Protein 4DPL (pdb70)

Solvent-accessible surface area: 48641 Å² total; per-residue (Å²): 244,74,4,74,0,0,0,0,22,0,46,33,14,34,0,0,0,0,0,43,22,2,33,133,26,94,28,1,114,10,24,16,0,0,13,177,84,21,59,49,95,47,0,29,118,58,12,52,17,1,11,47,37,78,27,21,173,113,1,29,126,48,86,0,77,49,42,42,11,141,102,1,136,101,10,58,0,0,0,0,20,25,98,117,51,54,0,4,82,32,0,55,88,0,0,123,86,37,20,16,0,0,0,14,2,38,44,9,12,74,32,109,8,0,0,0,1,0,3,8,6,3,18,107,20,9,67,52,0,71,92,0,76,150,145,60,152,15,176,0,0,0,0,0,2,1,20,18,0,0,4,0,0,0,3,0,0,0,1,0,3,49,54,38,53,0,40,0,0,7,0,2,0,0,0,0,1,3,34,38,24,96,86,34,18,21,1,3,9,5,13,6,2,0,26,2,39,2,68,54,27,11,56,78,1,38,115,3,0,60,34,0,1,71,44,12,138,53,110,50,116,84,7,128,30,138,94,8,20,10,10,4,0,0,0,16,6,29,1,1,6,0,0,0,0,0,0,1,0,19,3,117,81,115,11,46,12,93,124,0,43,75,26,0,77,108,17,126,13,36,0,8,85,59,160,13,58,9,13,0,68,121,2,2,34,26,33,110,85,57,48,63,0,16,0,38,28,7,23,38,13,30,89,43,64,0,0,5,0,2,0,0,12,33,102,66,28,53,145,125,10,0,5,0,0,0,1,0,2,2,2,0,0,4,6,0,0,3,0,1,0,0,0,1,0,0,21,84,93,62,44,8,154,121,226,94,7,74,0,0,0,0,22,0,46,33,13,31,0,0,0,0,0,43,25,2,27,132,26,92,28,2,104,10,24,17,0,0,14,184,83,28,64,52,110,46,0,27,126,45,10,55,16,1,10,48,37,78,25,23,174,114,1,30,126,50,88,1,73,48,37,40,11,152,97,1,138,106,12,59,0,0,0,0,24,24,100,118,50,57,0,6,78,32,0,54,90,0,0,117,110,34,20,17,0,0,0,16,2,36,43,9,12,76,31,106,10,0,0,0,2,0,2,9,8,2,16,112,20,9,64,53,0,81,82,0,76,147,149,62,151,12,173,0,1,0,0,0,2,1,20,18,0,0,4,0,0,0,3,0,0,0,1,0,5,55,57,39,56,0,37,0,0,6,0,2,0,0,0,0,1,3,35,34,23,95,90,33,21,21,0,3,11,5,13,6,3,0,25,1,38,2,66,55,26,11,60,74,1,36,118,3,0,60,32,0,2,70,36,10,124,57,106,48,120,90,10,126,27,144,91,8,21,11,11,5,0,0,0,18,6,30,2,0,5,0,0,0,0,0,0,1,0,18,4,121,80,116,12,47,10,95,126,0,40,72,26,0,76,110,20,121,15,43,0,5,97,51,148,12,54,8,13,0,69,128,2,1,35,23,33,103,78,56,47,55,0,17,0,36,20,5,21,38,11,26,82,42,63,0,0,5,0,1,0,0,11,30,108,65,26,52,143,121,10,0,6,0,0,0,1,0,2,2,3,0,1,4,7,0,0,2,0,1,0,0,0,0,0,0,16,83,94,54,46,7,157,94,127,3,67,0,0,0,0,21,0,43,32,14,32,0,0,0,0,0,47,27,2,31,132,25,98,46,2,122,10,29,16,0,0,11,187,80,23,58,45,107,55,0,31,136,48,15,54,22,0,10,45,43,87,27,22,184,99,1,27,114,47,87,0,77,55,44,39,10,141,106,3,142,101,14,42,0,0,0,0,23,22,93,123,50,56,0,6,80,33,0,58,88,0,0,119,93,33,19,18,0,0,0,16,2,43,48,9,13,77,33,113,8,0,0,0,2,0,3,7,6,2,17,103,20,7,71,55,0,62,92,0,66,151,134,60,149,8,169,1,0,0,0,0,2,1,20,17,0,0,3,0,0,0,3,0,0,0,1,0,3,48,54,40,52,0,33,0,0,5,0,2,0,0,0,0,1,3,33,36,22,95,87,32,24,19,1,3,10,4,12,6,3,0,24,2,37,2,66,53,28,10,58,78,0,38,110,5,0,60,33,0,2,68,34,10,135,60,108,44,119,81,10,125,30,137,92,9,22,10,11,6,0,0,0,18,7,28,1,1,6,0,0,0,0,0,0,1,0,19,3,116,85,118,11,43,9,97,111,0,36,73,27,0,62,100,14,103,11,32,0,13,107,60,162,14,54,8,12,1,62,105,2,1,34,23,33,109,73,56,49,54,0,16,0,36,19,6,24,38,11,27,81,43,64,0,0,6,0,0,0,0,11,28,101,68,28,52,131,116,10,0,4,0,0,0,1,0,2,3,4,0,2,4,6,0,0,3,0,0,0,0,0,0,0,0,23,82,90,44,38,5,137,157,239,45,4,70,0,0,0,0,21,0,42,34,14,32,0,0,0,0,0,46,26,2,28,136,24,93,35,0,110,14,36,14,0,0,12,185,75,24,57,47,104,48,0,28,128,50,13,52,18,0,11,45,38,78,27,24,178,114,2,28,125,52,92,1,87,54,40,43,20,140,99,0,138,103,13,56,0,0,0,0,23,24,97,124,53,58,0,6,78,38,0,55,98,0,0,119,89,34,20,16,0,0,0,15,2,45,44,7,12,76,31,108,9,0,0,0,2,1,2,8,6,2,19,129,19,9,72,53,0,78,99,0,71,167,140,73,154,16,174,1,0,0,0,0,2,1,22,16,0,0,3,0,0,0,2,0,0,0,2,0,4,50,57,38,54,0,32,0,0,6,0,2,0,0,0,0,1,3,33,35,23,97,90,32,23,20,1,2,10,5,13,7,2,0,24,2,38,2,66,53,26,9,55,79,0,40,117,4,0,61,34,0,2,69,48,12,154,50,106,46,121,88,5,131,26,137,90,8,20,10,11,5,0,0,0,15,7,30,1,1,6,0,0,0,0,0,0,2,0,18,4,107,79,118,12,46,11,99,122,0,39,74,27,0,74,108,19,128,13,33,0,5,90,56,153,13,54,9,14,0,70,123,2,2,32,24,35,107,73,55,48,56,0,17,0,35,18,5,21,36,11,30,79,45,64,1,0,5,0,0,0,0,12,32,100,68,29,52,138,115,10,0,5,0,0,0,2,0,2,2,2,0,2,5,5,0,0,3,0,0,0,0,0,0,0,0,18,84,96,61,41,7,157,128

Nearest PDB structures (foldseek):
  4dpk-assembly1_B  TM=1.001E+00  e=5.044E-76  Sulfurisphaera tokodaii str. 7
  2ep5-assembly1_D  TM=9.099E-01  e=6.743E-41  Sulfurisphaera tokodaii
  4zic-assembly1_D  TM=9.080E-01  e=9.647E-37  Trichophyton rubrum BMU01672
  4zhs-assembly1_D  TM=9.123E-01  e=4.343E-36  Trichophyton rubrum BMU01672
  4zhs-assembly2_E-2  TM=9.039E-01  e=1.120E-34  Trichophyton rubrum BMU01672

Organism: Sulfurisphaera tokodaii (strain DSM 16993 / JCM 10545 / NBRC 100140 / 7) (NCBI:txid273063)

Sequence (1415 aa):
RTLKAAILGATGLVGIEYVRMLSNHPYIKPAYLAGKGSVGKPYGEVVRWQTVGQVPKEIADMEIKPTDPKLMDDVDIIFSPLPQGAAGPVEEQFAKEGFPVISNSPDHRFDPDVPLLVPELNPHTISLIDEQRKRREWKGFIVTTPLCCTAQGAAIPLGAIFKDYKMDGAFITTIQSLSGAGYPGIPSLDVVDNILPLGDGYDAKTIKEIFRILSEVKRNVDEPKLEDVSLAATTHRIATIHGHYEVLYVSFKEETAAEKVKETLENFRGEPQDLKLPTAPSKPIIVMNEDTRPQVYFDRWAGDIPGMSVVVGRLKQVNKRMIRLVSLIHNTVRGAAGGGILAAELLVEKGYIEKRTLKAAILGATGLVGIEYVRMLSSNHPYIKPAYLAGKGSVGKPYGEVVRWQTVGQVPKEIADMEIKPTDPKLMDDVDIIFSPLPQGAAGPVEEQFAKEGFPVISNSPDHRFDPDVPLLVPELNPHTISLIDEQRKRREWKGFIVTTPLCCTAQGAAIPLGAIFKDYKMDGAFITTIQSLSGAGYPGIPSLDVVDNILPLGDGYDAKTIKEIFRILSEVKRNVDEPKLEDVSLAATTHRIATIHGHYEVLYVSFKEETAAEKVKETLENFRGEPQDLKLPTAPSKPIIVMNEDTRPQVYFDRWAGDIPGMSVVVGRLKQVNKRMIRLVSLIHNTVRGAAGGGILAAELLVEKGYIEKTLKAAILGATGLVGIEYVRMLSNHPYIKPAYLAGKGSVGKPYGEVVRWQTVGQQVPKEIADMEIKPTDPKLMDDVDIIFSPLPQGAAGPVEEQFAKEGFPVISNSPDHRFDPDVPLLVPELNPHTISLIDEQRKRREWKGFIVTTPLCTAQGAAIPLGAIFKDYKMDGAFITTIQSLSGAGYPGIPSLDVVDNILPLGDGYDAKTIKEIFRILSEVKRNVDEPKLEDVSLAATTHRIATIHGHYEVLYVSFKEETAAEKVKETLENFRGEPQDLKLPTAPSKPIIVMNEDTRPQVYFDRWAGDIPGMSVVVGRLKQVNKRMIRLVSLIHNTVRGAAGGGILAAELLVEKGYIEKRTLKAAILGATGLVGIEYVRMLSNHPYIKPAYLAGKGSVGKPYGEVVRWQTVGQVPKEIADMEIKPTDPKLMDDVDIIFSPLPQGAAGPVEEQFAKEGFPVISNSPDHRFDPDVPLLVPELNPHTISLIDEQRKRREWKGFIVTTPLCCTAQGAAIPLGAIFKDYKMDGAFITTIQSLSGAGYPGIPSLDVVDNILPLGDGYDAKTIKEIFRILSEVKRNVDEPKLEDVSLAATTHRIATIHGHYEVLYVSFKEETAAEKVKETLENFRGEPQDLKLPTAPSKPIIVMNEDTRPQVYFDRWAGDIPGMSVVVGRLKQVNKRMIRLVSLIHNTVRGAAGGGILAAELLVEKGYIEK

Foldseek 3Di:
DAAEEEEEVLQWLLNLLLQVVQVPDPHYHHHAYEYDPQAFDFSLVPHPNLDPDHRDPVRRRDGHHYLDLVVPPPHFAYEEADEPPVRVVSQVVNQQVQHAYEYAYDHCCPVVLEAQDQCLFFVVSVVSQVVVCVVVVGNYDYHYHDALLLCLPLVLVSLDQQEAQWQEKEKEKEFEQSSQMPVGDDPVDADVHKAWPDDVVFVVSVVSSLVSSVRGNHPDCPDPSVRHYYTYTYIYHHDHWKMKMKMKIFGPFFDDLVVSLVSQQPRGGDLCVVVQVLDFVRQEAEDEDQVDDDGVPQCQDGPNGQNHKYKYPWADPDRGITMMMIMHGCSQNVHNVSSVSSVSSCCVVPNGPD/DAFEEEEEVLQWLLNLLLQVVQVPDPHYHHHAYEYDPFAPAFSLVPHDNLDPDHRDPVRRRDGHHHLDVVVPPRHQAYEAADEDPVGVVSQLVCQQVQHAYEYAYDHCCPVQLEAQDQCFFFVVSVVSQVVQCVVSVGNYGYHYHDALLLCLPLVLVSLQQQEAQWAEKEKEKEFEQSSQMPVGDPPVDADVHKAWPDDVVFVRSVVSSLVRSQRGHHPDCPDPSVRHYYTYTYIYHHDHWKMKMKIKIFGPFFDDLVVSLVSQQPRGGDCCVVVQVLAFVRLEAEDEDCVDDDGVNQCQDGPNGQNHKYKYPWADPDRGITMMMIMHGCSQNVHSVSSVSSVSSCPVVPVRDD/DFEEEEEVLQWLLNLLLQVVQVPDPPYHDDAYEYDVQAQHQSLVPHPNLDPDHRDPVRRRDGHHHLDLVVCVRHQAYEAADEAPVRVVSQLVNQQSQHAYEYAYDNCCPVQLEAQDQCFFFVVSVVSFVVQCVVSVGNYGYHYHDALLLCQPLVLVRLQQQEAQWQEKEKEKAFEQSSQMPPGDDPVDADVHKAWPDDVVFVRSVVSSLVRSQRGNHPDCHDPSVRHYYTYTYIYHHDHWKMKMKMKIFGPFFDDLVVSLVSQQPRGGPLCVVVQVLGFVRLEAEDEDCVDDDRVPPCQDTPNGQRHKYKYDWADPDRGITMIMIMHGCSQNVHSVSSVSSVSSCVVVVVGDD/DAAEEEEEVCQWLLNLQLQVVQVPDPGYHPHAYEYDVQAFDFSLVPHPNLDPDHRPPVRRRDGHHYLDLVVDPRHQAYEAADEPPVRQVSQVVQQQSQHAYEYAYPHCCPVVLEAQDQCLFQVVSVVSQVVVCVVVVGNYGYHYHDALLLCQVLVLVLLDQQEAQWAEKEKEKEFEQSSQMPPGDDPVDADVHKAWPDDVVFVVSVVSSLVRSVNGNHPDCHDPSVRHYYTYTYIYHHDHWKMKMKMKIFGPFFDDLVVSVVSQQPRGGDLCVVVQVLGFVRQEAEDEDCVDDDGVPQCQDGPNGQRHKYKYDWADPDRGITMMMIMHGCSQNVHSSSSVSSVSSCVVVPVRDD

Structure (mmCIF, N/CA/C/O backbone):
data_4DPL
#
_entry.id   4DPL
#
_cell.length_a   94.580
_cell.length_b   128.800
_cell.length_c   140.370
_cell.angle_alpha   90.00
_cell.angle_beta   90.00
_cell.angle_gamma   90.00
#
_symmetry.space_group_name_H-M   'P 21 21 21'
#
loop_
_entity.id
_entity.type
_entity.pdbx_description
1 polymer 'Malonyl-CoA/succinyl-CoA reductase'
2 non-polymer 'NADP NICOTINAMIDE-ADENINE-DINUCLEOTIDE PHOSPHATE'
3 non-polymer 'UNKNOWN LIGAND'
4 water water
#
loop_
_atom_site.group_PDB
_atom_site.id
_atom_site.type_symbol
_atom_site.label_atom_id
_atom_site.label_alt_id
_atom_site.label_comp_id
_atom_site.label_asym_id
_atom_site.label_entity_id
_atom_site.label_seq_id
_atom_site.pdbx_PDB_ins_code
_atom_site.Cartn_x
_atom_site.Cartn_y
_atom_site.Cartn_z
_atom_site.occupancy
_atom_site.B_iso_or_equiv
_atom_site.auth_seq_id
_atom_site.auth_comp_id
_atom_site.auth_asym_id
_atom_site.auth_atom_id
_atom_site.pdbx_PDB_model_num
ATOM 1 N N . ARG A 1 6 ? 54.012 33.971 11.698 1.00 71.04 6 ARG A N 1
ATOM 2 C CA . ARG A 1 6 ? 54.863 33.911 10.486 1.00 69.91 6 ARG A CA 1
ATOM 3 C C . ARG A 1 6 ? 54.975 32.480 9.878 1.00 69.10 6 ARG A C 1
ATOM 4 O O . ARG A 1 6 ? 54.254 32.168 8.920 1.00 63.77 6 ARG A O 1
ATOM 12 N N . THR A 1 7 ? 55.848 31.629 10.436 1.00 63.22 7 THR A N 1
ATOM 13 C CA . THR A 1 7 ? 56.158 30.297 9.856 1.00 61.23 7 THR A CA 1
ATOM 14 C C . THR A 1 7 ? 55.756 29.142 10.790 1.00 54.08 7 THR A C 1
ATOM 15 O O . THR A 1 7 ? 56.005 29.171 12.001 1.00 53.47 7 THR A O 1
ATOM 19 N N . LEU A 1 8 ? 55.127 28.141 10.209 1.00 46.49 8 LEU A N 1
ATOM 20 C CA . LEU A 1 8 ? 54.755 26.935 10.913 1.00 45.99 8 LEU A CA 1
ATOM 21 C C . LEU A 1 8 ? 55.914 25.935 10.774 1.00 47.50 8 LEU A C 1
ATOM 22 O O . LEU A 1 8 ? 56.486 25.772 9.663 1.00 44.44 8 LEU A O 1
ATOM 27 N N . LYS A 1 9 ? 56.208 25.232 11.871 1.00 42.56 9 LYS A N 1
ATOM 28 C CA . LYS A 1 9 ? 57.290 24.248 11.922 1.00 39.54 9 LYS A CA 1
ATOM 29 C C . LYS A 1 9 ? 56.637 22.892 11.747 1.00 38.75 9 LYS A C 1
ATOM 30 O O . LYS A 1 9 ? 55.795 22.494 12.553 1.00 38.87 9 LYS A O 1
ATOM 36 N N . ALA A 1 10 ? 56.983 22.214 10.659 1.00 34.39 10 ALA A N 1
ATOM 37 C CA . ALA A 1 10 ? 56.462 20.889 10.396 1.00 32.63 10 ALA A CA 1
ATOM 38 C C . ALA A 1 10 ? 57.446 19.778 10.745 1.00 33.98 10 ALA A C 1
ATOM 39 O O . ALA A 1 10 ? 58.690 19.904 10.547 1.00 36.96 10 ALA A O 1
ATOM 41 N N . ALA A 1 11 ? 56.904 18.667 11.218 1.00 32.99 11 ALA A N 1
ATOM 42 C CA . ALA A 1 11 ? 57.635 17.393 11.213 1.00 33.33 11 ALA A CA 1
ATOM 43 C C . ALA A 1 11 ? 57.169 16.566 10.038 1.00 32.70 11 ALA A C 1
ATOM 44 O O . ALA A 1 11 ? 55.964 16.477 9.758 1.00 31.41 11 ALA A O 1
ATOM 46 N N . ILE A 1 12 ? 58.137 16.002 9.312 1.00 32.35 12 ILE A N 1
ATOM 47 C CA . ILE A 1 12 ? 57.877 15.004 8.266 1.00 29.35 12 ILE A CA 1
ATOM 48 C C . ILE A 1 12 ? 58.222 13.614 8.847 1.00 31.72 12 ILE A C 1
ATOM 49 O O . ILE A 1 12 ? 59.414 13.298 9.102 1.00 31.14 12 ILE A O 1
ATOM 54 N N . LEU A 1 13 ? 57.191 12.799 9.095 1.00 29.59 13 LEU A N 1
ATOM 55 C CA . LEU A 1 13 ? 57.408 11.388 9.501 1.00 30.71 13 LEU A CA 1
ATOM 56 C C . LEU A 1 13 ? 57.851 10.630 8.266 1.00 30.46 13 LEU A C 1
ATOM 57 O O . LEU A 1 13 ? 57.563 11.054 7.152 1.00 28.62 13 LEU A O 1
ATOM 62 N N . GLY A 1 14 ? 58.569 9.535 8.444 1.00 30.97 14 GLY A N 1
ATOM 63 C CA . GLY A 1 14 ? 59.030 8.768 7.289 1.00 31.14 14 GLY A CA 1
ATOM 64 C C . GLY A 1 14 ? 59.800 9.643 6.306 1.00 29.16 14 GLY A C 1
ATOM 65 O O . GLY A 1 14 ? 59.645 9.466 5.083 1.00 26.97 14 GLY A O 1
ATOM 66 N N . ALA A 1 15 ? 60.616 10.567 6.840 1.00 28.84 15 ALA A N 1
ATOM 67 C CA . ALA A 1 15 ? 61.210 11.659 6.031 1.00 29.20 15 ALA A CA 1
ATOM 68 C C . ALA A 1 15 ? 62.091 11.103 4.870 1.00 28.51 15 ALA A C 1
ATOM 69 O O . ALA A 1 15 ? 62.181 11.703 3.824 1.00 25.26 15 ALA A O 1
ATOM 71 N N . THR A 1 16 ? 62.735 9.967 5.085 1.00 28.82 16 THR A N 1
ATOM 72 C CA . THR A 1 16 ? 63.583 9.396 4.010 1.00 31.12 16 THR A CA 1
ATOM 73 C C . THR A 1 16 ? 62.859 8.576 2.961 1.00 30.09 16 THR A C 1
ATOM 74 O O . THR A 1 16 ? 63.472 8.169 1.966 1.00 29.51 16 THR A O 1
ATOM 78 N N . GLY A 1 17 ? 61.551 8.336 3.133 1.00 28.04 17 GLY A N 1
ATOM 79 C CA . GLY A 1 17 ? 60.803 7.482 2.196 1.00 24.85 17 GLY A CA 1
ATOM 80 C C . GLY A 1 17 ? 60.423 8.215 0.901 1.00 23.26 17 GLY A C 1
ATOM 81 O O . GLY A 1 17 ? 60.656 9.408 0.769 1.00 25.04 17 GLY A O 1
ATOM 82 N N . LEU A 1 18 ? 59.820 7.516 -0.029 1.00 22.27 18 LEU A N 1
ATOM 83 C CA . LEU A 1 18 ? 59.508 8.112 -1.367 1.00 23.15 18 LEU A CA 1
ATOM 84 C C . LEU A 1 18 ? 58.511 9.254 -1.301 1.00 23.65 18 LEU A C 1
ATOM 85 O O . LEU A 1 18 ? 58.479 10.122 -2.187 1.00 22.25 18 LEU A O 1
ATOM 90 N N . VAL A 1 19 ? 57.680 9.236 -0.265 1.00 22.39 19 VAL A N 1
ATOM 91 C CA . VAL A 1 19 ? 56.762 10.364 -0.035 1.00 22.19 19 VAL A CA 1
ATOM 92 C C . VAL A 1 19 ? 57.494 11.453 0.762 1.00 23.84 19 VAL A C 1
ATOM 93 O O . VAL A 1 19 ? 57.368 12.665 0.424 1.00 23.77 19 VAL A O 1
ATOM 97 N N . GLY A 1 20 ? 58.194 11.042 1.817 1.00 21.89 20 GLY A N 1
ATOM 98 C CA . GLY A 1 20 ? 59.012 11.976 2.649 1.00 23.61 20 GLY A CA 1
ATOM 99 C C . GLY A 1 20 ? 59.905 12.908 1.835 1.00 24.68 20 GLY A C 1
ATOM 100 O O . GLY A 1 20 ? 59.949 14.117 2.083 1.00 24.15 20 GLY A O 1
ATOM 101 N N . ILE A 1 21 ? 60.566 12.371 0.806 1.00 23.37 21 ILE A N 1
ATOM 102 C CA . ILE A 1 21 ? 61.514 13.215 0.079 1.00 23.69 21 ILE A CA 1
ATOM 103 C C . ILE A 1 21 ? 60.768 14.329 -0.655 1.00 24.54 21 ILE A C 1
ATOM 104 O O . ILE A 1 21 ? 61.341 15.398 -0.824 1.00 25.17 21 ILE A O 1
ATOM 109 N N . GLU A 1 22 ? 59.494 14.071 -1.061 1.00 22.10 22 GLU A N 1
ATOM 110 C CA . GLU A 1 22 ? 58.702 15.142 -1.679 1.00 22.41 22 GLU A CA 1
ATOM 111 C C . GLU A 1 22 ? 58.286 16.207 -0.658 1.00 22.64 22 GLU A C 1
ATOM 112 O O . GLU A 1 22 ? 58.310 17.411 -0.971 1.00 23.40 22 GLU A O 1
ATOM 118 N N . TYR A 1 23 ? 57.909 15.806 0.557 1.00 22.56 23 TYR A N 1
ATOM 119 C CA . TYR A 1 23 ? 57.711 16.822 1.592 1.00 24.46 23 TYR A CA 1
ATOM 120 C C . TYR A 1 23 ? 58.967 17.656 1.792 1.00 26.49 23 TYR A C 1
ATOM 121 O O . TYR A 1 23 ? 58.910 18.886 1.929 1.00 25.83 23 TYR A O 1
ATOM 130 N N . VAL A 1 24 ? 60.128 16.982 1.816 1.00 25.98 24 VAL A N 1
ATOM 131 C CA . VAL A 1 24 ? 61.349 17.704 2.102 1.00 27.19 24 VAL A CA 1
ATOM 132 C C . VAL A 1 24 ? 61.560 18.681 0.937 1.00 26.21 24 VAL A C 1
ATOM 133 O O . VAL A 1 24 ? 61.828 19.869 1.173 1.00 28.62 24 VAL A O 1
ATOM 137 N N . ARG A 1 25 ? 61.409 18.180 -0.294 1.00 24.80 25 ARG A N 1
ATOM 138 C CA . ARG A 1 25 ? 61.720 18.974 -1.447 1.00 25.74 25 ARG A CA 1
ATOM 139 C C . ARG A 1 25 ? 60.799 20.189 -1.505 1.00 26.10 25 ARG A C 1
ATOM 140 O O . ARG A 1 25 ? 61.231 21.316 -1.691 1.00 27.04 25 ARG A O 1
ATOM 148 N N . MET A 1 26 ? 59.500 19.944 -1.355 1.00 25.32 26 MET A N 1
ATOM 149 C CA . MET A 1 26 ? 58.507 21.018 -1.535 1.00 26.09 26 MET A CA 1
ATOM 150 C C . MET A 1 26 ? 58.490 21.980 -0.385 1.00 26.16 26 MET A C 1
ATOM 151 O O . MET A 1 26 ? 58.354 23.202 -0.594 1.00 26.81 26 MET A O 1
ATOM 156 N N . LEU A 1 27 ? 58.663 21.475 0.840 1.00 27.77 27 LEU A N 1
ATOM 157 C CA . LEU A 1 27 ? 58.617 22.388 1.982 1.00 29.15 27 LEU A CA 1
ATOM 158 C C . LEU A 1 27 ? 59.826 23.281 2.056 1.00 32.84 27 LEU A C 1
ATOM 159 O O . LEU A 1 27 ? 59.751 24.368 2.640 1.00 32.64 27 LEU A O 1
ATOM 164 N N . SER A 1 28 ? 60.952 22.847 1.444 1.00 33.19 28 SER A N 1
ATOM 165 C CA . SER A 1 28 ? 62.163 23.695 1.456 1.00 35.70 28 SER A CA 1
ATOM 166 C C . SER A 1 28 ? 61.931 25.017 0.772 1.00 36.88 28 SER A C 1
ATOM 167 O O . SER A 1 28 ? 62.589 25.967 1.081 1.00 38.67 28 SER A O 1
ATOM 170 N N . ASN A 1 29 ? 61.014 25.029 -0.196 1.00 37.44 29 ASN A N 1
ATOM 171 C CA . ASN A 1 29 ? 60.690 26.213 -0.976 1.00 45.37 29 ASN A CA 1
ATOM 172 C C . ASN A 1 29 ? 59.364 26.845 -0.556 1.00 45.12 29 ASN A C 1
ATOM 173 O O . ASN A 1 29 ? 58.904 27.760 -1.233 1.00 47.69 29 ASN A O 1
ATOM 178 N N . HIS A 1 30 ? 58.752 26.370 0.529 1.00 38.43 30 HIS A N 1
ATOM 179 C CA . HIS A 1 30 ? 57.370 26.798 0.838 1.00 35.85 30 HIS A CA 1
ATOM 180 C C . HIS A 1 30 ? 57.400 28.180 1.516 1.00 35.13 30 HIS A C 1
ATOM 181 O O . HIS A 1 30 ? 58.305 28.439 2.275 1.00 35.10 30 HIS A O 1
ATOM 188 N N . PRO A 1 31 ? 56.422 29.054 1.256 1.00 34.65 31 PRO A N 1
ATOM 189 C CA . PRO A 1 31 ? 56.470 30.409 1.818 1.00 36.77 31 PRO A CA 1
ATOM 190 C C . PRO A 1 31 ? 56.348 30.490 3.343 1.00 37.28 31 PRO A C 1
ATOM 191 O O . PRO A 1 31 ? 56.848 31.440 3.945 1.00 36.30 31 PRO A O 1
ATOM 195 N N . TYR A 1 32 ? 55.717 29.514 3.995 1.00 35.60 32 TYR A N 1
ATOM 196 C CA . TYR A 1 32 ? 55.515 29.652 5.451 1.00 36.89 32 TYR A CA 1
ATOM 197 C C . TYR A 1 32 ? 55.493 28.366 6.284 1.00 38.16 32 TYR A C 1
ATOM 198 O O . TYR A 1 32 ? 55.378 28.432 7.493 1.00 40.07 32 TYR A O 1
ATOM 207 N N . ILE A 1 33 ? 55.556 27.201 5.640 1.00 34.63 33 ILE A N 1
ATOM 208 C CA . ILE A 1 33 ? 55.674 25.951 6.350 1.00 35.82 33 ILE A CA 1
ATOM 209 C C . ILE A 1 33 ? 57.097 25.428 6.155 1.00 38.16 33 ILE A C 1
ATOM 210 O O . ILE A 1 33 ? 57.494 25.067 5.026 1.00 39.18 33 ILE A O 1
ATOM 215 N N . LYS A 1 34 ? 57.788 25.296 7.265 1.00 40.25 34 LYS A N 1
ATOM 216 C CA . LYS A 1 34 ? 59.199 24.886 7.329 1.00 47.02 34 LYS A CA 1
ATOM 217 C C . LYS A 1 34 ? 59.376 23.397 7.637 1.00 43.69 34 LYS A C 1
ATOM 218 O O . LYS A 1 34 ? 58.807 22.907 8.624 1.00 46.32 34 LYS A O 1
ATOM 224 N N . PRO A 1 35 ? 60.228 22.699 6.878 1.00 40.49 35 PRO A N 1
ATOM 225 C CA . PRO A 1 35 ? 60.581 21.326 7.242 1.00 40.89 35 PRO A CA 1
ATOM 226 C C . PRO A 1 35 ? 61.557 21.334 8.439 1.00 43.85 35 PRO A C 1
ATOM 227 O O . PRO A 1 35 ? 62.770 21.271 8.273 1.00 47.33 35 PRO A O 1
ATOM 231 N N . ALA A 1 36 ? 61.010 21.431 9.637 1.00 43.22 36 ALA A N 1
ATOM 232 C CA . ALA A 1 36 ? 61.800 21.660 10.829 1.00 41.38 36 ALA A CA 1
ATOM 233 C C . ALA A 1 36 ? 62.243 20.403 11.557 1.00 42.63 36 ALA A C 1
ATOM 234 O O . ALA A 1 36 ? 63.115 20.476 12.428 1.00 43.46 36 ALA A O 1
ATOM 236 N N . TYR A 1 37 ? 61.655 19.262 11.239 1.00 39.61 37 TYR A N 1
ATOM 237 C CA . TYR A 1 37 ? 61.896 18.073 12.056 1.00 40.54 37 TYR A CA 1
ATOM 238 C C . TYR A 1 37 ? 61.725 16.848 11.195 1.00 39.72 37 TYR A C 1
ATOM 239 O O . TYR A 1 37 ? 60.610 16.537 10.740 1.00 34.79 37 TYR A O 1
ATOM 248 N N . LEU A 1 38 ? 62.848 16.164 10.938 1.00 38.35 38 LEU A N 1
ATOM 249 C CA . LEU A 1 38 ? 62.857 14.996 10.095 1.00 39.21 38 LEU A CA 1
ATOM 250 C C . LEU A 1 38 ? 62.846 13.712 10.920 1.00 40.33 38 LEU A C 1
ATOM 251 O O . LEU A 1 38 ? 63.807 13.398 11.609 1.00 42.04 38 LEU A O 1
ATOM 256 N N . ALA A 1 39 ? 61.740 12.988 10.895 1.00 39.14 39 ALA A N 1
ATOM 257 C CA . ALA A 1 39 ? 61.624 11.815 11.757 1.00 40.10 39 ALA A CA 1
ATOM 258 C C . ALA A 1 39 ? 61.852 10.524 11.014 1.00 38.45 39 ALA A C 1
ATOM 259 O O . ALA A 1 39 ? 61.656 10.450 9.809 1.00 34.91 39 ALA A O 1
ATOM 261 N N . GLY A 1 40 ? 62.324 9.521 11.749 1.00 39.89 40 GLY A N 1
ATOM 262 C CA . GLY A 1 40 ? 62.500 8.184 11.206 1.00 42.53 40 GLY A CA 1
ATOM 263 C C . GLY A 1 40 ? 62.487 7.168 12.310 1.00 47.79 40 GLY A C 1
ATOM 264 O O . GLY A 1 40 ? 62.163 7.483 13.470 1.00 47.32 40 GLY A O 1
ATOM 265 N N . LYS A 1 41 ? 62.866 5.946 11.946 1.00 52.09 41 LYS A N 1
ATOM 266 C CA . LYS A 1 41 ? 62.963 4.825 12.864 1.00 59.79 41 LYS A CA 1
ATOM 267 C C . LYS A 1 41 ? 64.327 4.149 12.699 1.00 61.43 41 LYS A C 1
ATOM 268 O O . LYS A 1 41 ? 65.207 4.324 13.528 1.00 61.35 41 LYS A O 1
ATOM 274 N N . GLY A 1 42 ? 64.495 3.428 11.587 1.00 69.45 42 GLY A N 1
ATOM 275 C CA . GLY A 1 42 ? 65.728 2.684 11.300 1.00 70.86 42 GLY A CA 1
ATOM 276 C C . GLY A 1 42 ? 66.985 3.530 11.212 1.00 73.00 42 GLY A C 1
ATOM 277 O O . GLY A 1 42 ? 68.075 3.026 11.437 1.00 72.41 42 GLY A O 1
ATOM 278 N N . SER A 1 43 ? 66.838 4.820 10.908 1.00 70.39 43 SER A N 1
ATOM 279 C CA . SER A 1 43 ? 67.995 5.682 10.651 1.00 65.44 43 SER A CA 1
ATOM 280 C C . SER A 1 43 ? 68.093 6.893 11.580 1.00 59.58 43 SER A C 1
ATOM 281 O O . SER A 1 43 ? 68.732 7.901 11.244 1.00 57.65 43 SER A O 1
ATOM 284 N N . VAL A 1 44 ? 67.481 6.792 12.758 1.00 56.83 44 VAL A N 1
ATOM 285 C CA . VAL A 1 44 ? 67.537 7.866 13.736 1.00 56.69 44 VAL A CA 1
ATOM 286 C C . VAL A 1 44 ? 68.991 8.155 14.134 1.00 61.26 44 VAL A C 1
ATOM 287 O O . VAL A 1 44 ? 69.742 7.231 14.400 1.00 59.26 44 VAL A O 1
ATOM 291 N N . GLY A 1 45 ? 69.393 9.430 14.141 1.00 59.51 45 GLY A N 1
ATOM 292 C CA . GLY A 1 45 ? 70.755 9.818 14.531 1.00 59.68 45 GLY A CA 1
ATOM 293 C C . GLY A 1 45 ? 71.674 10.216 13.379 1.00 60.57 45 GLY A C 1
ATOM 294 O O . GLY A 1 45 ? 72.656 10.923 13.589 1.00 61.62 45 GLY A O 1
ATOM 295 N N . LYS A 1 46 ? 71.352 9.760 12.168 1.00 54.05 46 LYS A N 1
ATOM 296 C CA . LYS A 1 46 ? 72.155 9.987 10.972 1.00 55.27 46 LYS A CA 1
ATOM 297 C C . LYS A 1 46 ? 71.845 11.305 10.233 1.00 54.35 46 LYS A C 1
ATOM 298 O O . LYS A 1 46 ? 70.724 11.825 10.300 1.00 52.46 46 LYS A O 1
ATOM 304 N N . PRO A 1 47 ? 72.832 11.845 9.513 1.00 54.21 47 PRO A N 1
ATOM 305 C CA . PRO A 1 47 ? 72.559 13.016 8.678 1.00 49.98 47 PRO A CA 1
ATOM 306 C C . PRO A 1 47 ? 71.687 12.590 7.487 1.00 45.54 47 PRO A C 1
ATOM 307 O O . PRO A 1 47 ? 71.944 11.558 6.832 1.00 40.69 47 PRO A O 1
ATOM 311 N N . TYR A 1 48 ? 70.668 13.395 7.211 1.00 44.83 48 TYR A N 1
ATOM 312 C CA . TYR A 1 48 ? 69.629 13.014 6.258 1.00 39.14 48 TYR A CA 1
ATOM 313 C C . TYR A 1 48 ? 70.274 12.809 4.887 1.00 38.83 48 TYR A C 1
ATOM 314 O O . TYR A 1 48 ? 70.027 11.812 4.247 1.00 37.99 48 TYR A O 1
ATOM 323 N N . GLY A 1 49 ? 71.125 13.755 4.470 1.00 41.09 49 GLY A N 1
ATOM 324 C CA . GLY A 1 49 ? 71.805 13.751 3.157 1.00 44.04 49 GLY A CA 1
ATOM 325 C C . GLY A 1 49 ? 72.590 12.489 2.877 1.00 45.81 49 GLY A C 1
ATOM 326 O O . GLY A 1 49 ? 72.690 12.042 1.712 1.00 47.71 49 GLY A O 1
ATOM 327 N N . GLU A 1 50 ? 73.052 11.883 3.957 1.00 48.09 50 GLU A N 1
ATOM 328 C CA . GLU A 1 50 ? 73.899 10.704 3.902 1.00 54.56 50 GLU A CA 1
ATOM 329 C C . GLU A 1 50 ? 73.135 9.439 3.672 1.00 51.78 50 GLU A C 1
ATOM 330 O O . GLU A 1 50 ? 73.620 8.584 2.934 1.00 54.56 50 GLU A O 1
ATOM 336 N N . VAL A 1 51 ? 71.975 9.279 4.317 1.00 44.82 51 VAL A N 1
ATOM 337 C CA . VAL A 1 51 ? 71.238 7.998 4.201 1.00 41.36 51 VAL A CA 1
ATOM 338 C C . VAL A 1 51 ? 70.075 8.002 3.233 1.00 35.10 51 VAL A C 1
ATOM 339 O O . VAL A 1 51 ? 69.617 6.960 2.841 1.00 32.79 51 VAL A O 1
ATOM 343 N N . VAL A 1 52 ? 69.563 9.166 2.868 1.00 33.42 52 VAL A N 1
ATOM 344 C CA . VAL A 1 52 ? 68.381 9.202 1.950 1.00 30.48 52 VAL A CA 1
ATOM 345 C C . VAL A 1 52 ? 68.695 8.691 0.536 1.00 30.81 52 VAL A C 1
ATOM 346 O O . VAL A 1 52 ? 69.797 8.966 0.039 1.00 30.80 52 VAL A O 1
ATOM 350 N N . ARG A 1 53 ? 67.764 7.940 -0.079 1.00 28.12 53 ARG A N 1
ATOM 351 C CA . ARG A 1 53 ? 67.758 7.683 -1.535 1.00 27.58 53 ARG A CA 1
ATOM 352 C C . ARG A 1 53 ? 66.959 8.832 -2.126 1.00 25.92 53 ARG A C 1
ATOM 353 O O . ARG A 1 53 ? 65.695 8.805 -2.106 1.00 23.11 53 ARG A O 1
ATOM 361 N N . TRP A 1 54 ? 67.663 9.836 -2.641 1.00 25.25 54 TRP A N 1
ATOM 362 C CA . TRP A 1 54 ? 66.988 11.019 -3.226 1.00 24.33 54 TRP A CA 1
ATOM 363 C C . TRP A 1 54 ? 66.463 10.649 -4.619 1.00 23.93 54 TRP A C 1
ATOM 364 O O . TRP A 1 54 ? 67.031 11.027 -5.665 1.00 25.28 54 TRP A O 1
ATOM 375 N N . GLN A 1 55 ? 65.379 9.862 -4.651 1.00 22.53 55 GLN A N 1
ATOM 376 C CA . GLN A 1 55 ? 64.825 9.347 -5.916 1.00 24.06 55 GLN A CA 1
ATOM 377 C C . GLN A 1 55 ? 63.789 10.343 -6.417 1.00 23.85 55 GLN A C 1
ATOM 378 O O . GLN A 1 55 ? 62.631 10.007 -6.548 1.00 23.55 55 GLN A O 1
ATOM 384 N N . THR A 1 56 ? 64.206 11.585 -6.636 1.00 25.01 56 THR A N 1
ATOM 385 C CA . THR A 1 56 ? 63.306 12.606 -7.176 1.00 24.58 56 THR A CA 1
ATOM 386 C C . THR A 1 56 ? 64.169 13.683 -7.844 1.00 26.88 56 THR A C 1
ATOM 387 O O . THR A 1 56 ? 65.411 13.518 -7.914 1.00 27.50 56 THR A O 1
ATOM 391 N N . VAL A 1 57 ? 63.555 14.783 -8.306 1.00 25.09 57 VAL A N 1
ATOM 392 C CA . VAL A 1 57 ? 64.282 15.794 -9.083 1.00 27.01 57 VAL A CA 1
ATOM 393 C C . VAL A 1 57 ? 65.329 16.549 -8.233 1.00 27.98 57 VAL A C 1
ATOM 394 O O . VAL A 1 57 ? 65.125 16.772 -6.998 1.00 26.05 57 VAL A O 1
ATOM 398 N N . GLY A 1 58 ? 66.443 16.965 -8.869 1.00 28.73 58 GLY A N 1
ATOM 399 C CA . GLY A 1 58 ? 67.401 17.841 -8.210 1.00 28.16 58 GLY A CA 1
ATOM 400 C C . GLY A 1 58 ? 68.183 17.064 -7.174 1.00 31.10 58 GLY A C 1
ATOM 401 O O . GLY A 1 58 ? 68.507 15.886 -7.373 1.00 29.57 58 GLY A O 1
ATOM 402 N N . GLN A 1 59 ? 68.506 17.742 -6.090 1.00 31.34 59 GLN A N 1
ATOM 403 C CA . GLN A 1 59 ? 69.410 17.197 -5.093 1.00 33.88 59 GLN A CA 1
ATOM 404 C C . GLN A 1 59 ? 68.778 17.541 -3.771 1.00 32.38 59 GLN A C 1
ATOM 405 O O . GLN A 1 59 ? 67.965 18.472 -3.699 1.00 30.27 59 GLN A O 1
ATOM 411 N N . VAL A 1 60 ? 69.076 16.756 -2.738 1.00 31.40 60 VAL A N 1
ATOM 412 C CA . VAL A 1 60 ? 68.696 17.104 -1.346 1.00 33.25 60 VAL A CA 1
ATOM 413 C C . VAL A 1 60 ? 68.960 18.599 -1.050 1.00 37.51 60 VAL A C 1
ATOM 414 O O . VAL A 1 60 ? 70.063 19.058 -1.271 1.00 37.42 60 VAL A O 1
ATOM 418 N N . PRO A 1 61 ? 67.992 19.349 -0.510 1.00 37.71 61 PRO A N 1
ATOM 419 C CA . PRO A 1 61 ? 68.258 20.759 -0.231 1.00 41.61 61 PRO A CA 1
ATOM 420 C C . PRO A 1 61 ? 69.490 20.975 0.655 1.00 45.47 61 PRO A C 1
ATOM 421 O O . PRO A 1 61 ? 69.723 20.229 1.618 1.00 46.14 61 PRO A O 1
ATOM 425 N N . LYS A 1 62 ? 70.284 21.982 0.306 1.00 50.78 62 LYS A N 1
ATOM 426 C CA . LYS A 1 62 ? 71.529 22.282 1.038 1.00 56.10 62 LYS A CA 1
ATOM 427 C C . LYS A 1 62 ? 71.306 22.352 2.552 1.00 54.93 62 LYS A C 1
ATOM 428 O O . LYS A 1 62 ? 72.059 21.750 3.325 1.00 50.93 62 LYS A O 1
ATOM 434 N N . GLU A 1 63 ? 70.250 23.065 2.958 1.00 51.97 63 GLU A N 1
ATOM 435 C CA . GLU A 1 63 ? 69.983 23.336 4.376 1.00 53.09 63 GLU A CA 1
ATOM 436 C C . GLU A 1 63 ? 69.387 22.124 5.101 1.00 48.90 63 GLU A C 1
ATOM 437 O O . GLU A 1 63 ? 69.158 22.176 6.309 1.00 46.36 63 GLU A O 1
ATOM 443 N N . ILE A 1 64 ? 69.143 21.042 4.365 1.00 43.46 64 ILE A N 1
ATOM 444 C CA . ILE A 1 64 ? 68.495 19.856 4.919 1.00 44.59 64 ILE A CA 1
ATOM 445 C C . ILE A 1 64 ? 69.490 18.699 5.015 1.00 43.93 64 ILE A C 1
ATOM 446 O O . ILE A 1 64 ? 69.374 17.860 5.900 1.00 45.67 64 ILE A O 1
ATOM 451 N N . ALA A 1 65 ? 70.466 18.668 4.107 1.00 45.38 65 ALA A N 1
ATOM 452 C CA . ALA A 1 65 ? 71.438 17.562 4.001 1.00 46.23 65 ALA A CA 1
ATOM 453 C C . ALA A 1 65 ? 72.096 17.225 5.318 1.00 48.65 65 ALA A C 1
ATOM 454 O O . ALA A 1 65 ? 72.274 16.047 5.627 1.00 46.51 65 ALA A O 1
ATOM 456 N N . ASP A 1 66 ? 72.481 18.247 6.082 1.00 48.33 66 ASP A N 1
ATOM 457 C CA . ASP A 1 66 ? 73.133 17.986 7.358 1.00 52.15 66 ASP A CA 1
ATOM 458 C C . ASP A 1 66 ? 72.187 17.868 8.527 1.00 51.08 66 ASP A C 1
ATOM 459 O O . ASP A 1 66 ? 72.622 17.758 9.642 1.00 48.19 66 ASP A O 1
ATOM 464 N N . MET A 1 67 ? 70.890 17.951 8.302 1.00 50.02 67 MET A N 1
ATOM 465 C CA . MET A 1 67 ? 69.972 17.882 9.444 1.00 48.17 67 MET A CA 1
ATOM 466 C C . MET A 1 67 ? 69.933 16.438 9.898 1.00 47.11 67 MET A C 1
ATOM 467 O O . MET A 1 67 ? 69.923 15.505 9.090 1.00 45.42 67 MET A O 1
ATOM 472 N N . GLU A 1 68 ? 69.880 16.265 11.198 1.00 46.92 68 GLU A N 1
ATOM 473 C CA . GLU A 1 68 ? 69.855 14.957 11.808 1.00 47.19 68 GLU A CA 1
ATOM 474 C C . GLU A 1 68 ? 68.443 14.348 11.737 1.00 47.60 68 GLU A C 1
ATOM 475 O O . GLU A 1 68 ? 67.453 15.054 11.971 1.00 46.45 68 GLU A O 1
ATOM 481 N N . ILE A 1 69 ? 68.340 13.055 11.425 1.00 46.11 69 ILE A N 1
ATOM 482 C CA . ILE A 1 69 ? 67.080 12.314 11.537 1.00 45.89 69 ILE A CA 1
ATOM 483 C C . ILE A 1 69 ? 66.775 12.053 13.007 1.00 48.75 69 ILE A C 1
ATOM 484 O O . ILE A 1 69 ? 67.571 11.439 13.724 1.00 49.26 69 ILE A O 1
ATOM 489 N N . LYS A 1 70 ? 65.621 12.540 13.461 1.00 44.64 70 LYS A N 1
ATOM 490 C CA . LYS A 1 70 ? 65.222 12.408 14.882 1.00 46.84 70 LYS A CA 1
ATOM 491 C C . LYS A 1 70 ? 64.120 11.345 15.161 1.00 45.32 70 LYS A C 1
ATOM 492 O O . LYS A 1 70 ? 63.508 10.821 14.225 1.00 44.31 70 LYS A O 1
ATOM 498 N N . PRO A 1 71 ? 63.881 11.005 16.431 1.00 47.01 71 PRO A N 1
ATOM 499 C CA . PRO A 1 71 ? 62.955 9.905 16.732 1.00 46.47 71 PRO A CA 1
ATOM 500 C C . PRO A 1 71 ? 61.530 10.306 16.383 1.00 44.59 71 PRO A C 1
ATOM 501 O O . PRO A 1 71 ? 61.217 11.495 16.417 1.00 46.96 71 PRO A O 1
ATOM 505 N N . THR A 1 72 ? 60.690 9.332 16.078 1.00 43.82 72 THR A N 1
ATOM 506 C CA . THR A 1 72 ? 59.263 9.578 15.902 1.00 44.75 72 THR A CA 1
ATOM 507 C C . THR A 1 72 ? 58.585 9.470 17.277 1.00 45.53 72 THR A C 1
ATOM 508 O O . THR A 1 72 ? 58.034 8.438 17.628 1.00 47.42 72 THR A O 1
ATOM 512 N N . ASP A 1 73 ? 58.607 10.562 18.023 1.00 45.70 73 ASP A N 1
ATOM 513 C CA . ASP A 1 73 ? 58.149 10.576 19.408 1.00 48.21 73 ASP A CA 1
ATOM 514 C C . ASP A 1 73 ? 57.447 11.895 19.671 1.00 47.78 73 ASP A C 1
ATOM 515 O O . ASP A 1 73 ? 58.098 12.939 19.719 1.00 46.51 73 ASP A O 1
ATOM 520 N N . PRO A 1 74 ? 56.128 11.863 19.862 1.00 49.54 74 PRO A N 1
ATOM 521 C CA . PRO A 1 74 ? 55.413 13.102 20.206 1.00 50.09 74 PRO A CA 1
ATOM 522 C C . PRO A 1 74 ? 56.067 13.966 21.299 1.00 53.21 74 PRO A C 1
ATOM 523 O O . PRO A 1 74 ? 56.051 15.198 21.184 1.00 54.18 74 PRO A O 1
ATOM 527 N N . LYS A 1 75 ? 56.641 13.354 22.334 1.00 54.40 75 LYS A N 1
ATOM 528 C CA . LYS A 1 75 ? 57.152 14.133 23.474 1.00 60.13 75 LYS A CA 1
ATOM 529 C C . LYS A 1 75 ? 58.398 14.978 23.152 1.00 61.13 75 LYS A C 1
ATOM 530 O O . LYS A 1 75 ? 58.679 15.970 23.851 1.00 58.36 75 LYS A O 1
ATOM 536 N N . LEU A 1 76 ? 59.114 14.606 22.084 1.00 58.94 76 LEU A N 1
ATOM 537 C CA . LEU A 1 76 ? 60.312 15.333 21.637 1.00 59.37 76 LEU A CA 1
ATOM 538 C C . LEU A 1 76 ? 59.952 16.486 20.682 1.00 58.34 76 LEU A C 1
ATOM 539 O O . LEU A 1 76 ? 60.825 17.149 20.116 1.00 57.35 76 LEU A O 1
ATOM 544 N N . MET A 1 77 ? 58.657 16.749 20.531 1.00 55.49 77 MET A N 1
ATOM 545 C CA . MET A 1 77 ? 58.188 17.609 19.467 1.00 52.83 77 MET A CA 1
ATOM 546 C C . MET A 1 77 ? 57.318 18.786 19.952 1.00 56.05 77 MET A C 1
ATOM 547 O O . MET A 1 77 ? 56.430 19.226 19.216 1.00 50.65 77 MET A O 1
ATOM 552 N N . ASP A 1 78 ? 57.582 19.311 21.154 1.00 55.37 78 ASP A N 1
ATOM 553 C CA . ASP A 1 78 ? 56.836 20.490 21.652 1.00 56.21 78 ASP A CA 1
ATOM 554 C C . ASP A 1 78 ? 56.985 21.626 20.680 1.00 55.80 78 ASP A C 1
ATOM 555 O O . ASP A 1 78 ? 56.103 22.453 20.587 1.00 58.79 78 ASP A O 1
ATOM 560 N N . ASP A 1 79 ? 58.104 21.677 19.957 1.00 56.07 79 ASP A N 1
ATOM 561 C CA . ASP A 1 79 ? 58.383 22.785 19.027 1.00 54.55 79 ASP A CA 1
ATOM 562 C C . ASP A 1 79 ? 57.802 22.660 17.601 1.00 49.97 79 ASP A C 1
ATOM 563 O O . ASP A 1 79 ? 58.051 23.530 16.758 1.00 47.52 79 ASP A O 1
ATOM 568 N N . VAL A 1 80 ? 57.037 21.607 17.349 1.00 44.15 80 VAL A N 1
ATOM 569 C CA . VAL A 1 80 ? 56.512 21.321 16.014 1.00 41.35 80 VAL A CA 1
ATOM 570 C C . VAL A 1 80 ? 55.032 21.748 15.977 1.00 41.19 80 VAL A C 1
ATOM 571 O O . VAL A 1 80 ? 54.324 21.596 16.980 1.00 40.12 80 VAL A O 1
ATOM 575 N N . ASP A 1 81 ? 54.581 22.323 14.860 1.00 38.40 81 ASP A N 1
ATOM 576 C CA . ASP A 1 81 ? 53.196 22.805 14.777 1.00 38.49 81 ASP A CA 1
ATOM 577 C C . ASP A 1 81 ? 52.313 21.846 14.002 1.00 37.33 81 ASP A C 1
ATOM 578 O O . ASP A 1 81 ? 51.116 21.744 14.274 1.00 36.81 81 ASP A O 1
ATOM 583 N N . ILE A 1 82 ? 52.899 21.139 13.041 1.00 34.15 82 ILE A N 1
ATOM 584 C CA . ILE A 1 82 ? 52.121 20.327 12.099 1.00 32.53 82 ILE A CA 1
ATOM 585 C C . ILE A 1 82 ? 52.837 18.979 11.886 1.00 30.90 82 ILE A C 1
ATOM 586 O O . ILE A 1 82 ? 54.061 18.945 11.859 1.00 31.89 82 ILE A O 1
ATOM 591 N N . ILE A 1 83 ? 52.095 17.883 11.716 1.00 29.18 83 ILE A N 1
ATOM 592 C CA . ILE A 1 83 ? 52.695 16.586 11.497 1.00 28.96 83 ILE A CA 1
ATOM 593 C C . ILE A 1 83 ? 52.260 16.078 10.142 1.00 29.13 83 ILE A C 1
ATOM 594 O O . ILE A 1 83 ? 51.051 15.983 9.871 1.00 28.02 83 ILE A O 1
ATOM 599 N N . PHE A 1 84 ? 53.217 15.764 9.274 1.00 27.40 84 PHE A N 1
ATOM 600 C CA . PHE A 1 84 ? 52.900 15.088 8.027 1.00 26.89 84 PHE A CA 1
ATOM 601 C C . PHE A 1 84 ? 53.274 13.617 8.115 1.00 28.09 84 PHE A C 1
ATOM 602 O O . PHE A 1 84 ? 54.391 13.303 8.510 1.00 28.75 84 PHE A O 1
ATOM 610 N N . SER A 1 85 ? 52.358 12.711 7.786 1.00 27.02 85 SER A N 1
ATOM 611 C CA . SER A 1 85 ? 52.603 11.313 8.168 1.00 27.99 85 SER A CA 1
ATOM 612 C C . SER A 1 85 ? 52.404 10.363 6.986 1.00 29.74 85 SER A C 1
ATOM 613 O O . SER A 1 85 ? 51.277 10.010 6.645 1.00 29.04 85 SER A O 1
ATOM 616 N N . PRO A 1 86 ? 53.511 9.951 6.348 1.00 30.82 86 PRO A N 1
ATOM 617 C CA . PRO A 1 86 ? 53.419 9.000 5.262 1.00 32.22 86 PRO A CA 1
ATOM 618 C C . PRO A 1 86 ? 54.070 7.741 5.773 1.00 36.89 86 PRO A C 1
ATOM 619 O O . PRO A 1 86 ? 55.205 7.431 5.431 1.00 41.23 86 PRO A O 1
ATOM 623 N N . LEU A 1 87 ? 53.370 7.064 6.673 1.00 36.65 87 LEU A N 1
ATOM 624 C CA . LEU A 1 87 ? 53.917 5.881 7.342 1.00 37.67 87 LEU A CA 1
ATOM 625 C C . LEU A 1 87 ? 53.325 4.630 6.700 1.00 37.16 87 LEU A C 1
ATOM 626 O O . LEU A 1 87 ? 52.206 4.713 6.161 1.00 31.95 87 LEU A O 1
ATOM 631 N N . PRO A 1 88 ? 54.037 3.485 6.737 1.00 38.68 88 PRO A N 1
ATOM 632 C CA . PRO A 1 88 ? 53.468 2.250 6.168 1.00 41.91 88 PRO A CA 1
ATOM 633 C C . PRO A 1 88 ? 52.180 1.831 6.905 1.00 42.02 88 PRO A C 1
ATOM 634 O O . PRO A 1 88 ? 52.066 2.036 8.102 1.00 43.20 88 PRO A O 1
ATOM 638 N N . GLN A 1 89 ? 51.251 1.237 6.168 1.00 41.33 89 GLN A N 1
ATOM 639 C CA . GLN A 1 89 ? 50.007 0.670 6.686 1.00 43.47 89 GLN A CA 1
ATOM 640 C C . GLN A 1 89 ? 50.230 -0.239 7.906 1.00 46.95 89 GLN A C 1
ATOM 641 O O . GLN A 1 89 ? 51.205 -0.998 7.947 1.00 42.92 89 GLN A O 1
ATOM 647 N N . GLY A 1 90 ? 49.330 -0.175 8.887 1.00 40.91 90 GLY A N 1
ATOM 648 C CA . GLY A 1 90 ? 49.505 -0.922 10.137 1.00 42.99 90 GLY A CA 1
ATOM 649 C C . GLY A 1 90 ? 50.275 -0.155 11.192 1.00 43.27 90 GLY A C 1
ATOM 650 O O . GLY A 1 90 ? 49.871 -0.079 12.339 1.00 44.81 90 GLY A O 1
ATOM 651 N N . ALA A 1 91 ? 51.410 0.416 10.813 1.00 43.97 91 ALA A N 1
ATOM 652 C CA . ALA A 1 91 ? 52.203 1.209 11.756 1.00 40.93 91 ALA A CA 1
ATOM 653 C C . ALA A 1 91 ? 51.649 2.647 11.912 1.00 39.57 91 ALA A C 1
ATOM 654 O O . ALA A 1 91 ? 51.660 3.196 13.003 1.00 39.16 91 ALA A O 1
ATOM 656 N N . ALA A 1 92 ? 51.164 3.226 10.798 1.00 36.58 92 ALA A N 1
ATOM 657 C CA . ALA A 1 92 ? 50.619 4.606 10.756 1.00 35.65 92 ALA A CA 1
ATOM 658 C C . ALA A 1 92 ? 49.476 4.873 11.735 1.00 35.41 92 ALA A C 1
ATOM 659 O O . ALA A 1 92 ? 49.494 5.865 12.499 1.00 40.12 92 ALA A O 1
ATOM 661 N N . GLY A 1 93 ? 48.481 3.986 11.705 1.00 35.94 93 GLY A N 1
ATOM 662 C CA . GLY A 1 93 ? 47.255 4.145 12.490 1.00 37.26 93 GLY A CA 1
ATOM 663 C C . GLY A 1 93 ? 47.443 4.554 13.935 1.00 39.13 93 GLY A C 1
ATOM 664 O O . GLY A 1 93 ? 46.918 5.607 14.359 1.00 38.14 93 GLY A O 1
ATOM 665 N N . PRO A 1 94 ? 48.144 3.718 14.727 1.00 40.24 94 PRO A N 1
ATOM 666 C CA . PRO A 1 94 ? 48.349 4.035 16.131 1.00 41.46 94 PRO A CA 1
ATOM 667 C C . PRO A 1 94 ? 49.259 5.251 16.347 1.00 39.88 94 PRO A C 1
ATOM 668 O O . PRO A 1 94 ? 49.024 6.018 17.251 1.00 39.96 94 PRO A O 1
ATOM 672 N N . VAL A 1 95 ? 50.266 5.439 15.498 1.00 39.03 95 VAL A N 1
ATOM 673 C CA . VAL A 1 95 ? 51.134 6.614 15.624 1.00 40.35 95 VAL A CA 1
ATOM 674 C C . VAL A 1 95 ? 50.331 7.918 15.416 1.00 36.99 95 VAL A C 1
ATOM 675 O O . VAL A 1 95 ? 50.425 8.860 16.191 1.00 37.11 95 VAL A O 1
ATOM 679 N N . GLU A 1 96 ? 49.524 7.951 14.364 1.00 33.72 96 GLU A N 1
ATOM 680 C CA . GLU A 1 96 ? 48.786 9.162 14.036 1.00 34.35 96 GLU A CA 1
ATOM 681 C C . GLU A 1 96 ? 47.827 9.481 15.177 1.00 35.81 96 GLU A C 1
ATOM 682 O O . GLU A 1 96 ? 47.713 10.654 15.583 1.00 36.04 96 GLU A O 1
ATOM 688 N N . GLU A 1 97 ? 47.218 8.461 15.778 1.00 38.25 97 GLU A N 1
ATOM 689 C CA . GLU A 1 97 ? 46.411 8.729 16.991 1.00 41.51 97 GLU A CA 1
ATOM 690 C C . GLU A 1 97 ? 47.217 9.305 18.146 1.00 44.34 97 GLU A C 1
ATOM 691 O O . GLU A 1 97 ? 46.725 10.211 18.856 1.00 44.02 97 GLU A O 1
ATOM 697 N N . GLN A 1 98 ? 48.440 8.789 18.384 1.00 44.82 98 GLN A N 1
ATOM 698 C CA . GLN A 1 98 ? 49.214 9.330 19.514 1.00 47.55 98 GLN A CA 1
ATOM 699 C C . GLN A 1 98 ? 49.495 10.787 19.255 1.00 43.77 98 GLN A C 1
ATOM 700 O O . GLN A 1 98 ? 49.458 11.550 20.171 1.00 45.24 98 GLN A O 1
ATOM 706 N N . PHE A 1 99 ? 49.762 11.180 18.009 1.00 41.87 99 PHE A N 1
ATOM 707 C CA . PHE A 1 99 ? 50.026 12.616 17.737 1.00 41.06 99 PHE A CA 1
ATOM 708 C C . PHE A 1 99 ? 48.785 13.503 17.952 1.00 40.43 99 PHE A C 1
ATOM 709 O O . PHE A 1 99 ? 48.867 14.609 18.568 1.00 38.24 99 PHE A O 1
ATOM 717 N N . ALA A 1 100 ? 47.640 13.010 17.462 1.00 39.48 100 ALA A N 1
ATOM 718 C CA . ALA A 1 100 ? 46.354 13.724 17.644 1.00 39.48 100 ALA A CA 1
ATOM 719 C C . ALA A 1 100 ? 46.002 13.867 19.137 1.00 42.44 100 ALA A C 1
ATOM 720 O O . ALA A 1 100 ? 45.608 14.944 19.618 1.00 41.99 100 ALA A O 1
ATOM 722 N N . LYS A 1 101 ? 46.229 12.800 19.889 1.00 43.84 101 LYS A N 1
ATOM 723 C CA . LYS A 1 101 ? 46.025 12.837 21.322 1.00 47.34 101 LYS A CA 1
ATOM 724 C C . LYS A 1 101 ? 46.991 13.787 22.042 1.00 47.35 101 LYS A C 1
ATOM 725 O O . LYS A 1 101 ? 46.639 14.388 23.060 1.00 46.76 101 LYS A O 1
ATOM 731 N N . GLU A 1 102 ? 48.165 14.017 21.469 1.00 46.20 102 GLU A N 1
ATOM 732 C CA . GLU A 1 102 ? 49.061 15.040 22.038 1.00 48.32 102 GLU A CA 1
ATOM 733 C C . GLU A 1 102 ? 48.812 16.463 21.484 1.00 45.60 102 GLU A C 1
ATOM 734 O O . GLU A 1 102 ? 49.577 17.386 21.744 1.00 43.33 102 GLU A O 1
ATOM 740 N N . GLY A 1 103 ? 47.746 16.641 20.709 1.00 41.68 103 GLY A N 1
ATOM 741 C CA . GLY A 1 103 ? 47.328 17.979 20.334 1.00 41.36 103 GLY A CA 1
ATOM 742 C C . GLY A 1 103 ? 47.745 18.454 18.956 1.00 39.62 103 GLY A C 1
ATOM 743 O O . GLY A 1 103 ? 47.440 19.582 18.600 1.00 39.30 103 GLY A O 1
ATOM 744 N N . PHE A 1 104 ? 48.416 17.595 18.177 1.00 36.88 104 PHE A N 1
ATOM 745 C CA . PHE A 1 104 ? 48.933 17.939 16.846 1.00 36.35 104 PHE A CA 1
ATOM 746 C C . PHE A 1 104 ? 47.880 17.798 15.761 1.00 33.48 104 PHE A C 1
ATOM 747 O O . PHE A 1 104 ? 47.107 16.847 15.787 1.00 32.76 104 PHE A O 1
ATOM 755 N N . PRO A 1 105 ? 47.907 18.683 14.766 1.00 33.06 105 PRO A N 1
ATOM 756 C CA . PRO A 1 105 ? 47.212 18.405 13.535 1.00 31.85 105 PRO A CA 1
ATOM 757 C C . PRO A 1 105 ? 48.068 17.440 12.756 1.00 31.73 105 PRO A C 1
ATOM 758 O O . PRO A 1 105 ? 49.244 17.743 12.540 1.00 32.18 105 PRO A O 1
ATOM 762 N N . VAL A 1 106 ? 47.472 16.335 12.312 1.00 29.67 106 VAL A N 1
ATOM 763 C CA . VAL A 1 106 ? 48.145 15.326 11.561 1.00 28.52 106 VAL A CA 1
ATOM 764 C C . VAL A 1 106 ? 47.530 15.236 10.138 1.00 28.72 106 VAL A C 1
ATOM 765 O O . VAL A 1 106 ? 46.291 15.050 9.977 1.00 28.69 106 VAL A O 1
ATOM 769 N N . ILE A 1 107 ? 48.375 15.414 9.119 1.00 25.93 107 ILE A N 1
ATOM 770 C CA . ILE A 1 107 ? 47.943 15.232 7.757 1.00 26.79 107 ILE A CA 1
ATOM 771 C C . ILE A 1 107 ? 48.649 13.929 7.310 1.00 26.92 107 ILE A C 1
ATOM 772 O O . ILE A 1 107 ? 49.903 13.886 7.224 1.00 26.52 107 ILE A O 1
ATOM 777 N N . SER A 1 108 ? 47.848 12.886 7.064 1.00 27.41 108 SER A N 1
ATOM 778 C CA . SER A 1 108 ? 48.349 11.543 6.796 1.00 27.23 108 SER A CA 1
ATOM 779 C C . SER A 1 108 ? 48.180 11.155 5.362 1.00 28.20 108 SER A C 1
ATOM 780 O O . SER A 1 108 ? 47.148 11.444 4.754 1.00 26.39 108 SER A O 1
ATOM 783 N N . ASN A 1 109 ? 49.195 10.500 4.797 1.00 26.08 109 ASN A N 1
ATOM 784 C CA . ASN A 1 109 ? 49.036 9.904 3.491 1.00 25.32 109 ASN A CA 1
ATOM 785 C C . ASN A 1 109 ? 48.812 8.403 3.620 1.00 26.05 109 ASN A C 1
ATOM 786 O O . ASN A 1 109 ? 48.781 7.718 2.608 1.00 24.11 109 ASN A O 1
ATOM 791 N N . SER A 1 110 ? 48.684 7.894 4.843 1.00 27.46 110 SER A N 1
ATOM 792 C CA . SER A 1 110 ? 48.643 6.429 5.000 1.00 29.67 110 SER A CA 1
ATOM 793 C C . SER A 1 110 ? 47.196 5.911 4.869 1.00 29.93 110 SER A C 1
ATOM 794 O O . SER A 1 110 ? 46.225 6.666 5.140 1.00 28.76 110 SER A O 1
ATOM 797 N N . PRO A 1 111 ? 47.030 4.621 4.571 1.00 28.64 111 PRO A N 1
ATOM 798 C CA . PRO A 1 111 ? 45.663 4.111 4.389 1.00 27.80 111 PRO A CA 1
ATOM 799 C C . PRO A 1 111 ? 44.860 3.912 5.678 1.00 28.70 111 PRO A C 1
ATOM 800 O O . PRO A 1 111 ? 43.633 3.844 5.597 1.00 28.38 111 PRO A O 1
ATOM 804 N N . ASP A 1 112 ? 45.514 3.825 6.850 1.00 29.70 112 ASP A N 1
ATOM 805 C CA . ASP A 1 112 ? 44.838 3.310 8.054 1.00 33.63 112 ASP A CA 1
ATOM 806 C C . ASP A 1 112 ? 43.523 4.006 8.443 1.00 35.74 112 ASP A C 1
ATOM 807 O O . ASP A 1 112 ? 42.542 3.339 8.806 1.00 35.45 112 ASP A O 1
ATOM 812 N N . HIS A 1 113 ? 43.522 5.342 8.417 1.00 31.36 113 HIS A N 1
ATOM 813 C CA . HIS A 1 113 ? 42.343 6.086 8.871 1.00 29.92 113 HIS A CA 1
ATOM 814 C C . HIS A 1 113 ? 41.411 6.568 7.740 1.00 29.05 113 HIS A C 1
ATOM 815 O O . HIS A 1 113 ? 40.426 7.228 8.016 1.00 28.96 113 HIS A O 1
ATOM 822 N N . ARG A 1 114 ? 41.744 6.270 6.485 1.00 27.95 114 ARG A N 1
ATOM 823 C CA . ARG A 1 114 ? 40.974 6.772 5.306 1.00 28.70 114 ARG A CA 1
ATOM 824 C C . ARG A 1 114 ? 39.469 6.500 5.345 1.00 31.98 114 ARG A C 1
ATOM 825 O O . ARG A 1 114 ? 38.715 7.240 4.725 1.00 33.28 114 ARG A O 1
ATOM 833 N N . PHE A 1 115 ? 39.030 5.450 6.046 1.00 32.97 115 PHE A N 1
ATOM 834 C CA . PHE A 1 115 ? 37.583 5.147 6.108 1.00 34.73 115 PHE A CA 1
ATOM 835 C C . PHE A 1 115 ? 36.911 5.407 7.428 1.00 35.20 115 PHE A C 1
ATOM 836 O O . PHE A 1 115 ? 35.715 5.154 7.561 1.00 41.14 115 PHE A O 1
ATOM 844 N N . ASP A 1 116 ? 37.650 5.904 8.421 1.00 34.21 116 ASP A N 1
ATOM 845 C CA . ASP A 1 116 ? 37.044 6.348 9.639 1.00 34.78 116 ASP A CA 1
ATOM 846 C C . ASP A 1 116 ? 35.989 7.426 9.288 1.00 35.72 116 ASP A C 1
ATOM 847 O O . ASP A 1 116 ? 36.280 8.375 8.585 1.00 32.70 116 ASP A O 1
ATOM 852 N N . PRO A 1 117 ? 34.755 7.289 9.772 1.00 40.38 117 PRO A N 1
ATOM 853 C CA . PRO A 1 117 ? 33.709 8.227 9.309 1.00 40.47 117 PRO A CA 1
ATOM 854 C C . PRO A 1 117 ? 33.919 9.695 9.780 1.00 40.24 117 PRO A C 1
ATOM 855 O O . PRO A 1 117 ? 33.418 10.622 9.131 1.00 38.95 117 PRO A O 1
ATOM 859 N N . ASP A 1 118 ? 34.670 9.892 10.868 1.00 35.41 118 ASP A N 1
ATOM 860 C CA . ASP A 1 118 ? 34.990 11.231 11.369 1.00 36.45 118 ASP A CA 1
ATOM 861 C C . ASP A 1 118 ? 36.373 11.784 10.868 1.00 33.99 118 ASP A C 1
ATOM 862 O O . ASP A 1 118 ? 36.836 12.830 11.337 1.00 35.14 118 ASP A O 1
ATOM 867 N N . VAL A 1 119 ? 37.012 11.090 9.935 1.00 30.76 119 VAL A N 1
ATOM 868 C CA . VAL A 1 119 ? 38.286 11.542 9.337 1.00 29.04 119 VAL A CA 1
ATOM 869 C C . VAL A 1 119 ? 38.112 11.918 7.867 1.00 28.30 119 VAL A C 1
ATOM 870 O O . VAL A 1 119 ? 37.723 11.092 7.048 1.00 27.75 119 VAL A O 1
ATOM 874 N N . PRO A 1 120 ? 38.440 13.156 7.500 1.00 28.16 120 PRO A N 1
ATOM 875 C CA . PRO A 1 120 ? 38.317 13.557 6.088 1.00 26.36 120 PRO A CA 1
ATOM 876 C C . PRO A 1 120 ? 39.223 12.690 5.190 1.00 26.78 120 PRO A C 1
ATOM 877 O O . PRO A 1 120 ? 40.331 12.341 5.616 1.00 26.33 120 PRO A O 1
ATOM 881 N N . LEU A 1 121 ? 38.725 12.295 4.021 1.00 25.56 121 LEU A N 1
ATOM 882 C CA . LEU A 1 121 ? 39.511 11.598 2.989 1.00 24.93 121 LEU A CA 1
ATOM 883 C C . LEU A 1 121 ? 39.597 12.624 1.869 1.00 26.55 121 LEU A C 1
ATOM 884 O O . LEU A 1 121 ? 38.691 12.766 1.015 1.00 25.73 121 LEU A O 1
ATOM 889 N N . LEU A 1 122 ? 40.615 13.469 1.992 1.00 25.18 122 LEU A N 1
ATOM 890 C CA . LEU A 1 122 ? 40.538 14.810 1.417 1.00 25.66 122 LEU A CA 1
ATOM 891 C C . LEU A 1 122 ? 41.250 15.042 0.097 1.00 25.02 122 LEU A C 1
ATOM 892 O O . LEU A 1 122 ? 42.439 14.798 0.001 1.00 23.58 122 LEU A O 1
ATOM 897 N N . VAL A 1 123 ? 40.497 15.473 -0.919 1.00 24.19 123 VAL A N 1
ATOM 898 C CA . VAL A 1 123 ? 41.057 16.038 -2.157 1.00 23.94 123 VAL A CA 1
ATOM 899 C C . VAL A 1 123 ? 40.613 17.507 -2.191 1.00 23.46 123 VAL A C 1
ATOM 900 O O . VAL A 1 123 ? 39.421 17.779 -2.379 1.00 22.87 123 VAL A O 1
ATOM 904 N N . PRO A 1 124 ? 41.524 18.452 -1.895 1.00 22.83 124 PRO A N 1
ATOM 905 C CA . PRO A 1 124 ? 41.082 19.841 -1.632 1.00 23.48 124 PRO A CA 1
ATOM 906 C C . PRO A 1 124 ? 40.195 20.483 -2.743 1.00 23.99 124 PRO A C 1
ATOM 907 O O . PRO A 1 124 ? 39.355 21.276 -2.429 1.00 24.66 124 PRO A O 1
ATOM 911 N N . GLU A 1 125 ? 40.390 20.140 -4.026 1.00 23.53 125 GLU A N 1
ATOM 912 C CA . GLU A 1 125 ? 39.532 20.686 -5.070 1.00 23.51 125 GLU A CA 1
ATOM 913 C C . GLU A 1 125 ? 38.166 20.021 -5.130 1.00 26.72 125 GLU A C 1
ATOM 914 O O . GLU A 1 125 ? 37.279 20.557 -5.833 1.00 29.33 125 GLU A O 1
ATOM 920 N N . LEU A 1 126 ? 38.014 18.840 -4.513 1.00 23.73 126 LEU A N 1
ATOM 921 C CA . LEU A 1 126 ? 36.761 18.052 -4.659 1.00 23.86 126 LEU A CA 1
ATOM 922 C C . LEU A 1 126 ? 35.830 18.119 -3.453 1.00 24.08 126 LEU A C 1
ATOM 923 O O . LEU A 1 126 ? 34.626 18.337 -3.598 1.00 24.78 126 LEU A O 1
ATOM 928 N N . ASN A 1 127 ? 36.370 17.856 -2.255 1.00 23.13 127 ASN A N 1
ATOM 929 C CA . ASN A 1 127 ? 35.530 17.771 -1.064 1.00 25.19 127 ASN A CA 1
ATOM 930 C C . ASN A 1 127 ? 36.063 18.613 0.113 1.00 26.70 127 ASN A C 1
ATOM 931 O O . ASN A 1 127 ? 36.105 18.116 1.240 1.00 26.10 127 ASN A O 1
ATOM 936 N N . PRO A 1 128 ? 36.410 19.896 -0.135 1.00 27.06 128 PRO A N 1
ATOM 937 C CA . PRO A 1 128 ? 37.032 20.724 0.916 1.00 26.89 128 PRO A CA 1
ATOM 938 C C . PRO A 1 128 ? 36.128 20.907 2.131 1.00 28.32 128 PRO A C 1
ATOM 939 O O . PRO A 1 128 ? 36.623 21.135 3.238 1.00 26.48 128 PRO A O 1
ATOM 943 N N . HIS A 1 129 ? 34.801 20.825 1.941 1.00 28.83 129 HIS A N 1
ATOM 944 C CA . HIS A 1 129 ? 33.933 21.052 3.113 1.00 34.35 129 HIS A CA 1
ATOM 945 C C . HIS A 1 129 ? 34.029 19.930 4.130 1.00 32.56 129 HIS A C 1
ATOM 946 O O . HIS A 1 129 ? 33.600 20.121 5.273 1.00 32.79 129 HIS A O 1
ATOM 953 N N . THR A 1 130 ? 34.542 18.760 3.716 1.00 29.69 130 THR A N 1
ATOM 954 C CA . THR A 1 130 ? 34.631 17.659 4.683 1.00 29.58 130 THR A CA 1
ATOM 955 C C . THR A 1 130 ? 35.638 17.897 5.812 1.00 29.20 130 THR A C 1
ATOM 956 O O . THR A 1 130 ? 35.718 17.104 6.729 1.00 29.35 130 THR A O 1
ATOM 960 N N . ILE A 1 131 ? 36.400 18.982 5.766 1.00 27.54 131 ILE A N 1
ATOM 961 C CA . ILE A 1 131 ? 37.258 19.286 6.906 1.00 29.08 131 ILE A CA 1
ATOM 962 C C . ILE A 1 131 ? 36.410 19.518 8.147 1.00 32.01 131 ILE A C 1
ATOM 963 O O . ILE A 1 131 ? 36.891 19.333 9.269 1.00 31.19 131 ILE A O 1
ATOM 968 N N . SER A 1 132 ? 35.130 19.876 7.954 1.00 33.07 132 SER A N 1
ATOM 969 C CA . SER A 1 132 ? 34.187 20.044 9.073 1.00 34.94 132 SER A CA 1
ATOM 970 C C . SER A 1 132 ? 34.093 18.818 9.961 1.00 33.50 132 SER A C 1
ATOM 971 O O . SER A 1 132 ? 33.734 18.941 11.133 1.00 36.16 132 SER A O 1
ATOM 974 N N . LEU A 1 133 ? 34.398 17.656 9.408 1.00 32.55 133 LEU A N 1
ATOM 975 C CA . LEU A 1 133 ? 34.375 16.420 10.187 1.00 32.71 133 LEU A CA 1
ATOM 976 C C . LEU A 1 133 ? 35.275 16.477 11.453 1.00 34.03 133 LEU A C 1
ATOM 977 O O . LEU A 1 133 ? 35.029 15.783 12.434 1.00 34.54 133 LEU A O 1
ATOM 982 N N . ILE A 1 134 ? 36.304 17.325 11.414 1.00 32.02 134 ILE A N 1
ATOM 983 C CA . ILE A 1 134 ? 37.241 17.474 12.509 1.00 32.50 134 ILE A CA 1
ATOM 984 C C . ILE A 1 134 ? 36.522 17.781 13.824 1.00 35.46 134 ILE A C 1
ATOM 985 O O . ILE A 1 134 ? 36.925 17.297 14.901 1.00 36.19 134 ILE A O 1
ATOM 990 N N . ASP A 1 135 ? 35.444 18.569 13.740 1.00 36.88 135 ASP A N 1
ATOM 991 C CA . ASP A 1 135 ? 34.704 18.990 14.916 1.00 41.10 135 ASP A CA 1
ATOM 992 C C . ASP A 1 135 ? 34.145 17.806 15.688 1.00 40.94 135 ASP A C 1
ATOM 993 O O . ASP A 1 135 ? 34.333 17.702 16.885 1.00 39.85 135 ASP A O 1
ATOM 998 N N . GLU A 1 136 ? 33.430 16.941 14.984 1.00 42.97 136 GLU A N 1
ATOM 999 C CA . GLU A 1 136 ? 32.889 15.726 15.577 1.00 49.07 136 GLU A CA 1
ATOM 1000 C C . GLU A 1 136 ? 34.019 14.798 16.041 1.00 44.49 136 GLU A C 1
ATOM 1001 O O . GLU A 1 136 ? 33.943 14.239 17.149 1.00 44.23 136 GLU A O 1
ATOM 1007 N N . GLN A 1 137 ? 35.060 14.683 15.210 1.00 39.00 137 GLN A N 1
ATOM 1008 C CA . GLN A 1 137 ? 36.238 13.847 15.504 1.00 36.71 137 GLN A CA 1
ATOM 1009 C C . GLN A 1 137 ? 36.821 14.195 16.869 1.00 37.38 137 GLN A C 1
ATOM 1010 O O . GLN A 1 137 ? 36.946 13.325 17.723 1.00 38.05 137 GLN A O 1
ATOM 1016 N N . ARG A 1 138 ? 37.112 15.474 17.103 1.00 37.51 138 ARG A N 1
ATOM 1017 C CA . ARG A 1 138 ? 37.749 15.890 18.338 1.00 41.20 138 ARG A CA 1
ATOM 1018 C C . ARG A 1 138 ? 36.853 15.580 19.526 1.00 44.71 138 ARG A C 1
ATOM 1019 O O . ARG A 1 138 ? 37.334 15.124 20.557 1.00 44.81 138 ARG A O 1
ATOM 1027 N N . LYS A 1 139 ? 35.550 15.753 19.320 1.00 48.19 139 LYS A N 1
ATOM 1028 C CA . LYS A 1 139 ? 34.534 15.557 20.357 1.00 55.45 139 LYS A CA 1
ATOM 1029 C C . LYS A 1 139 ? 34.431 14.089 20.711 1.00 55.10 139 LYS A C 1
ATOM 1030 O O . LYS A 1 139 ? 34.449 13.735 21.875 1.00 57.84 139 LYS A O 1
ATOM 1036 N N . ARG A 1 140 ? 34.293 13.237 19.708 1.00 54.15 140 ARG A N 1
ATOM 1037 C CA . ARG A 1 140 ? 34.057 11.838 19.986 1.00 59.22 140 ARG A CA 1
ATOM 1038 C C . ARG A 1 140 ? 35.335 11.084 20.370 1.00 58.21 140 ARG A C 1
ATOM 1039 O O . ARG A 1 140 ? 35.288 10.215 21.223 1.00 58.57 140 ARG A O 1
ATOM 1047 N N . ARG A 1 141 ? 36.464 11.414 19.750 1.00 53.53 141 ARG A N 1
ATOM 1048 C CA . ARG A 1 141 ? 37.730 10.767 20.091 1.00 51.11 141 ARG A CA 1
ATOM 1049 C C . ARG A 1 141 ? 38.311 11.302 21.369 1.00 53.22 141 ARG A C 1
ATOM 1050 O O . ARG A 1 141 ? 39.306 10.766 21.868 1.00 53.42 141 ARG A O 1
ATOM 1058 N N . GLU A 1 142 ? 37.693 12.373 21.873 1.00 51.42 142 GLU A N 1
ATOM 1059 C CA . GLU A 1 142 ? 38.200 13.146 23.001 1.00 55.12 142 GLU A CA 1
ATOM 1060 C C . GLU A 1 142 ? 39.685 13.475 22.861 1.00 53.74 142 GLU A C 1
ATOM 1061 O O . GLU A 1 142 ? 40.496 13.154 23.738 1.00 55.84 142 GLU A O 1
ATOM 1067 N N . TRP A 1 143 ? 40.049 14.068 21.730 1.00 52.74 143 TRP A N 1
ATOM 1068 C CA . TRP A 1 143 ? 41.391 14.599 21.558 1.00 49.87 143 TRP A CA 1
ATOM 1069 C C . TRP A 1 143 ? 41.375 16.029 21.006 1.00 48.26 143 TRP A C 1
ATOM 1070 O O . TRP A 1 143 ? 40.390 16.443 20.367 1.00 47.59 143 TRP A O 1
ATOM 1081 N N . LYS A 1 144 ? 42.441 16.780 21.295 1.00 44.59 144 LYS A N 1
ATOM 1082 C CA . LYS A 1 144 ? 42.550 18.184 20.895 1.00 43.16 144 LYS A CA 1
ATOM 1083 C C . LYS A 1 144 ? 43.196 18.397 19.528 1.00 41.31 144 LYS A C 1
ATOM 1084 O O . LYS A 1 144 ? 42.983 19.438 18.927 1.00 40.49 144 LYS A O 1
ATOM 1090 N N . GLY A 1 145 ? 44.008 17.441 19.052 1.00 38.26 145 GLY A N 1
ATOM 1091 C CA . GLY A 1 145 ? 44.596 17.521 17.705 1.00 36.90 145 GLY A CA 1
ATOM 1092 C C . GLY A 1 145 ? 43.589 16.957 16.718 1.00 36.33 145 GLY A C 1
ATOM 1093 O O . GLY A 1 145 ? 42.398 16.948 17.022 1.00 37.83 145 GLY A O 1
ATOM 1094 N N . PHE A 1 146 ? 44.038 16.529 15.539 1.00 34.46 146 PHE A N 1
ATOM 1095 C CA . PHE A 1 146 ? 43.174 15.813 14.585 1.00 32.60 146 PHE A CA 1
ATOM 1096 C C . PHE A 1 146 ? 43.934 15.079 13.538 1.00 31.41 146 PHE A C 1
ATOM 1097 O O . PHE A 1 146 ? 45.149 15.297 13.369 1.00 31.31 146 PHE A O 1
ATOM 1105 N N . ILE A 1 147 ? 43.221 14.197 12.831 1.00 31.10 147 ILE A N 1
ATOM 1106 C CA . ILE A 1 147 ? 43.726 13.479 11.653 1.00 29.60 147 ILE A CA 1
ATOM 1107 C C . ILE A 1 147 ? 42.866 13.806 10.424 1.00 30.33 147 ILE A C 1
ATOM 1108 O O . ILE A 1 147 ? 41.645 13.751 10.486 1.00 29.89 147 ILE A O 1
ATOM 1113 N N . VAL A 1 148 ? 43.540 14.144 9.328 1.00 27.13 148 VAL A N 1
ATOM 1114 C CA . VAL A 1 148 ? 42.985 14.233 7.990 1.00 28.08 148 VAL A CA 1
ATOM 1115 C C . VAL A 1 148 ? 43.799 13.247 7.159 1.00 26.22 148 VAL A C 1
ATOM 1116 O O . VAL A 1 148 ? 44.998 13.047 7.443 1.00 25.05 148 VAL A O 1
ATOM 1120 N N . THR A 1 149 ? 43.199 12.591 6.174 1.00 24.72 149 THR A N 1
ATOM 1121 C CA . THR A 1 149 ? 43.988 11.741 5.277 1.00 24.49 149 THR A CA 1
ATOM 1122 C C . THR A 1 149 ? 43.850 12.225 3.834 1.00 25.64 149 THR A C 1
ATOM 1123 O O . THR A 1 149 ? 42.880 12.954 3.493 1.00 26.37 149 THR A O 1
ATOM 1127 N N . THR A 1 150 ? 44.814 11.820 2.996 1.00 23.97 150 THR A N 1
ATOM 1128 C CA . THR A 1 150 ? 44.716 12.002 1.554 1.00 24.32 150 THR A CA 1
ATOM 1129 C C . THR A 1 150 ? 44.484 10.591 0.985 1.00 22.67 150 THR A C 1
ATOM 1130 O O . THR A 1 150 ? 44.916 9.587 1.571 1.00 24.25 150 THR A O 1
ATOM 1134 N N . PRO A 1 151 ? 43.853 10.503 -0.176 1.00 22.42 151 PRO A N 1
ATOM 1135 C CA . PRO A 1 151 ? 43.511 9.184 -0.706 1.00 20.49 151 PRO A CA 1
ATOM 1136 C C . PRO A 1 151 ? 44.663 8.521 -1.433 1.00 21.69 151 PRO A C 1
ATOM 1137 O O . PRO A 1 151 ? 45.650 9.185 -1.811 1.00 20.78 151 PRO A O 1
ATOM 1141 N N . LEU A 1 152 ? 44.500 7.211 -1.626 1.00 20.81 152 LEU A N 1
ATOM 1142 C CA . LEU A 1 152 ? 45.375 6.393 -2.477 1.00 20.92 152 LEU A CA 1
ATOM 1143 C C . LEU A 1 152 ? 45.647 7.158 -3.733 1.00 21.20 152 LEU A C 1
ATOM 1144 O O . LEU A 1 152 ? 44.687 7.662 -4.371 1.00 18.93 152 LEU A O 1
ATOM 1149 N N . CYS A 1 153 ? 46.921 7.247 -4.143 1.00 19.21 153 CYS A N 1
ATOM 1150 C CA A CYS A 1 153 ? 47.251 7.995 -5.377 0.70 20.34 153 CYS A CA 1
ATOM 1151 C CA B CYS A 1 153 ? 47.214 8.015 -5.362 0.30 19.36 153 CYS A CA 1
ATOM 1152 C C . CYS A 1 153 ? 46.465 7.498 -6.574 1.00 18.51 153 CYS A C 1
ATOM 1153 O O . CYS A 1 153 ? 45.936 8.287 -7.391 1.00 19.51 153 CYS A O 1
ATOM 1158 N N . THR A 1 154 ? 46.391 6.187 -6.736 1.00 16.56 154 THR A N 1
ATOM 1159 C CA . THR A 1 154 ? 45.605 5.664 -7.850 1.00 20.74 154 THR A CA 1
ATOM 1160 C C . THR A 1 154 ? 44.136 6.093 -7.862 1.00 20.11 154 THR A C 1
ATOM 1161 O O . THR A 1 154 ? 43.582 6.403 -8.952 1.00 20.16 154 THR A O 1
ATOM 1165 N N . ALA A 1 155 ? 43.506 6.108 -6.676 1.00 19.79 155 ALA A N 1
ATOM 1166 C CA . ALA A 1 155 ? 42.118 6.622 -6.499 1.00 20.59 155 ALA A CA 1
ATOM 1167 C C . ALA A 1 155 ? 42.052 8.113 -6.922 1.00 21.41 155 ALA A C 1
ATOM 1168 O O . ALA A 1 155 ? 41.089 8.545 -7.624 1.00 19.94 155 ALA A O 1
ATOM 1170 N N . GLN A 1 156 ? 43.082 8.904 -6.587 1.00 20.94 156 GLN A N 1
ATOM 1171 C CA . GLN A 1 156 ? 43.039 10.341 -6.983 1.00 20.55 156 GLN A CA 1
ATOM 1172 C C . GLN A 1 156 ? 43.187 10.531 -8.490 1.00 19.92 156 GLN A C 1
ATOM 1173 O O . GLN A 1 156 ? 42.582 11.471 -9.078 1.00 20.29 156 GLN A O 1
ATOM 1179 N N . GLY A 1 157 ? 44.011 9.700 -9.149 1.00 16.40 157 GLY A N 1
ATOM 1180 C CA . GLY A 1 157 ? 44.204 9.917 -10.590 1.00 17.47 157 GLY A CA 1
ATOM 1181 C C . GLY A 1 157 ? 42.874 9.720 -11.360 1.00 18.82 157 GLY A C 1
ATOM 1182 O O . GLY A 1 157 ? 42.656 10.256 -12.476 1.00 17.57 157 GLY A O 1
ATOM 1183 N N . ALA A 1 158 ? 42.007 8.875 -10.805 1.00 19.35 158 ALA A N 1
ATOM 1184 C CA . ALA A 1 158 ? 40.680 8.716 -11.328 1.00 19.18 158 ALA A CA 1
ATOM 1185 C C . ALA A 1 158 ? 39.706 9.707 -10.745 1.00 19.22 158 ALA A C 1
ATOM 1186 O O . ALA A 1 158 ? 38.885 10.242 -11.475 1.00 19.05 158 ALA A O 1
ATOM 1188 N N . ALA A 1 159 ? 39.697 9.875 -9.441 1.00 19.42 159 ALA A N 1
ATOM 1189 C CA . ALA A 1 159 ? 38.611 10.621 -8.764 1.00 19.94 159 ALA A CA 1
ATOM 1190 C C . ALA A 1 159 ? 38.628 12.088 -9.158 1.00 21.07 159 ALA A C 1
ATOM 1191 O O . ALA A 1 159 ? 37.589 12.758 -9.161 1.00 22.28 159 ALA A O 1
ATOM 1193 N N . ILE A 1 160 ? 39.820 12.623 -9.425 1.00 19.52 160 ILE A N 1
ATOM 1194 C CA . ILE A 1 160 ? 39.880 14.056 -9.826 1.00 20.31 160 ILE A CA 1
ATOM 1195 C C . ILE A 1 160 ? 39.103 14.374 -11.146 1.00 19.42 160 ILE A C 1
ATOM 1196 O O . ILE A 1 160 ? 38.188 15.214 -11.170 1.00 20.75 160 ILE A O 1
ATOM 1201 N N . PRO A 1 161 ? 39.447 13.711 -12.241 1.00 19.83 161 PRO A N 1
ATOM 1202 C CA . PRO A 1 161 ? 38.663 13.962 -13.476 1.00 19.10 161 PRO A CA 1
ATOM 1203 C C . PRO A 1 161 ? 37.218 13.402 -13.331 1.00 20.35 161 PRO A C 1
ATOM 1204 O O . PRO A 1 161 ? 36.296 14.056 -13.760 1.00 21.08 161 PRO A O 1
ATOM 1208 N N . LEU A 1 162 ? 37.053 12.260 -12.661 1.00 21.12 162 LEU A N 1
ATOM 1209 C CA . LEU A 1 162 ? 35.690 11.689 -12.566 1.00 22.02 162 LEU A CA 1
ATOM 1210 C C . LEU A 1 162 ? 34.813 12.572 -11.694 1.00 21.86 162 LEU A C 1
ATOM 1211 O O . LEU A 1 162 ? 33.618 12.703 -11.959 1.00 21.84 162 LEU A O 1
ATOM 1216 N N . GLY A 1 163 ? 35.410 13.158 -10.648 1.00 24.39 163 GLY A N 1
ATOM 1217 C CA . GLY A 1 163 ? 34.698 14.079 -9.750 1.00 23.69 163 GLY A CA 1
ATOM 1218 C C . GLY A 1 163 ? 34.269 15.314 -10.508 1.00 27.35 163 GLY A C 1
ATOM 1219 O O . GLY A 1 163 ? 33.118 15.750 -10.379 1.00 26.67 163 GLY A O 1
ATOM 1220 N N . ALA A 1 164 ? 35.193 15.887 -11.288 1.00 24.23 164 ALA A N 1
ATOM 1221 C CA . ALA A 1 164 ? 34.838 17.018 -12.165 1.00 26.77 164 ALA A CA 1
ATOM 1222 C C . ALA A 1 164 ? 33.655 16.694 -13.068 1.00 25.42 164 ALA A C 1
ATOM 1223 O O . ALA A 1 164 ? 32.802 17.556 -13.280 1.00 25.82 164 ALA A O 1
ATOM 1225 N N . ILE A 1 165 ? 33.690 15.500 -13.676 1.00 24.16 165 ILE A N 1
ATOM 1226 C CA . ILE A 1 165 ? 32.615 15.060 -14.598 1.00 24.27 165 ILE A CA 1
ATOM 1227 C C . ILE A 1 165 ? 31.261 14.855 -13.871 1.00 25.01 165 ILE A C 1
ATOM 1228 O O . ILE A 1 165 ? 30.203 15.344 -14.321 1.00 24.77 165 ILE A O 1
ATOM 1233 N N . PHE A 1 166 ? 31.320 14.083 -12.776 1.00 25.28 166 PHE A N 1
ATOM 1234 C CA . PHE A 1 166 ? 30.127 13.692 -11.965 1.00 26.15 166 PHE A CA 1
ATOM 1235 C C . PHE A 1 166 ? 29.395 14.910 -11.423 1.00 26.32 166 PHE A C 1
ATOM 1236 O O . PHE A 1 166 ? 28.162 14.893 -11.277 1.00 26.30 166 PHE A O 1
ATOM 1244 N N . LYS A 1 167 ? 30.141 15.973 -11.103 1.00 25.58 167 LYS A N 1
ATOM 1245 C CA . LYS A 1 167 ? 29.528 17.222 -10.650 1.00 29.33 167 LYS A CA 1
ATOM 1246 C C . LYS A 1 167 ? 28.547 17.809 -11.723 1.00 29.34 167 LYS A C 1
ATOM 1247 O O . LYS A 1 167 ? 27.488 18.354 -11.392 1.00 28.89 167 LYS A O 1
ATOM 1253 N N . ASP A 1 168 ? 28.856 17.642 -13.008 1.00 28.22 168 ASP A N 1
ATOM 1254 C CA . ASP A 1 168 ? 28.019 18.297 -14.042 1.00 31.84 168 ASP A CA 1
ATOM 1255 C C . ASP A 1 168 ? 27.287 17.388 -15.034 1.00 30.00 168 ASP A C 1
ATOM 1256 O O . ASP A 1 168 ? 26.554 17.894 -15.864 1.00 30.35 168 ASP A O 1
ATOM 1261 N N . TYR A 1 169 ? 27.497 16.076 -14.963 1.00 27.81 169 TYR A N 1
ATOM 1262 C CA . TYR A 1 169 ? 26.989 15.150 -15.949 1.00 27.74 169 TYR A CA 1
ATOM 1263 C C . TYR A 1 169 ? 26.377 13.936 -15.258 1.00 26.79 169 TYR A C 1
ATOM 1264 O O . TYR A 1 169 ? 26.706 13.644 -14.101 1.00 25.00 169 TYR A O 1
ATOM 1273 N N . LYS A 1 170 ? 25.538 13.234 -16.008 1.00 26.09 170 LYS A N 1
ATOM 1274 C CA . LYS A 1 170 ? 24.807 12.038 -15.549 1.00 26.38 170 LYS A CA 1
ATOM 1275 C C . LYS A 1 170 ? 25.697 10.805 -15.769 1.00 24.33 170 LYS A C 1
ATOM 1276 O O . LYS A 1 170 ? 25.321 9.824 -16.425 1.00 25.40 170 LYS A O 1
ATOM 1282 N N . MET A 1 171 ? 26.896 10.865 -15.201 1.00 24.31 171 MET A N 1
ATOM 1283 C CA . MET A 1 171 ? 27.861 9.800 -15.299 1.00 23.67 171 MET A CA 1
ATOM 1284 C C . MET A 1 171 ? 27.293 8.574 -14.550 1.00 25.46 171 MET A C 1
ATOM 1285 O O . MET A 1 171 ? 26.981 8.695 -13.342 1.00 26.24 171 MET A O 1
ATOM 1290 N N . ASP A 1 172 ? 27.214 7.418 -15.217 1.00 23.15 172 ASP A N 1
ATOM 1291 C CA . ASP A 1 172 ? 26.708 6.189 -14.538 1.00 25.71 172 ASP A CA 1
ATOM 1292 C C . ASP A 1 172 ? 27.734 5.032 -14.461 1.00 25.29 172 ASP A C 1
ATOM 1293 O O . ASP A 1 172 ? 27.436 3.918 -13.965 1.00 25.66 172 ASP A O 1
ATOM 1298 N N . GLY A 1 173 ? 28.953 5.296 -14.923 1.00 22.57 173 GLY A N 1
ATOM 1299 C CA . GLY A 1 173 ? 30.006 4.249 -14.825 1.00 20.59 173 GLY A CA 1
ATOM 1300 C C . GLY A 1 173 ? 31.361 4.742 -15.290 1.00 21.71 173 GLY A C 1
ATOM 1301 O O . GLY A 1 173 ? 31.448 5.699 -16.095 1.00 20.74 173 GLY A O 1
ATOM 1302 N N . ALA A 1 174 ? 32.423 4.110 -14.769 1.00 18.89 174 ALA A N 1
ATOM 1303 C CA . ALA A 1 174 ? 33.758 4.364 -15.237 1.00 20.03 174 ALA A CA 1
ATOM 1304 C C . ALA A 1 174 ? 34.519 3.042 -15.075 1.00 20.49 174 ALA A C 1
ATOM 1305 O O . ALA A 1 174 ? 34.501 2.410 -13.976 1.00 20.03 174 ALA A O 1
ATOM 1307 N N . PHE A 1 175 ? 35.201 2.640 -16.150 1.00 20.70 175 PHE A N 1
ATOM 1308 C CA . PHE A 1 175 ? 35.820 1.300 -16.219 1.00 19.82 175 PHE A CA 1
ATOM 1309 C C . PHE A 1 175 ? 37.278 1.576 -16.528 1.00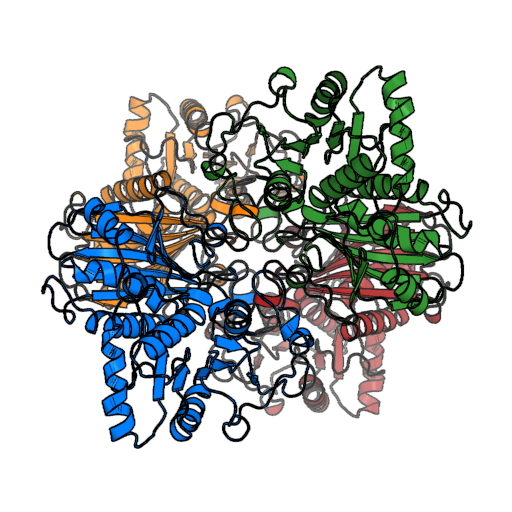 18.35 175 PHE A C 1
ATOM 1310 O O . PHE A 1 175 ? 37.600 2.057 -17.605 1.00 17.20 175 PHE A O 1
ATOM 1318 N N . ILE A 1 176 ? 38.138 1.275 -15.549 1.00 17.22 176 ILE A N 1
ATOM 1319 C CA . ILE A 1 176 ? 39.442 1.891 -15.494 1.00 16.62 176 ILE A CA 1
ATOM 1320 C C . ILE A 1 176 ? 40.548 0.848 -15.610 1.00 16.52 176 ILE A C 1
ATOM 1321 O O . ILE A 1 176 ? 40.405 -0.242 -15.048 1.00 18.04 176 ILE A O 1
ATOM 1326 N N . THR A 1 177 ? 41.613 1.182 -16.345 1.00 15.60 177 THR A N 1
ATOM 1327 C CA . THR A 1 177 ? 42.789 0.318 -16.359 1.00 15.06 177 THR A CA 1
ATOM 1328 C C . THR A 1 177 ? 43.945 1.227 -15.896 1.00 15.20 177 THR A C 1
ATOM 1329 O O . THR A 1 177 ? 44.091 2.335 -16.429 1.00 18.36 177 THR A O 1
ATOM 1333 N N . THR A 1 178 ? 44.792 0.750 -14.975 1.00 17.77 178 THR A N 1
ATOM 1334 C CA . THR A 1 178 ? 45.886 1.603 -14.495 1.00 16.99 178 THR A CA 1
ATOM 1335 C C . THR A 1 178 ? 47.241 0.946 -14.781 1.00 19.51 178 THR A C 1
ATOM 1336 O O . THR A 1 178 ? 47.351 -0.294 -14.860 1.00 17.07 178 THR A O 1
ATOM 1340 N N . ILE A 1 179 ? 48.261 1.798 -14.966 1.00 16.71 179 ILE A N 1
ATOM 1341 C CA . ILE A 1 179 ? 49.586 1.284 -15.254 1.00 16.48 179 ILE A CA 1
ATOM 1342 C C . ILE A 1 179 ? 50.460 2.163 -14.360 1.00 13.13 179 ILE A C 1
ATOM 1343 O O . ILE A 1 179 ? 50.761 3.303 -14.738 1.00 16.19 179 ILE A O 1
ATOM 1348 N N . GLN A 1 180 ? 50.820 1.653 -13.180 1.00 13.29 180 GLN A N 1
ATOM 1349 C CA . GLN A 1 180 ? 51.309 2.513 -12.107 1.00 15.84 180 GLN A CA 1
ATOM 1350 C C . GLN A 1 180 ? 52.814 2.339 -12.004 1.00 16.58 180 GLN A C 1
ATOM 1351 O O . GLN A 1 180 ? 53.347 1.319 -12.451 1.00 14.33 180 GLN A O 1
ATOM 1357 N N . SER A 1 181 ? 53.459 3.338 -11.424 1.00 14.40 181 SER A N 1
ATOM 1358 C CA . SER A 1 181 ? 54.922 3.324 -11.275 1.00 16.63 181 SER A CA 1
ATOM 1359 C C . SER A 1 181 ? 55.405 2.585 -10.052 1.00 16.76 181 SER A C 1
ATOM 1360 O O . SER A 1 181 ? 54.614 2.324 -9.091 1.00 19.71 181 SER A O 1
ATOM 1363 N N . LEU A 1 182 ? 56.711 2.290 -10.025 1.00 17.29 182 LEU A N 1
ATOM 1364 C CA . LEU A 1 182 ? 57.294 1.550 -8.892 1.00 18.71 182 LEU A CA 1
ATOM 1365 C C . LEU A 1 182 ? 57.304 2.311 -7.561 1.00 21.32 182 LEU A C 1
ATOM 1366 O O . LEU A 1 182 ? 57.222 1.685 -6.499 1.00 19.89 182 LEU A O 1
ATOM 1371 N N . SER A 1 183 ? 57.404 3.662 -7.610 1.00 19.33 183 SER A N 1
ATOM 1372 C CA . SER A 1 183 ? 57.613 4.412 -6.382 1.00 20.93 183 SER A CA 1
ATOM 1373 C C . SER A 1 183 ? 56.368 4.374 -5.478 1.00 25.10 183 SER A C 1
ATOM 1374 O O . SER A 1 183 ? 56.507 4.571 -4.270 1.00 24.62 183 SER A O 1
ATOM 1377 N N . GLY A 1 184 ? 55.194 4.090 -6.068 1.00 22.22 184 GLY A N 1
ATOM 1378 C CA . GLY A 1 184 ? 53.960 3.924 -5.290 1.00 25.44 184 GLY A CA 1
ATOM 1379 C C . GLY A 1 184 ? 54.019 2.785 -4.269 1.00 27.46 184 GLY A C 1
ATOM 1380 O O . GLY A 1 184 ? 53.315 2.795 -3.254 1.00 27.36 184 GLY A O 1
ATOM 1381 N N . ALA A 1 185 ? 54.867 1.801 -4.523 1.00 21.78 185 ALA A N 1
ATOM 1382 C CA . ALA A 1 185 ? 55.068 0.705 -3.543 1.00 23.52 185 ALA A CA 1
ATOM 1383 C C . ALA A 1 185 ? 56.118 0.939 -2.486 1.00 26.02 185 ALA A C 1
ATOM 1384 O O . ALA A 1 185 ? 56.380 0.061 -1.687 1.00 26.45 185 ALA A O 1
ATOM 1386 N N . GLY A 1 186 ? 56.774 2.085 -2.493 1.00 25.68 186 GLY A N 1
ATOM 1387 C CA . GLY A 1 186 ? 57.827 2.268 -1.537 1.00 26.10 186 GLY A CA 1
ATOM 1388 C C . GLY A 1 186 ? 59.131 1.519 -1.848 1.00 25.69 186 GLY A C 1
ATOM 1389 O O . GLY A 1 186 ? 59.340 1.015 -2.981 1.00 25.33 186 GLY A O 1
ATOM 1390 N N . TYR A 1 187 ? 60.023 1.468 -0.849 1.00 27.08 187 TYR A N 1
ATOM 1391 C CA . TYR A 1 187 ? 61.349 0.870 -1.003 1.00 24.64 187 TYR A CA 1
ATOM 1392 C C . TYR A 1 187 ? 61.576 -0.001 0.213 1.00 28.80 187 TYR A C 1
ATOM 1393 O O . TYR A 1 187 ? 61.462 0.501 1.289 1.00 29.97 187 TYR A O 1
ATOM 1402 N N . PRO A 1 188 ? 61.953 -1.273 0.042 1.00 28.79 188 PRO A N 1
ATOM 1403 C CA . PRO A 1 188 ? 62.311 -2.012 -1.180 1.00 27.81 188 PRO A CA 1
ATOM 1404 C C . PRO A 1 188 ? 61.157 -2.232 -2.150 1.00 26.53 188 PRO A C 1
ATOM 1405 O O . PRO A 1 188 ? 61.377 -2.399 -3.371 1.00 25.08 188 PRO A O 1
ATOM 1409 N N . GLY A 1 189 ? 59.924 -2.198 -1.650 1.00 23.60 189 GLY A N 1
ATOM 1410 C CA . GLY A 1 189 ? 58.776 -2.239 -2.569 1.00 22.27 189 GLY A CA 1
ATOM 1411 C C . GLY A 1 189 ? 58.798 -3.390 -3.573 1.00 22.86 189 GLY A C 1
ATOM 1412 O O . GLY A 1 189 ? 59.005 -4.572 -3.182 1.00 21.88 189 GLY A O 1
ATOM 1413 N N . ILE A 1 190 ? 58.572 -3.069 -4.845 1.00 20.17 190 ILE A N 1
ATOM 1414 C CA . ILE A 1 190 ? 58.446 -4.104 -5.888 1.00 22.55 190 ILE A CA 1
ATOM 1415 C C . ILE A 1 190 ? 59.799 -4.729 -6.267 1.00 23.68 190 ILE A C 1
ATOM 1416 O O . ILE A 1 190 ? 60.702 -3.986 -6.673 1.00 23.47 190 ILE A O 1
ATOM 1421 N N . PRO A 1 191 ? 59.938 -6.054 -6.172 1.00 22.49 191 PRO A N 1
ATOM 1422 C CA . PRO A 1 191 ? 61.178 -6.712 -6.638 1.00 21.67 191 PRO A CA 1
ATOM 1423 C C . PRO A 1 191 ? 61.435 -6.447 -8.117 1.00 20.32 191 PRO A C 1
ATOM 1424 O O . PRO A 1 191 ? 60.514 -6.440 -8.946 1.00 18.26 191 PRO A O 1
ATOM 1428 N N . SER A 1 192 ? 62.723 -6.280 -8.485 1.00 20.05 192 SER A N 1
ATOM 1429 C CA . SER A 1 192 ? 62.992 -6.007 -9.929 1.00 18.47 192 SER A CA 1
ATOM 1430 C C . SER A 1 192 ? 62.451 -7.130 -10.793 1.00 18.71 192 SER A C 1
ATOM 1431 O O . SER A 1 192 ? 61.986 -6.896 -11.924 1.00 19.25 192 SER A O 1
ATOM 1434 N N . LEU A 1 193 ? 62.597 -8.381 -10.352 1.00 19.21 193 LEU A N 1
ATOM 1435 C CA . LEU A 1 193 ? 62.169 -9.471 -11.255 1.00 21.31 193 LEU A CA 1
ATOM 1436 C C . LEU A 1 193 ? 60.659 -9.488 -11.593 1.00 21.79 193 LEU A C 1
ATOM 1437 O O . LEU A 1 193 ? 60.223 -10.168 -12.526 1.00 21.32 193 LEU A O 1
ATOM 1442 N N . ASP A 1 194 ? 59.870 -8.757 -10.818 1.00 22.16 194 ASP A N 1
ATOM 1443 C CA . ASP A 1 194 ? 58.446 -8.616 -11.139 1.00 21.37 194 ASP A CA 1
ATOM 1444 C C . ASP A 1 194 ? 58.153 -7.721 -12.288 1.00 20.83 194 ASP A C 1
ATOM 1445 O O . ASP A 1 194 ? 57.097 -7.849 -12.898 1.00 20.98 194 ASP A O 1
ATOM 1450 N N . VAL A 1 195 ? 59.058 -6.794 -12.624 1.00 18.90 195 VAL A N 1
ATOM 1451 C CA . VAL A 1 195 ? 58.719 -5.802 -13.661 1.00 19.69 195 VAL A CA 1
ATOM 1452 C C . VAL A 1 195 ? 59.670 -5.722 -14.846 1.00 19.66 195 VAL A C 1
ATOM 1453 O O . VAL A 1 195 ? 59.384 -5.035 -15.811 1.00 21.29 195 VAL A O 1
ATOM 1457 N N . VAL A 1 196 ? 60.814 -6.394 -14.799 1.00 19.61 196 VAL A N 1
ATOM 1458 C CA . VAL A 1 196 ? 61.633 -6.422 -16.002 1.00 20.38 196 VAL A CA 1
ATOM 1459 C C . VAL A 1 196 ? 61.036 -7.375 -17.038 1.00 20.63 196 VAL A C 1
ATOM 1460 O O . VAL A 1 196 ? 60.841 -8.575 -16.748 1.00 22.74 196 VAL A O 1
ATOM 1464 N N . ASP A 1 197 ? 60.709 -6.830 -18.223 1.00 18.11 197 ASP A N 1
ATOM 1465 C CA . ASP A 1 197 ? 60.071 -7.616 -19.287 1.00 19.34 197 ASP A CA 1
ATOM 1466 C C . ASP A 1 197 ? 58.776 -8.267 -18.780 1.00 17.94 197 ASP A C 1
ATOM 1467 O O . ASP A 1 197 ? 58.494 -9.444 -19.092 1.00 19.50 197 ASP A O 1
ATOM 1472 N N . ASN A 1 198 ? 57.983 -7.516 -17.998 1.00 17.25 198 ASN A N 1
ATOM 1473 C CA . ASN A 1 198 ? 56.786 -8.065 -17.402 1.00 18.04 198 ASN A CA 1
ATOM 1474 C C . ASN A 1 198 ? 55.826 -6.921 -17.036 1.00 19.20 198 ASN A C 1
ATOM 1475 O O . ASN A 1 198 ? 56.224 -5.746 -17.047 1.00 18.41 198 ASN A O 1
ATOM 1480 N N . ILE A 1 199 ? 54.549 -7.267 -16.786 1.00 16.18 199 ILE A N 1
ATOM 1481 C CA . ILE A 1 199 ? 53.560 -6.327 -16.275 1.00 16.38 199 ILE A CA 1
ATOM 1482 C C . ILE A 1 199 ? 53.005 -7.033 -15.028 1.00 18.48 199 ILE A C 1
ATOM 1483 O O . ILE A 1 199 ? 52.582 -8.187 -15.096 1.00 20.03 199 ILE A O 1
ATOM 1488 N N . LEU A 1 200 ? 53.041 -6.351 -13.882 1.00 16.05 200 LEU A N 1
ATOM 1489 C CA . LEU A 1 200 ? 52.596 -7.013 -12.663 1.00 18.43 200 LEU A CA 1
ATOM 1490 C C . LEU A 1 200 ? 51.161 -6.572 -12.326 1.00 17.19 200 LEU A C 1
ATOM 1491 O O . LEU A 1 200 ? 50.956 -5.373 -11.919 1.00 16.91 200 LEU A O 1
ATOM 1496 N N . PRO A 1 201 ? 50.171 -7.469 -12.458 1.00 19.63 201 PRO A N 1
ATOM 1497 C CA . PRO A 1 201 ? 48.802 -7.101 -11.914 1.00 18.64 201 PRO A CA 1
ATOM 1498 C C . PRO A 1 201 ? 48.800 -7.041 -10.390 1.00 18.96 201 PRO A C 1
ATOM 1499 O O . PRO A 1 201 ? 49.468 -7.887 -9.751 1.00 20.31 201 PRO A O 1
ATOM 1503 N N . LEU A 1 202 ? 48.076 -6.075 -9.809 1.00 16.68 202 LEU A N 1
ATOM 1504 C CA . LEU A 1 202 ? 48.104 -5.895 -8.361 1.00 19.31 202 LEU A CA 1
ATOM 1505 C C . LEU A 1 202 ? 47.069 -6.768 -7.680 1.00 21.46 202 LEU A C 1
ATOM 1506 O O . LEU A 1 202 ? 47.175 -7.080 -6.494 1.00 21.70 202 LEU A O 1
ATOM 1511 N N . GLY A 1 203 ? 46.056 -7.197 -8.429 1.00 17.99 203 GLY A N 1
ATOM 1512 C CA . GLY A 1 203 ? 45.163 -8.233 -7.876 1.00 18.21 203 GLY A CA 1
ATOM 1513 C C . GLY A 1 203 ? 43.799 -7.646 -7.445 1.00 20.32 203 GLY A C 1
ATOM 1514 O O . GLY A 1 203 ? 43.585 -6.432 -7.509 1.00 19.48 203 GLY A O 1
ATOM 1515 N N . ASP A 1 204 ? 42.871 -8.523 -7.053 1.00 22.51 204 ASP A N 1
ATOM 1516 C CA . ASP A 1 204 ? 41.463 -8.099 -6.705 1.00 22.89 204 ASP A CA 1
ATOM 1517 C C . ASP A 1 204 ? 41.364 -7.171 -5.507 1.00 24.57 204 ASP A C 1
ATOM 1518 O O . ASP A 1 204 ? 40.551 -6.220 -5.497 1.00 23.29 204 ASP A O 1
ATOM 1523 N N . GLY A 1 205 ? 42.167 -7.445 -4.483 1.00 22.06 205 GLY A N 1
ATOM 1524 C CA . GLY A 1 205 ? 42.151 -6.626 -3.277 1.00 24.34 205 GLY A CA 1
ATOM 1525 C C . GLY A 1 205 ? 42.445 -5.172 -3.606 1.00 22.86 205 GLY A C 1
ATOM 1526 O O . GLY A 1 205 ? 41.729 -4.225 -3.158 1.00 23.78 205 GLY A O 1
ATOM 1527 N N . TYR A 1 206 ? 43.491 -4.973 -4.404 1.00 20.47 206 TYR A N 1
ATOM 1528 C CA . TYR A 1 206 ? 43.900 -3.626 -4.772 1.00 20.65 206 TYR A CA 1
ATOM 1529 C C . TYR A 1 206 ? 42.882 -2.970 -5.736 1.00 21.77 206 TYR A C 1
ATOM 1530 O O . TYR A 1 206 ? 42.534 -1.817 -5.548 1.00 23.38 206 TYR A O 1
ATOM 1539 N N . ASP A 1 207 ? 42.398 -3.734 -6.717 1.00 19.64 207 ASP A N 1
ATOM 1540 C CA . ASP A 1 207 ? 41.310 -3.196 -7.578 1.00 20.55 207 ASP A CA 1
ATOM 1541 C C . ASP A 1 207 ? 40.145 -2.697 -6.712 1.00 19.11 207 ASP A C 1
ATOM 1542 O O . ASP A 1 207 ? 39.623 -1.576 -6.942 1.00 21.20 207 ASP A O 1
ATOM 1547 N N . ALA A 1 208 ? 39.739 -3.510 -5.723 1.00 20.19 208 ALA A N 1
ATOM 1548 C CA . ALA A 1 208 ? 38.594 -3.179 -4.857 1.00 22.18 208 ALA A CA 1
ATOM 1549 C C . ALA A 1 208 ? 38.837 -1.952 -3.999 1.00 23.98 208 ALA A C 1
ATOM 1550 O O . ALA A 1 208 ? 37.932 -1.117 -3.830 1.00 22.19 208 ALA A O 1
ATOM 1552 N N . LYS A 1 209 ? 40.027 -1.840 -3.406 1.00 23.03 209 LYS A N 1
ATOM 1553 C CA . LYS A 1 209 ? 40.214 -0.704 -2.497 1.00 26.21 209 LYS A CA 1
ATOM 1554 C C . LYS A 1 209 ? 40.315 0.624 -3.280 1.00 24.64 209 LYS A C 1
ATOM 1555 O O . LYS A 1 209 ? 39.966 1.691 -2.756 1.00 25.59 209 LYS A O 1
ATOM 1561 N N . THR A 1 210 ? 40.836 0.539 -4.497 1.00 21.81 210 THR A N 1
ATOM 1562 C CA . THR A 1 210 ? 40.839 1.674 -5.430 1.00 21.01 210 THR A CA 1
ATOM 1563 C C . THR A 1 210 ? 39.396 2.212 -5.651 1.00 23.13 210 THR A C 1
ATOM 1564 O O . THR A 1 210 ? 39.137 3.425 -5.456 1.00 19.18 210 THR A O 1
ATOM 1568 N N . ILE A 1 211 ? 38.462 1.348 -6.051 1.00 20.38 211 ILE A N 1
ATOM 1569 C CA . ILE A 1 211 ? 37.115 1.916 -6.321 1.00 21.05 211 ILE A CA 1
ATOM 1570 C C . ILE A 1 211 ? 36.417 2.297 -5.019 1.00 22.50 211 ILE A C 1
ATOM 1571 O O . ILE A 1 211 ? 35.623 3.244 -4.993 1.00 24.43 211 ILE A O 1
ATOM 1576 N N . LYS A 1 212 ? 36.734 1.586 -3.928 1.00 20.95 212 LYS A N 1
ATOM 1577 C CA . LYS A 1 212 ? 36.150 1.927 -2.633 1.00 22.94 212 LYS A CA 1
ATOM 1578 C C . LYS A 1 212 ? 36.471 3.361 -2.227 1.00 23.65 212 LYS A C 1
ATOM 1579 O O . LYS A 1 212 ? 35.582 4.107 -1.709 1.00 23.66 212 LYS A O 1
ATOM 1585 N N . GLU A 1 213 ? 37.728 3.762 -2.429 1.00 22.21 213 GLU A N 1
ATOM 1586 C CA . GLU A 1 213 ? 38.136 5.140 -2.114 1.00 22.89 213 GLU A CA 1
ATOM 1587 C C . GLU A 1 213 ? 37.520 6.122 -3.095 1.00 22.09 213 GLU A C 1
ATOM 1588 O O . GLU A 1 213 ? 37.111 7.203 -2.683 1.00 23.72 213 GLU A O 1
ATOM 1594 N N . ILE A 1 214 ? 37.486 5.765 -4.389 1.00 20.02 214 ILE A N 1
ATOM 1595 C CA . ILE A 1 214 ? 36.852 6.655 -5.367 1.00 20.31 214 ILE A CA 1
ATOM 1596 C C . ILE A 1 214 ? 35.360 6.924 -4.945 1.00 22.09 214 ILE A C 1
ATOM 1597 O O . ILE A 1 214 ? 34.896 8.081 -4.914 1.00 23.69 214 ILE A O 1
ATOM 1602 N N . PHE A 1 215 ? 34.652 5.864 -4.533 1.00 22.52 215 PHE A N 1
ATOM 1603 C CA . PHE A 1 215 ? 33.225 6.022 -4.162 1.00 23.40 215 PHE A CA 1
ATOM 1604 C C . PHE A 1 215 ? 33.113 6.987 -2.968 1.00 23.54 215 PHE A C 1
ATOM 1605 O O . PHE A 1 215 ? 32.228 7.846 -2.922 1.00 22.58 215 PHE A O 1
ATOM 1613 N N . ARG A 1 216 ? 34.025 6.895 -2.008 1.00 22.79 216 ARG A N 1
ATOM 1614 C CA . ARG A 1 216 ? 33.852 7.741 -0.852 1.00 24.75 216 ARG A CA 1
ATOM 1615 C C . ARG A 1 216 ? 34.061 9.211 -1.286 1.00 23.68 216 ARG A C 1
ATOM 1616 O O . ARG A 1 216 ? 33.318 10.091 -0.859 1.00 23.54 216 ARG A O 1
ATOM 1624 N N . ILE A 1 217 ? 35.105 9.442 -2.077 1.00 24.18 217 ILE A N 1
ATOM 1625 C CA . ILE A 1 217 ? 35.432 10.779 -2.551 1.00 24.03 217 ILE A CA 1
ATOM 1626 C C . ILE A 1 217 ? 34.257 11.328 -3.386 1.00 24.71 217 ILE A C 1
ATOM 1627 O O . ILE A 1 217 ? 33.762 12.417 -3.088 1.00 25.39 217 ILE A O 1
ATOM 1632 N N . LEU A 1 218 ? 33.775 10.547 -4.358 1.00 24.83 218 LEU A N 1
ATOM 1633 C CA . LEU A 1 218 ? 32.563 10.980 -5.133 1.00 26.58 218 LEU A CA 1
ATOM 1634 C C . LEU A 1 218 ? 31.304 11.236 -4.311 1.00 25.75 218 LEU A C 1
ATOM 1635 O O . LEU A 1 218 ? 30.559 12.179 -4.613 1.00 25.65 218 LEU A O 1
ATOM 1640 N N . SER A 1 219 ? 31.071 10.452 -3.258 1.00 25.21 219 SER A N 1
ATOM 1641 C CA . SER A 1 219 ? 29.913 10.653 -2.392 1.00 27.05 219 SER A CA 1
ATOM 1642 C C . SER A 1 219 ? 29.969 12.005 -1.689 1.00 28.22 219 SER A C 1
ATOM 1643 O O . SER A 1 219 ? 28.977 12.439 -1.129 1.00 26.65 219 SER A O 1
ATOM 1646 N N . GLU A 1 220 ? 31.137 12.654 -1.680 1.00 26.71 220 GLU A N 1
ATOM 1647 C CA . GLU A 1 220 ? 31.326 13.879 -0.896 1.00 28.31 220 GLU A CA 1
ATOM 1648 C C . GLU A 1 220 ? 31.443 15.105 -1.820 1.00 31.27 220 GLU A C 1
ATOM 1649 O O . GLU A 1 220 ? 31.663 16.216 -1.370 1.00 30.42 220 GLU A O 1
ATOM 1655 N N . VAL A 1 221 ? 31.340 14.890 -3.120 1.00 27.96 221 VAL A N 1
ATOM 1656 C CA . VAL A 1 221 ? 31.393 15.978 -4.070 1.00 29.67 221 VAL A CA 1
ATOM 1657 C C . VAL A 1 221 ? 29.990 16.657 -4.103 1.00 30.40 221 VAL A C 1
ATOM 1658 O O . VAL A 1 221 ? 28.964 15.981 -4.108 1.00 29.92 221 VAL A O 1
ATOM 1662 N N . LYS A 1 222 ? 29.956 17.980 -4.086 1.00 29.81 222 LYS A N 1
ATOM 1663 C CA . LYS A 1 222 ? 28.686 18.722 -4.232 1.00 33.36 222 LYS A CA 1
ATOM 1664 C C . LYS A 1 222 ? 28.334 18.840 -5.713 1.00 31.97 222 LYS A C 1
ATOM 1665 O O . LYS A 1 222 ? 29.059 19.459 -6.502 1.00 31.59 222 LYS A O 1
ATOM 1671 N N . ARG A 1 223 ? 27.228 18.223 -6.118 1.00 31.72 223 ARG A N 1
ATOM 1672 C CA . ARG A 1 223 ? 26.883 18.152 -7.545 1.00 30.96 223 ARG A CA 1
ATOM 1673 C C . ARG A 1 223 ? 25.972 19.295 -8.004 1.00 34.02 223 ARG A C 1
ATOM 1674 O O . ARG A 1 223 ? 25.239 19.857 -7.189 1.00 32.10 223 ARG A O 1
ATOM 1682 N N . ASN A 1 224 ? 26.043 19.616 -9.305 1.00 31.71 224 ASN A N 1
ATOM 1683 C CA . ASN A 1 224 ? 25.132 20.523 -9.960 1.00 35.03 224 ASN A CA 1
ATOM 1684 C C . ASN A 1 224 ? 23.958 19.786 -10.620 1.00 36.14 224 ASN A C 1
ATOM 1685 O O . ASN A 1 224 ? 22.981 20.408 -10.950 1.00 37.74 224 ASN A O 1
ATOM 1690 N N . VAL A 1 225 ? 24.039 18.475 -10.749 1.00 34.93 225 VAL A N 1
ATOM 1691 C CA . VAL A 1 225 ? 22.923 17.661 -11.271 1.00 38.96 225 VAL A CA 1
ATOM 1692 C C . VAL A 1 225 ? 22.685 16.565 -10.239 1.00 39.40 225 VAL A C 1
ATOM 1693 O O . VAL A 1 225 ? 23.538 16.361 -9.395 1.00 42.37 225 VAL A O 1
ATOM 1697 N N . ASP A 1 226 ? 21.549 15.882 -10.257 1.00 39.95 226 ASP A N 1
ATOM 1698 C CA . ASP A 1 226 ? 21.299 14.841 -9.237 1.00 39.15 226 ASP A CA 1
ATOM 1699 C C . ASP A 1 226 ? 21.079 13.406 -9.732 1.00 35.74 226 ASP A C 1
ATOM 1700 O O . ASP A 1 226 ? 20.657 12.575 -8.944 1.00 35.04 226 ASP A O 1
ATOM 1705 N N . GLU A 1 227 ? 21.396 13.114 -10.996 1.00 31.31 227 GLU A N 1
ATOM 1706 C CA . GLU A 1 227 ? 21.127 11.792 -11.586 1.00 30.03 227 GLU A CA 1
ATOM 1707 C C . GLU A 1 227 ? 22.426 11.381 -12.249 1.00 30.85 227 GLU A C 1
ATOM 1708 O O . GLU A 1 227 ? 23.146 12.246 -12.694 1.00 29.89 227 GLU A O 1
ATOM 1714 N N . PRO A 1 228 ? 22.760 10.077 -12.232 1.00 30.57 228 PRO A N 1
ATOM 1715 C CA . PRO A 1 228 ? 22.054 9.077 -11.407 1.00 30.82 228 PRO A CA 1
ATOM 1716 C C . PRO A 1 228 ? 22.491 9.254 -9.925 1.00 31.30 228 PRO A C 1
ATOM 1717 O O . PRO A 1 228 ? 23.357 10.094 -9.616 1.00 28.34 228 PRO A O 1
ATOM 1721 N N . LYS A 1 229 ? 21.907 8.485 -9.017 1.00 32.67 229 LYS A N 1
ATOM 1722 C CA . LYS A 1 229 ? 22.421 8.442 -7.668 1.00 32.00 229 LYS A CA 1
ATOM 1723 C C . LYS A 1 229 ? 23.728 7.684 -7.650 1.00 30.99 229 LYS A C 1
ATOM 1724 O O . LYS A 1 229 ? 23.900 6.684 -8.374 1.00 27.44 229 LYS A O 1
ATOM 1730 N N . LEU A 1 230 ? 24.623 8.122 -6.776 1.00 28.23 230 LEU A N 1
ATOM 1731 C CA . LEU A 1 230 ? 25.913 7.446 -6.640 1.00 29.31 230 LEU A CA 1
ATOM 1732 C C . LEU A 1 230 ? 25.778 5.939 -6.427 1.00 30.18 230 LEU A C 1
ATOM 1733 O O . LEU A 1 230 ? 26.551 5.207 -7.008 1.00 27.87 230 LEU A O 1
ATOM 1738 N N . GLU A 1 231 ? 24.780 5.480 -5.654 1.00 31.50 231 GLU A N 1
ATOM 1739 C CA . GLU A 1 231 ? 24.524 4.004 -5.509 1.00 35.98 231 GLU A CA 1
ATOM 1740 C C . GLU A 1 231 ? 24.419 3.301 -6.846 1.00 32.76 231 GLU A C 1
ATOM 1741 O O . GLU A 1 231 ? 24.707 2.112 -6.914 1.00 33.73 231 GLU A O 1
ATOM 1747 N N . ASP A 1 232 ? 23.942 3.995 -7.884 1.00 30.88 232 ASP A N 1
ATOM 1748 C CA . ASP A 1 232 ? 23.700 3.346 -9.165 1.00 31.39 232 ASP A CA 1
ATOM 1749 C C . ASP A 1 232 ? 24.816 3.593 -10.156 1.00 32.28 232 ASP A C 1
ATOM 1750 O O . ASP A 1 232 ? 24.663 3.314 -11.351 1.00 33.87 232 ASP A O 1
ATOM 1755 N N . VAL A 1 233 ? 25.944 4.130 -9.689 1.00 28.39 233 VAL A N 1
ATOM 1756 C CA . VAL A 1 233 ? 27.113 4.291 -10.559 1.00 26.24 233 VAL A CA 1
ATOM 1757 C C . VAL A 1 233 ? 27.960 3.022 -10.497 1.00 28.37 233 VAL A C 1
ATOM 1758 O O . VAL A 1 233 ? 28.298 2.530 -9.401 1.00 29.63 233 VAL A O 1
ATOM 1762 N N . SER A 1 234 ? 28.310 2.492 -11.664 1.00 26.47 234 SER A N 1
ATOM 1763 C CA . SER A 1 234 ? 29.201 1.306 -11.735 1.00 24.48 234 SER A CA 1
ATOM 1764 C C . SER A 1 234 ? 30.676 1.664 -11.959 1.00 22.86 234 SER A C 1
ATOM 1765 O O . SER A 1 234 ? 31.034 2.205 -13.019 1.00 22.24 234 SER A O 1
ATOM 1768 N N . LEU A 1 235 ? 31.521 1.343 -10.966 1.00 20.14 235 LEU A N 1
ATOM 1769 C CA . LEU A 1 235 ? 32.969 1.595 -11.072 1.00 22.31 235 LEU A CA 1
ATOM 1770 C C . LEU A 1 235 ? 33.713 0.266 -11.084 1.00 20.79 235 LEU A C 1
ATOM 1771 O O . LEU A 1 235 ? 33.342 -0.664 -10.313 1.00 22.73 235 LEU A O 1
ATOM 1776 N N . ALA A 1 236 ? 34.768 0.193 -11.909 1.00 19.42 236 ALA A N 1
ATOM 1777 C CA . ALA A 1 236 ? 35.673 -0.996 -11.877 1.00 20.49 236 ALA A CA 1
ATOM 1778 C C . ALA A 1 236 ? 37.059 -0.575 -12.241 1.00 19.28 236 ALA A C 1
ATOM 1779 O O . ALA A 1 236 ? 37.234 0.362 -13.037 1.00 19.02 236 ALA A O 1
ATOM 1781 N N . ALA A 1 237 ? 38.047 -1.245 -11.643 1.00 18.68 237 ALA A N 1
ATOM 1782 C CA . ALA A 1 237 ? 39.463 -0.918 -11.961 1.00 18.38 237 ALA A CA 1
ATOM 1783 C C . ALA A 1 237 ? 40.213 -2.257 -12.173 1.00 17.10 237 ALA A C 1
ATOM 1784 O O . ALA A 1 237 ? 39.895 -3.253 -11.503 1.00 18.33 237 ALA A O 1
ATOM 1786 N N . THR A 1 238 ? 41.181 -2.240 -13.086 1.00 17.14 238 THR A N 1
ATOM 1787 C CA . THR A 1 238 ? 42.134 -3.355 -13.241 1.00 16.03 238 THR A CA 1
ATOM 1788 C C . THR A 1 238 ? 43.502 -2.711 -13.161 1.00 15.89 238 THR A C 1
ATOM 1789 O O . THR A 1 238 ? 43.891 -1.893 -14.037 1.00 16.32 238 THR A O 1
ATOM 1793 N N . THR A 1 239 ? 44.219 -3.022 -12.086 1.00 14.71 239 THR A N 1
ATOM 1794 C CA . THR A 1 239 ? 45.418 -2.231 -11.740 1.00 15.42 239 THR A CA 1
ATOM 1795 C C . THR A 1 239 ? 46.742 -3.061 -11.897 1.00 14.30 239 THR A C 1
ATOM 1796 O O . THR A 1 239 ? 46.754 -4.318 -11.688 1.00 15.33 239 THR A O 1
ATOM 1800 N N . HIS A 1 240 ? 47.801 -2.333 -12.285 1.00 14.13 240 HIS A N 1
ATOM 1801 C CA . HIS A 1 240 ? 49.070 -2.978 -12.663 1.00 15.64 240 HIS A CA 1
ATOM 1802 C C . HIS A 1 240 ? 50.212 -2.065 -12.281 1.00 15.44 240 HIS A C 1
ATOM 1803 O O . HIS A 1 240 ? 49.995 -0.847 -12.217 1.00 17.65 240 HIS A O 1
ATOM 1810 N N . ARG A 1 241 ? 51.407 -2.639 -12.067 1.00 16.45 241 ARG A N 1
ATOM 1811 C CA . ARG A 1 241 ? 52.622 -1.813 -11.933 1.00 16.86 241 ARG A CA 1
ATOM 1812 C C . ARG A 1 241 ? 53.570 -2.243 -13.063 1.00 17.01 241 ARG A C 1
ATOM 1813 O O . ARG A 1 241 ? 53.639 -3.441 -13.445 1.00 17.92 241 ARG A O 1
ATOM 1821 N N . ILE A 1 242 ? 54.343 -1.300 -13.586 1.00 16.74 242 ILE A N 1
ATOM 1822 C CA . ILE A 1 242 ? 55.427 -1.603 -14.511 1.00 15.20 242 ILE A CA 1
ATOM 1823 C C . ILE A 1 242 ? 56.656 -0.785 -14.094 1.00 14.70 242 ILE A C 1
ATOM 1824 O O . ILE A 1 242 ? 56.643 -0.062 -13.069 1.00 15.65 242 ILE A O 1
ATOM 1829 N N . ALA A 1 243 ? 57.724 -0.894 -14.884 1.00 15.31 243 ALA A N 1
ATOM 1830 C CA . ALA A 1 243 ? 59.019 -0.292 -14.491 1.00 15.95 243 ALA A CA 1
ATOM 1831 C C . ALA A 1 243 ? 59.135 1.209 -14.791 1.00 17.79 243 ALA A C 1
ATOM 1832 O O . ALA A 1 243 ? 60.149 1.667 -15.342 1.00 19.88 243 ALA A O 1
ATOM 1834 N N . THR A 1 244 ? 58.106 1.990 -14.448 1.00 16.11 244 THR A N 1
ATOM 1835 C CA . THR A 1 244 ? 58.275 3.445 -14.475 1.00 16.23 244 THR A CA 1
ATOM 1836 C C . THR A 1 244 ? 58.593 3.882 -13.036 1.00 17.80 244 THR A C 1
ATOM 1837 O O . THR A 1 244 ? 58.230 3.198 -12.070 1.00 18.46 244 THR A O 1
ATOM 1841 N N . ILE A 1 245 ? 59.280 5.012 -12.889 1.00 17.64 245 ILE A N 1
ATOM 1842 C CA . ILE A 1 245 ? 59.700 5.468 -11.559 1.00 17.21 245 ILE A CA 1
ATOM 1843 C C . ILE A 1 245 ? 58.631 6.225 -10.828 1.00 17.28 245 ILE A C 1
ATOM 1844 O O . ILE A 1 245 ? 58.323 5.888 -9.703 1.00 17.26 245 ILE A O 1
ATOM 1849 N N . HIS A 1 246 ? 58.101 7.298 -11.439 1.00 18.01 246 HIS A N 1
ATOM 1850 C CA . HIS A 1 246 ? 56.961 8.033 -10.893 1.00 16.50 246 HIS A CA 1
ATOM 1851 C C . HIS A 1 246 ? 55.932 8.178 -12.013 1.00 17.36 246 HIS A C 1
ATOM 1852 O O . HIS A 1 246 ? 56.292 8.141 -13.232 1.00 17.96 246 HIS A O 1
ATOM 1859 N N . GLY A 1 247 ? 54.680 8.374 -11.601 1.00 16.62 247 GLY A N 1
ATOM 1860 C CA . GLY A 1 247 ? 53.597 8.735 -12.520 1.00 18.86 247 GLY A CA 1
ATOM 1861 C C . GLY A 1 247 ? 52.714 7.526 -12.702 1.00 20.37 247 GLY A C 1
ATOM 1862 O O . GLY A 1 247 ? 53.193 6.438 -13.125 1.00 20.35 247 GLY A O 1
ATOM 1863 N N . HIS A 1 248 ? 51.439 7.693 -12.355 1.00 17.36 248 HIS A N 1
ATOM 1864 C CA . HIS A 1 248 ? 50.458 6.633 -12.540 1.00 18.51 248 HIS A CA 1
ATOM 1865 C C . HIS A 1 248 ? 49.580 7.039 -13.732 1.00 17.63 248 HIS A C 1
ATOM 1866 O O . HIS A 1 248 ? 48.932 8.101 -13.767 1.00 15.85 248 HIS A O 1
ATOM 1873 N N . TYR A 1 249 ? 49.523 6.156 -14.712 1.00 17.33 249 TYR A N 1
ATOM 1874 C CA . TYR A 1 249 ? 48.760 6.394 -15.949 1.00 15.14 249 TYR A CA 1
ATOM 1875 C C . TYR A 1 249 ? 47.485 5.562 -15.910 1.00 16.48 249 TYR A C 1
ATOM 1876 O O . TYR A 1 249 ? 47.522 4.377 -15.538 1.00 16.27 249 TYR A O 1
ATOM 1885 N N . GLU A 1 250 ? 46.338 6.186 -16.215 1.00 14.85 250 GLU A N 1
ATOM 1886 C CA . GLU A 1 250 ? 45.024 5.425 -16.160 1.00 15.28 250 GLU A CA 1
ATOM 1887 C C . GLU A 1 250 ? 44.271 5.662 -17.440 1.00 14.12 250 GLU A C 1
ATOM 1888 O O . GLU A 1 250 ? 44.274 6.798 -17.976 1.00 17.60 250 GLU A O 1
ATOM 1894 N N . VAL A 1 251 ? 43.614 4.621 -17.942 1.00 14.38 251 VAL A N 1
ATOM 1895 C CA . VAL A 1 251 ? 42.730 4.768 -19.091 1.00 15.71 251 VAL A CA 1
ATOM 1896 C C . VAL A 1 251 ? 41.316 4.575 -18.527 1.00 17.37 251 VAL A C 1
ATOM 1897 O O . VAL A 1 251 ? 41.051 3.619 -17.781 1.00 18.02 251 VAL A O 1
ATOM 1901 N N . LEU A 1 252 ? 40.428 5.528 -18.842 1.00 17.42 252 LEU A N 1
ATOM 1902 C CA . LEU A 1 252 ? 39.081 5.536 -18.278 1.00 19.14 252 LEU A CA 1
ATOM 1903 C C . LEU A 1 252 ? 38.067 5.485 -19.417 1.00 19.60 252 LEU A C 1
ATOM 1904 O O . LEU A 1 252 ? 38.041 6.373 -20.278 1.00 18.89 252 LEU A O 1
ATOM 1909 N N . TYR A 1 253 ? 37.180 4.480 -19.395 1.00 19.17 253 TYR A N 1
ATOM 1910 C CA . TYR A 1 253 ? 36.009 4.565 -20.286 1.00 19.35 253 TYR A CA 1
ATOM 1911 C C . TYR A 1 253 ? 34.837 4.996 -19.378 1.00 20.16 253 TYR A C 1
ATOM 1912 O O . TYR A 1 253 ? 34.500 4.274 -18.418 1.00 20.51 253 TYR A O 1
ATOM 1921 N N . VAL A 1 254 ? 34.218 6.144 -19.676 1.00 18.17 254 VAL A N 1
ATOM 1922 C CA . VAL A 1 254 ? 33.233 6.756 -18.791 1.00 20.23 254 VAL A CA 1
ATOM 1923 C C . VAL A 1 254 ? 31.870 6.733 -19.492 1.00 22.76 254 VAL A C 1
ATOM 1924 O O . VAL A 1 254 ? 31.731 7.219 -20.641 1.00 24.06 254 VAL A O 1
ATOM 1928 N N . SER A 1 255 ? 30.865 6.143 -18.834 1.00 23.63 255 SER A N 1
ATOM 1929 C CA . SER A 1 255 ? 29.530 6.083 -19.438 1.00 25.48 255 SER A CA 1
ATOM 1930 C C . SER A 1 255 ? 28.571 7.044 -18.762 1.00 23.87 255 SER A C 1
ATOM 1931 O O . SER A 1 255 ? 28.781 7.447 -17.626 1.00 25.08 255 SER A O 1
ATOM 1934 N N . PHE A 1 256 ? 27.489 7.376 -19.460 1.00 25.33 256 PHE A N 1
ATOM 1935 C CA . PHE A 1 256 ? 26.561 8.443 -19.049 1.00 25.54 256 PHE A CA 1
ATOM 1936 C C . PHE A 1 256 ? 25.169 7.852 -19.249 1.00 28.91 256 PHE A C 1
ATOM 1937 O O . PHE A 1 256 ? 24.986 6.951 -20.109 1.00 28.00 256 PHE A O 1
ATOM 1945 N N . LYS A 1 257 ? 24.223 8.335 -18.445 1.00 29.13 257 LYS A N 1
ATOM 1946 C CA . LYS A 1 257 ? 22.838 7.878 -18.509 1.00 34.29 257 LYS A CA 1
ATOM 1947 C C . LYS A 1 257 ? 22.151 8.421 -19.738 1.00 35.40 257 LYS A C 1
ATOM 1948 O O . LYS A 1 257 ? 21.151 7.871 -20.179 1.00 34.16 257 LYS A O 1
ATOM 1954 N N . GLU A 1 258 ? 22.626 9.549 -20.260 1.00 35.22 258 GLU A N 1
ATOM 1955 C CA . GLU A 1 258 ? 21.984 10.149 -21.445 1.00 37.30 258 GLU A CA 1
ATOM 1956 C C . GLU A 1 258 ? 23.110 10.622 -22.385 1.00 35.81 258 GLU A C 1
ATOM 1957 O O . GLU A 1 258 ? 24.274 10.686 -21.970 1.00 31.72 258 GLU A O 1
ATOM 1963 N N . GLU A 1 259 ? 22.781 10.905 -23.643 1.00 35.09 259 GLU A N 1
ATOM 1964 C CA . GLU A 1 259 ? 23.779 11.393 -24.611 1.00 36.60 259 GLU A CA 1
ATOM 1965 C C . GLU A 1 259 ? 24.592 12.606 -24.074 1.00 35.12 259 GLU A C 1
ATOM 1966 O O . GLU A 1 259 ? 24.000 13.583 -23.524 1.00 34.64 259 GLU A O 1
ATOM 1972 N N . THR A 1 260 ? 25.924 12.519 -24.197 1.00 33.18 260 THR A N 1
ATOM 1973 C CA . THR A 1 260 ? 26.878 13.449 -23.566 1.00 32.19 260 THR A CA 1
ATOM 1974 C C . THR A 1 260 ? 28.014 13.614 -24.570 1.00 31.10 260 THR A C 1
ATOM 1975 O O . THR A 1 260 ? 28.553 12.631 -25.082 1.00 29.18 260 THR A O 1
ATOM 1979 N N . ALA A 1 261 ? 28.330 14.866 -24.906 1.00 31.00 261 ALA A N 1
ATOM 1980 C CA . ALA A 1 261 ? 29.322 15.135 -25.945 1.00 31.62 261 ALA A CA 1
ATOM 1981 C C . ALA A 1 261 ? 30.732 15.181 -25.345 1.00 29.86 261 ALA A C 1
ATOM 1982 O O . ALA A 1 261 ? 30.970 15.945 -24.397 1.00 30.69 261 ALA A O 1
ATOM 1984 N N . ALA A 1 262 ? 31.649 14.379 -25.875 1.00 30.56 262 ALA A N 1
ATOM 1985 C CA . ALA A 1 262 ? 33.074 14.460 -25.490 1.00 32.53 262 ALA A CA 1
ATOM 1986 C C . ALA A 1 262 ? 33.605 15.891 -25.399 1.00 32.06 262 ALA A C 1
ATOM 1987 O O . ALA A 1 262 ? 34.352 16.211 -24.471 1.00 32.03 262 ALA A O 1
ATOM 1989 N N . GLU A 1 263 ? 33.231 16.739 -26.349 1.00 33.44 263 GLU A N 1
ATOM 1990 C CA . GLU A 1 263 ? 33.741 18.110 -26.381 1.00 35.60 263 GLU A CA 1
ATOM 1991 C C . GLU A 1 263 ? 33.248 18.998 -25.186 1.00 34.47 263 GLU A C 1
ATOM 1992 O O . GLU A 1 263 ? 34.005 19.851 -24.702 1.00 32.67 263 GLU A O 1
ATOM 1998 N N . LYS A 1 264 ? 32.002 18.790 -24.714 1.00 29.67 264 LYS A N 1
ATOM 1999 C CA . LYS A 1 264 ? 31.519 19.465 -23.515 1.00 30.11 264 LYS A CA 1
ATOM 2000 C C . LYS A 1 264 ? 32.239 18.982 -22.273 1.00 27.16 264 LYS A C 1
ATOM 2001 O O . LYS A 1 264 ? 32.593 19.808 -21.426 1.00 27.91 264 LYS A O 1
ATOM 2007 N N . VAL A 1 265 ? 32.473 17.674 -22.169 1.00 25.82 265 VAL A N 1
ATOM 2008 C CA . VAL A 1 265 ? 33.177 17.129 -21.015 1.00 24.73 265 VAL A CA 1
ATOM 2009 C C . VAL A 1 265 ? 34.642 17.674 -21.035 1.00 26.14 265 VAL A C 1
ATOM 2010 O O . VAL A 1 265 ? 35.234 17.971 -20.008 1.00 24.38 265 VAL A O 1
ATOM 2014 N N . LYS A 1 266 ? 35.221 17.770 -22.220 1.00 27.18 266 LYS A N 1
ATOM 2015 C CA . LYS A 1 266 ? 36.577 18.287 -22.338 1.00 26.25 266 LYS A CA 1
ATOM 2016 C C . LYS A 1 266 ? 36.626 19.723 -21.770 1.00 29.04 266 LYS A C 1
ATOM 2017 O O . LYS A 1 266 ? 37.505 20.019 -20.961 1.00 30.09 266 LYS A O 1
ATOM 2023 N N . GLU A 1 267 ? 35.669 20.587 -22.134 1.00 27.50 267 GLU A N 1
ATOM 2024 C CA . GLU A 1 267 ? 35.666 21.948 -21.652 1.00 30.73 267 GLU A CA 1
ATOM 2025 C C . GLU A 1 267 ? 35.468 21.977 -20.140 1.00 29.88 267 GLU A C 1
ATOM 2026 O O . GLU A 1 267 ? 36.057 22.818 -19.470 1.00 30.32 267 GLU A O 1
ATOM 2032 N N . THR A 1 268 ? 34.636 21.087 -19.615 1.00 26.89 268 THR A N 1
ATOM 2033 C CA . THR A 1 268 ? 34.466 20.994 -18.170 1.00 25.53 268 THR A CA 1
ATOM 2034 C C . THR A 1 268 ? 35.800 20.667 -17.467 1.00 23.32 268 THR A C 1
ATOM 2035 O O . THR A 1 268 ? 36.152 21.256 -16.423 1.00 24.88 268 THR A O 1
ATOM 2039 N N . LEU A 1 269 ? 36.491 19.665 -17.981 1.00 22.15 269 LEU A N 1
ATOM 2040 C CA . LEU A 1 269 ? 37.830 19.309 -17.437 1.00 23.81 269 LEU A CA 1
ATOM 2041 C C . LEU A 1 269 ? 38.814 20.487 -17.524 1.00 23.36 269 LEU A C 1
ATOM 2042 O O . LEU A 1 269 ? 39.445 20.795 -16.531 1.00 22.26 269 LEU A O 1
ATOM 2047 N N . GLU A 1 270 ? 38.870 21.184 -18.666 1.00 22.83 270 GLU A N 1
ATOM 2048 C CA . GLU A 1 270 ? 39.855 22.269 -18.839 1.00 27.73 270 GLU A CA 1
ATOM 2049 C C . GLU A 1 270 ? 39.564 23.417 -17.878 1.00 27.42 270 GLU A C 1
ATOM 2050 O O . GLU A 1 270 ? 40.482 24.098 -17.424 1.00 28.82 270 GLU A O 1
ATOM 2056 N N . ASN A 1 271 ? 38.286 23.651 -17.620 1.00 25.75 271 ASN A N 1
ATOM 2057 C CA . ASN A 1 271 ? 37.844 24.781 -16.758 1.00 28.75 271 ASN A CA 1
ATOM 2058 C C . ASN A 1 271 ? 37.750 24.426 -15.273 1.00 27.28 271 ASN A C 1
ATOM 2059 O O . ASN A 1 271 ? 37.382 25.259 -14.447 1.00 26.99 271 ASN A O 1
ATOM 2064 N N . PHE A 1 272 ? 38.049 23.181 -14.938 1.00 27.06 272 PHE A N 1
ATOM 2065 C CA . PHE A 1 272 ? 37.909 22.729 -13.555 1.00 27.01 272 PHE A CA 1
ATOM 2066 C C . PHE A 1 272 ? 38.742 23.573 -12.570 1.00 27.89 272 PHE A C 1
ATOM 2067 O O . PHE A 1 272 ? 39.929 23.819 -12.794 1.00 26.09 272 PHE A O 1
ATOM 2075 N N . ARG A 1 273 ? 38.107 24.032 -11.490 1.00 25.65 273 ARG A N 1
ATOM 2076 C CA . ARG A 1 273 ? 38.814 24.677 -10.389 1.00 28.22 273 ARG A CA 1
ATOM 2077 C C . ARG A 1 273 ? 37.971 24.477 -9.137 1.00 30.05 273 ARG A C 1
ATOM 2078 O O . ARG A 1 273 ? 36.768 24.171 -9.240 1.00 30.76 273 ARG A O 1
ATOM 2086 N N . GLY A 1 274 ? 38.567 24.624 -7.965 1.00 27.71 274 GLY A N 1
ATOM 2087 C CA . GLY A 1 274 ? 37.763 24.618 -6.735 1.00 30.14 274 GLY A CA 1
ATOM 2088 C C . GLY A 1 274 ? 38.274 25.595 -5.703 1.00 29.65 274 GLY A C 1
ATOM 2089 O O . GLY A 1 274 ? 38.938 26.575 -6.040 1.00 30.72 274 GLY A O 1
ATOM 2090 N N . GLU A 1 275 ? 37.960 25.335 -4.438 1.00 29.67 275 GLU A N 1
ATOM 2091 C CA . GLU A 1 275 ? 38.328 26.250 -3.359 1.00 31.75 275 GLU A CA 1
ATOM 2092 C C . GLU A 1 275 ? 39.860 26.540 -3.294 1.00 29.72 275 GLU A C 1
ATOM 2093 O O . GLU A 1 275 ? 40.247 27.681 -3.049 1.00 29.91 275 GLU A O 1
ATOM 2099 N N . PRO A 1 276 ? 40.730 25.542 -3.487 1.00 27.17 276 PRO A N 1
ATOM 2100 C CA . PRO A 1 276 ? 42.204 25.851 -3.416 1.00 28.97 276 PRO A CA 1
ATOM 2101 C C . PRO A 1 276 ? 42.612 26.976 -4.394 1.00 28.13 276 PRO A C 1
ATOM 2102 O O . PRO A 1 276 ? 43.402 27.874 -4.025 1.00 28.68 276 PRO A O 1
ATOM 2106 N N . GLN A 1 277 ? 42.075 26.910 -5.622 1.00 26.77 277 GLN A N 1
ATOM 2107 C CA . GLN A 1 277 ? 42.265 27.975 -6.646 1.00 27.51 277 GLN A CA 1
ATOM 2108 C C . GLN A 1 277 ? 41.655 29.303 -6.237 1.00 30.43 277 GLN A C 1
ATOM 2109 O O . GLN A 1 277 ? 42.330 30.358 -6.290 1.00 29.73 277 GLN A O 1
ATOM 2115 N N . ASP A 1 278 ? 40.405 29.267 -5.768 1.00 30.68 278 ASP A N 1
ATOM 2116 C CA . ASP A 1 278 ? 39.711 30.514 -5.403 1.00 33.03 278 ASP A CA 1
ATOM 2117 C C . ASP A 1 278 ? 40.424 31.175 -4.256 1.00 32.22 278 ASP A C 1
ATOM 2118 O O . ASP A 1 278 ? 40.524 32.383 -4.229 1.00 32.56 278 ASP A O 1
ATOM 2123 N N . LEU A 1 279 ? 40.896 30.370 -3.308 1.00 30.18 279 LEU A N 1
ATOM 2124 C CA . LEU A 1 279 ? 41.576 30.855 -2.104 1.00 33.61 279 LEU A CA 1
ATOM 2125 C C . LEU A 1 279 ? 43.030 31.269 -2.392 1.00 33.58 279 LEU A C 1
ATOM 2126 O O . LEU A 1 279 ? 43.721 31.882 -1.539 1.00 31.60 279 LEU A O 1
ATOM 2131 N N . LYS A 1 280 ? 43.485 30.912 -3.584 1.00 32.00 280 LYS A N 1
ATOM 2132 C CA . LYS A 1 280 ? 44.871 31.098 -3.983 1.00 35.07 280 LYS A CA 1
ATOM 2133 C C . LYS A 1 280 ? 45.874 30.492 -2.978 1.00 34.30 280 LYS A C 1
ATOM 2134 O O . LYS A 1 280 ? 46.825 31.149 -2.591 1.00 33.74 280 LYS A O 1
ATOM 2140 N N . LEU A 1 281 ? 45.660 29.251 -2.552 1.00 30.00 281 LEU A N 1
ATOM 2141 C CA . LEU A 1 281 ? 46.600 28.560 -1.689 1.00 29.05 281 LEU A CA 1
ATOM 2142 C C . LEU A 1 281 ? 47.947 28.381 -2.427 1.00 29.23 281 LEU A C 1
ATOM 2143 O O . LEU A 1 281 ? 47.964 28.188 -3.623 1.00 27.05 281 LEU A O 1
ATOM 2148 N N . PRO A 1 282 ? 49.073 28.545 -1.726 1.00 30.87 282 PRO A N 1
ATOM 2149 C CA . PRO A 1 282 ? 50.383 28.529 -2.387 1.00 29.80 282 PRO A CA 1
ATOM 2150 C C . PRO A 1 282 ? 50.648 27.267 -3.217 1.00 27.70 282 PRO A C 1
ATOM 2151 O O . PRO A 1 282 ? 51.267 27.355 -4.284 1.00 27.54 282 PRO A O 1
ATOM 2155 N N . THR A 1 283 ? 50.165 26.112 -2.776 1.00 25.44 283 THR A N 1
ATOM 2156 C CA . THR A 1 283 ? 50.428 24.855 -3.493 1.00 25.12 283 THR A CA 1
ATOM 2157 C C . THR A 1 283 ? 49.288 24.458 -4.446 1.00 24.13 283 THR A C 1
ATOM 2158 O O . THR A 1 283 ? 49.329 23.392 -5.056 1.00 24.29 283 THR A O 1
ATOM 2162 N N . ALA A 1 284 ? 48.307 25.328 -4.604 1.00 24.20 284 ALA A N 1
ATOM 2163 C CA . ALA A 1 284 ? 47.203 25.019 -5.528 1.00 25.23 284 ALA A CA 1
ATOM 2164 C C . ALA A 1 284 ? 47.623 25.297 -6.973 1.00 24.52 284 ALA A C 1
ATOM 2165 O O . ALA A 1 284 ? 47.967 26.428 -7.300 1.00 27.68 284 ALA A O 1
ATOM 2167 N N . PRO A 1 285 ? 47.578 24.289 -7.836 1.00 23.52 285 PRO A N 1
ATOM 2168 C CA . PRO A 1 285 ? 47.879 24.495 -9.246 1.00 22.74 285 PRO A CA 1
ATOM 2169 C C . PRO A 1 285 ? 46.811 25.418 -9.860 1.00 28.25 285 PRO A C 1
ATOM 2170 O O . PRO A 1 285 ? 45.631 25.352 -9.448 1.00 25.75 285 PRO A O 1
ATOM 2174 N N . SER A 1 286 ? 47.215 26.318 -10.768 1.00 25.80 286 SER A N 1
ATOM 2175 C CA . SER A 1 286 ? 46.243 27.128 -11.513 1.00 29.48 286 SER A CA 1
ATOM 2176 C C . SER A 1 286 ? 45.290 26.224 -12.247 1.00 26.53 286 SER A C 1
ATOM 2177 O O . SER A 1 286 ? 44.082 26.551 -12.388 1.00 25.42 286 SER A O 1
ATOM 2180 N N . LYS A 1 287 ? 45.846 25.121 -12.753 1.00 24.35 287 LYS A N 1
ATOM 2181 C CA . LYS A 1 287 ? 45.036 24.168 -13.534 1.00 25.36 287 LYS A CA 1
ATOM 2182 C C . LYS A 1 287 ? 45.129 22.770 -12.931 1.00 22.59 287 LYS A C 1
ATOM 2183 O O . LYS A 1 287 ? 45.960 21.970 -13.334 1.00 24.00 287 LYS A O 1
ATOM 2189 N N . PRO A 1 288 ? 44.306 22.481 -11.931 1.00 21.27 288 PRO A N 1
ATOM 2190 C CA . PRO A 1 288 ? 44.383 21.174 -11.291 1.00 20.71 288 PRO A CA 1
ATOM 2191 C C . PRO A 1 288 ? 44.129 20.049 -12.289 1.00 19.02 288 PRO A C 1
ATOM 2192 O O . PRO A 1 288 ? 44.577 18.911 -12.076 1.00 19.92 288 PRO A O 1
ATOM 2196 N N . ILE A 1 289 ? 43.413 20.333 -13.379 1.00 19.95 289 ILE A N 1
ATOM 2197 C CA . ILE A 1 289 ? 43.360 19.350 -14.485 1.00 18.75 289 ILE A CA 1
ATOM 2198 C C . ILE A 1 289 ? 43.878 20.065 -15.758 1.00 19.89 289 ILE A C 1
ATOM 2199 O O . ILE A 1 289 ? 43.329 21.091 -16.149 1.00 22.75 289 ILE A O 1
ATOM 2204 N N . ILE A 1 290 ? 44.946 19.523 -16.361 1.00 18.71 290 ILE A N 1
ATOM 2205 C CA . ILE A 1 290 ? 45.486 20.082 -17.595 1.00 20.63 290 ILE A CA 1
ATOM 2206 C C . ILE A 1 290 ? 45.064 19.139 -18.704 1.00 18.77 290 ILE A C 1
ATOM 2207 O O . ILE A 1 290 ? 45.213 17.904 -18.558 1.00 20.03 290 ILE A O 1
ATOM 2212 N N . VAL A 1 291 ? 44.578 19.692 -19.820 1.00 20.67 291 VAL A N 1
ATOM 2213 C CA . VAL A 1 291 ? 44.089 18.788 -20.860 1.00 20.10 291 VAL A CA 1
ATOM 2214 C C . VAL A 1 291 ? 44.988 18.939 -22.079 1.00 21.01 291 VAL A C 1
ATOM 2215 O O . VAL A 1 291 ? 45.169 20.044 -22.591 1.00 23.40 291 VAL A O 1
ATOM 2219 N N . MET A 1 292 ? 45.490 17.816 -22.573 1.00 20.18 292 MET A N 1
ATOM 2220 C CA . MET A 1 292 ? 46.393 17.810 -23.723 1.00 22.76 292 MET A CA 1
ATOM 2221 C C . MET A 1 292 ? 45.633 17.327 -24.959 1.00 22.75 292 MET A C 1
ATOM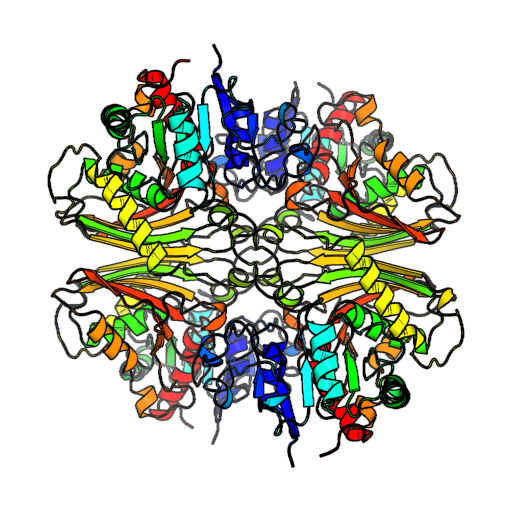 2222 O O . MET A 1 292 ? 44.803 16.426 -24.852 1.00 22.03 292 MET A O 1
ATOM 2227 N N . ASN A 1 293 ? 45.936 17.918 -26.097 1.00 23.87 293 ASN A N 1
ATOM 2228 C CA . ASN A 1 293 ? 45.249 17.583 -27.382 1.00 26.22 293 ASN A CA 1
ATOM 2229 C C . ASN A 1 293 ? 45.946 16.575 -28.300 1.00 27.40 293 ASN A C 1
ATOM 2230 O O . ASN A 1 293 ? 45.319 16.081 -29.225 1.00 26.40 293 ASN A O 1
ATOM 2235 N N . GLU A 1 294 ? 47.245 16.305 -28.110 1.00 25.45 294 GLU A N 1
ATOM 2236 C CA . GLU A 1 294 ? 47.940 15.370 -29.053 1.00 27.57 294 GLU A CA 1
ATOM 2237 C C . GLU A 1 294 ? 47.499 13.968 -28.799 1.00 23.26 294 GLU A C 1
ATOM 2238 O O . GLU A 1 294 ? 47.299 13.587 -27.635 1.00 21.61 294 GLU A O 1
ATOM 2244 N N . ASP A 1 295 ? 47.398 13.142 -29.845 1.00 21.85 295 ASP A N 1
ATOM 2245 C CA . ASP A 1 295 ? 46.939 11.773 -29.609 1.00 22.45 295 ASP A CA 1
ATOM 2246 C C . ASP A 1 295 ? 48.031 10.831 -29.055 1.00 20.87 295 ASP A C 1
ATOM 2247 O O . ASP A 1 295 ? 47.769 9.647 -28.884 1.00 19.76 295 ASP A O 1
ATOM 2252 N N . THR A 1 296 ? 49.245 11.327 -28.768 1.00 20.63 296 THR A N 1
ATOM 2253 C CA . THR A 1 296 ? 50.217 10.465 -28.086 1.00 20.86 296 THR A CA 1
ATOM 2254 C C . THR A 1 296 ? 50.556 11.061 -26.700 1.00 24.75 296 THR A C 1
ATOM 2255 O O . THR A 1 296 ? 51.596 10.719 -26.146 1.00 22.34 296 THR A O 1
ATOM 2259 N N . ARG A 1 297 ? 49.748 11.993 -26.180 1.00 23.22 297 ARG A N 1
ATOM 2260 C CA . ARG A 1 297 ? 50.025 12.628 -24.877 1.00 21.87 297 ARG A CA 1
ATOM 2261 C C . ARG A 1 297 ? 48.728 12.486 -23.991 1.00 25.47 297 ARG A C 1
ATOM 2262 O O . ARG A 1 297 ? 47.641 12.365 -24.516 1.00 25.22 297 ARG A O 1
ATOM 2270 N N . PRO A 1 298 ? 48.846 12.418 -22.656 1.00 23.40 298 PRO A N 1
ATOM 2271 C CA . PRO A 1 298 ? 50.085 12.537 -21.924 1.00 21.57 298 PRO A CA 1
ATOM 2272 C C . PRO A 1 298 ? 50.967 11.272 -22.016 1.00 19.43 298 PRO A C 1
ATOM 2273 O O . PRO A 1 298 ? 50.500 10.169 -22.274 1.00 16.09 298 PRO A O 1
ATOM 2277 N N . GLN A 1 299 ? 52.253 11.463 -21.760 1.00 18.20 299 GLN A N 1
ATOM 2278 C CA . GLN A 1 299 ? 53.179 10.331 -21.580 1.00 17.23 299 GLN A CA 1
ATOM 2279 C C . GLN A 1 299 ? 53.789 10.486 -20.196 1.00 17.42 299 GLN A C 1
ATOM 2280 O O . GLN A 1 299 ? 54.128 11.613 -19.771 1.00 19.20 299 GLN A O 1
ATOM 2286 N N . VAL A 1 300 ? 53.977 9.374 -19.531 1.00 16.05 300 VAL A N 1
ATOM 2287 C CA . VAL A 1 300 ? 54.526 9.345 -18.189 1.00 16.09 300 VAL A CA 1
ATOM 2288 C C . VAL A 1 300 ? 55.793 10.206 -18.049 1.00 17.93 300 VAL A C 1
ATOM 2289 O O . VAL A 1 300 ? 55.837 11.081 -17.163 1.00 16.41 300 VAL A O 1
ATOM 2293 N N . TYR A 1 301 ? 56.828 9.976 -18.870 1.00 17.64 301 TYR A N 1
ATOM 2294 C CA . TYR A 1 301 ? 58.083 10.688 -18.621 1.00 17.57 301 TYR A CA 1
ATOM 2295 C C . TYR A 1 301 ? 57.969 12.188 -18.812 1.00 20.08 301 TYR A C 1
ATOM 2296 O O . TYR A 1 301 ? 58.546 12.995 -18.041 1.00 19.78 301 TYR A O 1
ATOM 2305 N N . PHE A 1 302 ? 57.244 12.600 -19.847 1.00 18.48 302 PHE A N 1
ATOM 2306 C CA . PHE A 1 302 ? 57.218 13.974 -20.238 1.00 17.74 302 PHE A CA 1
ATOM 2307 C C . PHE A 1 302 ? 56.208 14.871 -19.522 1.00 19.69 302 PHE A C 1
ATOM 2308 O O . PHE A 1 302 ? 56.361 16.103 -19.516 1.00 19.80 302 PHE A O 1
ATOM 2316 N N . ASP A 1 303 ? 55.177 14.282 -18.960 1.00 20.33 303 ASP A N 1
ATOM 2317 C CA . ASP A 1 303 ? 54.085 15.104 -18.430 1.00 20.31 303 ASP A CA 1
ATOM 2318 C C . ASP A 1 303 ? 53.852 14.930 -16.963 1.00 21.22 303 ASP A C 1
ATOM 2319 O O . ASP A 1 303 ? 52.963 15.588 -16.438 1.00 22.51 303 ASP A O 1
ATOM 2324 N N . ARG A 1 304 ? 54.662 14.110 -16.272 1.00 17.02 304 ARG A N 1
ATOM 2325 C CA . ARG A 1 304 ? 54.399 13.875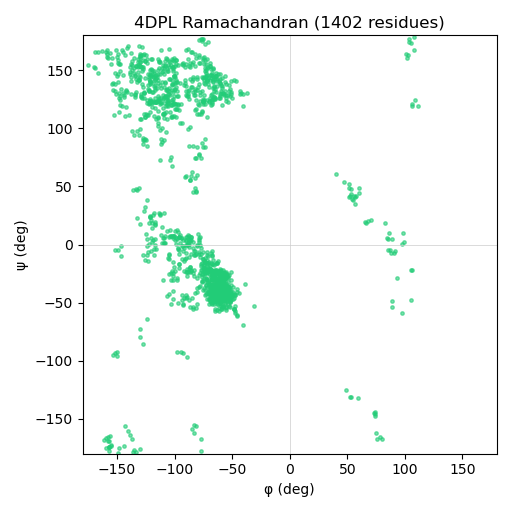 -14.869 1.00 18.34 304 ARG A CA 1
ATOM 2326 C C . ARG A 1 304 ? 54.809 15.067 -13.967 1.00 22.03 304 ARG A C 1
ATOM 2327 O O . ARG A 1 304 ? 54.451 15.115 -12.804 1.00 20.98 304 ARG A O 1
ATOM 2335 N N . TRP A 1 305 ? 55.554 16.010 -14.525 1.00 21.90 305 TRP A N 1
ATOM 2336 C CA . TRP A 1 305 ? 55.949 17.228 -13.794 1.00 24.02 305 TRP A CA 1
ATOM 2337 C C . TRP A 1 305 ? 55.340 18.486 -14.359 1.00 26.14 305 TRP A C 1
ATOM 2338 O O . TRP A 1 305 ? 55.913 19.603 -14.211 1.00 23.50 305 TRP A O 1
ATOM 2349 N N . ALA A 1 306 ? 54.184 18.337 -14.989 1.00 26.78 306 ALA A N 1
ATOM 2350 C CA . ALA A 1 306 ? 53.493 19.467 -15.634 1.00 30.50 306 ALA A CA 1
ATOM 2351 C C . ALA A 1 306 ? 52.858 20.436 -14.647 1.00 30.87 306 ALA A C 1
ATOM 2352 O O . ALA A 1 306 ? 52.484 20.081 -13.502 1.00 28.89 306 ALA A O 1
ATOM 2354 N N . GLY A 1 307 ? 52.695 21.671 -15.118 1.00 33.14 307 GLY A N 1
ATOM 2355 C CA . GLY A 1 307 ? 51.851 22.601 -14.407 1.00 31.87 307 GLY A CA 1
ATOM 2356 C C . GLY A 1 307 ? 52.688 23.667 -13.717 1.00 31.97 307 GLY A C 1
ATOM 2357 O O . GLY A 1 307 ? 53.926 23.515 -13.608 1.00 30.24 307 GLY A O 1
ATOM 2358 N N . ASP A 1 308 ? 52.005 24.733 -13.257 1.00 30.26 308 ASP A N 1
ATOM 2359 C CA . ASP A 1 308 ? 52.699 25.843 -12.606 1.00 30.30 308 ASP A CA 1
ATOM 2360 C C . ASP A 1 308 ? 53.250 25.451 -11.221 1.00 30.14 308 ASP A C 1
ATOM 2361 O O . ASP A 1 308 ? 54.225 26.014 -10.799 1.00 29.94 308 ASP A O 1
ATOM 2366 N N . ILE A 1 309 ? 52.676 24.446 -10.559 1.00 29.03 309 ILE A N 1
ATOM 2367 C CA . ILE A 1 309 ? 53.289 23.819 -9.380 1.00 29.28 309 ILE A CA 1
ATOM 2368 C C . ILE A 1 309 ? 53.581 22.395 -9.848 1.00 26.86 309 ILE A C 1
ATOM 2369 O O . ILE A 1 309 ? 52.653 21.579 -9.916 1.00 24.55 309 ILE A O 1
ATOM 2374 N N . PRO A 1 310 ? 54.854 22.088 -10.180 1.00 24.92 310 PRO A N 1
ATOM 2375 C CA . PRO A 1 310 ? 55.154 20.876 -10.926 1.00 23.15 310 PRO A CA 1
ATOM 2376 C C . PRO A 1 310 ? 54.712 19.634 -10.173 1.00 22.86 310 PRO A C 1
ATOM 2377 O O . PRO A 1 310 ? 54.998 19.490 -8.954 1.00 21.75 310 PRO A O 1
ATOM 2381 N N . GLY A 1 311 ? 53.966 18.770 -10.867 1.00 19.99 311 GLY A N 1
ATOM 2382 C CA . GLY A 1 311 ? 53.447 17.510 -10.267 1.00 18.36 311 GLY A CA 1
ATOM 2383 C C . GLY A 1 311 ? 52.132 17.629 -9.494 1.00 18.01 311 GLY A C 1
ATOM 2384 O O . GLY A 1 311 ? 51.591 16.590 -9.028 1.00 18.02 311 GLY A O 1
ATOM 2385 N N . MET A 1 312 ? 51.615 18.852 -9.349 1.00 17.18 312 MET A N 1
ATOM 2386 C CA . MET A 1 312 ? 50.316 19.045 -8.688 1.00 19.35 312 MET A CA 1
ATOM 2387 C C . MET A 1 312 ? 49.100 18.937 -9.626 1.00 19.93 312 MET A C 1
ATOM 2388 O O . MET A 1 312 ? 47.977 18.906 -9.132 1.00 24.55 312 MET A O 1
ATOM 2393 N N . SER A 1 313 ? 49.305 18.904 -10.952 1.00 21.43 313 SER A N 1
ATOM 2394 C CA . SER A 1 313 ? 48.146 18.896 -11.866 1.00 21.03 313 SER A CA 1
ATOM 2395 C C . SER A 1 313 ? 47.974 17.465 -12.348 1.00 21.53 313 SER A C 1
ATOM 2396 O O . SER A 1 313 ? 48.974 16.802 -12.683 1.00 20.95 313 SER A O 1
ATOM 2399 N N . VAL A 1 314 ? 46.728 16.981 -12.397 1.00 19.20 314 VAL A N 1
ATOM 2400 C CA . VAL A 1 314 ? 46.423 15.746 -13.167 1.00 20.14 314 VAL A CA 1
ATOM 2401 C C . VAL A 1 314 ? 46.345 16.106 -14.657 1.00 22.44 314 VAL A C 1
ATOM 2402 O O . VAL A 1 314 ? 45.690 17.066 -15.032 1.00 23.90 314 VAL A O 1
ATOM 2406 N N . VAL A 1 315 ? 47.039 15.336 -15.495 1.00 19.90 315 VAL A N 1
ATOM 2407 C CA . VAL A 1 315 ? 47.113 15.671 -16.925 1.00 19.50 315 VAL A CA 1
ATOM 2408 C C . VAL A 1 315 ? 46.218 14.664 -17.610 1.00 18.21 315 VAL A C 1
ATOM 2409 O O . VAL A 1 315 ? 46.440 13.454 -17.495 1.00 20.73 315 VAL A O 1
ATOM 2413 N N . VAL A 1 316 ? 45.181 15.188 -18.291 1.00 19.05 316 VAL A N 1
ATOM 2414 C CA . VAL A 1 316 ? 44.239 14.352 -19.035 1.00 19.03 316 VAL A CA 1
ATOM 2415 C C . VAL A 1 316 ? 44.490 14.473 -20.528 1.00 18.37 316 VAL A C 1
ATOM 2416 O O . VAL A 1 316 ? 44.935 15.532 -21.040 1.00 20.91 316 VAL A O 1
ATOM 2420 N N . GLY A 1 317 ? 44.220 13.401 -21.256 1.00 18.28 317 GLY A N 1
ATOM 2421 C CA . GLY A 1 317 ? 44.125 13.624 -22.687 1.00 19.26 317 GLY A CA 1
ATOM 2422 C C . GLY A 1 317 ? 43.358 12.529 -23.344 1.00 18.79 317 GLY A C 1
ATOM 2423 O O . GLY A 1 317 ? 42.684 11.735 -22.675 1.00 18.57 317 GLY A O 1
ATOM 2424 N N . ARG A 1 318 ? 43.464 12.495 -24.678 1.00 18.74 318 ARG A N 1
ATOM 2425 C CA . ARG A 1 318 ? 42.870 11.438 -25.501 1.00 19.72 318 ARG A CA 1
ATOM 2426 C C . ARG A 1 318 ? 41.302 11.476 -25.458 1.00 20.21 318 ARG A C 1
ATOM 2427 O O . ARG A 1 318 ? 40.654 10.473 -25.841 1.00 21.61 318 ARG A O 1
ATOM 2435 N N . LEU A 1 319 ? 40.715 12.604 -25.042 1.00 20.51 319 LEU A N 1
ATOM 2436 C CA . LEU A 1 319 ? 39.250 12.675 -24.945 1.00 24.10 319 LEU A CA 1
ATOM 2437 C C . LEU A 1 319 ? 38.638 12.318 -26.290 1.00 24.12 319 LEU A C 1
ATOM 2438 O O . LEU A 1 319 ? 38.912 12.985 -27.314 1.00 24.59 319 LEU A O 1
ATOM 2443 N N . LYS A 1 320 ? 37.731 11.340 -26.293 1.00 22.30 320 LYS A N 1
ATOM 2444 C CA . LYS A 1 320 ? 37.172 10.885 -27.561 1.00 22.86 320 LYS A CA 1
ATOM 2445 C C . LYS A 1 320 ? 35.795 10.281 -27.317 1.00 23.54 320 LYS A C 1
ATOM 2446 O O . LYS A 1 320 ? 35.587 9.572 -26.308 1.00 22.42 320 LYS A O 1
ATOM 2452 N N . GLN A 1 321 ? 34.860 10.615 -28.213 1.00 23.41 321 GLN A N 1
ATOM 2453 C CA . GLN A 1 321 ? 33.540 9.981 -28.218 1.00 25.38 321 GLN A CA 1
ATOM 2454 C C . GLN A 1 321 ? 33.673 8.508 -28.612 1.00 25.34 321 GLN A C 1
ATOM 2455 O O . GLN A 1 321 ? 34.137 8.201 -29.705 1.00 30.71 321 GLN A O 1
ATOM 2461 N N . VAL A 1 322 ? 33.251 7.600 -27.757 1.00 22.65 322 VAL A N 1
ATOM 2462 C CA . VAL A 1 322 ? 33.203 6.170 -28.150 1.00 23.63 322 VAL A CA 1
ATOM 2463 C C . VAL A 1 322 ? 31.775 5.878 -28.713 1.00 24.83 322 VAL A C 1
ATOM 2464 O O . VAL A 1 322 ? 31.617 5.358 -29.826 1.00 26.04 322 VAL A O 1
ATOM 2468 N N . ASN A 1 323 ? 30.724 6.223 -27.961 1.00 27.22 323 ASN A N 1
ATOM 2469 C CA . ASN A 1 323 ? 29.348 6.244 -28.548 1.00 28.47 323 ASN A CA 1
ATOM 2470 C C . ASN A 1 323 ? 28.575 7.418 -27.905 1.00 29.59 323 ASN A C 1
ATOM 2471 O O . ASN A 1 323 ? 29.151 8.193 -27.171 1.00 27.49 323 ASN A O 1
ATOM 2476 N N . LYS A 1 324 ? 27.277 7.563 -28.172 1.00 29.46 324 LYS A N 1
ATOM 2477 C CA . LYS A 1 324 ? 26.573 8.706 -27.634 1.00 30.26 324 LYS A CA 1
ATOM 2478 C C . LYS A 1 324 ? 26.634 8.822 -26.107 1.00 28.46 324 LYS A C 1
ATOM 2479 O O . LYS A 1 324 ? 26.514 9.940 -25.552 1.00 30.79 324 LYS A O 1
ATOM 2485 N N . ARG A 1 325 ? 26.786 7.681 -25.440 1.00 27.00 325 ARG A N 1
ATOM 2486 C CA . ARG A 1 325 ? 26.739 7.604 -23.962 1.00 28.30 325 ARG A CA 1
ATOM 2487 C C . ARG A 1 325 ? 28.066 7.123 -23.331 1.00 27.48 325 ARG A C 1
ATOM 2488 O O . ARG A 1 325 ? 28.100 6.685 -22.152 1.00 26.37 325 ARG A O 1
ATOM 2496 N N . MET A 1 326 ? 29.161 7.190 -24.107 1.00 25.63 326 MET A N 1
ATOM 2497 C CA . MET A 1 326 ? 30.448 6.686 -23.620 1.00 23.45 326 MET A CA 1
ATOM 2498 C C . MET A 1 326 ? 31.583 7.530 -24.186 1.00 23.03 326 MET A C 1
ATOM 2499 O O . MET A 1 326 ? 31.640 7.762 -25.403 1.00 24.54 326 MET A O 1
ATOM 2504 N N . ILE A 1 327 ? 32.528 7.915 -23.310 1.00 23.25 327 ILE A N 1
ATOM 2505 C CA . ILE A 1 327 ? 33.718 8.592 -23.768 1.00 23.95 327 ILE A CA 1
ATOM 2506 C C . ILE A 1 327 ? 34.970 7.898 -23.235 1.00 24.91 327 ILE A C 1
ATOM 2507 O O . ILE A 1 327 ? 34.918 7.211 -22.166 1.00 25.22 327 ILE A O 1
ATOM 2512 N N . ARG A 1 328 ? 36.097 8.147 -23.917 1.00 22.10 328 ARG A N 1
ATOM 2513 C CA . ARG A 1 328 ? 37.403 7.554 -23.482 1.00 19.96 328 ARG A CA 1
ATOM 2514 C C . ARG A 1 328 ? 38.276 8.743 -23.073 1.00 19.19 328 ARG A C 1
ATOM 2515 O O . ARG A 1 328 ? 38.282 9.751 -23.798 1.00 20.48 328 ARG A O 1
ATOM 2523 N N . LEU A 1 329 ? 38.978 8.668 -21.931 1.00 18.36 329 LEU A N 1
ATOM 2524 C CA . LEU A 1 329 ? 40.045 9.637 -21.636 1.00 19.99 329 LEU A CA 1
ATOM 2525 C C . LEU A 1 329 ? 41.126 8.926 -20.910 1.00 17.88 329 LEU A C 1
ATOM 2526 O O . LEU A 1 329 ? 40.946 7.742 -20.430 1.00 18.55 329 LEU A O 1
ATOM 2531 N N . VAL A 1 330 ? 42.270 9.597 -20.843 1.00 15.32 330 VAL A N 1
ATOM 2532 C CA . VAL A 1 330 ? 43.335 9.006 -20.028 1.00 15.92 330 VAL A CA 1
ATOM 2533 C C . VAL A 1 330 ? 43.771 10.059 -19.019 1.00 15.73 330 VAL A C 1
ATOM 2534 O O . VAL A 1 330 ? 43.625 11.247 -19.316 1.00 17.88 330 VAL A O 1
ATOM 2538 N N . SER A 1 331 ? 44.375 9.626 -17.907 1.00 16.56 331 SER A N 1
ATOM 2539 C CA . SER A 1 331 ? 44.828 10.581 -16.910 1.00 16.92 331 SER A CA 1
ATOM 2540 C C . SER A 1 331 ? 46.195 10.148 -16.389 1.00 18.37 331 SER A C 1
ATOM 2541 O O . SER A 1 331 ? 46.455 8.977 -16.222 1.00 18.76 331 SER A O 1
ATOM 2544 N N . LEU A 1 332 ? 47.017 11.137 -16.061 1.00 17.77 332 LEU A N 1
ATOM 2545 C CA . LEU A 1 332 ? 48.319 10.872 -15.483 1.00 15.86 332 LEU A CA 1
ATOM 2546 C C . LEU A 1 332 ? 48.455 11.721 -14.227 1.00 18.08 332 LEU A C 1
ATOM 2547 O O . LEU A 1 332 ? 48.200 12.951 -14.244 1.00 18.10 332 LEU A O 1
ATOM 2552 N N . ILE A 1 333 ? 48.840 11.089 -13.125 1.00 15.82 333 ILE A N 1
ATOM 2553 C CA . ILE A 1 333 ? 49.007 11.828 -11.882 1.00 18.77 333 ILE A CA 1
ATOM 2554 C C . ILE A 1 333 ? 50.459 11.501 -11.407 1.00 18.53 333 ILE A C 1
ATOM 2555 O O . ILE A 1 333 ? 50.939 10.358 -11.547 1.00 17.39 333 ILE A O 1
ATOM 2560 N N . HIS A 1 334 ? 51.118 12.507 -10.833 1.00 18.12 334 HIS A N 1
ATOM 2561 C CA . HIS A 1 334 ? 52.405 12.286 -10.177 1.00 16.22 334 HIS A CA 1
ATOM 2562 C C . HIS A 1 334 ? 52.036 11.719 -8.795 1.00 17.07 334 HIS A C 1
ATOM 2563 O O . HIS A 1 334 ? 51.454 12.435 -7.958 1.00 18.98 334 HIS A O 1
ATOM 2570 N N . ASN A 1 335 ? 52.359 10.449 -8.573 1.00 15.95 335 ASN A N 1
ATOM 2571 C CA . ASN A 1 335 ? 51.862 9.699 -7.428 1.00 18.13 335 ASN A CA 1
ATOM 2572 C C . ASN A 1 335 ? 52.429 10.140 -6.095 1.00 19.16 335 ASN A C 1
ATOM 2573 O O . ASN A 1 335 ? 51.771 9.888 -5.073 1.00 19.99 335 ASN A O 1
ATOM 2578 N N . THR A 1 336 ? 53.611 10.793 -6.045 1.00 16.78 336 THR A N 1
ATOM 2579 C CA . THR A 1 336 ? 54.090 11.239 -4.714 1.00 18.90 336 THR A CA 1
ATOM 2580 C C . THR A 1 336 ? 53.942 12.750 -4.514 1.00 19.16 336 THR A C 1
ATOM 2581 O O . THR A 1 336 ? 54.111 13.231 -3.394 1.00 20.01 336 THR A O 1
ATOM 2585 N N . VAL A 1 337 ? 53.648 13.514 -5.570 1.00 18.66 337 VAL A N 1
ATOM 2586 C CA . VAL A 1 337 ? 53.387 14.973 -5.411 1.00 18.80 337 VAL A CA 1
ATOM 2587 C C . VAL A 1 337 ? 51.853 15.133 -5.272 1.00 19.58 337 VAL A C 1
ATOM 2588 O O . VAL A 1 337 ? 51.338 14.970 -4.154 1.00 19.99 337 VAL A O 1
ATOM 2592 N N . ARG A 1 338 ? 51.106 15.352 -6.363 1.00 18.37 338 ARG A N 1
ATOM 2593 C CA . ARG A 1 338 ? 49.639 15.387 -6.150 1.00 18.42 338 ARG A CA 1
ATOM 2594 C C . ARG A 1 338 ? 49.130 14.186 -5.327 1.00 17.39 338 ARG A C 1
ATOM 2595 O O . ARG A 1 338 ? 48.331 14.334 -4.413 1.00 18.65 338 ARG A O 1
ATOM 2603 N N . GLY A 1 339 ? 49.597 12.979 -5.695 1.00 20.40 339 GLY A N 1
ATOM 2604 C CA . GLY A 1 339 ? 49.111 11.718 -5.130 1.00 19.77 339 GLY A CA 1
ATOM 2605 C C . GLY A 1 339 ? 49.423 11.510 -3.669 1.00 20.35 339 GLY A C 1
ATOM 2606 O O . GLY A 1 339 ? 48.921 10.562 -3.089 1.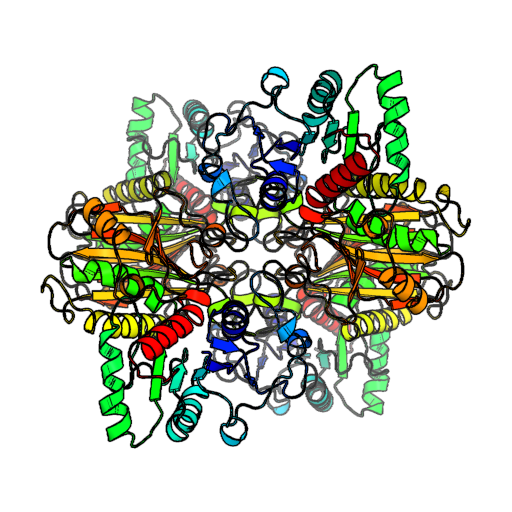00 21.16 339 GLY A O 1
ATOM 2607 N N . ALA A 1 340 ? 50.334 12.324 -3.092 1.00 20.07 340 ALA A N 1
ATOM 2608 C CA . ALA A 1 340 ? 50.745 12.156 -1.695 1.00 19.98 340 ALA A CA 1
ATOM 2609 C C . ALA A 1 340 ? 51.144 13.444 -1.051 1.00 20.67 340 ALA A C 1
ATOM 2610 O O . ALA A 1 340 ? 50.321 14.149 -0.529 1.00 21.12 340 ALA A O 1
ATOM 2612 N N . ALA A 1 341 ? 52.436 13.791 -1.089 1.00 21.72 341 ALA A N 1
ATOM 2613 C CA . ALA A 1 341 ? 52.934 14.921 -0.298 1.00 20.74 341 ALA A CA 1
ATOM 2614 C C . ALA A 1 341 ? 52.369 16.278 -0.722 1.00 22.39 341 ALA A C 1
ATOM 2615 O O . ALA A 1 341 ? 52.084 17.143 0.128 1.00 20.39 341 ALA A O 1
ATOM 2617 N N . GLY A 1 342 ? 52.278 16.488 -2.031 1.00 21.18 342 GLY A N 1
ATOM 2618 C CA . GLY A 1 342 ? 51.783 17.762 -2.533 1.00 23.46 342 GLY A CA 1
ATOM 2619 C C . GLY A 1 342 ? 50.317 17.994 -2.134 1.00 22.07 342 GLY A C 1
ATOM 2620 O O . GLY A 1 342 ? 49.973 19.083 -1.703 1.00 22.05 342 GLY A O 1
ATOM 2621 N N . GLY A 1 343 ? 49.483 16.970 -2.291 1.00 19.13 343 GLY A N 1
ATOM 2622 C CA . GLY A 1 343 ? 48.071 17.090 -1.833 1.00 20.40 343 GLY A CA 1
ATOM 2623 C C . GLY A 1 343 ? 48.026 17.257 -0.313 1.00 21.25 343 GLY A C 1
ATOM 2624 O O . GLY A 1 343 ? 47.120 17.941 0.239 1.00 22.96 343 GLY A O 1
ATOM 2625 N N . GLY A 1 344 ? 48.979 16.632 0.384 1.00 20.27 344 GLY A N 1
ATOM 2626 C CA . GLY A 1 344 ? 49.065 16.814 1.824 1.00 20.95 344 GLY A CA 1
ATOM 2627 C C . GLY A 1 344 ? 49.422 18.236 2.209 1.00 23.15 344 GLY A C 1
ATOM 2628 O O . GLY A 1 344 ? 48.842 18.798 3.165 1.00 24.88 344 GLY A O 1
ATOM 2629 N N . ILE A 1 345 ? 50.359 18.862 1.494 1.00 21.64 345 ILE A N 1
ATOM 2630 C CA . ILE A 1 345 ? 50.696 20.279 1.846 1.00 22.08 345 ILE A CA 1
ATOM 2631 C C . ILE A 1 345 ? 49.498 21.201 1.514 1.00 22.47 345 ILE A C 1
ATOM 2632 O O . ILE A 1 345 ? 49.199 22.146 2.270 1.00 23.37 345 ILE A O 1
ATOM 2637 N N . LEU A 1 346 ? 48.857 20.909 0.385 1.00 22.17 346 LEU A N 1
ATOM 2638 C CA . LEU A 1 346 ? 47.685 21.708 -0.059 1.00 22.49 346 LEU A CA 1
ATOM 2639 C C . LEU A 1 346 ? 46.594 21.597 1.001 1.00 22.98 346 LEU A C 1
ATOM 2640 O O . LEU A 1 346 ? 45.982 22.607 1.381 1.00 24.20 346 LEU A O 1
ATOM 2645 N N . ALA A 1 347 ? 46.362 20.380 1.492 1.00 23.26 347 ALA A N 1
ATOM 2646 C CA . ALA A 1 347 ? 45.421 20.180 2.604 1.00 24.72 347 ALA A CA 1
ATOM 2647 C C . ALA A 1 347 ? 45.806 21.001 3.831 1.00 26.32 347 ALA A C 1
ATOM 2648 O O . ALA A 1 347 ? 44.956 21.659 4.463 1.00 26.18 347 ALA A O 1
ATOM 2650 N N . ALA A 1 348 ? 47.095 21.017 4.186 1.00 24.22 348 ALA A N 1
ATOM 2651 C CA . ALA A 1 348 ? 47.528 21.828 5.321 1.00 25.09 348 ALA A CA 1
ATOM 2652 C C . ALA A 1 348 ? 47.212 23.282 5.060 1.00 25.30 348 ALA A C 1
ATOM 2653 O O . ALA A 1 348 ? 46.720 23.972 5.933 1.00 26.83 348 ALA A O 1
ATOM 2655 N N . GLU A 1 349 ? 47.476 23.758 3.852 1.00 26.09 349 GLU A N 1
ATOM 2656 C CA . GLU A 1 349 ? 47.201 25.200 3.566 1.00 25.80 349 GLU A CA 1
ATOM 2657 C C . GLU A 1 349 ? 45.693 25.511 3.691 1.00 25.89 349 GLU A C 1
ATOM 2658 O O . GLU A 1 349 ? 45.298 26.589 4.171 1.00 26.24 349 GLU A O 1
ATOM 2664 N N . LEU A 1 350 ? 44.876 24.553 3.266 1.00 25.14 350 LEU A N 1
ATOM 2665 C CA . LEU A 1 350 ? 43.432 24.728 3.371 1.00 25.27 350 LEU A CA 1
ATOM 2666 C C . LEU A 1 350 ? 43.027 24.793 4.841 1.00 25.98 350 LEU A C 1
ATOM 2667 O O . LEU A 1 350 ? 42.191 25.598 5.207 1.00 26.96 350 LEU A O 1
ATOM 2672 N N . LEU A 1 351 ? 43.622 23.932 5.673 1.00 24.94 351 LEU A N 1
ATOM 2673 C CA . LEU A 1 351 ? 43.291 23.859 7.115 1.00 25.68 351 LEU A CA 1
ATOM 2674 C C . LEU A 1 351 ? 43.740 25.117 7.806 1.00 27.27 351 LEU A C 1
ATOM 2675 O O . LEU A 1 351 ? 43.041 25.638 8.715 1.00 28.98 351 LEU A O 1
ATOM 2680 N N . VAL A 1 352 ? 44.894 25.651 7.405 1.00 26.32 352 VAL A N 1
ATOM 2681 C CA . VAL A 1 352 ? 45.343 26.911 7.986 1.00 27.79 352 VAL A CA 1
ATOM 2682 C C . VAL A 1 352 ? 44.364 28.046 7.608 1.00 28.72 352 VAL A C 1
ATOM 2683 O O . VAL A 1 352 ? 43.901 28.810 8.464 1.00 29.27 352 VAL A O 1
ATOM 2687 N N . GLU A 1 353 ? 44.035 28.139 6.339 1.00 28.68 353 GLU A N 1
ATOM 2688 C CA . GLU A 1 353 ? 43.109 29.209 5.904 1.00 31.39 353 GLU A CA 1
ATOM 2689 C C . GLU A 1 353 ? 41.715 29.147 6.589 1.00 30.44 353 GLU A C 1
ATOM 2690 O O . GLU A 1 353 ? 41.092 30.168 6.833 1.00 31.77 353 GLU A O 1
ATOM 2696 N N . LYS A 1 354 ? 41.232 27.944 6.894 1.00 29.45 354 LYS A N 1
ATOM 2697 C CA . LYS A 1 354 ? 39.906 27.759 7.474 1.00 30.06 354 LYS A CA 1
ATOM 2698 C C . LYS A 1 354 ? 39.925 27.840 8.985 1.00 30.49 354 LYS A C 1
ATOM 2699 O O . LYS A 1 354 ? 38.925 27.705 9.623 1.00 31.31 354 LYS A O 1
ATOM 2705 N N . GLY A 1 355 ? 41.079 28.088 9.561 1.00 31.39 355 GLY A N 1
ATOM 2706 C CA . GLY A 1 355 ? 41.186 28.268 10.977 1.00 31.58 355 GLY A CA 1
ATOM 2707 C C . GLY A 1 355 ? 41.416 27.006 11.798 1.00 31.92 355 GLY A C 1
ATOM 2708 O O . GLY A 1 355 ? 41.432 27.088 12.997 1.00 34.60 355 GLY A O 1
ATOM 2709 N N . TYR A 1 356 ? 41.596 25.864 11.173 1.00 31.66 356 TYR A N 1
ATOM 2710 C CA . TYR A 1 356 ? 41.909 24.601 11.890 1.00 34.11 356 TYR A CA 1
ATOM 2711 C C . TYR A 1 356 ? 43.349 24.422 12.403 1.00 35.30 356 TYR A C 1
ATOM 2712 O O . TYR A 1 356 ? 43.590 23.647 13.355 1.00 37.05 356 TYR A O 1
ATOM 2721 N N . ILE A 1 357 ? 44.286 25.109 11.754 1.00 33.68 357 ILE A N 1
ATOM 2722 C CA . ILE A 1 357 ? 45.680 25.162 12.190 1.00 33.58 357 ILE A CA 1
ATOM 2723 C C . ILE A 1 357 ? 46.076 26.647 12.263 1.00 35.60 357 ILE A C 1
ATOM 2724 O O . ILE A 1 357 ? 45.871 27.389 11.271 1.00 34.54 357 ILE A O 1
ATOM 2729 N N . GLU A 1 358 ? 46.587 27.096 13.415 1.00 37.09 358 GLU A N 1
ATOM 2730 C CA . GLU A 1 358 ? 47.078 28.460 13.556 1.00 43.50 358 GLU A CA 1
ATOM 2731 C C . GLU A 1 358 ? 48.383 28.660 12.809 1.00 47.18 358 GLU A C 1
ATOM 2732 O O . GLU A 1 358 ? 49.254 27.789 12.810 1.00 48.44 358 GLU A O 1
ATOM 2738 N N . LYS A 1 359 ? 48.553 29.814 12.187 1.00 52.98 359 LYS A N 1
ATOM 2739 C CA . LYS A 1 359 ? 49.801 30.045 11.464 1.00 59.65 359 LYS A CA 1
ATOM 2740 C C . LYS A 1 359 ? 50.968 30.265 12.428 1.00 62.56 359 LYS A C 1
ATOM 2741 O O . LYS A 1 359 ? 50.758 30.673 13.579 1.00 59.00 359 LYS A O 1
ATOM 2747 N N . ARG B 1 6 ? 54.618 -37.133 -47.164 1.00 51.10 6 ARG B N 1
ATOM 2748 C CA . ARG B 1 6 ? 54.876 -36.168 -48.286 1.00 52.99 6 ARG B CA 1
ATOM 2749 C C . ARG B 1 6 ? 54.974 -34.751 -47.712 1.00 52.37 6 ARG B C 1
ATOM 2750 O O . ARG B 1 6 ? 54.257 -34.423 -46.743 1.00 50.44 6 ARG B O 1
ATOM 2758 N N . THR B 1 7 ? 55.853 -33.921 -48.287 1.00 52.14 7 THR B N 1
ATOM 2759 C CA . THR B 1 7 ? 56.240 -32.648 -47.634 1.00 53.95 7 THR B CA 1
ATOM 2760 C C . THR B 1 7 ? 56.137 -31.477 -48.602 1.00 53.11 7 THR B C 1
ATOM 2761 O O . THR B 1 7 ? 56.041 -31.712 -49.800 1.00 50.67 7 THR B O 1
ATOM 2765 N N . LEU B 1 8 ? 56.136 -30.252 -48.060 1.00 50.17 8 LEU B N 1
ATOM 2766 C CA . LEU B 1 8 ? 56.087 -29.001 -48.829 1.00 49.23 8 LEU B CA 1
ATOM 2767 C C . LEU B 1 8 ? 57.277 -28.123 -48.522 1.00 47.60 8 LEU B C 1
ATOM 2768 O O . LEU B 1 8 ? 57.705 -28.059 -47.377 1.00 46.96 8 LEU B O 1
ATOM 2773 N N . LYS B 1 9 ? 57.778 -27.415 -49.541 1.00 46.08 9 LYS B N 1
ATOM 2774 C CA . LYS B 1 9 ? 58.855 -26.429 -49.343 1.00 42.82 9 LYS B CA 1
ATOM 2775 C C . LYS B 1 9 ? 58.334 -25.002 -49.207 1.00 42.53 9 LYS B C 1
ATOM 2776 O O . LYS B 1 9 ? 57.698 -24.487 -50.153 1.00 41.86 9 LYS B O 1
ATOM 2782 N N . ALA B 1 10 ? 58.618 -24.353 -48.066 1.00 36.27 10 ALA B N 1
ATOM 2783 C CA . ALA B 1 10 ? 58.234 -22.964 -47.881 1.00 35.41 10 ALA B CA 1
ATOM 2784 C C . ALA B 1 10 ? 59.365 -21.961 -48.083 1.00 35.22 10 ALA B C 1
ATOM 2785 O O . ALA B 1 10 ? 60.507 -22.208 -47.680 1.00 37.34 10 ALA B O 1
ATOM 2787 N N . ALA B 1 11 ? 59.015 -20.798 -48.624 1.00 33.38 11 ALA B N 1
ATOM 2788 C CA . ALA B 1 11 ? 59.863 -19.604 -48.557 1.00 33.58 11 ALA B CA 1
ATOM 2789 C C . ALA B 1 11 ? 59.398 -18.709 -47.450 1.00 33.76 11 ALA B C 1
ATOM 2790 O O . ALA B 1 11 ? 58.161 -18.586 -47.218 1.00 31.78 11 ALA B O 1
ATOM 2792 N N . ILE B 1 12 ? 60.358 -18.095 -46.735 1.00 32.13 12 ILE B N 1
ATOM 2793 C CA . ILE B 1 12 ? 60.010 -17.184 -45.628 1.00 32.57 12 ILE B CA 1
ATOM 2794 C C . ILE B 1 12 ? 60.561 -15.867 -46.056 1.00 32.59 12 ILE B C 1
ATOM 2795 O O . ILE B 1 12 ? 61.764 -15.693 -46.118 1.00 33.40 12 ILE B O 1
ATOM 2800 N N . LEU B 1 13 ? 59.678 -14.939 -46.377 1.00 32.08 13 LEU B N 1
ATOM 2801 C CA . LEU B 1 13 ? 60.105 -13.614 -46.725 1.00 31.03 13 LEU B CA 1
ATOM 2802 C C . LEU B 1 13 ? 60.411 -12.924 -45.397 1.00 31.20 13 LEU B C 1
ATOM 2803 O O . LEU B 1 13 ? 59.916 -13.348 -44.334 1.00 29.76 13 LEU B O 1
ATOM 2808 N N . GLY B 1 14 ? 61.265 -11.903 -45.434 1.00 29.88 14 GLY B N 1
ATOM 2809 C CA . GLY B 1 14 ? 61.609 -11.199 -44.189 1.00 27.66 14 GLY B CA 1
ATOM 2810 C C . GLY B 1 14 ? 62.122 -12.154 -43.119 1.00 27.32 14 GLY B C 1
ATOM 2811 O O . GLY B 1 14 ? 61.831 -11.958 -41.921 1.00 26.63 14 GLY B O 1
ATOM 2812 N N . ALA B 1 15 ? 62.905 -13.149 -43.538 1.00 26.85 15 ALA B N 1
ATOM 2813 C CA . ALA B 1 15 ? 63.271 -14.291 -42.671 1.00 27.59 15 ALA B CA 1
ATOM 2814 C C . ALA B 1 15 ? 64.054 -13.863 -41.416 1.00 28.48 15 ALA B C 1
ATOM 2815 O O . ALA B 1 15 ? 63.960 -14.528 -40.370 1.00 25.58 15 ALA B O 1
ATOM 2817 N N . THR B 1 16 ? 64.834 -12.776 -41.523 1.00 28.21 16 THR B N 1
ATOM 2818 C CA . THR B 1 16 ? 65.596 -12.302 -40.351 1.00 27.19 16 THR B CA 1
ATOM 2819 C C . THR B 1 16 ? 64.822 -11.453 -39.406 1.00 26.37 16 THR B C 1
ATOM 2820 O O . THR B 1 16 ? 65.304 -11.139 -38.311 1.00 25.88 16 THR B O 1
ATOM 2824 N N . GLY B 1 17 ? 63.606 -11.044 -39.776 1.00 24.87 17 GLY B N 1
ATOM 2825 C CA . GLY B 1 17 ? 62.857 -10.143 -38.924 1.00 24.10 17 GLY B CA 1
ATOM 2826 C C . GLY B 1 17 ? 62.230 -10.818 -37.680 1.00 23.01 17 GLY B C 1
ATOM 2827 O O . GLY B 1 17 ? 62.312 -12.039 -37.562 1.00 25.29 17 GLY B O 1
ATOM 2828 N N . LEU B 1 18 ? 61.572 -10.051 -36.805 1.00 20.43 18 LEU B N 1
ATOM 2829 C CA . LEU B 1 18 ? 60.983 -10.592 -35.556 1.00 21.72 18 LEU B CA 1
ATOM 2830 C C . LEU B 1 18 ? 59.854 -11.653 -35.835 1.00 22.44 18 LEU B C 1
ATOM 2831 O O . LEU B 1 18 ? 59.604 -12.545 -35.024 1.00 21.95 18 LEU B O 1
ATOM 2836 N N . VAL B 1 19 ? 59.226 -11.578 -37.005 1.00 22.26 19 VAL B N 1
ATOM 2837 C CA . VAL B 1 19 ? 58.195 -12.606 -37.358 1.00 22.51 19 VAL B CA 1
ATOM 2838 C C . VAL B 1 19 ? 58.893 -13.725 -38.073 1.00 22.30 19 VAL B C 1
ATOM 2839 O O . VAL B 1 19 ? 58.659 -14.896 -37.803 1.00 22.95 19 VAL B O 1
ATOM 2843 N N . GLY B 1 20 ? 59.786 -13.370 -38.989 1.00 22.52 20 GLY B N 1
ATOM 2844 C CA . GLY B 1 20 ? 60.539 -14.354 -39.737 1.00 22.98 20 GLY B CA 1
ATOM 2845 C C . GLY B 1 20 ? 61.228 -15.397 -38.869 1.00 23.81 20 GLY B C 1
ATOM 2846 O O . GLY B 1 20 ? 61.212 -16.598 -39.201 1.00 24.54 20 GLY B O 1
ATOM 2847 N N . ILE B 1 21 ? 61.819 -14.953 -37.750 1.00 23.12 21 ILE B N 1
ATOM 2848 C CA . ILE B 1 21 ? 62.519 -15.928 -36.886 1.00 22.19 21 ILE B CA 1
ATOM 2849 C C . ILE B 1 21 ? 61.572 -16.930 -36.294 1.00 22.59 21 ILE B C 1
ATOM 2850 O O . ILE B 1 21 ? 61.991 -18.018 -36.030 1.00 22.98 21 ILE B O 1
ATOM 2855 N N . GLU B 1 22 ? 60.310 -16.554 -36.018 1.00 21.50 22 GLU B N 1
ATOM 2856 C CA . GLU B 1 22 ? 59.310 -17.541 -35.552 1.00 21.18 22 GLU B CA 1
ATOM 2857 C C . GLU B 1 22 ? 58.941 -18.542 -36.643 1.00 21.79 22 GLU B C 1
ATOM 2858 O O . GLU B 1 22 ? 58.772 -19.758 -36.379 1.00 22.55 22 GLU B O 1
ATOM 2864 N N . TYR B 1 23 ? 58.799 -18.079 -37.889 1.00 22.35 23 TYR B N 1
ATOM 2865 C CA . TYR B 1 23 ? 58.620 -19.081 -38.987 1.00 23.31 23 TYR B CA 1
ATOM 2866 C C . TYR B 1 23 ? 59.802 -20.036 -39.015 1.00 24.52 23 TYR B C 1
ATOM 2867 O O . TYR B 1 23 ? 59.633 -21.233 -39.239 1.00 23.94 23 TYR B O 1
ATOM 2876 N N . VAL B 1 24 ? 61.022 -19.490 -38.911 1.00 23.77 24 VAL B N 1
ATOM 2877 C CA . VAL B 1 24 ? 62.206 -20.365 -38.956 1.00 25.64 24 VAL B CA 1
ATOM 2878 C C . VAL B 1 24 ? 62.152 -21.368 -37.777 1.00 23.96 24 VAL B C 1
ATOM 2879 O O . VAL B 1 24 ? 62.383 -22.547 -37.971 1.00 26.20 24 VAL B O 1
ATOM 2883 N N . ARG B 1 25 ? 61.850 -20.878 -36.578 1.00 25.18 25 ARG B N 1
ATOM 2884 C CA . ARG B 1 25 ? 61.948 -21.708 -35.378 1.00 26.18 25 ARG B CA 1
ATOM 2885 C C . ARG B 1 25 ? 60.890 -22.777 -35.462 1.00 27.18 25 ARG B C 1
ATOM 2886 O O . ARG B 1 25 ? 61.172 -23.982 -35.247 1.00 25.71 25 ARG B O 1
ATOM 2894 N N . MET B 1 26 ? 59.683 -22.341 -35.822 1.00 24.13 26 MET B N 1
ATOM 2895 C CA . MET B 1 26 ? 58.543 -23.285 -35.853 1.00 25.95 26 MET B CA 1
ATOM 2896 C C . MET B 1 26 ? 58.627 -24.276 -37.002 1.00 26.71 26 MET B C 1
ATOM 2897 O O . MET B 1 26 ? 58.440 -25.456 -36.810 1.00 27.87 26 MET B O 1
ATOM 2902 N N . LEU B 1 27 ? 58.923 -23.804 -38.204 1.00 27.29 27 LEU B N 1
ATOM 2903 C CA . LEU B 1 27 ? 59.017 -24.695 -39.334 1.00 29.41 27 LEU B CA 1
ATOM 2904 C C . LEU B 1 27 ? 60.190 -25.692 -39.256 1.00 31.27 27 LEU B C 1
ATOM 2905 O O . LEU B 1 27 ? 60.108 -26.774 -39.836 1.00 29.56 27 LEU B O 1
ATOM 2910 N N . SER B 1 28 ? 61.252 -25.365 -38.513 1.00 31.81 28 SER B N 1
ATOM 2911 C CA A SER B 1 28 ? 62.380 -26.302 -38.388 0.70 36.35 28 SER B CA 1
ATOM 2912 C CA B SER B 1 28 ? 62.383 -26.294 -38.388 0.30 34.87 28 SER B CA 1
ATOM 2913 C C . SER B 1 28 ? 61.921 -27.622 -37.791 1.00 37.40 28 SER B C 1
ATOM 2914 O O . SER B 1 28 ? 62.543 -28.634 -38.007 1.00 41.47 28 SER B O 1
ATOM 2919 N N . ASN B 1 29 ? 60.823 -27.594 -37.045 1.00 38.35 29 ASN B N 1
ATOM 2920 C CA . ASN B 1 29 ? 60.257 -28.799 -36.439 1.00 44.09 29 ASN B CA 1
ATOM 2921 C C . ASN B 1 29 ? 58.917 -29.252 -36.988 1.00 43.56 29 ASN B C 1
ATOM 2922 O O . ASN B 1 29 ? 58.289 -30.112 -36.413 1.00 47.55 29 ASN B O 1
ATOM 2927 N N . HIS B 1 30 ? 58.458 -28.644 -38.061 1.00 40.89 30 HIS B N 1
ATOM 2928 C CA . HIS B 1 30 ? 57.145 -28.956 -38.568 1.00 35.53 30 HIS B CA 1
ATOM 2929 C C . HIS B 1 30 ? 57.168 -30.327 -39.259 1.00 36.05 30 HIS B C 1
ATOM 2930 O O . HIS B 1 30 ? 58.138 -30.676 -39.990 1.00 35.18 30 HIS B O 1
ATOM 2937 N N . PRO B 1 31 ? 56.122 -31.129 -39.041 1.00 34.94 31 PRO B N 1
ATOM 2938 C CA . PRO B 1 31 ? 56.123 -32.464 -39.654 1.00 35.77 31 PRO B CA 1
ATOM 2939 C C . PRO B 1 31 ? 56.106 -32.478 -41.199 1.00 36.61 31 PRO B C 1
ATOM 2940 O O . PRO B 1 31 ? 56.503 -33.478 -41.816 1.00 36.77 31 PRO B O 1
ATOM 2944 N N . TYR B 1 32 ? 55.666 -31.418 -41.860 1.00 35.02 32 TYR B N 1
ATOM 2945 C CA . TYR B 1 32 ? 55.684 -31.528 -43.322 1.00 37.91 32 TYR B CA 1
ATOM 2946 C C . TYR B 1 32 ? 55.965 -30.265 -44.144 1.00 39.06 32 TYR B C 1
ATOM 2947 O O . TYR B 1 32 ? 56.164 -30.376 -45.366 1.00 41.57 32 TYR B O 1
ATOM 2956 N N . ILE B 1 33 ? 55.982 -29.092 -43.510 1.00 36.12 33 ILE B N 1
ATOM 2957 C CA . ILE B 1 33 ? 56.365 -27.869 -44.192 1.00 38.70 33 ILE B CA 1
ATOM 2958 C C . ILE B 1 33 ? 57.799 -27.514 -43.806 1.00 41.46 33 ILE B C 1
ATOM 2959 O O . ILE B 1 33 ? 58.116 -27.335 -42.620 1.00 41.34 33 ILE B O 1
ATOM 2964 N N . LYS B 1 34 ? 58.631 -27.365 -44.825 1.00 41.80 34 LYS B N 1
ATOM 2965 C CA . LYS B 1 34 ? 60.075 -27.219 -44.690 1.00 45.90 34 LYS B CA 1
ATOM 2966 C C . LYS B 1 34 ? 60.522 -25.755 -44.920 1.00 43.19 34 LYS B C 1
ATOM 2967 O O . LYS B 1 34 ? 60.160 -25.160 -45.943 1.00 43.28 34 LYS B O 1
ATOM 2973 N N . PRO B 1 35 ? 61.313 -25.177 -44.010 1.00 39.35 35 PRO B N 1
ATOM 2974 C CA . PRO B 1 35 ? 61.813 -23.834 -44.274 1.00 36.28 35 PRO B CA 1
ATOM 2975 C C . PRO B 1 35 ? 62.940 -23.956 -45.315 1.00 40.22 35 PRO B C 1
ATOM 2976 O O . PRO B 1 35 ? 64.093 -24.083 -44.949 1.00 42.92 35 PRO B O 1
ATOM 2980 N N . ALA B 1 36 ? 62.586 -23.938 -46.605 1.00 38.08 36 ALA B N 1
ATOM 2981 C CA . ALA B 1 36 ? 63.537 -24.167 -47.692 1.00 38.57 36 ALA B CA 1
ATOM 2982 C C . ALA B 1 36 ? 64.216 -22.938 -48.278 1.00 38.91 36 ALA B C 1
ATOM 2983 O O . ALA B 1 36 ? 65.271 -23.062 -48.881 1.00 39.85 36 ALA B O 1
ATOM 2985 N N . TYR B 1 37 ? 63.642 -21.757 -48.139 1.00 37.21 37 TYR B N 1
ATOM 2986 C CA . TYR B 1 37 ? 64.183 -20.594 -48.848 1.00 38.17 37 TYR B CA 1
ATOM 2987 C C . TYR B 1 37 ? 63.972 -19.389 -47.943 1.00 37.68 37 TYR B C 1
ATOM 2988 O O . TYR B 1 37 ? 62.835 -19.089 -47.561 1.00 37.22 37 TYR B O 1
ATOM 2997 N N . LEU B 1 38 ? 65.066 -18.731 -47.549 1.00 35.39 38 LEU B N 1
ATOM 2998 C CA . LEU B 1 38 ? 65.011 -17.627 -46.600 1.00 35.14 38 LEU B CA 1
ATOM 2999 C C . LEU B 1 38 ? 65.296 -16.338 -47.339 1.00 38.88 38 LEU B C 1
ATOM 3000 O O . LEU B 1 38 ? 66.418 -16.112 -47.838 1.00 39.43 38 LEU B O 1
ATOM 3005 N N . ALA B 1 39 ? 64.288 -15.481 -47.446 1.00 36.91 39 ALA B N 1
ATOM 3006 C CA . ALA B 1 39 ? 64.470 -14.313 -48.297 1.00 38.69 39 ALA B CA 1
ATOM 3007 C C . ALA B 1 39 ? 64.714 -13.093 -47.494 1.00 37.22 39 ALA B C 1
ATOM 3008 O O . ALA B 1 39 ? 64.328 -12.993 -46.302 1.00 36.08 39 ALA B O 1
ATOM 3010 N N . GLY B 1 40 ? 65.391 -12.143 -48.123 1.00 39.63 40 GLY B N 1
ATOM 3011 C CA . GLY B 1 40 ? 65.631 -10.862 -47.460 1.00 41.28 40 GLY B CA 1
ATOM 3012 C C . GLY B 1 40 ? 65.917 -9.799 -48.494 1.00 48.09 40 GLY B C 1
ATOM 3013 O O . GLY B 1 40 ? 65.695 -10.038 -49.687 1.00 50.49 40 GLY B O 1
ATOM 3014 N N . LYS B 1 41 ? 66.384 -8.635 -48.032 1.00 54.78 41 LYS B N 1
ATOM 3015 C CA . LYS B 1 41 ? 66.815 -7.529 -48.908 1.00 66.56 41 LYS B CA 1
ATOM 3016 C C . LYS B 1 41 ? 68.250 -7.113 -48.602 1.00 65.69 41 LYS B C 1
ATOM 3017 O O . LYS B 1 41 ? 69.124 -7.284 -49.430 1.00 71.18 41 LYS B O 1
ATOM 3023 N N . GLY B 1 42 ? 68.476 -6.602 -47.397 1.00 68.26 42 GLY B N 1
ATOM 3024 C CA . GLY B 1 42 ? 69.757 -6.022 -47.007 1.00 72.75 42 GLY B CA 1
ATOM 3025 C C . GLY B 1 42 ? 70.985 -6.921 -46.953 1.00 80.74 42 GLY B C 1
ATOM 3026 O O . GLY B 1 42 ? 72.096 -6.441 -47.166 1.00 90.50 42 GLY B O 1
ATOM 3027 N N . SER B 1 43 ? 70.807 -8.213 -46.683 1.00 78.01 43 SER B N 1
ATOM 3028 C CA . SER B 1 43 ? 71.955 -9.072 -46.357 1.00 69.94 43 SER B CA 1
ATOM 3029 C C . SER B 1 43 ? 72.113 -10.279 -47.297 1.00 68.03 43 SER B C 1
ATOM 3030 O O . SER B 1 43 ? 72.814 -11.269 -47.001 1.00 60.63 43 SER B O 1
ATOM 3033 N N . VAL B 1 44 ? 71.469 -10.176 -48.454 1.00 65.81 44 VAL B N 1
ATOM 3034 C CA . VAL B 1 44 ? 71.457 -11.238 -49.455 1.00 61.06 44 VAL B CA 1
ATOM 3035 C C . VAL B 1 44 ? 72.891 -11.662 -49.818 1.00 64.13 44 VAL B C 1
ATOM 3036 O O . VAL B 1 44 ? 73.721 -10.807 -50.132 1.00 68.71 44 VAL B O 1
ATOM 3040 N N . GLY B 1 45 ? 73.176 -12.970 -49.769 1.00 60.97 45 GLY B N 1
ATOM 3041 C CA . GLY B 1 45 ? 74.550 -13.486 -49.898 1.00 58.62 45 GLY B CA 1
ATOM 3042 C C . GLY B 1 45 ? 75.210 -14.009 -48.615 1.00 57.70 45 GLY B C 1
ATOM 3043 O O . GLY B 1 45 ? 76.141 -14.812 -48.680 1.00 61.28 45 GLY B O 1
ATOM 3044 N N . LYS B 1 46 ? 74.733 -13.577 -47.450 1.00 54.37 46 LYS B N 1
ATOM 3045 C CA . LYS B 1 46 ? 75.367 -13.934 -46.178 1.00 52.91 46 LYS B CA 1
ATOM 3046 C C . LYS B 1 46 ? 74.643 -15.083 -45.484 1.00 48.89 46 LYS B C 1
ATOM 3047 O O . LYS B 1 46 ? 73.437 -15.270 -45.687 1.00 49.73 46 LYS B O 1
ATOM 3053 N N . PRO B 1 47 ? 75.358 -15.848 -44.658 1.00 47.77 47 PRO B N 1
ATOM 3054 C CA . PRO B 1 47 ? 74.703 -16.931 -43.925 1.00 43.88 47 PRO B CA 1
ATOM 3055 C C . PRO B 1 47 ? 73.704 -16.368 -42.894 1.00 39.97 47 PRO B C 1
ATOM 3056 O O . PRO B 1 47 ? 73.962 -15.335 -42.194 1.00 35.53 47 PRO B O 1
ATOM 3060 N N . TYR B 1 48 ? 72.563 -17.050 -42.802 1.00 37.10 48 TYR B N 1
ATOM 3061 C CA . TYR B 1 48 ? 71.471 -16.618 -41.933 1.00 33.60 48 TYR B CA 1
ATOM 3062 C C . TYR B 1 48 ? 71.936 -16.446 -40.485 1.00 33.40 48 TYR B C 1
ATOM 3063 O O . TYR B 1 48 ? 71.722 -15.393 -39.878 1.00 33.38 48 TYR B O 1
ATOM 3072 N N . GLY B 1 49 ? 72.635 -17.455 -39.961 1.00 36.87 49 GLY B N 1
ATOM 3073 C CA . GLY B 1 49 ? 73.080 -17.486 -38.554 1.00 38.24 49 GLY B CA 1
ATOM 3074 C C . GLY B 1 49 ? 73.928 -16.288 -38.151 1.00 38.71 49 GLY B C 1
ATOM 3075 O O . GLY B 1 49 ? 73.869 -15.836 -37.004 1.00 40.18 49 GLY B O 1
ATOM 3076 N N . GLU B 1 50 ? 74.664 -15.725 -39.097 1.00 39.86 50 GLU B N 1
ATOM 3077 C CA . GLU B 1 50 ? 75.524 -14.574 -38.806 1.00 43.27 50 GLU B CA 1
ATOM 3078 C C . GLU B 1 50 ? 74.844 -13.225 -38.877 1.00 44.72 50 GLU B C 1
ATOM 3079 O O . GLU B 1 50 ? 75.351 -12.268 -38.312 1.00 49.58 50 GLU B O 1
ATOM 3085 N N . VAL B 1 51 ? 73.748 -13.102 -39.605 1.00 39.70 51 VAL B N 1
ATOM 3086 C CA . VAL B 1 51 ? 73.113 -11.786 -39.699 1.00 38.85 51 VAL B CA 1
ATOM 3087 C C . VAL B 1 51 ? 71.926 -11.601 -38.743 1.00 33.41 51 VAL B C 1
ATOM 3088 O O . VAL B 1 51 ? 71.664 -10.502 -38.295 1.00 33.01 51 VAL B O 1
ATOM 3092 N N . VAL B 1 52 ? 71.243 -12.691 -38.411 1.00 31.58 52 VAL B N 1
ATOM 3093 C CA . VAL B 1 52 ? 69.967 -12.647 -37.655 1.00 27.77 52 VAL B CA 1
ATOM 3094 C C . VAL B 1 52 ? 70.208 -12.240 -36.205 1.00 28.54 52 VAL B C 1
ATOM 3095 O O . VAL B 1 52 ? 71.250 -12.588 -35.629 1.00 30.45 52 VAL B O 1
ATOM 3099 N N . ARG B 1 53 ? 69.276 -11.459 -35.659 1.00 24.56 53 ARG B N 1
ATOM 3100 C CA . ARG B 1 53 ? 69.167 -11.221 -34.260 1.00 24.26 53 ARG B CA 1
ATOM 3101 C C . ARG B 1 53 ? 68.116 -12.255 -33.811 1.00 24.11 53 ARG B C 1
ATOM 3102 O O . ARG B 1 53 ? 66.902 -12.052 -33.987 1.00 22.21 53 ARG B O 1
ATOM 3110 N N . TRP B 1 54 ? 68.590 -13.304 -33.167 1.00 22.76 54 TRP B N 1
ATOM 3111 C CA . TRP B 1 54 ? 67.697 -14.389 -32.746 1.00 22.43 54 TRP B CA 1
ATOM 3112 C C . TRP B 1 54 ? 67.027 -13.988 -31.473 1.00 21.19 54 TRP B C 1
ATOM 3113 O O . TRP B 1 54 ? 67.344 -14.485 -30.396 1.00 22.65 54 TRP B O 1
ATOM 3124 N N . GLN B 1 55 ? 66.053 -13.061 -31.592 1.00 20.50 55 GLN B N 1
ATOM 3125 C CA . GLN B 1 55 ? 65.339 -12.556 -30.451 1.00 21.44 55 GLN B CA 1
ATOM 3126 C C . GLN B 1 55 ? 64.147 -13.456 -30.101 1.00 23.19 55 GLN B C 1
ATOM 3127 O O . GLN B 1 55 ? 63.016 -13.023 -30.091 1.00 20.78 55 GLN B O 1
ATOM 3133 N N . THR B 1 56 ? 64.424 -14.706 -29.817 1.00 23.53 56 THR B N 1
ATOM 3134 C CA . THR B 1 56 ? 63.359 -15.602 -29.433 1.00 23.25 56 THR B CA 1
ATOM 3135 C C . THR B 1 56 ? 64.000 -16.740 -28.632 1.00 25.22 56 THR B C 1
ATOM 3136 O O . THR B 1 56 ? 65.217 -16.739 -28.401 1.00 24.73 56 THR B O 1
ATOM 3140 N N . VAL B 1 57 ? 63.199 -17.735 -28.277 1.00 24.97 57 VAL B N 1
ATOM 3141 C CA . VAL B 1 57 ? 63.654 -18.868 -27.476 1.00 25.59 57 VAL B CA 1
ATOM 3142 C C . VAL B 1 57 ? 64.714 -19.731 -28.168 1.00 24.38 57 VAL B C 1
ATOM 3143 O O . VAL B 1 57 ? 64.735 -19.891 -29.405 1.00 22.76 57 VAL B O 1
ATOM 3147 N N . GLY B 1 58 ? 65.655 -20.256 -27.386 1.00 24.00 58 GLY B N 1
ATOM 3148 C CA . GLY B 1 58 ? 66.592 -21.215 -27.914 1.00 25.73 58 GLY B CA 1
ATOM 3149 C C . GLY B 1 58 ? 67.659 -20.561 -28.835 1.00 28.41 58 GLY B C 1
ATOM 3150 O O . GLY B 1 58 ? 68.068 -19.415 -28.613 1.00 27.49 58 GLY B O 1
ATOM 3151 N N . GLN B 1 59 ? 68.106 -21.295 -29.836 1.00 27.70 59 GLN B N 1
ATOM 3152 C CA . GLN B 1 59 ? 69.172 -20.812 -30.736 1.00 30.31 59 GLN B CA 1
ATOM 3153 C C . GLN B 1 59 ? 68.733 -20.997 -32.198 1.00 29.66 59 GLN B C 1
ATOM 3154 O O . GLN B 1 59 ? 67.823 -21.778 -32.510 1.00 29.23 59 GLN B O 1
ATOM 3160 N N . VAL B 1 60 ? 69.379 -20.305 -33.125 1.00 29.23 60 VAL B N 1
ATOM 3161 C CA . VAL B 1 60 ? 69.094 -20.532 -34.565 1.00 28.65 60 VAL B CA 1
ATOM 3162 C C . VAL B 1 60 ? 69.227 -22.017 -34.884 1.00 32.17 60 VAL B C 1
ATOM 3163 O O . VAL B 1 60 ? 70.229 -22.587 -34.513 1.00 32.19 60 VAL B O 1
ATOM 3167 N N . PRO B 1 61 ? 68.284 -22.672 -35.589 1.00 32.95 61 PRO B N 1
ATOM 3168 C CA . PRO B 1 61 ? 68.448 -24.120 -35.801 1.00 35.16 61 PRO B CA 1
ATOM 3169 C C . PRO B 1 61 ? 69.727 -24.459 -36.569 1.00 39.57 61 PRO B C 1
ATOM 3170 O O . PRO B 1 61 ? 70.120 -23.704 -37.487 1.00 38.26 61 PRO B O 1
ATOM 3174 N N . LYS B 1 62 ? 70.380 -25.561 -36.182 1.00 40.36 62 LYS B N 1
ATOM 3175 C CA . LYS B 1 62 ? 71.669 -25.978 -36.777 1.00 49.81 62 LYS B CA 1
ATOM 3176 C C . LYS B 1 62 ? 71.670 -26.130 -38.302 1.00 45.88 62 LYS B C 1
ATOM 3177 O O . LYS B 1 62 ? 72.623 -25.742 -38.962 1.00 46.71 62 LYS B O 1
ATOM 3183 N N . GLU B 1 63 ? 70.595 -26.678 -38.850 1.00 46.48 63 GLU B N 1
ATOM 3184 C CA . GLU B 1 63 ? 70.456 -26.863 -40.321 1.00 46.34 63 GLU B CA 1
ATOM 3185 C C . GLU B 1 63 ? 69.997 -25.552 -41.071 1.00 45.64 63 GLU B C 1
ATOM 3186 O O . GLU B 1 63 ? 69.911 -25.488 -42.314 1.00 45.37 63 GLU B O 1
ATOM 3192 N N . ILE B 1 64 ? 69.771 -24.497 -40.301 1.00 38.81 64 ILE B N 1
ATOM 3193 C CA . ILE B 1 64 ? 69.394 -23.199 -40.807 1.00 38.42 64 ILE B CA 1
ATOM 3194 C C . ILE B 1 64 ? 70.588 -22.249 -40.817 1.00 40.06 64 ILE B C 1
ATOM 3195 O O . ILE B 1 64 ? 70.727 -21.477 -41.764 1.00 40.82 64 ILE B O 1
ATOM 3200 N N . ALA B 1 65 ? 71.442 -22.284 -39.778 1.00 37.60 65 ALA B N 1
ATOM 3201 C CA . ALA B 1 65 ? 72.411 -21.203 -39.567 1.00 37.15 65 ALA B CA 1
ATOM 3202 C C . ALA B 1 65 ? 73.353 -20.943 -40.774 1.00 40.03 65 ALA B C 1
ATOM 3203 O O . ALA B 1 65 ? 73.785 -19.801 -40.975 1.00 38.79 65 ALA B O 1
ATOM 3205 N N . ASP B 1 66 ? 73.627 -21.978 -41.567 1.00 39.72 66 ASP B N 1
ATOM 3206 C CA . ASP B 1 66 ? 74.486 -21.854 -42.761 1.00 46.16 66 ASP B CA 1
ATOM 3207 C C . ASP B 1 66 ? 73.753 -21.585 -44.060 1.00 45.59 66 ASP B C 1
ATOM 3208 O O . ASP B 1 66 ? 74.383 -21.469 -45.097 1.00 45.74 66 ASP B O 1
ATOM 3213 N N . MET B 1 67 ? 72.428 -21.507 -44.015 1.00 41.88 67 MET B N 1
ATOM 3214 C CA . MET B 1 67 ? 71.670 -21.249 -45.220 1.00 43.11 67 MET B CA 1
ATOM 3215 C C . MET B 1 67 ? 71.845 -19.784 -45.604 1.00 41.00 67 MET B C 1
ATOM 3216 O O . MET B 1 67 ? 71.859 -18.917 -44.743 1.00 38.53 67 MET B O 1
ATOM 3221 N N . GLU B 1 68 ? 72.026 -19.518 -46.898 1.00 39.78 68 GLU B N 1
ATOM 3222 C CA . GLU B 1 68 ? 72.243 -18.140 -47.300 1.00 41.66 68 GLU B CA 1
ATOM 3223 C C . GLU B 1 68 ? 70.909 -17.363 -47.479 1.00 39.90 68 GLU B C 1
ATOM 3224 O O . GLU B 1 68 ? 69.918 -17.914 -47.941 1.00 42.92 68 GLU B O 1
ATOM 3230 N N . ILE B 1 69 ? 70.912 -16.098 -47.095 1.00 37.14 69 ILE B N 1
ATOM 3231 C CA . ILE B 1 69 ? 69.803 -15.191 -47.322 1.00 36.85 69 ILE B CA 1
ATOM 3232 C C . ILE B 1 69 ? 69.705 -14.882 -48.826 1.00 41.39 69 ILE B C 1
ATOM 3233 O O . ILE B 1 69 ? 70.717 -14.460 -49.460 1.00 40.89 69 ILE B O 1
ATOM 3238 N N . LYS B 1 70 ? 68.524 -15.162 -49.396 1.00 38.92 70 LYS B N 1
ATOM 3239 C CA . LYS B 1 70 ? 68.321 -15.157 -50.858 1.00 42.45 70 LYS B CA 1
ATOM 3240 C C . LYS B 1 70 ? 67.363 -14.038 -51.297 1.00 42.89 70 LYS B C 1
ATOM 3241 O O . LYS B 1 70 ? 66.591 -13.569 -50.482 1.00 41.70 70 LYS B O 1
ATOM 3247 N N . PRO B 1 71 ? 67.402 -13.591 -52.558 1.00 45.73 71 PRO B N 1
ATOM 3248 C CA . PRO B 1 71 ? 66.569 -12.428 -52.924 1.00 45.36 71 PRO B CA 1
ATOM 3249 C C . PRO B 1 71 ? 65.055 -12.745 -52.864 1.00 42.66 71 PRO B C 1
ATOM 3250 O O . PRO B 1 71 ? 64.653 -13.879 -53.055 1.00 43.70 71 PRO B O 1
ATOM 3254 N N . THR B 1 72 ? 64.235 -11.740 -52.602 1.00 42.07 72 THR B N 1
ATOM 3255 C CA . THR B 1 72 ? 62.790 -11.884 -52.723 1.00 42.47 72 THR B CA 1
ATOM 3256 C C . THR B 1 72 ? 62.376 -11.751 -54.207 1.00 44.74 72 THR B C 1
ATOM 3257 O O . THR B 1 72 ? 62.009 -10.668 -54.667 1.00 49.88 72 THR B O 1
ATOM 3261 N N . ASP B 1 73 ? 62.464 -12.830 -54.965 1.00 45.07 73 ASP B N 1
ATOM 3262 C CA . ASP B 1 73 ? 62.192 -12.766 -56.389 1.00 48.17 73 ASP B CA 1
ATOM 3263 C C . ASP B 1 73 ? 61.578 -14.086 -56.850 1.00 52.01 73 ASP B C 1
ATOM 3264 O O . ASP B 1 73 ? 62.226 -15.122 -56.725 1.00 52.36 73 ASP B O 1
ATOM 3269 N N . PRO B 1 74 ? 60.347 -14.047 -57.402 1.00 57.51 74 PRO B N 1
ATOM 3270 C CA . PRO B 1 74 ? 59.623 -15.266 -57.840 1.00 59.47 74 PRO B CA 1
ATOM 3271 C C . PRO B 1 74 ? 60.362 -16.106 -58.886 1.00 66.32 74 PRO B C 1
ATOM 3272 O O . PRO B 1 74 ? 60.180 -17.337 -58.958 1.00 65.19 74 PRO B O 1
ATOM 3276 N N . LYS B 1 75 ? 61.183 -15.442 -59.695 1.00 67.94 75 LYS B N 1
ATOM 3277 C CA . LYS B 1 75 ? 61.915 -16.101 -60.771 1.00 74.54 75 LYS B CA 1
ATOM 3278 C C . LYS B 1 75 ? 63.092 -16.955 -60.247 1.00 70.89 75 LYS B C 1
ATOM 3279 O O . LYS B 1 75 ? 63.637 -17.796 -60.963 1.00 67.24 75 LYS B O 1
ATOM 3285 N N . LEU B 1 76 ? 63.456 -16.735 -58.984 1.00 66.37 76 LEU B N 1
ATOM 3286 C CA . LEU B 1 76 ? 64.443 -17.560 -58.292 1.00 63.50 76 LEU B CA 1
ATOM 3287 C C . LEU B 1 76 ? 63.808 -18.718 -57.489 1.00 60.95 76 LEU B C 1
ATOM 3288 O O . LEU B 1 76 ? 64.540 -19.457 -56.806 1.00 56.96 76 LEU B O 1
ATOM 3293 N N . MET B 1 77 ? 62.481 -18.899 -57.608 1.00 55.98 77 MET B N 1
ATOM 3294 C CA . MET B 1 77 ? 61.709 -19.714 -56.636 1.00 54.46 77 MET B CA 1
ATOM 3295 C C . MET B 1 77 ? 60.829 -20.851 -57.190 1.00 56.28 77 MET B C 1
ATOM 3296 O O . MET B 1 77 ? 59.806 -21.216 -56.570 1.00 52.64 77 MET B O 1
ATOM 3301 N N . ASP B 1 78 ? 61.234 -21.407 -58.337 1.00 56.49 78 ASP B N 1
ATOM 3302 C CA . ASP B 1 78 ? 60.603 -22.593 -58.947 1.00 59.67 78 ASP B CA 1
ATOM 3303 C C . ASP B 1 78 ? 60.331 -23.724 -57.957 1.00 60.62 78 ASP B C 1
ATOM 3304 O O . ASP B 1 78 ? 59.273 -24.353 -58.012 1.00 64.19 78 ASP B O 1
ATOM 3309 N N . ASP B 1 79 ? 61.266 -23.979 -57.043 1.00 59.05 79 ASP B N 1
ATOM 3310 C CA . ASP B 1 79 ? 61.152 -25.161 -56.180 1.00 58.20 79 ASP B CA 1
ATOM 3311 C C . ASP B 1 79 ? 60.270 -25.015 -54.917 1.00 52.36 79 ASP B C 1
ATOM 3312 O O . ASP B 1 79 ? 60.042 -25.995 -54.203 1.00 50.54 79 ASP B O 1
ATOM 3317 N N . VAL B 1 80 ? 59.746 -23.818 -54.696 1.00 47.41 80 VAL B N 1
ATOM 3318 C CA . VAL B 1 80 ? 59.028 -23.443 -53.458 1.00 44.70 80 VAL B CA 1
ATOM 3319 C C . VAL B 1 80 ? 57.538 -23.712 -53.637 1.00 44.14 80 VAL B C 1
ATOM 3320 O O . VAL B 1 80 ? 56.996 -23.413 -54.703 1.00 43.97 80 VAL B O 1
ATOM 3324 N N . ASP B 1 81 ? 56.879 -24.279 -52.621 1.00 42.41 81 ASP B N 1
ATOM 3325 C CA . ASP B 1 81 ? 55.425 -24.563 -52.671 1.00 41.15 81 ASP B CA 1
ATOM 3326 C C . ASP B 1 81 ? 54.520 -23.524 -52.002 1.00 40.42 81 ASP B C 1
ATOM 3327 O O . ASP B 1 81 ? 53.370 -23.342 -52.427 1.00 37.64 81 ASP B O 1
ATOM 3332 N N . ILE B 1 82 ? 55.030 -22.853 -50.956 1.00 36.86 82 ILE B N 1
ATOM 3333 C CA . ILE B 1 82 ? 54.239 -21.945 -50.176 1.00 36.81 82 ILE B CA 1
ATOM 3334 C C . ILE B 1 82 ? 55.096 -20.708 -49.897 1.00 35.56 82 ILE B C 1
ATOM 3335 O O . ILE B 1 82 ? 56.293 -20.841 -49.587 1.00 34.95 82 ILE B O 1
ATOM 3340 N N . ILE B 1 83 ? 54.488 -19.520 -49.949 1.00 34.00 83 ILE B N 1
ATOM 3341 C CA . ILE B 1 83 ? 55.155 -18.299 -49.470 1.00 33.92 83 ILE B CA 1
ATOM 3342 C C . ILE B 1 83 ? 54.550 -17.787 -48.165 1.00 33.14 83 ILE B C 1
ATOM 3343 O O . ILE B 1 83 ? 53.338 -17.603 -48.105 1.00 31.62 83 ILE B O 1
ATOM 3348 N N . PHE B 1 84 ? 55.391 -17.569 -47.133 1.00 30.71 84 PHE B N 1
ATOM 3349 C CA . PHE B 1 84 ? 55.018 -16.817 -45.943 1.00 28.54 84 PHE B CA 1
ATOM 3350 C C . PHE B 1 84 ? 55.570 -15.415 -46.014 1.00 28.77 84 PHE B C 1
ATOM 3351 O O . PHE B 1 84 ? 56.788 -15.230 -46.205 1.00 29.51 84 PHE B O 1
ATOM 3359 N N . SER B 1 85 ? 54.686 -14.427 -45.868 1.00 28.43 85 SER B N 1
ATOM 3360 C CA . SER B 1 85 ? 55.033 -13.027 -46.128 1.00 29.03 85 SER B CA 1
ATOM 3361 C C . SER B 1 85 ? 54.764 -12.040 -44.990 1.00 30.08 85 SER B C 1
ATOM 3362 O O . SER B 1 85 ? 53.651 -11.499 -44.877 1.00 29.79 85 SER B O 1
ATOM 3365 N N . PRO B 1 86 ? 55.766 -11.819 -44.113 1.00 31.31 86 PRO B N 1
ATOM 3366 C CA . PRO B 1 86 ? 55.686 -10.764 -43.094 1.00 31.49 86 PRO B CA 1
ATOM 3367 C C . PRO B 1 86 ? 56.517 -9.551 -43.517 1.00 35.32 86 PRO B C 1
ATOM 3368 O O . PRO B 1 86 ? 57.557 -9.306 -42.965 1.00 40.60 86 PRO B O 1
ATOM 3372 N N . LEU B 1 87 ? 56.096 -8.859 -44.562 1.00 38.38 87 LEU B N 1
ATOM 3373 C CA . LEU B 1 87 ? 56.847 -7.739 -45.095 1.00 37.41 87 LEU B CA 1
ATOM 3374 C C . LEU B 1 87 ? 56.254 -6.426 -44.563 1.00 37.96 87 LEU B C 1
ATOM 3375 O O . LEU B 1 87 ? 55.069 -6.413 -44.158 1.00 32.26 87 LEU B O 1
ATOM 3380 N N . PRO B 1 88 ? 57.024 -5.326 -44.563 1.00 41.50 88 PRO B N 1
ATOM 3381 C CA . PRO B 1 88 ? 56.486 -4.061 -44.035 1.00 42.56 88 PRO B CA 1
ATOM 3382 C C . PRO B 1 88 ? 55.356 -3.480 -44.904 1.00 41.27 88 PRO B C 1
ATOM 3383 O O . PRO B 1 88 ? 55.393 -3.559 -46.148 1.00 40.46 88 PRO B O 1
ATOM 3387 N N . GLN B 1 89 ? 54.414 -2.849 -44.216 1.00 39.74 89 GLN B N 1
ATOM 3388 C CA . GLN B 1 89 ? 53.319 -2.065 -44.763 1.00 44.40 89 GLN B CA 1
ATOM 3389 C C . GLN B 1 89 ? 53.765 -1.184 -45.959 1.00 48.14 89 GLN B C 1
ATOM 3390 O O . GLN B 1 89 ? 54.639 -0.343 -45.810 1.00 46.53 89 GLN B O 1
ATOM 3396 N N . GLY B 1 90 ? 53.189 -1.401 -47.138 1.00 44.85 90 GLY B N 1
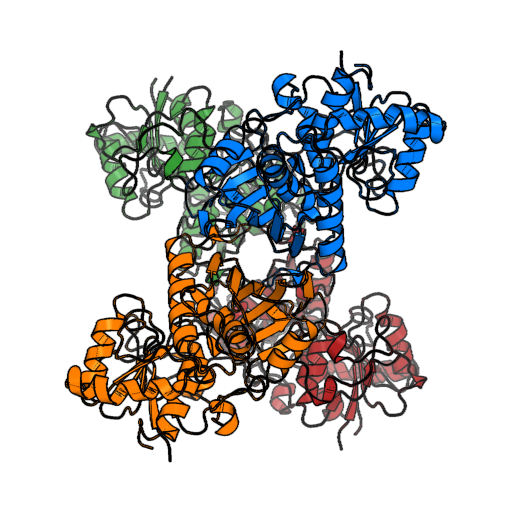ATOM 3397 C CA . GLY B 1 90 ? 53.577 -0.676 -48.328 1.00 44.28 90 GLY B CA 1
ATOM 3398 C C . GLY B 1 90 ? 54.405 -1.495 -49.294 1.00 45.10 90 GLY B C 1
ATOM 3399 O O . GLY B 1 90 ? 54.130 -1.532 -50.474 1.00 46.38 90 GLY B O 1
ATOM 3400 N N . ALA B 1 91 ? 55.417 -2.178 -48.783 1.00 49.27 91 ALA B N 1
ATOM 3401 C CA . ALA B 1 91 ? 56.286 -2.979 -49.625 1.00 45.43 91 ALA B CA 1
ATOM 3402 C C . ALA B 1 91 ? 55.602 -4.320 -49.921 1.00 43.72 91 ALA B C 1
ATOM 3403 O O . ALA B 1 91 ? 55.769 -4.894 -51.006 1.00 45.53 91 ALA B O 1
ATOM 3405 N N . ALA B 1 92 ? 54.769 -4.753 -48.982 1.00 39.28 92 ALA B N 1
ATOM 3406 C CA . ALA B 1 92 ? 54.147 -6.092 -49.018 1.00 39.21 92 ALA B CA 1
ATOM 3407 C C . ALA B 1 92 ? 53.116 -6.287 -50.155 1.00 39.08 92 ALA B C 1
ATOM 3408 O O . ALA B 1 92 ? 53.165 -7.269 -50.861 1.00 38.35 92 ALA B O 1
ATOM 3410 N N . GLY B 1 93 ? 52.186 -5.333 -50.295 1.00 41.57 93 GLY B N 1
ATOM 3411 C CA . GLY B 1 93 ? 51.054 -5.434 -51.227 1.00 37.78 93 GLY B CA 1
ATOM 3412 C C . GLY B 1 93 ? 51.450 -5.874 -52.607 1.00 40.54 93 GLY B C 1
ATOM 3413 O O . GLY B 1 93 ? 50.975 -6.899 -53.111 1.00 38.98 93 GLY B O 1
ATOM 3414 N N . PRO B 1 94 ? 52.334 -5.105 -53.248 1.00 40.47 94 PRO B N 1
ATOM 3415 C CA . PRO B 1 94 ? 52.632 -5.399 -54.629 1.00 43.03 94 PRO B CA 1
ATOM 3416 C C . PRO B 1 94 ? 53.423 -6.705 -54.789 1.00 41.55 94 PRO B C 1
ATOM 3417 O O . PRO B 1 94 ? 53.196 -7.448 -55.751 1.00 41.70 94 PRO B O 1
ATOM 3421 N N . VAL B 1 95 ? 54.309 -6.999 -53.841 1.00 41.24 95 VAL B N 1
ATOM 3422 C CA . VAL B 1 95 ? 55.131 -8.241 -53.881 1.00 40.32 95 VAL B CA 1
ATOM 3423 C C . VAL B 1 95 ? 54.205 -9.432 -53.723 1.00 37.06 95 VAL B C 1
ATOM 3424 O O . VAL B 1 95 ? 54.326 -10.426 -54.413 1.00 36.46 95 VAL B O 1
ATOM 3428 N N . GLU B 1 96 ? 53.257 -9.311 -52.801 1.00 34.06 96 GLU B N 1
ATOM 3429 C CA . GLU B 1 96 ? 52.335 -10.411 -52.561 1.00 34.90 96 GLU B CA 1
ATOM 3430 C C . GLU B 1 96 ? 51.511 -10.701 -53.810 1.00 36.45 96 GLU B C 1
ATOM 3431 O O . GLU B 1 96 ? 51.310 -11.871 -54.139 1.00 36.85 96 GLU B O 1
ATOM 3437 N N . GLU B 1 97 ? 51.081 -9.644 -54.510 1.00 37.12 97 GLU B N 1
ATOM 3438 C CA . GLU B 1 97 ? 50.417 -9.804 -55.821 1.00 40.35 97 GLU B CA 1
ATOM 3439 C C . GLU B 1 97 ? 51.258 -10.509 -56.885 1.00 41.87 97 GLU B C 1
ATOM 3440 O O . GLU B 1 97 ? 50.742 -11.384 -57.622 1.00 42.13 97 GLU B O 1
ATOM 3446 N N . GLN B 1 98 ? 52.543 -10.151 -56.974 1.00 43.51 98 GLN B N 1
ATOM 3447 C CA . GLN B 1 98 ? 53.437 -10.794 -57.961 1.00 46.60 98 GLN B CA 1
ATOM 3448 C C . GLN B 1 98 ? 53.538 -12.290 -57.690 1.00 43.74 98 GLN B C 1
ATOM 3449 O O . GLN B 1 98 ? 53.501 -13.098 -58.629 1.00 42.23 98 GLN B O 1
ATOM 3455 N N . PHE B 1 99 ? 53.682 -12.650 -56.405 1.00 42.02 99 PHE B N 1
ATOM 3456 C CA . PHE B 1 99 ? 53.753 -14.061 -56.037 1.00 41.08 99 PHE B CA 1
ATOM 3457 C C . PHE B 1 99 ? 52.465 -14.818 -56.404 1.00 40.88 99 PHE B C 1
ATOM 3458 O O . PHE B 1 99 ? 52.544 -15.893 -57.017 1.00 41.22 99 PHE B O 1
ATOM 3466 N N . ALA B 1 100 ? 51.300 -14.251 -56.051 1.00 39.59 100 ALA B N 1
ATOM 3467 C CA . ALA B 1 100 ? 50.009 -14.865 -56.424 1.00 40.17 100 ALA B CA 1
ATOM 3468 C C . ALA B 1 100 ? 49.893 -14.998 -57.945 1.00 41.99 100 ALA B C 1
ATOM 3469 O O . ALA B 1 100 ? 49.584 -16.071 -58.473 1.00 42.24 100 ALA B O 1
ATOM 3471 N N . LYS B 1 101 ? 50.191 -13.924 -58.651 1.00 44.39 101 LYS B N 1
ATOM 3472 C CA . LYS B 1 101 ? 50.213 -13.973 -60.136 1.00 48.66 101 LYS B CA 1
ATOM 3473 C C . LYS B 1 101 ? 51.174 -15.052 -60.715 1.00 50.02 101 LYS B C 1
ATOM 3474 O O . LYS B 1 101 ? 50.910 -15.616 -61.782 1.00 49.07 101 LYS B O 1
ATOM 3480 N N . GLU B 1 102 ? 52.253 -15.377 -59.989 1.00 49.76 102 GLU B N 1
ATOM 3481 C CA . GLU B 1 102 ? 53.158 -16.466 -60.421 1.00 50.94 102 GLU B CA 1
ATOM 3482 C C . GLU B 1 102 ? 52.683 -17.839 -59.934 1.00 49.23 102 GLU B C 1
ATOM 3483 O O . GLU B 1 102 ? 53.374 -18.839 -60.096 1.00 51.41 102 GLU B O 1
ATOM 3489 N N . GLY B 1 103 ? 51.502 -17.899 -59.337 1.00 47.42 103 GLY B N 1
ATOM 3490 C CA . GLY B 1 103 ? 50.944 -19.196 -59.000 1.00 46.02 103 GLY B CA 1
ATOM 3491 C C . GLY B 1 103 ? 51.143 -19.662 -57.566 1.00 43.25 103 GLY B C 1
ATOM 3492 O O . GLY B 1 103 ? 50.694 -20.759 -57.216 1.00 42.08 103 GLY B O 1
ATOM 3493 N N . PHE B 1 104 ? 51.797 -18.847 -56.733 1.00 41.08 104 PHE B N 1
ATOM 3494 C CA . PHE B 1 104 ? 52.110 -19.261 -55.347 1.00 40.43 104 PHE B CA 1
ATOM 3495 C C . PHE B 1 104 ? 50.945 -18.997 -54.420 1.00 38.32 104 PHE B C 1
ATOM 3496 O O . PHE B 1 104 ? 50.333 -17.927 -54.504 1.00 37.64 104 PHE B O 1
ATOM 3504 N N . PRO B 1 105 ? 50.691 -19.922 -53.482 1.00 38.00 105 PRO B N 1
ATOM 3505 C CA . PRO B 1 105 ? 49.872 -19.576 -52.347 1.00 34.98 105 PRO B CA 1
ATOM 3506 C C . PRO B 1 105 ? 50.684 -18.708 -51.427 1.00 34.57 105 PRO B C 1
ATOM 3507 O O . PRO B 1 105 ? 51.801 -19.082 -51.038 1.00 35.04 105 PRO B O 1
ATOM 3511 N N . VAL B 1 106 ? 50.113 -17.567 -51.057 1.00 33.06 106 VAL B N 1
ATOM 3512 C CA . VAL B 1 106 ? 50.755 -16.597 -50.199 1.00 31.95 106 VAL B CA 1
ATOM 3513 C C . VAL B 1 106 ? 49.991 -16.443 -48.878 1.00 31.11 106 VAL B C 1
ATOM 3514 O O . VAL B 1 106 ? 48.813 -16.068 -48.905 1.00 30.82 106 VAL B O 1
ATOM 351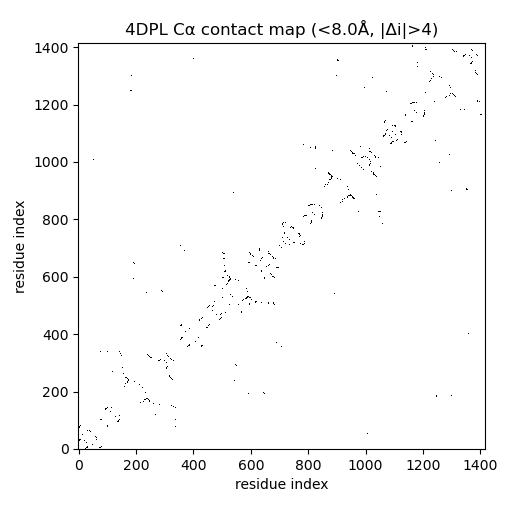8 N N . ILE B 1 107 ? 50.668 -16.669 -47.731 1.00 28.64 107 ILE B N 1
ATOM 3519 C CA . ILE B 1 107 ? 50.072 -16.446 -46.446 1.00 28.92 107 ILE B CA 1
ATOM 3520 C C . ILE B 1 107 ? 50.813 -15.218 -45.891 1.00 29.28 107 ILE B C 1
ATOM 3521 O O . ILE B 1 107 ? 52.021 -15.301 -45.581 1.00 28.84 107 ILE B O 1
ATOM 3526 N N . SER B 1 108 ? 50.107 -14.104 -45.759 1.00 29.07 108 SER B N 1
ATOM 3527 C CA . SER B 1 108 ? 50.735 -12.851 -45.398 1.00 27.97 108 SER B CA 1
ATOM 3528 C C . SER B 1 108 ? 50.354 -12.424 -44.030 1.00 29.05 108 SER B C 1
ATOM 3529 O O . SER B 1 108 ? 49.187 -12.589 -43.623 1.00 26.47 108 SER B O 1
ATOM 3532 N N . ASN B 1 109 ? 51.336 -11.895 -43.285 1.00 27.86 109 ASN B N 1
ATOM 3533 C CA . ASN B 1 109 ? 51.064 -11.270 -42.021 1.00 24.72 109 ASN B CA 1
ATOM 3534 C C . ASN B 1 109 ? 51.057 -9.725 -42.140 1.00 27.07 109 ASN B C 1
ATOM 3535 O O . ASN B 1 109 ? 51.004 -9.023 -41.127 1.00 27.37 109 ASN B O 1
ATOM 3540 N N . SER B 1 110 ? 51.144 -9.199 -43.355 1.00 28.32 110 SER B N 1
ATOM 3541 C CA . SER B 1 110 ? 51.245 -7.742 -43.559 1.00 30.14 110 SER B CA 1
ATOM 3542 C C . SER B 1 110 ? 49.859 -7.109 -43.616 1.00 29.89 110 SER B C 1
ATOM 3543 O O . SER B 1 110 ? 48.922 -7.769 -44.051 1.00 31.59 110 SER B O 1
ATOM 3546 N N . PRO B 1 111 ? 49.741 -5.816 -43.318 1.00 30.33 111 PRO B N 1
ATOM 3547 C CA . PRO B 1 111 ? 48.412 -5.173 -43.361 1.00 30.64 111 PRO B CA 1
ATOM 3548 C C . PRO B 1 111 ? 47.810 -4.902 -44.744 1.00 32.84 111 PRO B C 1
ATOM 3549 O O . PRO B 1 111 ? 46.592 -4.708 -44.828 1.00 29.65 111 PRO B O 1
ATOM 3553 N N . ASP B 1 112 ? 48.606 -4.961 -45.821 1.00 30.21 112 ASP B N 1
ATOM 3554 C CA . ASP B 1 112 ? 48.248 -4.301 -47.075 1.00 33.36 112 ASP B CA 1
ATOM 3555 C C . ASP B 1 112 ? 46.958 -4.863 -47.695 1.00 36.31 112 ASP B C 1
ATOM 3556 O O . ASP B 1 112 ? 46.111 -4.103 -48.169 1.00 34.77 112 ASP B O 1
ATOM 3561 N N . HIS B 1 113 ? 46.827 -6.189 -47.694 1.00 32.45 113 HIS B N 1
ATOM 3562 C CA . HIS B 1 113 ? 45.657 -6.833 -48.301 1.00 33.45 113 HIS B CA 1
ATOM 3563 C C . HIS B 1 113 ? 44.539 -7.181 -47.286 1.00 31.88 113 HIS B C 1
ATOM 3564 O O . HIS B 1 113 ? 43.552 -7.801 -47.677 1.00 33.39 113 HIS B O 1
ATOM 3571 N N . ARG B 1 114 ? 44.676 -6.757 -46.025 1.00 29.64 114 ARG B N 1
ATOM 3572 C CA . ARG B 1 114 ? 43.779 -7.270 -44.951 1.00 30.44 114 ARG B CA 1
ATOM 3573 C C . ARG B 1 114 ? 42.293 -6.857 -45.165 1.00 35.23 114 ARG B C 1
ATOM 3574 O O . ARG B 1 114 ? 41.386 -7.521 -44.647 1.00 35.54 114 ARG B O 1
ATOM 3582 N N . PHE B 1 115 ? 42.042 -5.772 -45.910 1.00 35.09 115 PHE B N 1
ATOM 3583 C CA . PHE B 1 115 ? 40.651 -5.395 -46.141 1.00 38.44 115 PHE B CA 1
ATOM 3584 C C . PHE B 1 115 ? 40.144 -5.625 -47.546 1.00 40.67 115 PHE B C 1
ATOM 3585 O O . PHE B 1 115 ? 39.022 -5.205 -47.886 1.00 42.54 115 PHE B O 1
ATOM 3593 N N . ASP B 1 116 ? 40.951 -6.271 -48.387 1.00 39.86 116 ASP B N 1
ATOM 3594 C CA . ASP B 1 116 ? 40.471 -6.588 -49.720 1.00 40.64 116 ASP B CA 1
ATOM 3595 C C . ASP B 1 116 ? 39.306 -7.589 -49.484 1.00 43.74 116 ASP B C 1
ATOM 3596 O O . ASP B 1 116 ? 39.491 -8.630 -48.836 1.00 39.45 116 ASP B O 1
ATOM 3601 N N . PRO B 1 117 ? 38.118 -7.293 -50.014 1.00 45.64 117 PRO B N 1
ATOM 3602 C CA . PRO B 1 117 ? 36.968 -8.148 -49.707 1.00 42.88 117 PRO B CA 1
ATOM 3603 C C . PRO B 1 117 ? 37.100 -9.574 -50.286 1.00 42.47 117 PRO B C 1
ATOM 3604 O O . PRO B 1 117 ? 36.503 -10.503 -49.747 1.00 40.57 117 PRO B O 1
ATOM 3608 N N . ASP B 1 118 ? 37.912 -9.765 -51.329 1.00 39.21 118 ASP B N 1
ATOM 3609 C CA . ASP B 1 118 ? 38.184 -11.113 -51.812 1.00 39.31 118 ASP B CA 1
ATOM 3610 C C . ASP B 1 118 ? 39.376 -11.805 -51.149 1.00 37.33 118 ASP B C 1
ATOM 3611 O O . ASP B 1 118 ? 39.757 -12.881 -51.584 1.00 37.64 118 ASP B O 1
ATOM 3616 N N . VAL B 1 119 ? 39.955 -11.191 -50.124 1.00 33.85 119 VAL B N 1
ATOM 3617 C CA . VAL B 1 119 ? 41.103 -11.738 -49.365 1.00 32.50 119 VAL B CA 1
ATOM 3618 C C . VAL B 1 119 ? 40.717 -12.086 -47.927 1.00 30.65 119 VAL B C 1
ATOM 3619 O O . VAL B 1 119 ? 40.313 -11.193 -47.174 1.00 32.06 119 VAL B O 1
ATOM 3623 N N . PRO B 1 120 ? 40.936 -13.339 -47.494 1.00 30.15 120 PRO B N 1
ATOM 3624 C CA . PRO B 1 120 ? 40.586 -13.749 -46.115 1.00 29.31 120 PRO B CA 1
ATOM 3625 C C . PRO B 1 120 ? 41.423 -13.033 -45.054 1.00 29.33 120 PRO B C 1
ATOM 3626 O O . PRO B 1 120 ? 42.646 -12.858 -45.253 1.00 28.33 120 PRO B O 1
ATOM 3630 N N . LEU B 1 121 ? 40.788 -12.571 -43.969 1.00 28.20 121 LEU B N 1
ATOM 3631 C CA . LEU B 1 121 ? 41.483 -12.002 -42.848 1.00 27.29 121 LEU B CA 1
ATOM 3632 C C . LEU B 1 121 ? 41.308 -13.072 -41.769 1.00 27.89 121 LEU B C 1
ATOM 3633 O O . LEU B 1 121 ? 40.357 -13.045 -41.020 1.00 28.02 121 LEU B O 1
ATOM 3638 N N . LEU B 1 122 ? 42.242 -14.001 -41.713 1.00 26.89 122 LEU B N 1
ATOM 3639 C CA . LEU B 1 122 ? 41.951 -15.333 -41.155 1.00 27.90 122 LEU B CA 1
ATOM 3640 C C . LEU B 1 122 ? 42.454 -15.587 -39.746 1.00 26.77 122 LEU B C 1
ATOM 3641 O O . LEU B 1 122 ? 43.662 -15.444 -39.464 1.00 25.02 122 LEU B O 1
ATOM 3646 N N . VAL B 1 123 ? 41.519 -15.938 -38.856 1.00 24.67 123 VAL B N 1
ATOM 3647 C CA . VAL B 1 123 ? 41.854 -16.538 -37.578 1.00 24.12 123 VAL B CA 1
ATOM 3648 C C . VAL B 1 123 ? 41.219 -17.951 -37.652 1.00 26.46 123 VAL B C 1
ATOM 3649 O O . VAL B 1 123 ? 40.013 -18.057 -37.642 1.00 25.61 123 VAL B O 1
ATOM 3653 N N . PRO B 1 124 ? 42.029 -19.004 -37.790 1.00 25.76 124 PRO B N 1
ATOM 3654 C CA . PRO B 1 124 ? 41.530 -20.300 -38.208 1.00 27.85 124 PRO B CA 1
ATOM 3655 C C . PRO B 1 124 ? 40.419 -20.829 -37.267 1.00 28.42 124 PRO B C 1
ATOM 3656 O O . PRO B 1 124 ? 39.492 -21.477 -37.758 1.00 29.39 124 PRO B O 1
ATOM 3660 N N . GLU B 1 125 ? 40.506 -20.509 -35.974 1.00 27.30 125 GLU B N 1
ATOM 3661 C CA . GLU B 1 125 ? 39.433 -20.918 -35.036 1.00 29.85 125 GLU B CA 1
ATOM 3662 C C . GLU B 1 125 ? 38.130 -20.115 -35.175 1.00 29.38 125 GLU B C 1
ATOM 3663 O O . GLU B 1 125 ? 37.100 -20.597 -34.741 1.00 29.08 125 GLU B O 1
ATOM 3669 N N . LEU B 1 126 ? 38.177 -18.912 -35.765 1.00 26.25 126 LEU B N 1
ATOM 3670 C CA . LEU B 1 126 ? 36.987 -18.031 -35.747 1.00 27.93 126 LEU B CA 1
ATOM 3671 C C . LEU B 1 126 ? 36.225 -17.959 -37.084 1.00 29.27 126 LEU B C 1
ATOM 3672 O O . LEU B 1 126 ? 34.989 -18.014 -37.139 1.00 31.30 126 LEU B O 1
ATOM 3677 N N . ASN B 1 127 ? 36.965 -17.871 -38.175 1.00 27.90 127 ASN B N 1
ATOM 3678 C CA . ASN B 1 127 ? 36.346 -17.699 -39.461 1.00 29.42 127 ASN B CA 1
ATOM 3679 C C . ASN B 1 127 ? 36.960 -18.579 -40.550 1.00 30.14 127 ASN B C 1
ATOM 3680 O O . ASN B 1 127 ? 37.202 -18.106 -41.652 1.00 29.88 127 ASN B O 1
ATOM 3685 N N . PRO B 1 128 ? 37.164 -19.861 -40.258 1.00 30.78 128 PRO B N 1
ATOM 3686 C CA . PRO B 1 128 ? 37.798 -20.764 -41.232 1.00 31.73 128 PRO B CA 1
ATOM 3687 C C . PRO B 1 128 ? 37.089 -20.883 -42.606 1.00 33.21 128 PRO B C 1
ATOM 3688 O O . PRO B 1 128 ? 37.739 -21.193 -43.588 1.00 33.26 128 PRO B O 1
ATOM 3692 N N . HIS B 1 129 ? 35.780 -20.660 -42.659 1.00 33.42 129 HIS B N 1
ATOM 3693 C CA . HIS B 1 129 ? 34.995 -20.775 -43.897 1.00 36.64 129 HIS B CA 1
ATOM 3694 C C . HIS B 1 129 ? 35.332 -19.699 -44.920 1.00 36.01 129 HIS B C 1
ATOM 3695 O O . HIS B 1 129 ? 35.079 -19.890 -46.112 1.00 35.99 129 HIS B O 1
ATOM 3702 N N . THR B 1 130 ? 35.910 -18.577 -44.447 1.00 33.87 130 THR B N 1
ATOM 3703 C CA . THR B 1 130 ? 36.278 -17.465 -45.351 1.00 34.23 130 THR B CA 1
ATOM 3704 C C . THR B 1 130 ? 37.450 -17.815 -46.323 1.00 34.75 130 THR B C 1
ATOM 3705 O O . THR B 1 130 ? 37.741 -17.021 -47.225 1.00 33.78 130 THR B O 1
ATOM 3709 N N . ILE B 1 131 ? 38.100 -18.984 -46.151 1.00 32.23 131 ILE B N 1
ATOM 3710 C CA . ILE B 1 131 ? 39.075 -19.452 -47.163 1.00 32.98 131 ILE B CA 1
ATOM 3711 C C . ILE B 1 131 ? 38.409 -19.573 -48.521 1.00 35.11 131 ILE B C 1
ATOM 3712 O O . ILE B 1 131 ? 39.061 -19.532 -49.560 1.00 35.92 131 ILE B O 1
ATOM 3717 N N . SER B 1 132 ? 37.091 -19.707 -48.503 1.00 36.19 132 SER B N 1
ATOM 3718 C CA . SER B 1 132 ? 36.301 -19.792 -49.726 1.00 38.07 132 SER B CA 1
ATOM 3719 C C . SER B 1 132 ? 36.392 -18.590 -50.628 1.00 37.85 132 SER B C 1
ATOM 3720 O O . SER B 1 132 ? 36.117 -18.686 -51.836 1.00 38.95 132 SER B O 1
ATOM 3723 N N . LEU B 1 133 ? 36.739 -17.454 -50.042 1.00 35.37 133 LEU B N 1
ATOM 3724 C CA . LEU B 1 133 ? 36.949 -16.235 -50.819 1.00 36.36 133 LEU B CA 1
ATOM 3725 C C . LEU B 1 133 ? 38.006 -16.429 -51.906 1.00 37.07 133 LEU B C 1
ATOM 3726 O O . LEU B 1 133 ? 37.978 -15.725 -52.918 1.00 39.16 133 LEU B O 1
ATOM 3731 N N . ILE B 1 134 ? 38.895 -17.404 -51.712 1.00 35.85 134 ILE B N 1
ATOM 3732 C CA . ILE B 1 134 ? 39.935 -17.718 -52.703 1.00 38.74 134 ILE B CA 1
ATOM 3733 C C . ILE B 1 134 ? 39.399 -17.973 -54.128 1.00 42.11 134 ILE B C 1
ATOM 3734 O O . ILE B 1 134 ? 39.983 -17.487 -55.148 1.00 43.43 134 ILE B O 1
ATOM 3739 N N . ASP B 1 135 ? 38.308 -18.737 -54.237 1.00 45.03 135 ASP B N 1
ATOM 3740 C CA . ASP B 1 135 ? 37.708 -19.017 -55.558 1.00 48.37 135 ASP B CA 1
ATOM 3741 C C . ASP B 1 135 ? 37.345 -17.768 -56.372 1.00 49.20 135 ASP B C 1
ATOM 3742 O O . ASP B 1 135 ? 37.751 -17.615 -57.532 1.00 49.69 135 ASP B O 1
ATOM 3747 N N . GLU B 1 136 ? 36.566 -16.889 -55.764 1.00 50.26 136 GLU B N 1
ATOM 3748 C CA . GLU B 1 136 ? 36.260 -15.581 -56.332 1.00 55.41 136 GLU B CA 1
ATOM 3749 C C . GLU B 1 136 ? 37.529 -14.754 -56.583 1.00 53.29 136 GLU B C 1
ATOM 3750 O O . GLU B 1 136 ? 37.671 -14.175 -57.677 1.00 54.47 136 GLU B O 1
ATOM 3756 N N . GLN B 1 137 ? 38.435 -14.697 -55.587 1.00 46.09 137 GLN B N 1
ATOM 3757 C CA . GLN B 1 137 ? 39.733 -14.014 -55.727 1.00 44.12 137 GLN B CA 1
ATOM 3758 C C . GLN B 1 137 ? 40.458 -14.404 -56.996 1.00 45.75 137 GLN B C 1
ATOM 3759 O O . GLN B 1 137 ? 40.798 -13.546 -57.796 1.00 48.04 137 GLN B O 1
ATOM 3765 N N . ARG B 1 138 ? 40.680 -15.700 -57.181 1.00 46.37 138 ARG B N 1
ATOM 3766 C CA . ARG B 1 138 ? 41.387 -16.209 -58.347 1.00 49.77 138 ARG B CA 1
ATOM 3767 C C . ARG B 1 138 ? 40.692 -15.833 -59.635 1.00 55.10 138 ARG B C 1
ATOM 3768 O O . ARG B 1 138 ? 41.361 -15.411 -60.582 1.00 57.10 138 ARG B O 1
ATOM 3776 N N . LYS B 1 139 ? 39.364 -15.987 -59.671 1.00 57.70 139 LYS B N 1
ATOM 3777 C CA . LYS B 1 139 ? 38.576 -15.617 -60.858 1.00 65.08 139 LYS B CA 1
ATOM 3778 C C . LYS B 1 139 ? 38.737 -14.145 -61.207 1.00 63.55 139 LYS B C 1
ATOM 3779 O O . LYS B 1 139 ? 39.148 -13.811 -62.307 1.00 61.26 139 LYS B O 1
ATOM 3785 N N . ARG B 1 140 ? 38.453 -13.279 -60.249 1.00 62.28 140 ARG B N 1
ATOM 3786 C CA . ARG B 1 140 ? 38.420 -11.857 -60.495 1.00 67.70 140 ARG B CA 1
ATOM 3787 C C . ARG B 1 140 ? 39.794 -11.206 -60.638 1.00 67.85 140 ARG B C 1
ATOM 3788 O O . ARG B 1 140 ? 39.959 -10.321 -61.470 1.00 74.13 140 ARG B O 1
ATOM 3796 N N . ARG B 1 141 ? 40.774 -11.625 -59.842 1.00 61.96 141 ARG B N 1
ATOM 3797 C CA . ARG B 1 141 ? 42.149 -11.113 -59.989 1.00 59.33 141 ARG B CA 1
ATOM 3798 C C . ARG B 1 141 ? 42.833 -11.729 -61.189 1.00 61.11 141 ARG B C 1
ATOM 3799 O O . ARG B 1 141 ? 43.905 -11.290 -61.591 1.00 60.95 141 ARG B O 1
ATOM 3807 N N . GLU B 1 142 ? 42.214 -12.777 -61.717 1.00 64.08 142 GLU B N 1
ATOM 3808 C CA . GLU B 1 142 ? 42.752 -13.574 -62.816 1.00 66.33 142 GLU B CA 1
ATOM 3809 C C . GLU B 1 142 ? 44.185 -14.028 -62.526 1.00 65.71 142 GLU B C 1
ATOM 3810 O O . GLU B 1 142 ? 45.088 -13.863 -63.343 1.00 69.51 142 GLU B O 1
ATOM 3816 N N . TRP B 1 143 ? 44.379 -14.578 -61.331 1.00 60.93 143 TRP B N 1
ATOM 3817 C CA . TRP B 1 143 ? 45.635 -15.242 -61.001 1.00 57.84 143 TRP B CA 1
ATOM 3818 C C . TRP B 1 143 ? 45.445 -16.694 -60.485 1.00 54.46 143 TRP B C 1
ATOM 3819 O O . TRP B 1 143 ? 44.343 -17.050 -60.060 1.00 54.15 143 TRP B O 1
ATOM 3830 N N . LYS B 1 144 ? 46.485 -17.528 -60.590 1.00 51.43 144 LYS B N 1
ATOM 3831 C CA . LYS B 1 144 ? 46.428 -18.962 -60.215 1.00 50.96 144 LYS B CA 1
ATOM 3832 C C . LYS B 1 144 ? 46.777 -19.210 -58.757 1.00 47.70 144 LYS B C 1
ATOM 3833 O O . LYS B 1 144 ? 46.317 -20.194 -58.153 1.00 45.53 144 LYS B O 1
ATOM 3839 N N . GLY B 1 145 ? 47.586 -18.320 -58.183 1.00 46.09 145 GLY B N 1
ATOM 3840 C CA . GLY B 1 145 ? 47.944 -18.401 -56.768 1.00 42.16 145 GLY B CA 1
ATOM 3841 C C . GLY B 1 145 ? 46.854 -17.751 -55.920 1.00 39.92 145 GLY B C 1
ATOM 3842 O O . GLY B 1 145 ? 45.745 -17.557 -56.384 1.00 40.38 145 GLY B O 1
ATOM 3843 N N . PHE B 1 146 ? 47.157 -17.408 -54.683 1.00 37.37 146 PHE B N 1
ATOM 3844 C CA . PHE B 1 146 ? 46.234 -16.575 -53.893 1.00 36.53 146 PHE B CA 1
ATOM 3845 C C . PHE B 1 146 ? 46.933 -15.878 -52.762 1.00 34.99 146 PHE B C 1
ATOM 3846 O O . PHE B 1 146 ? 48.061 -16.230 -52.468 1.00 33.74 146 PHE B O 1
ATOM 3854 N N . ILE B 1 147 ? 46.267 -14.891 -52.140 1.00 32.87 147 ILE B N 1
ATOM 3855 C CA . ILE B 1 147 ? 46.722 -14.263 -50.911 1.00 32.37 147 ILE B CA 1
ATOM 3856 C C . ILE B 1 147 ? 45.657 -14.545 -49.818 1.00 31.74 147 ILE B C 1
ATOM 3857 O O . ILE B 1 147 ? 44.454 -14.451 -50.104 1.00 31.98 147 ILE B O 1
ATOM 3862 N N . VAL B 1 148 ? 46.123 -14.894 -48.613 1.00 30.21 148 VAL B N 1
ATOM 3863 C CA . VAL B 1 148 ? 45.361 -15.014 -47.370 1.00 30.76 148 VAL B CA 1
ATOM 3864 C C . VAL B 1 148 ? 46.209 -14.150 -46.388 1.00 30.42 148 VAL B C 1
ATOM 3865 O O . VAL B 1 148 ? 47.474 -14.223 -46.442 1.00 29.18 148 VAL B O 1
ATOM 3869 N N . THR B 1 149 ? 45.536 -13.352 -45.546 1.00 27.37 149 THR B N 1
ATOM 3870 C CA . THR B 1 149 ? 46.198 -12.548 -44.524 1.00 27.40 149 THR B CA 1
ATOM 3871 C C . THR B 1 149 ? 45.824 -13.036 -43.114 1.00 28.83 149 THR B C 1
ATOM 3872 O O . THR B 1 149 ? 44.772 -13.680 -42.923 1.00 28.62 149 THR B O 1
ATOM 3876 N N . THR B 1 150 ? 46.688 -12.727 -42.160 1.00 24.67 150 THR B N 1
ATOM 3877 C CA . THR B 1 150 ? 46.375 -12.911 -40.755 1.00 26.06 150 THR B CA 1
ATOM 3878 C C . THR B 1 150 ? 46.188 -11.514 -40.183 1.00 25.63 150 THR B C 1
ATOM 3879 O O . THR B 1 150 ? 46.781 -10.576 -40.684 1.00 27.31 150 THR B O 1
ATOM 3883 N N . PRO B 1 151 ? 45.399 -11.355 -39.116 1.00 25.10 151 PRO B N 1
ATOM 3884 C CA . PRO B 1 151 ? 45.113 -10.029 -38.618 1.00 22.85 151 PRO B CA 1
ATOM 3885 C C . PRO B 1 151 ? 46.240 -9.455 -37.724 1.00 22.70 151 PRO B C 1
ATOM 3886 O O . PRO B 1 151 ? 47.074 -10.197 -37.188 1.00 21.71 151 PRO B O 1
ATOM 3890 N N . LEU B 1 152 ? 46.218 -8.141 -37.581 1.00 21.55 152 LEU B N 1
ATOM 3891 C CA . LEU B 1 152 ? 47.047 -7.396 -36.594 1.00 21.57 152 LEU B CA 1
ATOM 3892 C C . LEU B 1 152 ? 47.063 -8.197 -35.285 1.00 22.45 152 LEU B C 1
ATOM 3893 O O . LEU B 1 152 ? 45.984 -8.589 -34.772 1.00 19.74 152 LEU B O 1
ATOM 3898 N N . CYS B 1 153 ? 48.239 -8.464 -34.702 1.00 22.88 153 CYS B N 1
ATOM 3899 C CA A CYS B 1 153 ? 48.316 -9.239 -33.448 0.70 22.21 153 CYS B CA 1
ATOM 3900 C CA B CYS B 1 153 ? 48.250 -9.264 -33.488 0.30 21.57 153 CYS B CA 1
ATOM 3901 C C . CYS B 1 153 ? 47.400 -8.630 -32.389 1.00 21.29 153 CYS B C 1
ATOM 3902 O O . CYS B 1 153 ? 46.654 -9.356 -31.661 1.00 20.01 153 CYS B O 1
ATOM 3907 N N . THR B 1 154 ? 47.463 -7.302 -32.247 1.00 17.12 154 THR B N 1
ATOM 3908 C CA . THR B 1 154 ? 46.649 -6.683 -31.182 1.00 20.34 154 THR B CA 1
ATOM 3909 C C . THR B 1 154 ? 45.133 -6.958 -31.380 1.00 19.12 154 THR B C 1
ATOM 3910 O O . THR B 1 154 ? 44.392 -7.219 -30.412 1.00 21.85 154 THR B O 1
ATOM 3914 N N . ALA B 1 155 ? 44.688 -6.938 -32.639 1.00 19.70 155 ALA B N 1
ATOM 3915 C CA . ALA B 1 155 ? 43.276 -7.248 -32.962 1.00 23.72 155 ALA B CA 1
ATOM 3916 C C . ALA B 1 155 ? 42.995 -8.743 -32.641 1.00 23.72 155 ALA B C 1
ATOM 3917 O O . ALA B 1 155 ? 41.928 -9.080 -32.105 1.00 23.65 155 ALA B O 1
ATOM 3919 N N . GLN B 1 156 ? 43.961 -9.649 -32.851 1.00 20.99 156 GLN B N 1
ATOM 3920 C CA . GLN B 1 156 ? 43.662 -11.066 -32.494 1.00 21.51 156 GLN B CA 1
ATOM 3921 C C . GLN B 1 156 ? 43.545 -11.262 -30.991 1.00 24.73 156 GLN B C 1
ATOM 3922 O O . GLN B 1 156 ? 42.755 -12.124 -30.531 1.00 25.22 156 GLN B O 1
ATOM 3928 N N . GLY B 1 157 ? 44.346 -10.499 -30.233 1.00 22.73 157 GLY B N 1
ATOM 3929 C CA . GLY B 1 157 ? 44.388 -10.641 -28.784 1.00 23.06 157 GLY B CA 1
ATOM 3930 C C . GLY B 1 157 ? 43.003 -10.329 -28.236 1.00 24.83 157 GLY B C 1
ATOM 3931 O O . GLY B 1 157 ? 42.607 -10.848 -27.207 1.00 21.23 157 GLY B O 1
ATOM 3932 N N . ALA B 1 158 ? 42.265 -9.472 -28.935 1.00 19.83 158 ALA B N 1
ATOM 3933 C CA . ALA B 1 158 ? 40.872 -9.152 -28.545 1.00 19.21 158 ALA B CA 1
ATOM 3934 C C . ALA B 1 158 ? 39.830 -10.014 -29.244 1.00 21.98 158 ALA B C 1
ATOM 3935 O O . ALA B 1 158 ? 38.965 -10.522 -28.596 1.00 21.21 158 ALA B O 1
ATOM 3937 N N . ALA B 1 159 ? 39.932 -10.159 -30.567 1.00 22.37 159 ALA B N 1
ATOM 3938 C CA . ALA B 1 159 ? 38.932 -10.835 -31.354 1.00 22.69 159 ALA B CA 1
ATOM 3939 C C . ALA B 1 159 ? 38.832 -12.307 -30.981 1.00 23.43 159 ALA B C 1
ATOM 3940 O O . ALA B 1 159 ? 37.779 -12.909 -31.148 1.00 24.29 159 ALA B O 1
ATOM 3942 N N . ILE B 1 160 ? 39.920 -12.935 -30.521 1.00 20.81 160 ILE B N 1
ATOM 3943 C CA . ILE B 1 160 ? 39.744 -14.359 -30.186 1.00 23.27 160 ILE B CA 1
ATOM 3944 C C . ILE B 1 160 ? 38.739 -14.549 -28.985 1.00 23.17 160 ILE B C 1
ATOM 3945 O O . ILE B 1 160 ? 37.715 -15.237 -29.114 1.00 24.88 160 ILE B O 1
ATOM 3950 N N . PRO B 1 161 ? 39.010 -13.938 -27.846 1.00 24.30 161 PRO B N 1
ATOM 3951 C CA . PRO B 1 161 ? 38.065 -14.045 -26.713 1.00 24.04 161 PRO B CA 1
ATOM 3952 C C . PRO B 1 161 ? 36.749 -13.342 -27.034 1.00 23.48 161 PRO B C 1
ATOM 3953 O O . PRO B 1 161 ? 35.683 -13.866 -26.694 1.00 26.45 161 PRO B O 1
ATOM 3957 N N . LEU B 1 162 ? 36.786 -12.203 -27.748 1.00 22.78 162 LEU B N 1
ATOM 3958 C CA . LEU B 1 162 ? 35.505 -11.518 -28.033 1.00 22.29 162 LEU B CA 1
ATOM 3959 C C . LEU B 1 162 ? 34.671 -12.339 -28.992 1.00 25.56 162 LEU B C 1
ATOM 3960 O O . LEU B 1 162 ? 33.444 -12.364 -28.871 1.00 25.64 162 LEU B O 1
ATOM 3965 N N . GLY B 1 163 ? 35.331 -12.983 -29.964 1.00 24.34 163 GLY B N 1
ATOM 3966 C CA . GLY B 1 163 ? 34.625 -13.820 -30.954 1.00 26.14 163 GLY B CA 1
ATOM 3967 C C . GLY B 1 163 ? 33.994 -15.011 -30.278 1.00 28.58 163 GLY B C 1
ATOM 3968 O O . GLY B 1 163 ? 32.864 -15.423 -30.653 1.00 27.88 163 GLY B O 1
ATOM 3969 N N . ALA B 1 164 ? 34.689 -15.594 -29.293 1.00 26.10 164 ALA B N 1
ATOM 3970 C CA . ALA B 1 164 ? 34.082 -16.749 -28.562 1.00 29.31 164 ALA B CA 1
ATOM 3971 C C . ALA B 1 164 ? 32.857 -16.329 -27.761 1.00 30.86 164 ALA B C 1
ATOM 3972 O O . ALA B 1 164 ? 31.871 -17.069 -27.660 1.00 33.04 164 ALA B O 1
ATOM 3974 N N . ILE B 1 165 ? 32.910 -15.136 -27.201 1.00 28.13 165 ILE B N 1
ATOM 3975 C CA . ILE B 1 165 ? 31.768 -14.553 -26.455 1.00 28.56 165 ILE B CA 1
ATOM 3976 C C . ILE B 1 165 ? 30.609 -14.168 -27.393 1.00 28.70 165 ILE B C 1
ATOM 3977 O O . ILE B 1 165 ? 29.427 -14.517 -27.138 1.00 32.25 165 ILE B O 1
ATOM 3982 N N . PHE B 1 166 ? 30.936 -13.489 -28.488 1.00 27.13 166 PHE B N 1
ATOM 3983 C CA . PHE B 1 166 ? 29.914 -12.968 -29.409 1.00 29.15 166 PHE B CA 1
ATOM 3984 C C . PHE B 1 166 ? 29.078 -14.089 -30.015 1.00 30.65 166 PHE B C 1
ATOM 3985 O O . PHE B 1 166 ? 27.887 -13.920 -30.301 1.00 31.67 166 PHE B O 1
ATOM 3993 N N . LYS B 1 167 ? 29.734 -15.227 -30.234 1.00 29.94 167 LYS B N 1
ATOM 3994 C CA . LYS B 1 167 ? 29.086 -16.467 -30.661 1.00 35.46 167 LYS B CA 1
ATOM 3995 C C . LYS B 1 167 ? 27.886 -16.854 -29.791 1.00 35.76 167 LYS B C 1
ATOM 3996 O O . LYS B 1 167 ? 26.857 -17.321 -30.292 1.00 34.92 167 LYS B O 1
ATOM 4002 N N . ASP B 1 168 ? 28.051 -16.717 -28.481 1.00 34.63 168 ASP B N 1
ATOM 4003 C CA . ASP B 1 168 ? 27.081 -17.319 -27.553 1.00 35.18 168 ASP B CA 1
ATOM 4004 C C . ASP B 1 168 ? 26.345 -16.324 -26.690 1.00 34.48 168 ASP B C 1
ATOM 4005 O O . ASP B 1 168 ? 25.354 -16.701 -26.038 1.00 35.49 168 ASP B O 1
ATOM 4010 N N . TYR B 1 169 ? 26.768 -15.062 -26.709 1.00 30.59 169 TYR B N 1
ATOM 4011 C CA . TYR B 1 169 ? 26.157 -14.064 -25.836 1.00 32.08 169 TYR B CA 1
ATOM 4012 C C . TYR B 1 169 ? 25.740 -12.790 -26.577 1.00 33.73 169 TYR B C 1
ATOM 4013 O O . TYR B 1 169 ? 26.283 -12.501 -27.668 1.00 33.71 169 TYR B O 1
ATOM 4022 N N . LYS B 1 170 ? 24.836 -12.012 -25.955 1.00 33.51 170 LYS B N 1
ATOM 4023 C CA . LYS B 1 170 ? 24.362 -10.753 -26.530 1.00 33.00 170 LYS B CA 1
ATOM 4024 C C . LYS B 1 170 ? 25.308 -9.603 -26.190 1.00 30.58 170 LYS B C 1
ATOM 4025 O O . LYS B 1 170 ? 24.928 -8.604 -25.602 1.00 30.84 170 LYS B O 1
ATOM 4031 N N . MET B 1 171 ? 26.530 -9.735 -26.668 1.00 29.01 171 MET B N 1
ATOM 4032 C CA . MET B 1 171 ? 27.582 -8.754 -26.409 1.00 27.55 171 MET B CA 1
ATOM 4033 C C . MET B 1 171 ? 27.243 -7.464 -27.172 1.00 30.06 171 MET B C 1
ATOM 4034 O O . MET B 1 171 ? 27.054 -7.491 -28.414 1.00 29.51 171 MET B O 1
ATOM 4039 N N . ASP B 1 172 ? 27.211 -6.330 -26.461 1.00 28.56 172 ASP B N 1
ATOM 4040 C CA . ASP B 1 172 ? 26.987 -5.069 -27.188 1.00 29.40 172 ASP B CA 1
ATOM 4041 C C . ASP B 1 172 ? 28.080 -4.024 -27.062 1.00 26.87 172 ASP B C 1
ATOM 4042 O O . ASP B 1 172 ? 27.955 -2.939 -27.599 1.00 26.52 172 ASP B O 1
ATOM 4047 N N . GLY B 1 173 ? 29.176 -4.371 -26.413 1.00 25.97 173 GLY B N 1
ATOM 4048 C CA . GLY B 1 173 ? 30.289 -3.456 -26.336 1.00 25.05 173 GLY B CA 1
ATOM 4049 C C . GLY B 1 173 ? 31.528 -4.136 -25.782 1.00 25.40 173 GLY B C 1
ATOM 4050 O O . GLY B 1 173 ? 31.428 -5.092 -25.012 1.00 24.34 173 GLY B O 1
ATOM 4051 N N . ALA B 1 174 ? 32.703 -3.640 -26.174 1.00 22.98 174 ALA B N 1
ATOM 4052 C CA . ALA B 1 174 ? 33.991 -4.063 -25.574 1.00 22.27 174 ALA B CA 1
ATOM 4053 C C . ALA B 1 174 ? 34.914 -2.846 -25.606 1.00 21.60 174 ALA B C 1
ATOM 4054 O O . ALA B 1 174 ? 35.069 -2.252 -26.666 1.00 21.24 174 ALA B O 1
ATOM 4056 N N . PHE B 1 175 ? 35.491 -2.502 -24.438 1.00 19.87 175 PHE B N 1
ATOM 4057 C CA . PHE B 1 175 ? 36.214 -1.253 -24.234 1.00 19.32 175 PHE B CA 1
ATOM 4058 C C . PHE B 1 175 ? 37.584 -1.694 -23.718 1.00 19.41 175 PHE B C 1
ATOM 4059 O O . PHE B 1 175 ? 37.710 -2.204 -22.599 1.00 19.41 175 PHE B O 1
ATOM 4067 N N . ILE B 1 176 ? 38.582 -1.514 -24.581 1.00 18.77 176 ILE B N 1
ATOM 4068 C CA . ILE B 1 176 ? 39.833 -2.265 -24.463 1.00 17.03 176 ILE B CA 1
ATOM 4069 C C . ILE B 1 176 ? 41.000 -1.332 -24.172 1.00 16.93 176 ILE B C 1
ATOM 4070 O O . ILE B 1 176 ? 41.093 -0.195 -24.727 1.00 17.57 176 ILE B O 1
ATOM 4075 N N . THR B 1 177 ? 41.932 -1.809 -23.339 1.00 15.03 177 THR B N 1
ATOM 4076 C CA . THR B 1 177 ? 43.212 -1.060 -23.125 1.00 16.37 177 THR B CA 1
ATOM 4077 C C . THR B 1 177 ? 44.347 -2.055 -23.402 1.00 15.44 177 THR B C 1
ATOM 4078 O O . THR B 1 177 ? 44.285 -3.170 -22.883 1.00 18.30 177 THR B O 1
ATOM 4082 N N . THR B 1 178 ? 45.320 -1.665 -24.234 1.00 16.41 178 THR B N 1
ATOM 4083 C CA . THR B 1 178 ? 46.376 -2.636 -24.623 1.00 15.61 178 THR B CA 1
ATOM 4084 C C . THR B 1 178 ? 47.738 -2.114 -24.112 1.00 19.88 178 THR B C 1
ATOM 4085 O O . THR B 1 178 ? 47.965 -0.876 -23.967 1.00 14.28 178 THR B O 1
ATOM 4089 N N . ILE B 1 179 ? 48.566 -3.093 -23.729 1.00 15.84 179 ILE B N 1
ATOM 4090 C CA . ILE B 1 179 ? 49.887 -2.780 -23.230 1.00 15.58 179 ILE B CA 1
ATOM 4091 C C . ILE B 1 179 ? 50.785 -3.726 -24.035 1.00 13.88 179 ILE B C 1
ATOM 4092 O O . ILE B 1 179 ? 50.921 -4.890 -23.677 1.00 16.05 179 ILE B O 1
ATOM 4097 N N . GLN B 1 180 ? 51.337 -3.239 -25.149 1.00 14.90 180 GLN B N 1
ATOM 4098 C CA . GLN B 1 180 ? 51.965 -4.142 -26.120 1.00 16.81 180 GLN B CA 1
ATOM 4099 C C . GLN B 1 180 ? 53.473 -4.151 -26.015 1.00 17.82 180 GLN B C 1
ATOM 4100 O O . GLN B 1 180 ? 54.072 -3.180 -25.522 1.00 16.68 180 GLN B O 1
ATOM 4106 N N . SER B 1 181 ? 54.077 -5.224 -26.523 1.00 17.32 181 SER B N 1
ATOM 4107 C CA . SER B 1 181 ? 55.510 -5.412 -26.467 1.00 18.07 181 SER B CA 1
ATOM 4108 C C . SER B 1 181 ? 56.275 -4.733 -27.630 1.00 18.66 181 SER B C 1
ATOM 4109 O O . SER B 1 181 ? 55.681 -4.280 -28.633 1.00 16.02 181 SER B O 1
ATOM 4112 N N . LEU B 1 182 ? 57.602 -4.629 -27.469 1.00 18.58 182 LEU B N 1
ATOM 4113 C CA . LEU B 1 182 ? 58.446 -3.931 -28.421 1.00 18.07 182 LEU B CA 1
ATOM 4114 C C . LEU B 1 182 ? 58.520 -4.667 -29.734 1.00 20.11 182 LEU B C 1
ATOM 4115 O O . LEU B 1 182 ? 58.691 -4.052 -30.850 1.00 17.89 182 LEU B O 1
ATOM 4120 N N . SER B 1 183 ? 58.439 -5.988 -29.649 1.00 18.29 183 SER B N 1
ATOM 4121 C CA . SER B 1 183 ? 58.738 -6.750 -30.870 1.00 20.68 183 SER B CA 1
ATOM 4122 C C . SER B 1 183 ? 57.669 -6.540 -31.938 1.00 21.54 183 SER B C 1
ATOM 4123 O O . SER B 1 183 ? 57.957 -6.784 -33.124 1.00 21.38 183 SER B O 1
ATOM 4126 N N . GLY B 1 184 ? 56.464 -6.132 -31.530 1.00 23.22 184 GLY B N 1
ATOM 4127 C CA . GLY B 1 184 ? 55.371 -5.873 -32.531 1.00 24.43 184 GLY B CA 1
ATOM 4128 C C . GLY B 1 184 ? 55.764 -4.786 -33.512 1.00 26.33 184 GLY B C 1
ATOM 4129 O O . GLY B 1 184 ? 55.291 -4.742 -34.662 1.00 26.73 184 GLY B O 1
ATOM 4130 N N . ALA B 1 185 ? 56.715 -3.920 -33.106 1.00 23.82 185 ALA B N 1
ATOM 4131 C CA . ALA B 1 185 ? 57.102 -2.814 -34.004 1.00 23.50 185 ALA B CA 1
ATOM 4132 C C . ALA B 1 185 ? 58.230 -3.149 -34.891 1.00 24.90 185 ALA B C 1
ATOM 4133 O O . ALA B 1 185 ? 58.676 -2.288 -35.692 1.00 28.31 185 ALA B O 1
ATOM 4135 N N . GLY B 1 186 ? 58.794 -4.348 -34.743 1.00 23.03 186 GLY B N 1
ATOM 4136 C CA . GLY B 1 186 ? 59.932 -4.690 -35.583 1.00 24.50 186 GLY B CA 1
ATOM 4137 C C . GLY B 1 186 ? 61.263 -4.096 -35.098 1.00 26.49 186 GLY B C 1
ATOM 4138 O O . GLY B 1 186 ? 61.390 -3.628 -33.965 1.00 22.16 186 GLY B O 1
ATOM 4139 N N . TYR B 1 187 ? 62.249 -4.173 -35.979 1.00 27.89 187 TYR B N 1
ATOM 4140 C CA . TYR B 1 187 ? 63.603 -3.726 -35.690 1.00 27.97 187 TYR B CA 1
ATOM 4141 C C . TYR B 1 187 ? 64.062 -2.919 -36.890 1.00 28.11 187 TYR B C 1
ATOM 4142 O O . TYR B 1 187 ? 64.042 -3.453 -38.030 1.00 27.05 187 TYR B O 1
ATOM 4151 N N . PRO B 1 188 ? 64.545 -1.675 -36.659 1.00 28.65 188 PRO B N 1
ATOM 4152 C CA . PRO B 1 188 ? 64.865 -1.001 -35.367 1.00 26.79 188 PRO B CA 1
ATOM 4153 C C . PRO B 1 188 ? 63.639 -0.641 -34.538 1.00 25.34 188 PRO B C 1
ATOM 4154 O O . PRO B 1 188 ? 63.754 -0.444 -33.327 1.00 23.33 188 PRO B O 1
ATOM 4158 N N . GLY B 1 189 ? 62.449 -0.570 -35.181 1.00 22.63 189 GLY B N 1
ATOM 4159 C CA . GLY B 1 189 ? 61.212 -0.369 -34.467 1.00 22.05 189 GLY B CA 1
ATOM 4160 C C . GLY B 1 189 ? 61.237 0.792 -33.456 1.00 19.82 189 GLY B C 1
ATOM 4161 O O . GLY B 1 189 ? 61.552 1.934 -33.819 1.00 21.73 189 GLY B O 1
ATOM 4162 N N . ILE B 1 190 ? 60.901 0.504 -32.208 1.00 18.92 190 ILE B N 1
ATOM 4163 C CA . ILE B 1 190 ? 60.618 1.558 -31.222 1.00 19.35 190 ILE B CA 1
ATOM 4164 C C . ILE B 1 190 ? 61.977 2.087 -30.635 1.00 18.58 190 ILE B C 1
ATOM 4165 O O . ILE B 1 190 ? 62.748 1.267 -30.136 1.00 17.48 190 ILE B O 1
ATOM 4170 N N . PRO B 1 191 ? 62.201 3.407 -30.631 1.00 19.47 191 PRO B N 1
ATOM 4171 C CA . PRO B 1 191 ? 63.501 3.939 -30.079 1.00 19.61 191 PRO B CA 1
ATOM 4172 C C . PRO B 1 191 ? 63.530 3.587 -28.550 1.00 17.34 191 PRO B C 1
ATOM 4173 O O . PRO B 1 191 ? 62.524 3.635 -27.916 1.00 16.58 191 PRO B O 1
ATOM 4177 N N . SER B 1 192 ? 64.707 3.278 -28.007 1.00 16.65 192 SER B N 1
ATOM 4178 C CA . SER B 1 192 ? 64.789 2.949 -26.563 1.00 15.66 192 SER B CA 1
ATOM 4179 C C . SER B 1 192 ? 64.324 4.119 -25.716 1.00 15.59 192 SER B C 1
ATOM 4180 O O . SER B 1 192 ? 63.691 3.890 -24.710 1.00 15.44 192 SER B O 1
ATOM 4183 N N . LEU B 1 193 ? 64.544 5.370 -26.150 1.00 16.69 193 LEU B N 1
ATOM 4184 C CA . LEU B 1 193 ? 64.146 6.504 -25.350 1.00 17.02 193 LEU B CA 1
ATOM 4185 C C . LEU B 1 193 ? 62.651 6.716 -25.266 1.00 18.05 193 LEU B C 1
ATOM 4186 O O . LEU B 1 193 ? 62.155 7.417 -24.355 1.00 20.47 193 LEU B O 1
ATOM 4191 N N . ASP B 1 194 ? 61.898 6.094 -26.153 1.00 18.45 194 ASP B N 1
ATOM 4192 C CA . ASP B 1 194 ? 60.416 6.156 -26.023 1.00 19.87 194 ASP B CA 1
ATOM 4193 C C . ASP B 1 194 ? 59.821 5.301 -24.925 1.00 18.49 194 ASP B C 1
ATOM 4194 O O . ASP B 1 194 ? 58.706 5.499 -24.503 1.00 19.20 194 ASP B O 1
ATOM 4199 N N . VAL B 1 195 ? 60.554 4.305 -24.466 1.00 19.69 195 VAL B N 1
ATOM 4200 C CA . VAL B 1 195 ? 59.958 3.324 -23.550 1.00 18.28 195 VAL B CA 1
ATOM 4201 C C . VAL B 1 195 ? 60.702 3.129 -22.229 1.00 22.13 195 VAL B C 1
ATOM 4202 O O . VAL B 1 195 ? 60.140 2.512 -21.318 1.00 23.50 195 VAL B O 1
ATOM 4206 N N . VAL B 1 196 ? 61.933 3.630 -22.103 1.00 22.59 196 VAL B N 1
ATOM 4207 C CA . VAL B 1 196 ? 62.581 3.578 -20.756 1.00 23.61 196 VAL B CA 1
ATOM 4208 C C . VAL B 1 196 ? 61.884 4.557 -19.812 1.00 20.40 196 VAL B C 1
ATOM 4209 O O . VAL B 1 196 ? 61.788 5.754 -20.116 1.00 19.79 196 VAL B O 1
ATOM 4213 N N . ASP B 1 197 ? 61.374 4.056 -18.688 1.00 19.00 197 ASP B N 1
ATOM 4214 C CA . ASP B 1 197 ? 60.694 4.935 -17.735 1.00 17.66 197 ASP B CA 1
ATOM 4215 C C . ASP B 1 197 ? 59.573 5.755 -18.429 1.00 20.33 197 ASP B C 1
ATOM 4216 O O . ASP B 1 197 ? 59.392 6.942 -18.135 1.00 19.78 197 ASP B O 1
ATOM 4221 N N . ASN B 1 198 ? 58.777 5.088 -19.297 1.00 18.02 198 ASN B N 1
ATOM 4222 C CA . ASN B 1 198 ? 57.734 5.742 -20.083 1.00 17.33 198 ASN B CA 1
ATOM 4223 C C . ASN B 1 198 ? 56.700 4.705 -20.546 1.00 17.59 198 ASN B C 1
ATOM 4224 O O . ASN B 1 198 ? 56.898 3.497 -20.464 1.00 19.02 198 ASN B O 1
ATOM 4229 N N . ILE B 1 199 ? 55.532 5.200 -20.921 1.00 15.71 199 ILE B N 1
ATOM 4230 C CA . ILE B 1 199 ? 54.524 4.399 -21.616 1.00 16.28 199 ILE B CA 1
ATOM 4231 C C . ILE B 1 199 ? 54.275 5.175 -22.942 1.00 16.98 199 ILE B C 1
ATOM 4232 O O . ILE B 1 199 ? 54.068 6.407 -22.944 1.00 18.93 199 ILE B O 1
ATOM 4237 N N . LEU B 1 200 ? 54.265 4.461 -24.063 1.00 17.65 200 LEU B N 1
ATOM 4238 C CA . LEU B 1 200 ? 54.149 5.133 -25.350 1.00 17.91 200 LEU B CA 1
ATOM 4239 C C . LEU B 1 200 ? 52.731 4.799 -25.904 1.00 15.66 200 LEU B C 1
ATOM 4240 O O . LEU B 1 200 ? 52.505 3.700 -26.309 1.00 16.24 200 LEU B O 1
ATOM 4245 N N . PRO B 1 201 ? 51.813 5.764 -25.941 1.00 20.17 201 PRO B N 1
ATOM 4246 C CA . PRO B 1 201 ? 50.494 5.578 -26.628 1.00 16.59 201 PRO B CA 1
ATOM 4247 C C . PRO B 1 201 ? 50.754 5.546 -28.124 1.00 17.92 201 PRO B C 1
ATOM 4248 O O . PRO B 1 201 ? 51.623 6.276 -28.665 1.00 18.57 201 PRO B O 1
ATOM 4252 N N . LEU B 1 202 ? 50.084 4.631 -28.813 1.00 16.23 202 LEU B N 1
ATOM 4253 C CA . LEU B 1 202 ? 50.247 4.518 -30.265 1.00 18.05 202 LEU B CA 1
ATOM 4254 C C . LEU B 1 202 ? 49.406 5.484 -31.102 1.00 18.78 202 LEU B C 1
ATOM 4255 O O . LEU B 1 202 ? 49.719 5.775 -32.274 1.00 19.55 202 LEU B O 1
ATOM 4260 N N . GLY B 1 203 ? 48.324 5.998 -30.519 1.00 16.79 203 GLY B N 1
ATOM 4261 C CA . GLY B 1 203 ? 47.588 7.082 -31.196 1.00 18.20 203 GLY B CA 1
ATOM 4262 C C . GLY B 1 203 ? 46.242 6.669 -31.767 1.00 18.01 203 GLY B C 1
ATOM 4263 O O . GLY B 1 203 ? 45.886 5.504 -31.714 1.00 17.27 203 GLY B O 1
ATOM 4264 N N . ASP B 1 204 ? 45.538 7.644 -32.365 1.00 22.10 204 ASP B N 1
ATOM 4265 C CA . ASP B 1 204 ? 44.140 7.406 -32.833 1.00 23.45 204 ASP B CA 1
ATOM 4266 C C . ASP B 1 204 ? 44.128 6.473 -34.025 1.00 22.90 204 ASP B C 1
ATOM 4267 O O . ASP B 1 204 ? 43.260 5.617 -34.116 1.00 23.31 204 ASP B O 1
ATOM 4272 N N . GLY B 1 205 ? 45.081 6.662 -34.945 1.00 24.36 205 GLY B N 1
ATOM 4273 C CA . GLY B 1 205 ? 45.225 5.773 -36.128 1.00 24.11 205 GLY B CA 1
ATOM 4274 C C . GLY B 1 205 ? 45.300 4.306 -35.764 1.00 24.06 205 GLY B C 1
ATOM 4275 O O . GLY B 1 205 ? 44.585 3.440 -36.349 1.00 22.87 205 GLY B O 1
ATOM 4276 N N . TYR B 1 206 ? 46.172 3.986 -34.797 1.00 22.16 206 TYR B N 1
ATOM 4277 C CA . TYR B 1 206 ? 46.397 2.615 -34.427 1.00 20.46 206 TYR B CA 1
ATOM 4278 C C . TYR B 1 206 ? 45.145 2.118 -33.650 1.00 23.01 206 TYR B C 1
ATOM 4279 O O . TYR B 1 206 ? 44.685 0.989 -33.898 1.00 21.79 206 TYR B O 1
ATOM 4288 N N . ASP B 1 207 ? 44.598 2.944 -32.744 1.00 19.66 207 ASP B N 1
ATOM 4289 C CA . ASP B 1 207 ? 43.361 2.534 -32.022 1.00 20.06 207 ASP B CA 1
ATOM 4290 C C . ASP B 1 207 ? 42.287 2.181 -33.083 1.00 19.28 207 ASP B C 1
ATOM 4291 O O . ASP B 1 207 ? 41.568 1.166 -32.918 1.00 20.41 207 ASP B O 1
ATOM 4296 N N . ALA B 1 208 ? 42.169 3.013 -34.119 1.00 20.09 208 ALA B N 1
ATOM 4297 C CA . ALA B 1 208 ? 41.068 2.890 -35.136 1.00 21.91 208 ALA B CA 1
ATOM 4298 C C . ALA B 1 208 ? 41.275 1.656 -35.976 1.00 23.87 208 ALA B C 1
ATOM 4299 O O . ALA B 1 208 ? 40.328 0.872 -36.243 1.00 23.99 208 ALA B O 1
ATOM 4301 N N . LYS B 1 209 ? 42.520 1.407 -36.353 1.00 22.75 209 LYS B N 1
ATOM 4302 C CA . LYS B 1 209 ? 42.744 0.213 -37.192 1.00 23.84 209 LYS B CA 1
ATOM 4303 C C . LYS B 1 209 ? 42.562 -1.098 -36.434 1.00 22.28 209 LYS B C 1
ATOM 4304 O O . LYS B 1 209 ? 42.138 -2.123 -37.014 1.00 25.32 209 LYS B O 1
ATOM 4310 N N . THR B 1 210 ? 42.876 -1.089 -35.141 1.00 20.91 210 THR B N 1
ATOM 4311 C CA . THR B 1 210 ? 42.686 -2.235 -34.303 1.00 20.45 210 THR B CA 1
ATOM 4312 C C . THR B 1 210 ? 41.183 -2.586 -34.266 1.00 23.30 210 THR B C 1
ATOM 4313 O O . THR B 1 210 ? 40.831 -3.736 -34.491 1.00 23.11 210 THR B O 1
ATOM 4317 N N . ILE B 1 211 ? 40.308 -1.606 -34.024 1.00 23.09 211 ILE B N 1
ATOM 4318 C CA . ILE B 1 211 ? 38.873 -2.005 -33.957 1.00 24.20 211 ILE B CA 1
ATOM 4319 C C . ILE B 1 211 ? 38.294 -2.282 -35.338 1.00 23.54 211 ILE B C 1
ATOM 4320 O O . ILE B 1 211 ? 37.337 -3.070 -35.502 1.00 25.57 211 ILE B O 1
ATOM 4325 N N . LYS B 1 212 ? 38.861 -1.682 -36.372 1.00 23.12 212 LYS B N 1
ATOM 4326 C CA . LYS B 1 212 ? 38.359 -1.974 -37.723 1.00 24.10 212 LYS B CA 1
ATOM 4327 C C . LYS B 1 212 ? 38.594 -3.451 -38.052 1.00 23.92 212 LYS B C 1
ATOM 4328 O O . LYS B 1 212 ? 37.705 -4.167 -38.640 1.00 24.48 212 LYS B O 1
ATOM 4334 N N . GLU B 1 213 ? 39.771 -3.964 -37.640 1.00 22.15 213 GLU B N 1
ATOM 4335 C CA . GLU B 1 213 ? 40.089 -5.353 -37.908 1.00 25.12 213 GLU B CA 1
ATOM 4336 C C . GLU B 1 213 ? 39.234 -6.278 -37.032 1.00 23.13 213 GLU B C 1
ATOM 4337 O O . GLU B 1 213 ? 38.691 -7.301 -37.521 1.00 26.86 213 GLU B O 1
ATOM 4343 N N . ILE B 1 214 ? 39.076 -5.908 -35.767 1.00 21.16 214 ILE B N 1
ATOM 4344 C CA . ILE B 1 214 ? 38.169 -6.687 -34.894 1.00 21.00 214 ILE B CA 1
ATOM 4345 C C . ILE B 1 214 ? 36.754 -6.721 -35.526 1.00 23.12 214 ILE B C 1
ATOM 4346 O O . ILE B 1 214 ? 36.126 -7.806 -35.582 1.00 24.18 214 ILE B O 1
ATOM 4351 N N . PHE B 1 215 ? 36.249 -5.594 -36.048 1.00 23.44 215 PHE B N 1
ATOM 4352 C CA . PHE B 1 215 ? 34.894 -5.662 -36.672 1.00 25.78 215 PHE B CA 1
ATOM 4353 C C . PHE B 1 215 ? 34.821 -6.618 -37.824 1.00 27.91 215 PHE B C 1
ATOM 4354 O O . PHE B 1 215 ? 33.833 -7.387 -37.967 1.00 27.86 215 PHE B O 1
ATOM 4362 N N . ARG B 1 216 ? 35.847 -6.603 -38.685 1.00 28.09 216 ARG B N 1
ATOM 4363 C CA . ARG B 1 216 ? 35.770 -7.486 -39.855 1.00 27.16 216 ARG B CA 1
ATOM 4364 C C . ARG B 1 216 ? 35.791 -8.943 -39.405 1.00 27.05 216 ARG B C 1
ATOM 4365 O O . ARG B 1 216 ? 34.974 -9.766 -39.883 1.00 27.01 216 ARG B O 1
ATOM 4373 N N . ILE B 1 217 ? 36.675 -9.267 -38.462 1.00 25.84 217 ILE B N 1
ATOM 4374 C CA . ILE B 1 217 ? 36.742 -10.636 -37.975 1.00 25.37 217 ILE B CA 1
ATOM 4375 C C . ILE B 1 217 ? 35.364 -11.084 -37.343 1.00 27.50 217 ILE B C 1
ATOM 4376 O O . ILE B 1 217 ? 34.832 -12.156 -37.665 1.00 27.06 217 ILE B O 1
ATOM 4381 N N . LEU B 1 218 ? 34.838 -10.276 -36.428 1.00 24.14 218 LEU B N 1
ATOM 4382 C CA . LEU B 1 218 ? 33.541 -10.596 -35.781 1.00 26.72 218 LEU B CA 1
ATOM 4383 C C . LEU B 1 218 ? 32.395 -10.737 -36.788 1.00 27.51 218 LEU B C 1
ATOM 4384 O O . LEU B 1 218 ? 31.497 -11.587 -36.615 1.00 28.53 218 LEU B O 1
ATOM 4389 N N . SER B 1 219 ? 32.432 -9.934 -37.863 1.00 28.71 219 SER B N 1
ATOM 4390 C CA . SER B 1 219 ? 31.395 -9.940 -38.891 1.00 31.34 219 SER B CA 1
ATOM 4391 C C . SER B 1 219 ? 31.354 -11.282 -39.608 1.00 32.50 219 SER B C 1
ATOM 4392 O O . SER B 1 219 ? 30.359 -11.604 -40.229 1.00 32.09 219 SER B O 1
ATOM 4395 N N . GLU B 1 220 ? 32.403 -12.078 -39.458 1.00 31.79 220 GLU B N 1
ATOM 4396 C CA . GLU B 1 220 ? 32.523 -13.371 -40.143 1.00 32.24 220 GLU B CA 1
ATOM 4397 C C . GLU B 1 220 ? 32.420 -14.596 -39.209 1.00 32.02 220 GLU B C 1
ATOM 4398 O O . GLU B 1 220 ? 32.485 -15.733 -39.626 1.00 33.24 220 GLU B O 1
ATOM 4404 N N . VAL B 1 221 ? 32.207 -14.361 -37.939 1.00 29.64 221 VAL B N 1
ATOM 4405 C CA . VAL B 1 221 ? 31.997 -15.441 -36.993 1.00 29.45 221 VAL B CA 1
ATOM 4406 C C . VAL B 1 221 ? 30.540 -15.898 -37.109 1.00 33.31 221 VAL B C 1
ATOM 4407 O O . VAL B 1 221 ? 29.622 -15.070 -37.099 1.00 33.41 221 VAL B O 1
ATOM 4411 N N . LYS B 1 222 ? 30.352 -17.200 -37.188 1.00 33.08 222 LYS B N 1
ATOM 4412 C CA . LYS B 1 222 ? 28.993 -17.789 -37.243 1.00 39.19 222 LYS B CA 1
ATOM 4413 C C . LYS B 1 222 ? 28.440 -17.857 -35.819 1.00 39.29 222 LYS B C 1
ATOM 4414 O O . LYS B 1 222 ? 29.004 -18.536 -34.974 1.00 40.53 222 LYS B O 1
ATOM 4420 N N . ARG B 1 223 ? 27.356 -17.144 -35.542 1.00 38.88 223 ARG B N 1
ATOM 4421 C CA . ARG B 1 223 ? 26.888 -17.026 -34.170 1.00 36.72 223 ARG B CA 1
ATOM 4422 C C . ARG B 1 223 ? 25.853 -18.082 -33.817 1.00 38.93 223 ARG B C 1
ATOM 4423 O O . ARG B 1 223 ? 25.146 -18.542 -34.695 1.00 39.40 223 ARG B O 1
ATOM 4431 N N . ASN B 1 224 ? 25.708 -18.402 -32.531 1.00 40.68 224 ASN B N 1
ATOM 4432 C CA . ASN B 1 224 ? 24.565 -19.237 -32.066 1.00 43.89 224 ASN B CA 1
ATOM 4433 C C . ASN B 1 224 ? 23.403 -18.428 -31.511 1.00 45.74 224 ASN B C 1
ATOM 4434 O O . ASN B 1 224 ? 22.380 -18.988 -31.129 1.00 45.73 224 ASN B O 1
ATOM 4439 N N . VAL B 1 225 ? 23.570 -17.117 -31.448 1.00 42.61 225 VAL B N 1
ATOM 4440 C CA . VAL B 1 225 ? 22.485 -16.208 -31.091 1.00 45.76 225 VAL B CA 1
ATOM 4441 C C . VAL B 1 225 ? 22.456 -15.087 -32.125 1.00 45.71 225 VAL B C 1
ATOM 4442 O O . VAL B 1 225 ? 23.377 -14.987 -32.939 1.00 49.38 225 VAL B O 1
ATOM 4446 N N . ASP B 1 226 ? 21.449 -14.225 -32.128 1.00 44.65 226 ASP B N 1
ATOM 4447 C CA . ASP B 1 226 ? 21.456 -13.196 -33.167 1.00 47.34 226 ASP B CA 1
ATOM 4448 C C . ASP B 1 226 ? 21.191 -11.765 -32.711 1.00 44.81 226 ASP B C 1
ATOM 4449 O O . ASP B 1 226 ? 20.793 -10.957 -33.530 1.00 49.15 226 ASP B O 1
ATOM 4454 N N . GLU B 1 227 ? 21.420 -11.451 -31.434 1.00 42.53 227 GLU B N 1
ATOM 4455 C CA . GLU B 1 227 ? 21.271 -10.098 -30.916 1.00 41.54 227 GLU B CA 1
ATOM 4456 C C . GLU B 1 227 ? 22.535 -9.745 -30.129 1.00 37.88 227 GLU B C 1
ATOM 4457 O O . GLU B 1 227 ? 23.099 -10.614 -29.501 1.00 38.08 227 GLU B O 1
ATOM 4463 N N . PRO B 1 228 ? 22.996 -8.477 -30.175 1.00 36.37 228 PRO B N 1
ATOM 4464 C CA . PRO B 1 228 ? 22.530 -7.445 -31.090 1.00 37.27 228 PRO B CA 1
ATOM 4465 C C . PRO B 1 228 ? 23.143 -7.721 -32.471 1.00 37.77 228 PRO B C 1
ATOM 4466 O O . PRO B 1 228 ? 23.901 -8.693 -32.606 1.00 35.14 228 PRO B O 1
ATOM 4470 N N . LYS B 1 229 ? 22.766 -6.935 -33.487 1.00 37.55 229 LYS B N 1
ATOM 4471 C CA . LYS B 1 229 ? 23.467 -6.968 -34.753 1.00 38.23 229 LYS B CA 1
ATOM 4472 C C . LYS B 1 229 ? 24.798 -6.273 -34.541 1.00 36.21 229 LYS B C 1
ATOM 4473 O O . LYS B 1 229 ? 24.926 -5.390 -33.685 1.00 33.35 229 LYS B O 1
ATOM 4479 N N . LEU B 1 230 ? 25.787 -6.681 -35.326 1.00 35.28 230 LEU B N 1
ATOM 4480 C CA . LEU B 1 230 ? 27.149 -6.193 -35.112 1.00 34.48 230 LEU B CA 1
ATOM 4481 C C . LEU B 1 230 ? 27.242 -4.681 -35.294 1.00 36.44 230 LEU B C 1
ATOM 4482 O O . LEU B 1 230 ? 28.081 -4.039 -34.659 1.00 35.48 230 LEU B O 1
ATOM 4487 N N . GLU B 1 231 ? 26.395 -4.127 -36.176 1.00 37.70 231 GLU B N 1
ATOM 4488 C CA . GLU B 1 231 ? 26.274 -2.661 -36.425 1.00 40.07 231 GLU B CA 1
ATOM 4489 C C . GLU B 1 231 ? 25.963 -1.843 -35.203 1.00 40.80 231 GLU B C 1
ATOM 4490 O O . GLU B 1 231 ? 26.288 -0.657 -35.147 1.00 41.69 231 GLU B O 1
ATOM 4496 N N . ASP B 1 232 ? 25.348 -2.478 -34.214 1.00 38.79 232 ASP B N 1
ATOM 4497 C CA . ASP B 1 232 ? 25.048 -1.826 -32.953 1.00 35.77 232 ASP B CA 1
ATOM 4498 C C . ASP B 1 232 ? 26.006 -2.246 -31.811 1.00 35.78 232 ASP B C 1
ATOM 4499 O O . ASP B 1 232 ? 25.717 -1.990 -30.661 1.00 33.65 232 ASP B O 1
ATOM 4504 N N . VAL B 1 233 ? 27.123 -2.919 -32.112 1.00 33.33 233 VAL B N 1
ATOM 4505 C CA . VAL B 1 233 ? 28.136 -3.198 -31.086 1.00 29.89 233 VAL B CA 1
ATOM 4506 C C . VAL B 1 233 ? 29.121 -2.039 -31.020 1.00 28.34 233 VAL B C 1
ATOM 4507 O O . VAL B 1 233 ? 29.648 -1.626 -32.053 1.00 30.04 233 VAL B O 1
ATOM 4511 N N . SER B 1 234 ? 29.408 -1.557 -29.821 1.00 27.12 234 SER B N 1
ATOM 4512 C CA . SER B 1 234 ? 30.400 -0.475 -29.668 1.00 26.17 234 SER B CA 1
ATOM 4513 C C . SER B 1 234 ? 31.741 -1.042 -29.297 1.00 25.16 234 SER B C 1
ATOM 4514 O O . SER B 1 234 ? 31.857 -1.591 -28.221 1.00 27.24 234 SER B O 1
ATOM 4517 N N . LEU B 1 235 ? 32.785 -0.795 -30.110 1.00 22.80 235 LEU B N 1
ATOM 4518 C CA . LEU B 1 235 ? 34.110 -1.248 -29.749 1.00 22.42 235 LEU B CA 1
ATOM 4519 C C . LEU B 1 235 ? 34.991 -0.029 -29.622 1.00 21.09 235 LEU B C 1
ATOM 4520 O O . LEU B 1 235 ? 34.858 0.912 -30.437 1.00 21.82 235 LEU B O 1
ATOM 4525 N N . ALA B 1 236 ? 35.919 -0.067 -28.680 1.00 20.16 236 ALA B N 1
ATOM 4526 C CA . ALA B 1 236 ? 36.922 1.027 -28.578 1.00 21.70 236 ALA B CA 1
ATOM 4527 C C . ALA B 1 236 ? 38.223 0.450 -28.018 1.00 21.90 236 ALA B C 1
ATOM 4528 O O . ALA B 1 236 ? 38.200 -0.540 -27.224 1.00 19.62 236 ALA B O 1
ATOM 4530 N N . ALA B 1 237 ? 39.348 0.984 -28.496 1.00 18.42 237 ALA B N 1
ATOM 4531 C CA . ALA B 1 237 ? 40.657 0.580 -27.981 1.00 18.96 237 ALA B CA 1
ATOM 4532 C C . ALA B 1 237 ? 41.517 1.823 -27.652 1.00 17.90 237 ALA B C 1
ATOM 4533 O O . ALA B 1 237 ? 41.447 2.870 -28.356 1.00 20.15 237 ALA B O 1
ATOM 4535 N N . THR B 1 238 ? 42.361 1.657 -26.641 1.00 16.33 238 THR B N 1
ATOM 4536 C CA . THR B 1 238 ? 43.367 2.649 -26.299 1.00 14.94 238 THR B CA 1
ATOM 4537 C C . THR B 1 238 ? 44.680 1.862 -26.179 1.00 14.69 238 THR B C 1
ATOM 4538 O O . THR B 1 238 ? 44.856 1.063 -25.249 1.00 14.52 238 THR B O 1
ATOM 4542 N N . THR B 1 239 ? 45.561 2.053 -27.149 1.00 14.74 239 THR B N 1
ATOM 4543 C CA . THR B 1 239 ? 46.719 1.169 -27.340 1.00 15.40 239 THR B CA 1
ATOM 4544 C C . THR B 1 239 ? 48.034 1.858 -26.963 1.00 15.32 239 THR B C 1
ATOM 4545 O O . THR B 1 239 ? 48.187 3.078 -27.171 1.00 14.83 239 THR B O 1
ATOM 4549 N N . HIS B 1 240 ? 48.980 1.057 -26.444 1.00 15.95 240 HIS B N 1
ATOM 4550 C CA . HIS B 1 240 ? 50.248 1.575 -25.925 1.00 14.20 240 HIS B CA 1
ATOM 4551 C C . HIS B 1 240 ? 51.310 0.482 -26.150 1.00 15.76 240 HIS B C 1
ATOM 4552 O O . HIS B 1 240 ? 50.972 -0.703 -26.228 1.00 16.16 240 HIS B O 1
ATOM 4559 N N . ARG B 1 241 ? 52.580 0.899 -26.155 1.00 16.37 241 ARG B N 1
ATOM 4560 C CA . ARG B 1 241 ? 53.742 -0.049 -26.041 1.00 15.30 241 ARG B CA 1
ATOM 4561 C C . ARG B 1 241 ? 54.553 0.300 -24.823 1.00 16.35 241 ARG B C 1
ATOM 4562 O O . ARG B 1 241 ? 54.616 1.505 -24.432 1.00 16.20 241 ARG B O 1
ATOM 4570 N N . ILE B 1 242 ? 55.094 -0.741 -24.176 1.00 15.14 242 ILE B N 1
ATOM 4571 C CA . ILE B 1 242 ? 56.081 -0.567 -23.103 1.00 15.12 242 ILE B CA 1
ATOM 4572 C C . ILE B 1 242 ? 57.299 -1.479 -23.395 1.00 14.17 242 ILE B C 1
ATOM 4573 O O . ILE B 1 242 ? 57.324 -2.210 -24.419 1.00 16.30 242 ILE B O 1
ATOM 4578 N N . ALA B 1 243 ? 58.255 -1.502 -22.467 1.00 14.89 243 ALA B N 1
ATOM 4579 C CA . ALA B 1 243 ? 59.530 -2.224 -22.663 1.00 16.76 243 ALA B CA 1
ATOM 4580 C C . ALA B 1 243 ? 59.433 -3.749 -22.320 1.00 19.50 243 ALA B C 1
ATOM 4581 O O . ALA B 1 243 ? 60.334 -4.306 -21.640 1.00 20.74 243 ALA B O 1
ATOM 4583 N N . THR B 1 244 ? 58.367 -4.428 -22.790 1.00 18.32 244 THR B N 1
ATOM 4584 C CA . THR B 1 244 ? 58.358 -5.909 -22.774 1.00 17.59 244 THR B CA 1
ATOM 4585 C C . THR B 1 244 ? 58.864 -6.402 -24.144 1.00 19.58 244 THR B C 1
ATOM 4586 O O . THR B 1 244 ? 58.700 -5.720 -25.160 1.00 17.89 244 THR B O 1
ATOM 4590 N N . ILE B 1 245 ? 59.405 -7.630 -24.196 1.00 17.09 245 ILE B N 1
ATOM 4591 C CA . ILE B 1 245 ? 59.995 -8.074 -25.450 1.00 16.66 245 ILE B CA 1
ATOM 4592 C C . ILE B 1 245 ? 58.918 -8.705 -26.354 1.00 18.88 245 ILE B C 1
ATOM 4593 O O . ILE B 1 245 ? 58.818 -8.308 -27.519 1.00 16.73 245 ILE B O 1
ATOM 4598 N N . HIS B 1 246 ? 58.171 -9.698 -25.822 1.00 17.42 246 HIS B N 1
ATOM 4599 C CA . HIS B 1 246 ? 57.054 -10.346 -26.551 1.00 17.98 246 HIS B CA 1
ATOM 4600 C C . HIS B 1 246 ? 55.858 -10.389 -25.621 1.00 16.49 246 HIS B C 1
ATOM 4601 O O . HIS B 1 246 ? 56.026 -10.379 -24.384 1.00 15.93 246 HIS B O 1
ATOM 4608 N N . GLY B 1 247 ? 54.677 -10.389 -26.220 1.00 18.48 247 GLY B N 1
ATOM 4609 C CA . GLY B 1 247 ? 53.442 -10.584 -25.487 1.00 19.87 247 GLY B CA 1
ATOM 4610 C C . GLY B 1 247 ? 52.658 -9.292 -25.415 1.00 21.32 247 GLY B C 1
ATOM 4611 O O . GLY B 1 247 ? 53.183 -8.238 -24.970 1.00 19.28 247 GLY B O 1
ATOM 4612 N N . HIS B 1 248 ? 51.407 -9.344 -25.883 1.00 19.10 248 HIS B N 1
ATOM 4613 C CA . HIS B 1 248 ? 50.597 -8.121 -25.901 1.00 20.97 248 HIS B CA 1
ATOM 4614 C C . HIS B 1 248 ? 49.530 -8.394 -24.866 1.00 19.76 248 HIS B C 1
ATOM 4615 O O . HIS B 1 248 ? 48.880 -9.451 -24.893 1.00 20.24 248 HIS B O 1
ATOM 4622 N N . TYR B 1 249 ? 49.407 -7.480 -23.905 1.00 17.08 249 TYR B N 1
ATOM 4623 C CA . TYR B 1 249 ? 48.488 -7.669 -22.764 1.00 18.04 249 TYR B CA 1
ATOM 4624 C C . TYR B 1 249 ? 47.309 -6.726 -22.949 1.00 18.49 249 TYR B C 1
ATOM 4625 O O . TYR B 1 249 ? 47.509 -5.572 -23.289 1.00 18.59 249 TYR B O 1
ATOM 4634 N N . GLU B 1 250 ? 46.089 -7.206 -22.792 1.00 16.95 250 GLU B N 1
ATOM 4635 C CA . GLU B 1 250 ? 44.903 -6.320 -23.016 1.00 17.50 250 GLU B CA 1
ATOM 4636 C C . GLU B 1 250 ? 43.903 -6.478 -21.884 1.00 16.76 250 GLU B C 1
ATOM 4637 O O . GLU B 1 250 ? 43.675 -7.599 -21.407 1.00 19.73 250 GLU B O 1
ATOM 4643 N N . VAL B 1 251 ? 43.278 -5.354 -21.494 1.00 15.80 251 VAL B N 1
ATOM 4644 C CA . VAL B 1 251 ? 42.224 -5.348 -20.469 1.00 15.45 251 VAL B CA 1
ATOM 4645 C C . VAL B 1 251 ? 40.934 -5.036 -21.219 1.00 18.18 251 VAL B C 1
ATOM 4646 O O . VAL B 1 251 ? 40.914 -4.076 -22.035 1.00 20.86 251 VAL B O 1
ATOM 4650 N N . LEU B 1 252 ? 39.930 -5.901 -21.061 1.00 16.40 252 LEU B N 1
ATOM 4651 C CA . LEU B 1 252 ? 38.647 -5.778 -21.803 1.00 18.41 252 LEU B CA 1
ATOM 4652 C C . LEU B 1 252 ? 37.499 -5.653 -20.809 1.00 20.08 252 LEU B C 1
ATOM 4653 O O . LEU B 1 252 ? 37.347 -6.460 -19.894 1.00 22.54 252 LEU B O 1
ATOM 4658 N N . TYR B 1 253 ? 36.737 -4.563 -20.944 1.00 19.27 253 TYR B N 1
ATOM 4659 C CA . TYR B 1 253 ? 35.470 -4.451 -20.288 1.00 20.23 253 TYR B CA 1
ATOM 4660 C C . TYR B 1 253 ? 34.415 -4.699 -21.350 1.00 20.27 253 TYR B C 1
ATOM 4661 O O . TYR B 1 253 ? 34.316 -3.960 -22.340 1.00 21.31 253 TYR B O 1
ATOM 4670 N N . VAL B 1 254 ? 33.629 -5.729 -21.111 1.00 21.73 254 VAL B N 1
ATOM 4671 C CA . VAL B 1 254 ? 32.705 -6.284 -22.121 1.00 22.32 254 VAL B CA 1
ATOM 4672 C C . VAL B 1 254 ? 31.312 -6.133 -21.558 1.00 23.94 254 VAL B C 1
ATOM 4673 O O . VAL B 1 254 ? 30.997 -6.631 -20.445 1.00 21.92 254 VAL B O 1
ATOM 4677 N N . SER B 1 255 ? 30.474 -5.432 -22.342 1.00 26.04 255 SER B N 1
ATOM 4678 C CA . SER B 1 255 ? 29.080 -5.223 -21.964 1.00 28.12 255 SER B CA 1
ATOM 4679 C C . SER B 1 255 ? 28.138 -6.066 -22.774 1.00 28.00 255 SER B C 1
ATOM 4680 O O . SER B 1 255 ? 28.468 -6.446 -23.894 1.00 26.45 255 SER B O 1
ATOM 4683 N N . PHE B 1 256 ? 26.970 -6.351 -22.183 1.00 27.89 256 PHE B N 1
ATOM 4684 C CA . PHE B 1 256 ? 25.939 -7.205 -22.758 1.00 28.18 256 PHE B CA 1
ATOM 4685 C C . PHE B 1 256 ? 24.588 -6.475 -22.747 1.00 32.06 256 PHE B C 1
ATOM 4686 O O . PHE B 1 256 ? 24.325 -5.610 -21.900 1.00 29.77 256 PHE B O 1
ATOM 4694 N N . LYS B 1 257 ? 23.750 -6.859 -23.699 1.00 32.68 257 LYS B N 1
ATOM 4695 C CA . LYS B 1 257 ? 22.413 -6.335 -23.865 1.00 40.68 257 LYS B CA 1
ATOM 4696 C C . LYS B 1 257 ? 21.493 -6.759 -22.708 1.00 42.43 257 LYS B C 1
ATOM 4697 O O . LYS B 1 257 ? 20.491 -6.100 -22.398 1.00 42.43 257 LYS B O 1
ATOM 4703 N N . GLU B 1 258 ? 21.813 -7.887 -22.090 1.00 41.42 258 GLU B N 1
ATOM 4704 C CA . GLU B 1 258 ? 20.972 -8.445 -21.036 1.00 40.48 258 GLU B CA 1
ATOM 4705 C C . GLU B 1 258 ? 21.877 -9.039 -19.993 1.00 37.61 258 GLU B C 1
ATOM 4706 O O . GLU B 1 258 ? 23.067 -9.240 -20.241 1.00 34.30 258 GLU B O 1
ATOM 4712 N N . GLU B 1 259 ? 21.308 -9.274 -18.821 1.00 36.86 259 GLU B N 1
ATOM 4713 C CA . GLU B 1 259 ? 22.039 -9.821 -17.694 1.00 38.16 259 GLU B CA 1
ATOM 4714 C C . GLU B 1 259 ? 22.787 -11.101 -18.118 1.00 36.96 259 GLU B C 1
ATOM 4715 O O . GLU B 1 259 ? 22.189 -12.016 -18.692 1.00 35.50 259 GLU B O 1
ATOM 4721 N N . THR B 1 260 ? 24.082 -11.139 -17.827 1.00 35.38 260 THR B N 1
ATOM 4722 C CA . THR B 1 260 ? 24.972 -12.206 -18.291 1.00 37.23 260 THR B CA 1
ATOM 4723 C C . THR B 1 260 ? 25.950 -12.514 -17.167 1.00 36.89 260 THR B C 1
ATOM 4724 O O . THR B 1 260 ? 26.578 -11.565 -16.616 1.00 36.55 260 THR B O 1
ATOM 4728 N N . ALA B 1 261 ? 26.133 -13.802 -16.865 1.00 35.71 261 ALA B N 1
ATOM 4729 C CA . ALA B 1 261 ? 26.990 -14.210 -15.737 1.00 36.50 261 ALA B CA 1
ATOM 4730 C C . ALA B 1 261 ? 28.478 -14.390 -16.125 1.00 36.54 261 ALA B C 1
ATOM 4731 O O . ALA B 1 261 ? 28.796 -15.106 -17.083 1.00 34.82 261 ALA B O 1
ATOM 4733 N N . ALA B 1 262 ? 29.375 -13.740 -15.385 1.00 33.22 262 ALA B N 1
ATOM 4734 C CA . ALA B 1 262 ? 30.816 -13.927 -15.569 1.00 32.64 262 ALA B CA 1
ATOM 4735 C C . ALA B 1 262 ? 31.216 -15.399 -15.552 1.00 34.25 262 ALA B C 1
ATOM 4736 O O . ALA B 1 262 ? 32.030 -15.811 -16.370 1.00 32.09 262 ALA B O 1
ATOM 4738 N N . GLU B 1 263 ? 30.620 -16.207 -14.680 1.00 33.25 263 GLU B N 1
ATOM 4739 C CA . GLU B 1 263 ? 31.004 -17.605 -14.580 1.00 36.12 263 GLU B CA 1
ATOM 4740 C C . GLU B 1 263 ? 30.590 -18.420 -15.846 1.00 37.37 263 GLU B C 1
ATOM 4741 O O . GLU B 1 263 ? 31.290 -19.337 -16.253 1.00 34.29 263 GLU B O 1
ATOM 4747 N N . LYS B 1 264 ? 29.457 -18.070 -16.447 1.00 34.29 264 LYS B N 1
ATOM 4748 C CA . LYS B 1 264 ? 29.034 -18.711 -17.701 1.00 34.56 264 LYS B CA 1
ATOM 4749 C C . LYS B 1 264 ? 29.978 -18.338 -18.862 1.00 32.07 264 LYS B C 1
ATOM 4750 O O . LYS B 1 264 ? 30.440 -19.221 -19.604 1.00 32.54 264 LYS B O 1
ATOM 4756 N N . VAL B 1 265 ? 30.339 -17.057 -18.952 1.00 30.85 265 VAL B N 1
ATOM 4757 C CA . VAL B 1 265 ? 31.269 -16.581 -19.985 1.00 29.59 265 VAL B CA 1
ATOM 4758 C C . VAL B 1 265 ? 32.620 -17.251 -19.792 1.00 30.56 265 VAL B C 1
ATOM 4759 O O . VAL B 1 265 ? 33.267 -17.664 -20.749 1.00 30.20 265 VAL B O 1
ATOM 4763 N N . LYS B 1 266 ? 33.051 -17.351 -18.535 1.00 30.57 266 LYS B N 1
ATOM 4764 C CA . LYS B 1 266 ? 34.293 -18.046 -18.226 1.00 32.03 266 LYS B CA 1
ATOM 4765 C C . LYS B 1 266 ? 34.287 -19.500 -18.733 1.00 30.36 266 LYS B C 1
ATOM 4766 O O . LYS B 1 266 ? 35.283 -19.963 -19.314 1.00 30.22 266 LYS B O 1
ATOM 4772 N N . GLU B 1 267 ? 33.173 -20.203 -18.564 1.00 32.86 267 GLU B N 1
ATOM 4773 C CA . GLU B 1 267 ? 33.094 -21.567 -19.075 1.00 35.16 267 GLU B CA 1
ATOM 4774 C C . GLU B 1 267 ? 33.083 -21.610 -20.591 1.00 35.13 267 GLU B C 1
ATOM 4775 O O . GLU B 1 267 ? 33.699 -22.487 -21.170 1.00 33.21 267 GLU B O 1
ATOM 4781 N N . THR B 1 268 ? 32.423 -20.644 -21.235 1.00 33.50 268 THR B N 1
ATOM 4782 C CA . THR B 1 268 ? 32.418 -20.574 -22.691 1.00 32.97 268 THR B CA 1
ATOM 4783 C C . THR B 1 268 ? 33.845 -20.396 -23.167 1.00 31.52 268 THR B C 1
ATOM 4784 O O . THR B 1 268 ? 34.229 -21.036 -24.124 1.00 35.70 268 THR B O 1
ATOM 4788 N N . LEU B 1 269 ? 34.617 -19.526 -22.505 1.00 28.16 269 LEU B N 1
ATOM 4789 C CA . LEU B 1 269 ? 36.021 -19.308 -22.871 1.00 28.09 269 LEU B CA 1
ATOM 4790 C C . LEU B 1 269 ? 36.868 -20.592 -22.694 1.00 28.13 269 LEU B C 1
ATOM 4791 O O . LEU B 1 269 ? 37.602 -20.990 -23.604 1.00 29.34 269 LEU B O 1
ATOM 4796 N N . GLU B 1 270 ? 36.777 -21.202 -21.520 1.00 29.88 270 GLU B N 1
ATOM 4797 C CA . GLU B 1 270 ? 37.451 -22.470 -21.243 1.00 31.05 270 GLU B CA 1
ATOM 4798 C C . GLU B 1 270 ? 37.179 -23.531 -22.314 1.00 32.89 270 GLU B C 1
ATOM 4799 O O . GLU B 1 270 ? 38.083 -24.263 -22.715 1.00 31.94 270 GLU B O 1
ATOM 4805 N N . ASN B 1 271 ? 35.917 -23.654 -22.722 1.00 31.80 271 ASN B N 1
ATOM 4806 C CA . ASN B 1 271 ? 35.508 -24.705 -23.661 1.00 33.25 271 ASN B CA 1
ATOM 4807 C C . ASN B 1 271 ? 35.651 -24.388 -25.154 1.00 32.47 271 ASN B C 1
ATOM 4808 O O . ASN B 1 271 ? 35.226 -25.197 -25.997 1.00 33.88 271 ASN B O 1
ATOM 4813 N N . PHE B 1 272 ? 36.224 -23.238 -25.463 1.00 31.02 272 PHE B N 1
ATOM 4814 C CA . PHE B 1 272 ? 36.265 -22.741 -26.840 1.00 31.16 272 PHE B CA 1
ATOM 4815 C C . PHE B 1 272 ? 37.153 -23.644 -27.684 1.00 32.63 272 PHE B C 1
ATOM 4816 O O . PHE B 1 272 ? 38.304 -23.909 -27.314 1.00 29.53 272 PHE B O 1
ATOM 4824 N N . ARG B 1 273 ? 36.593 -24.165 -28.784 1.00 31.67 273 ARG B N 1
ATOM 4825 C CA . ARG B 1 273 ? 37.408 -24.784 -29.801 1.00 31.98 273 ARG B CA 1
ATOM 4826 C C . ARG B 1 273 ? 36.730 -24.601 -31.151 1.00 34.22 273 ARG B C 1
ATOM 4827 O O . ARG B 1 273 ? 35.516 -24.339 -31.211 1.00 34.23 273 ARG B O 1
ATOM 4835 N N . GLY B 1 274 ? 37.506 -24.767 -32.217 1.00 32.11 274 GLY B N 1
ATOM 4836 C CA . GLY B 1 274 ? 37.002 -24.598 -33.579 1.00 30.01 274 GLY B CA 1
ATOM 4837 C C . GLY B 1 274 ? 37.513 -25.648 -34.540 1.00 31.44 274 GLY B C 1
ATOM 4838 O O . GLY B 1 274 ? 37.970 -26.721 -34.140 1.00 30.34 274 GLY B O 1
ATOM 4839 N N . GLU B 1 275 ? 37.363 -25.368 -35.834 1.00 31.32 275 GLU B N 1
ATOM 4840 C CA . GLU B 1 275 ? 37.707 -26.352 -36.883 1.00 33.84 275 GLU B CA 1
ATOM 4841 C C . GLU B 1 275 ? 39.203 -26.776 -36.793 1.00 31.71 275 GLU B C 1
ATOM 4842 O O . GLU B 1 275 ? 39.470 -27.939 -37.022 1.00 33.82 275 GLU B O 1
ATOM 4848 N N . PRO B 1 276 ? 40.165 -25.885 -36.433 1.00 31.54 276 PRO B N 1
ATOM 4849 C CA . PRO B 1 276 ? 41.564 -26.355 -36.345 1.00 31.69 276 PRO B CA 1
ATOM 4850 C C . PRO B 1 276 ? 41.754 -27.457 -35.297 1.00 31.50 276 PRO B C 1
ATOM 4851 O O . PRO B 1 276 ? 42.514 -28.396 -35.541 1.00 30.38 276 PRO B O 1
ATOM 4855 N N . GLN B 1 277 ? 41.038 -27.370 -34.190 1.00 28.93 277 GLN B N 1
ATOM 4856 C CA . GLN B 1 277 ? 41.068 -28.448 -33.202 1.00 30.24 277 GLN B CA 1
ATOM 4857 C C . GLN B 1 277 ? 40.381 -29.723 -33.715 1.00 32.03 277 GLN B C 1
ATOM 4858 O O . GLN B 1 277 ? 40.896 -30.829 -33.543 1.00 34.08 277 GLN B O 1
ATOM 4864 N N . ASP B 1 278 ? 39.197 -29.579 -34.311 1.00 32.02 278 ASP B N 1
ATOM 4865 C CA . ASP B 1 278 ? 38.469 -30.752 -34.841 1.00 34.84 278 ASP B CA 1
ATOM 4866 C C . ASP B 1 278 ? 39.323 -31.471 -35.870 1.00 34.08 278 ASP B C 1
ATOM 4867 O O . ASP B 1 278 ? 39.305 -32.684 -35.974 1.00 34.94 278 ASP B O 1
ATOM 4872 N N . LEU B 1 279 ? 40.077 -30.699 -36.644 1.00 32.50 279 LEU B N 1
ATOM 4873 C CA . LEU B 1 279 ? 40.931 -31.278 -37.677 1.00 34.20 279 LEU B CA 1
ATOM 4874 C C . LEU B 1 279 ? 42.272 -31.777 -37.133 1.00 34.82 279 LEU B C 1
ATOM 4875 O O . LEU B 1 279 ? 43.041 -32.384 -37.864 1.00 34.74 279 LEU B O 1
ATOM 4880 N N . LYS B 1 280 ? 42.590 -31.485 -35.879 1.00 34.19 280 LYS B N 1
ATOM 4881 C CA . LYS B 1 280 ? 43.930 -31.815 -35.354 1.00 35.26 280 LYS B CA 1
ATOM 4882 C C . LYS B 1 280 ? 45.064 -31.285 -36.275 1.00 34.61 280 LYS B C 1
ATOM 4883 O O . LYS B 1 280 ? 45.951 -32.022 -36.680 1.00 33.74 280 LYS B O 1
ATOM 4889 N N . LEU B 1 281 ? 45.037 -30.006 -36.616 1.00 32.91 281 LEU B N 1
ATOM 4890 C CA . LEU B 1 281 ? 46.131 -29.473 -37.449 1.00 33.95 281 LEU B CA 1
ATOM 4891 C C . LEU B 1 281 ? 47.382 -29.454 -36.582 1.00 31.99 281 LEU B C 1
ATOM 4892 O O . LEU B 1 281 ? 47.269 -29.269 -35.365 1.00 28.85 281 LEU B O 1
ATOM 4897 N N . PRO B 1 282 ? 48.563 -29.690 -37.166 1.00 32.69 282 PRO B N 1
ATOM 4898 C CA . PRO B 1 282 ? 49.767 -29.810 -36.306 1.00 32.91 282 PRO B CA 1
ATOM 4899 C C . PRO B 1 282 ? 50.028 -28.601 -35.387 1.00 29.89 282 PRO B C 1
ATOM 4900 O O . PRO B 1 282 ? 50.491 -28.756 -34.247 1.00 31.55 282 PRO B O 1
ATOM 4904 N N . THR B 1 283 ? 49.690 -27.394 -35.837 1.00 28.02 283 THR B N 1
ATOM 4905 C CA . THR B 1 283 ? 50.007 -26.182 -35.040 1.00 26.56 283 THR B CA 1
ATOM 4906 C C . THR B 1 283 ? 48.797 -25.666 -34.281 1.00 26.97 283 THR B C 1
ATOM 4907 O O . THR B 1 283 ? 48.855 -24.598 -33.641 1.00 26.10 283 THR B O 1
ATOM 4911 N N . ALA B 1 284 ? 47.678 -26.419 -34.303 1.00 28.05 284 ALA B N 1
ATOM 4912 C CA . ALA B 1 284 ? 46.476 -25.999 -33.585 1.00 26.27 284 ALA B CA 1
ATOM 4913 C C . ALA B 1 284 ? 46.660 -26.296 -32.095 1.00 27.22 284 ALA B C 1
ATOM 4914 O O . ALA B 1 284 ? 46.867 -27.459 -31.755 1.00 29.45 284 ALA B O 1
ATOM 4916 N N . PRO B 1 285 ? 46.533 -25.297 -31.212 1.00 24.94 285 PRO B N 1
ATOM 4917 C CA . PRO B 1 285 ? 46.600 -25.561 -29.763 1.00 25.88 285 PRO B CA 1
ATOM 4918 C C . PRO B 1 285 ? 45.423 -26.457 -29.348 1.00 28.36 285 PRO B C 1
ATOM 4919 O O . PRO B 1 285 ? 44.344 -26.357 -29.959 1.00 28.69 285 PRO B O 1
ATOM 4923 N N . SER B 1 286 ? 45.605 -27.315 -28.344 1.00 28.23 286 SER B N 1
ATOM 4924 C CA . SER B 1 286 ? 44.469 -28.069 -27.786 1.00 33.24 286 SER B CA 1
ATOM 4925 C C . SER B 1 286 ? 43.433 -27.109 -27.179 1.00 31.70 286 SER B C 1
ATOM 4926 O O . SER B 1 286 ? 42.232 -27.368 -27.225 1.00 31.73 286 SER B O 1
ATOM 4929 N N . LYS B 1 287 ? 43.923 -26.029 -26.605 1.00 29.57 287 LYS B N 1
ATOM 4930 C CA . LYS B 1 287 ? 43.104 -25.037 -25.885 1.00 29.44 287 LYS B CA 1
ATOM 4931 C C . LYS B 1 287 ? 43.450 -23.696 -26.481 1.00 26.38 287 LYS B C 1
ATOM 4932 O O . LYS B 1 287 ? 44.350 -23.023 -25.986 1.00 27.08 287 LYS B O 1
ATOM 4938 N N . PRO B 1 288 ? 42.788 -23.297 -27.570 1.00 26.63 288 PRO B N 1
ATOM 4939 C CA . PRO B 1 288 ? 43.167 -21.988 -28.194 1.00 24.03 288 PRO B CA 1
ATOM 4940 C C . PRO B 1 288 ? 42.969 -20.855 -27.211 1.00 24.24 288 PRO B C 1
ATOM 4941 O O . PRO B 1 288 ? 43.607 -19.792 -27.324 1.00 23.14 288 PRO B O 1
ATOM 4945 N N . ILE B 1 289 ? 42.049 -21.023 -26.273 1.00 24.72 289 ILE B N 1
ATOM 4946 C CA . ILE B 1 289 ? 41.954 -20.050 -25.133 1.00 24.84 289 ILE B CA 1
ATOM 4947 C C . ILE B 1 289 ? 42.184 -20.834 -23.831 1.00 24.59 289 ILE B C 1
ATOM 4948 O O . ILE B 1 289 ? 41.442 -21.786 -23.511 1.00 24.98 289 ILE B O 1
ATOM 4953 N N . ILE B 1 290 ? 43.206 -20.419 -23.087 1.00 23.31 290 ILE B N 1
ATOM 4954 C CA . ILE B 1 290 ? 43.510 -20.977 -21.746 1.00 24.46 290 ILE B CA 1
ATOM 4955 C C . ILE B 1 290 ? 42.992 -19.997 -20.736 1.00 23.76 290 ILE B C 1
ATOM 4956 O O . ILE B 1 290 ? 43.268 -18.790 -20.862 1.00 21.54 290 ILE B O 1
ATOM 4961 N N . VAL B 1 291 ? 42.241 -20.476 -19.732 1.00 24.39 291 VAL B N 1
ATOM 4962 C CA . VAL B 1 291 ? 41.751 -19.531 -18.713 1.00 25.74 291 VAL B CA 1
ATOM 4963 C C . VAL B 1 291 ? 42.552 -19.712 -17.427 1.00 27.05 291 VAL B C 1
ATOM 4964 O O . VAL B 1 291 ? 42.658 -20.846 -16.921 1.00 27.07 291 VAL B O 1
ATOM 4968 N N . MET B 1 292 ? 43.072 -18.621 -16.868 1.00 22.53 292 MET B N 1
ATOM 4969 C CA . MET B 1 292 ? 43.733 -18.765 -15.539 1.00 25.47 292 MET B CA 1
ATOM 4970 C C . MET B 1 292 ? 42.832 -18.165 -14.458 1.00 25.41 292 MET B C 1
ATOM 4971 O O . MET B 1 292 ? 42.132 -17.167 -14.690 1.00 25.84 292 MET B O 1
ATOM 4976 N N . ASN B 1 293 ? 42.932 -18.740 -13.276 1.00 26.48 293 ASN B N 1
ATOM 4977 C CA . ASN B 1 293 ? 42.109 -18.339 -12.146 1.00 27.51 293 ASN B CA 1
ATOM 4978 C C . ASN B 1 293 ? 42.744 -17.459 -11.102 1.00 30.02 293 ASN B C 1
ATOM 4979 O O . ASN B 1 293 ? 42.016 -16.940 -10.276 1.00 26.65 293 ASN B O 1
ATOM 4984 N N . GLU B 1 294 ? 44.080 -17.333 -11.068 1.00 27.92 294 GLU B N 1
ATOM 4985 C CA . GLU B 1 294 ? 44.732 -16.497 -10.006 1.00 29.62 294 GLU B CA 1
ATOM 4986 C C . GLU B 1 294 ? 44.542 -15.011 -10.304 1.00 25.35 294 GLU B C 1
ATOM 4987 O O . GLU B 1 294 ? 44.601 -14.630 -11.470 1.00 24.02 294 GLU B O 1
ATOM 4993 N N . ASP B 1 295 ? 44.360 -14.168 -9.274 1.00 21.96 295 ASP B N 1
ATOM 4994 C CA . ASP B 1 295 ? 44.064 -12.771 -9.530 1.00 24.37 295 ASP B CA 1
ATOM 4995 C C . ASP B 1 295 ? 45.334 -12.006 -9.902 1.00 24.40 295 ASP B C 1
ATOM 4996 O O . ASP B 1 295 ? 45.244 -10.819 -10.143 1.00 23.10 295 ASP B O 1
ATOM 5001 N N . THR B 1 296 ? 46.492 -12.688 -10.062 1.00 23.36 296 THR B N 1
ATOM 5002 C CA . THR B 1 296 ? 47.652 -11.931 -10.641 1.00 21.26 296 THR B CA 1
ATOM 5003 C C . THR B 1 296 ? 48.159 -12.564 -11.944 1.00 24.30 296 THR B C 1
ATOM 5004 O O . THR B 1 296 ? 49.319 -12.314 -12.352 1.00 21.92 296 THR B O 1
ATOM 5008 N N . ARG B 1 297 ? 47.303 -13.359 -12.611 1.00 22.54 297 ARG B N 1
ATOM 5009 C CA . ARG B 1 297 ? 47.654 -14.015 -13.861 1.00 22.64 297 ARG B CA 1
ATOM 5010 C C . ARG B 1 297 ? 46.553 -13.757 -14.933 1.00 23.29 297 ARG B C 1
ATOM 5011 O O . ARG B 1 297 ? 45.408 -13.527 -14.580 1.00 24.11 297 ARG B O 1
ATOM 5019 N N . PRO B 1 298 ? 46.895 -13.785 -16.230 1.00 22.70 298 PRO B N 1
ATOM 5020 C CA . PRO B 1 298 ? 48.220 -14.060 -16.799 1.00 22.00 298 PRO B CA 1
ATOM 5021 C C . PRO B 1 298 ? 49.208 -12.902 -16.533 1.00 21.92 298 PRO B C 1
ATOM 5022 O O . PRO B 1 298 ? 48.811 -11.721 -16.298 1.00 19.75 298 PRO B O 1
ATOM 5026 N N . GLN B 1 299 ? 50.475 -13.262 -16.486 1.00 19.33 299 GLN B N 1
ATOM 5027 C CA . GLN B 1 299 ? 51.559 -12.233 -16.570 1.00 18.22 299 GLN B CA 1
ATOM 5028 C C . GLN B 1 299 ? 52.367 -12.448 -17.839 1.00 17.30 299 GLN B C 1
ATOM 5029 O O . GLN B 1 299 ? 52.596 -13.589 -18.257 1.00 19.39 299 GLN B O 1
ATOM 5035 N N . VAL B 1 300 ? 52.812 -11.361 -18.441 1.00 16.39 300 VAL B N 1
ATOM 5036 C CA . VAL B 1 300 ? 53.457 -11.395 -19.741 1.00 16.19 300 VAL B CA 1
ATOM 5037 C C . VAL B 1 300 ? 54.614 -12.385 -19.718 1.00 18.28 300 VAL B C 1
ATOM 5038 O O . VAL B 1 300 ? 54.702 -13.236 -20.605 1.00 17.49 300 VAL B O 1
ATOM 5042 N N . TYR B 1 301 ? 55.522 -12.276 -18.737 1.00 18.12 301 TYR B N 1
ATOM 5043 C CA . TYR B 1 301 ? 56.796 -13.036 -18.818 1.00 18.75 301 TYR B CA 1
ATOM 5044 C C . TYR B 1 301 ? 56.469 -14.529 -18.673 1.00 20.52 301 TYR B C 1
ATOM 5045 O O . TYR B 1 301 ? 57.086 -15.400 -19.341 1.00 21.27 301 TYR B O 1
ATOM 5054 N N . PHE B 1 302 ? 55.469 -14.844 -17.807 1.00 20.50 302 PHE B N 1
ATOM 5055 C CA . PHE B 1 302 ? 55.231 -16.241 -17.359 1.00 20.04 302 PHE B CA 1
ATOM 5056 C C . PHE B 1 302 ? 54.285 -17.051 -18.237 1.00 20.30 302 PHE B C 1
ATOM 5057 O O . PHE B 1 302 ? 54.317 -18.287 -18.242 1.00 21.20 302 PHE B O 1
ATOM 5065 N N . ASP B 1 303 ? 53.454 -16.345 -19.014 1.00 21.56 303 ASP B N 1
ATOM 5066 C CA . ASP B 1 303 ? 52.291 -16.971 -19.700 1.00 19.56 303 ASP B CA 1
ATOM 5067 C C . ASP B 1 303 ? 52.276 -16.780 -21.207 1.00 20.67 303 ASP B C 1
ATOM 5068 O O . ASP B 1 303 ? 51.413 -17.348 -21.916 1.00 21.80 303 ASP B O 1
ATOM 5073 N N . ARG B 1 304 ? 53.275 -16.058 -21.749 1.00 18.28 304 ARG B N 1
ATOM 5074 C CA . ARG B 1 304 ? 53.319 -15.844 -23.185 1.00 18.10 304 ARG B CA 1
ATOM 5075 C C . ARG B 1 304 ? 53.758 -17.082 -23.969 1.00 22.09 304 ARG B C 1
ATOM 5076 O O . ARG B 1 304 ? 53.530 -17.154 -25.166 1.00 23.15 304 ARG B O 1
ATOM 5084 N N . TRP B 1 305 ? 54.376 -18.056 -23.309 1.00 21.73 305 TRP B N 1
ATOM 5085 C CA . TRP B 1 305 ? 54.705 -19.326 -23.992 1.00 24.09 305 TRP B CA 1
ATOM 5086 C C . TRP B 1 305 ? 53.845 -20.483 -23.514 1.00 26.59 305 TRP B C 1
ATOM 5087 O O . TRP B 1 305 ? 54.245 -21.670 -23.563 1.00 31.48 305 TRP B O 1
ATOM 5098 N N . ALA B 1 306 ? 52.645 -20.177 -23.042 1.00 28.02 306 ALA B N 1
ATOM 5099 C CA . ALA B 1 306 ? 51.781 -21.227 -22.457 1.00 33.09 306 ALA B CA 1
ATOM 5100 C C . ALA B 1 306 ? 51.185 -22.122 -23.570 1.00 31.93 306 ALA B C 1
ATOM 5101 O O . ALA B 1 306 ? 51.122 -21.729 -24.740 1.00 29.90 306 ALA B O 1
ATOM 5103 N N . GLY B 1 307 ? 50.725 -23.307 -23.164 1.00 34.03 307 GLY B N 1
ATOM 5104 C CA . GLY B 1 307 ? 49.989 -24.191 -24.069 1.00 31.68 307 GLY B CA 1
ATOM 5105 C C . GLY B 1 307 ? 50.808 -25.344 -24.624 1.00 33.47 307 GLY B C 1
ATOM 5106 O O . GLY B 1 307 ? 52.046 -25.288 -24.601 1.00 29.20 307 GLY B O 1
ATOM 5107 N N . ASP B 1 308 ? 50.123 -26.383 -25.120 1.00 30.86 308 ASP B N 1
ATOM 5108 C CA . ASP B 1 308 ? 50.819 -27.535 -25.698 1.00 32.81 308 ASP B CA 1
ATOM 5109 C C . ASP B 1 308 ? 51.606 -27.168 -26.955 1.00 31.67 308 ASP B C 1
ATOM 5110 O O . ASP B 1 308 ? 52.572 -27.866 -27.310 1.00 30.87 308 ASP B O 1
ATOM 5115 N N . ILE B 1 309 ? 51.148 -26.139 -27.668 1.00 27.93 309 ILE B N 1
ATOM 5116 C CA . ILE B 1 309 ? 51.927 -25.537 -28.780 1.00 30.68 309 ILE B CA 1
ATOM 5117 C C . ILE B 1 309 ? 52.338 -24.147 -28.273 1.00 26.83 309 ILE B C 1
ATOM 5118 O O . ILE B 1 309 ? 51.514 -23.215 -28.241 1.00 27.22 309 ILE B O 1
ATOM 5123 N N . PRO B 1 310 ? 53.591 -24.005 -27.799 1.00 26.61 310 PRO B N 1
ATOM 5124 C CA . PRO B 1 310 ? 53.910 -22.819 -27.010 1.00 24.02 310 PRO B CA 1
ATOM 5125 C C . PRO B 1 310 ? 53.684 -21.551 -27.813 1.00 22.76 310 PRO B C 1
ATOM 5126 O O . PRO B 1 310 ? 54.131 -21.461 -28.960 1.00 23.66 310 PRO B O 1
ATOM 5130 N N . GLY B 1 311 ? 52.953 -20.587 -27.215 1.00 21.52 311 GLY B N 1
ATOM 5131 C CA . GLY B 1 311 ? 52.718 -19.279 -27.884 1.00 21.11 311 GLY B CA 1
ATOM 5132 C C . GLY B 1 311 ? 51.498 -19.187 -28.840 1.00 21.68 311 GLY B C 1
ATOM 5133 O O . GLY B 1 311 ? 51.154 -18.086 -29.306 1.00 22.00 311 GLY B O 1
ATOM 5134 N N . MET B 1 312 ? 50.839 -20.314 -29.048 1.00 21.29 312 MET B N 1
ATOM 5135 C CA . MET B 1 312 ? 49.634 -20.432 -29.907 1.00 22.58 312 MET B CA 1
ATOM 5136 C C . MET B 1 312 ? 48.305 -20.213 -29.189 1.00 22.45 312 MET B C 1
ATOM 5137 O O . MET B 1 312 ? 47.285 -20.018 -29.854 1.00 25.70 312 MET B O 1
ATOM 5142 N N . SER B 1 313 ? 48.311 -20.171 -27.849 1.00 21.15 313 SER B N 1
ATOM 5143 C CA . SER B 1 313 ? 47.090 -19.976 -27.098 1.00 21.58 313 SER B CA 1
ATOM 5144 C C . SER B 1 313 ? 46.956 -18.562 -26.607 1.00 22.51 313 SER B C 1
ATOM 5145 O O . SER B 1 313 ? 47.907 -17.984 -26.014 1.00 21.50 313 SER B O 1
ATOM 5148 N N . VAL B 1 314 ? 45.738 -18.022 -26.707 1.00 22.24 314 VAL B N 1
ATOM 5149 C CA . VAL B 1 314 ? 45.482 -16.732 -26.042 1.00 21.06 314 VAL B CA 1
ATOM 5150 C C . VAL B 1 314 ? 45.173 -17.080 -24.554 1.00 22.70 314 VAL B C 1
ATOM 5151 O O . VAL B 1 314 ? 44.374 -17.995 -24.250 1.00 22.09 314 VAL B O 1
ATOM 5155 N N . VAL B 1 315 ? 45.813 -16.381 -23.629 1.00 21.40 315 VAL B N 1
ATOM 5156 C CA . VAL B 1 315 ? 45.625 -16.700 -22.201 1.00 21.38 315 VAL B CA 1
ATOM 5157 C C . VAL B 1 315 ? 44.777 -15.606 -21.594 1.00 18.88 315 VAL B C 1
ATOM 5158 O O . VAL B 1 315 ? 45.121 -14.449 -21.641 1.00 22.49 315 VAL B O 1
ATOM 5162 N N . VAL B 1 316 ? 43.657 -15.985 -20.995 1.00 20.81 316 VAL B N 1
ATOM 5163 C CA . VAL B 1 316 ? 42.690 -15.036 -20.452 1.00 19.32 316 VAL B CA 1
ATOM 5164 C C . VAL B 1 316 ? 42.705 -15.256 -18.958 1.00 19.92 316 VAL B C 1
ATOM 5165 O O . VAL B 1 316 ? 42.986 -16.368 -18.470 1.00 21.54 316 VAL B O 1
ATOM 5169 N N . GLY B 1 317 ? 42.434 -14.215 -18.212 1.00 20.31 317 GLY B N 1
ATOM 5170 C CA . GLY B 1 317 ? 42.168 -14.396 -16.787 1.00 20.51 317 GLY B CA 1
ATOM 5171 C C . GLY B 1 317 ? 41.457 -13.186 -16.236 1.00 21.57 317 GLY B C 1
ATOM 5172 O O . GLY B 1 317 ? 40.947 -12.349 -16.998 1.00 21.60 317 GLY B O 1
ATOM 5173 N N . ARG B 1 318 ? 41.383 -13.134 -14.906 1.00 20.00 318 ARG B N 1
ATOM 5174 C CA . ARG B 1 318 ? 40.772 -12.011 -14.173 1.00 22.00 318 ARG B CA 1
ATOM 5175 C C . ARG B 1 318 ? 39.268 -11.918 -14.454 1.00 21.51 318 ARG B C 1
ATOM 5176 O O . ARG B 1 318 ? 38.714 -10.854 -14.282 1.00 21.23 318 ARG B O 1
ATOM 5184 N N . LEU B 1 319 ? 38.622 -12.983 -14.930 1.00 22.30 319 LEU B N 1
ATOM 5185 C CA . LEU B 1 319 ? 37.158 -12.929 -15.182 1.00 25.67 319 LEU B CA 1
ATOM 5186 C C . LEU B 1 319 ? 36.393 -12.473 -13.951 1.00 25.91 319 LEU B C 1
ATOM 5187 O O . LEU B 1 319 ? 36.459 -13.105 -12.875 1.00 25.79 319 LEU B O 1
ATOM 5192 N N . LYS B 1 320 ? 35.643 -11.401 -14.098 1.00 24.80 320 LYS B N 1
ATOM 5193 C CA . LYS B 1 320 ? 34.918 -10.869 -12.934 1.00 26.04 320 LYS B CA 1
ATOM 5194 C C . LYS B 1 320 ? 33.675 -10.111 -13.357 1.00 25.09 320 LYS B C 1
ATOM 5195 O O . LYS B 1 320 ? 33.718 -9.350 -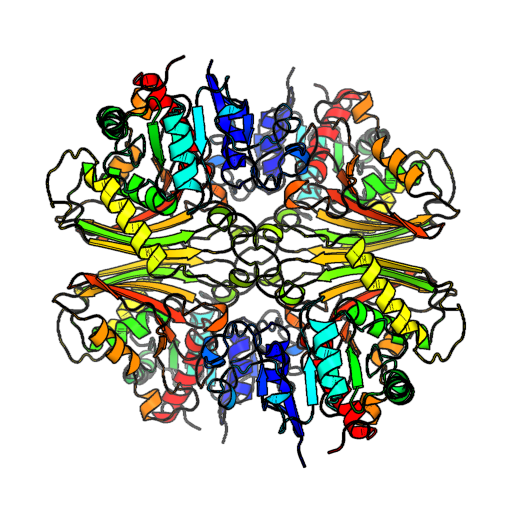14.341 1.00 23.86 320 LYS B O 1
ATOM 5201 N N . GLN B 1 321 ? 32.574 -10.292 -12.612 1.00 26.89 321 GLN B N 1
ATOM 5202 C CA . GLN B 1 321 ? 31.386 -9.453 -12.793 1.00 26.83 321 GLN B CA 1
ATOM 5203 C C . GLN B 1 321 ? 31.637 -8.014 -12.372 1.00 26.67 321 GLN B C 1
ATOM 5204 O O . GLN B 1 321 ? 31.916 -7.774 -11.214 1.00 28.22 321 GLN B O 1
ATOM 5210 N N . VAL B 1 322 ? 31.389 -7.066 -13.253 1.00 23.63 322 VAL B N 1
ATOM 5211 C CA . VAL B 1 322 ? 31.397 -5.650 -12.878 1.00 23.39 322 VAL B CA 1
ATOM 5212 C C . VAL B 1 322 ? 29.994 -5.171 -12.474 1.00 25.23 322 VAL B C 1
ATOM 5213 O O . VAL B 1 322 ? 29.805 -4.529 -11.424 1.00 27.14 322 VAL B O 1
ATOM 5217 N N . ASN B 1 323 ? 28.977 -5.528 -13.267 1.00 26.65 323 ASN B N 1
ATOM 5218 C CA . ASN B 1 323 ? 27.580 -5.303 -12.876 1.00 26.68 323 ASN B CA 1
ATOM 5219 C C . ASN B 1 323 ? 26.802 -6.312 -13.680 1.00 28.08 323 ASN B C 1
ATOM 5220 O O . ASN B 1 323 ? 27.413 -7.111 -14.367 1.00 25.90 323 ASN B O 1
ATOM 5225 N N . LYS B 1 324 ? 25.479 -6.291 -13.635 1.00 29.58 324 LYS B N 1
ATOM 5226 C CA . LYS B 1 324 ? 24.730 -7.373 -14.280 1.00 31.14 324 LYS B CA 1
ATOM 5227 C C . LYS B 1 324 ? 25.017 -7.550 -15.773 1.00 30.50 324 LYS B C 1
ATOM 5228 O O . LYS B 1 324 ? 24.874 -8.644 -16.309 1.00 31.96 324 LYS B O 1
ATOM 5234 N N . ARG B 1 325 ? 25.385 -6.469 -16.432 1.00 28.30 325 ARG B N 1
ATOM 5235 C CA . ARG B 1 325 ? 25.510 -6.448 -17.893 1.00 29.10 325 ARG B CA 1
ATOM 5236 C C . ARG B 1 325 ? 26.936 -6.072 -18.324 1.00 27.60 325 ARG B C 1
ATOM 5237 O O . ARG B 1 325 ? 27.151 -5.607 -19.454 1.00 29.22 325 ARG B O 1
ATOM 5245 N N . MET B 1 326 ? 27.911 -6.305 -17.448 1.00 26.17 326 MET B N 1
ATOM 5246 C CA . MET B 1 326 ? 29.335 -5.936 -17.769 1.00 26.14 326 MET B CA 1
ATOM 5247 C C . MET B 1 326 ? 30.329 -6.872 -17.030 1.00 25.55 326 MET B C 1
ATOM 5248 O O . MET B 1 326 ? 30.190 -7.134 -15.829 1.00 25.55 326 MET B O 1
ATOM 5253 N N . ILE B 1 327 ? 31.307 -7.393 -17.765 1.00 26.35 327 ILE B N 1
ATOM 5254 C CA . ILE B 1 327 ? 32.331 -8.225 -17.126 1.00 24.58 327 ILE B CA 1
ATOM 5255 C C . ILE B 1 327 ? 33.697 -7.654 -17.446 1.00 25.72 327 ILE B C 1
ATOM 5256 O O . ILE B 1 327 ? 33.837 -6.874 -18.383 1.00 25.70 327 ILE B O 1
ATOM 5261 N N . ARG B 1 328 ? 34.705 -8.058 -16.680 1.00 20.50 328 ARG B N 1
ATOM 5262 C CA . ARG B 1 328 ? 36.081 -7.563 -16.933 1.00 19.81 328 ARG B CA 1
ATOM 5263 C C . ARG B 1 328 ? 36.893 -8.834 -17.221 1.00 20.11 328 ARG B C 1
ATOM 5264 O O . ARG B 1 328 ? 36.711 -9.845 -16.549 1.00 22.72 328 ARG B O 1
ATOM 5272 N N . LEU B 1 329 ? 37.783 -8.790 -18.204 1.00 20.38 329 LEU B N 1
ATOM 5273 C CA . LEU B 1 329 ? 38.726 -9.901 -18.348 1.00 21.18 329 LEU B CA 1
ATOM 5274 C C . LEU B 1 329 ? 39.959 -9.307 -18.956 1.00 18.65 329 LEU B C 1
ATOM 5275 O O . LEU B 1 329 ? 39.963 -8.131 -19.396 1.00 18.81 329 LEU B O 1
ATOM 5280 N N . VAL B 1 330 ? 41.031 -10.096 -18.936 1.00 17.44 330 VAL B N 1
ATOM 5281 C CA . VAL B 1 330 ? 42.252 -9.646 -19.564 1.00 17.64 330 VAL B CA 1
ATOM 5282 C C . VAL B 1 330 ? 42.730 -10.758 -20.470 1.00 17.04 330 VAL B C 1
ATOM 5283 O O . VAL B 1 330 ? 42.396 -11.917 -20.266 1.00 17.54 330 VAL B O 1
ATOM 5287 N N . SER B 1 331 ? 43.479 -10.412 -21.503 1.00 17.31 331 SER B N 1
ATOM 5288 C CA . SER B 1 331 ? 43.981 -11.472 -22.368 1.00 19.24 331 SER B CA 1
ATOM 5289 C C . SER B 1 331 ? 45.451 -11.184 -22.716 1.00 20.74 331 SER B C 1
ATOM 5290 O O . SER B 1 331 ? 45.845 -10.014 -22.774 1.00 22.33 331 SER B O 1
ATOM 5293 N N . LEU B 1 332 ? 46.223 -12.256 -22.946 1.00 19.14 332 LEU B N 1
ATOM 5294 C CA . LEU B 1 332 ? 47.648 -12.154 -23.316 1.00 17.97 332 LEU B CA 1
ATOM 5295 C C . LEU B 1 332 ? 47.810 -13.025 -24.575 1.00 18.89 332 LEU B C 1
ATOM 5296 O O . LEU B 1 332 ? 47.418 -14.219 -24.580 1.00 19.71 332 LEU B O 1
ATOM 5301 N N . ILE B 1 333 ? 48.392 -12.430 -25.629 1.00 19.01 333 ILE B N 1
ATOM 5302 C CA . ILE B 1 333 ? 48.711 -13.106 -26.848 1.00 19.60 333 ILE B CA 1
ATOM 5303 C C . ILE B 1 333 ? 50.223 -12.991 -27.124 1.00 21.63 333 ILE B C 1
ATOM 5304 O O . ILE B 1 333 ? 50.838 -11.924 -26.901 1.00 19.63 333 ILE B O 1
ATOM 5309 N N . HIS B 1 334 ? 50.820 -14.096 -27.568 1.00 19.51 334 HIS B N 1
ATOM 5310 C CA . HIS B 1 334 ? 52.201 -14.020 -28.036 1.00 19.23 334 HIS B CA 1
ATOM 5311 C C . HIS B 1 334 ? 52.108 -13.431 -29.440 1.00 18.21 334 HIS B C 1
ATOM 5312 O O . HIS B 1 334 ? 51.610 -14.075 -30.392 1.00 19.42 334 HIS B O 1
ATOM 5319 N N . ASN B 1 335 ? 52.627 -12.208 -29.572 1.00 16.89 335 ASN B N 1
ATOM 5320 C CA . ASN B 1 335 ? 52.421 -11.390 -30.770 1.00 18.21 335 ASN B CA 1
ATOM 5321 C C . ASN B 1 335 ? 53.144 -11.895 -32.000 1.00 19.80 335 ASN B C 1
ATOM 5322 O O . ASN B 1 335 ? 52.635 -11.649 -33.112 1.00 21.25 335 ASN B O 1
ATOM 5327 N N . THR B 1 336 ? 54.250 -12.654 -31.865 1.00 18.13 336 THR B N 1
ATOM 5328 C CA . THR B 1 336 ? 54.845 -13.156 -33.104 1.00 18.12 336 THR B CA 1
ATOM 5329 C C . THR B 1 336 ? 54.583 -14.644 -33.363 1.00 19.31 336 THR B C 1
ATOM 5330 O O . THR B 1 336 ? 54.823 -15.074 -34.492 1.00 19.34 336 THR B O 1
ATOM 5334 N N . VAL B 1 337 ? 54.015 -15.359 -32.372 1.00 18.54 337 VAL B N 1
ATOM 5335 C CA . VAL B 1 337 ? 53.613 -16.768 -32.565 1.00 20.50 337 VAL B CA 1
ATOM 5336 C C . VAL B 1 337 ? 52.144 -16.772 -33.011 1.00 18.78 337 VAL B C 1
ATOM 5337 O O . VAL B 1 337 ? 51.912 -16.550 -34.163 1.00 21.29 337 VAL B O 1
ATOM 5341 N N . ARG B 1 338 ? 51.180 -16.899 -32.104 1.00 20.87 338 ARG B N 1
ATOM 5342 C CA . ARG B 1 338 ? 49.762 -16.819 -32.518 1.00 21.50 338 ARG B CA 1
ATOM 5343 C C . ARG B 1 338 ? 49.511 -15.546 -33.304 1.00 23.46 338 ARG B C 1
ATOM 5344 O O . ARG B 1 338 ? 48.821 -15.576 -34.329 1.00 22.19 338 ARG B O 1
ATOM 5352 N N . GLY B 1 339 ? 50.061 -14.425 -32.811 1.00 19.99 339 GLY B N 1
ATOM 5353 C CA . GLY B 1 339 ? 49.817 -13.123 -33.454 1.00 20.75 339 GLY B CA 1
ATOM 5354 C C . GLY B 1 339 ? 50.383 -12.865 -34.844 1.00 22.02 339 GLY B C 1
ATOM 5355 O O . GLY B 1 339 ? 50.052 -11.838 -35.465 1.00 22.56 339 GLY B O 1
ATOM 5356 N N . ALA B 1 340 ? 51.245 -13.778 -35.329 1.00 19.70 340 ALA B N 1
ATOM 5357 C CA . ALA B 1 340 ? 51.886 -13.684 -36.632 1.00 20.29 340 ALA B CA 1
ATOM 5358 C C . ALA B 1 340 ? 52.242 -15.017 -37.255 1.00 21.62 340 ALA B C 1
ATOM 5359 O O . ALA B 1 340 ? 51.399 -15.599 -37.967 1.00 22.24 340 ALA B O 1
ATOM 5361 N N . ALA B 1 341 ? 53.474 -15.497 -37.048 1.00 21.12 341 ALA B N 1
ATOM 5362 C CA . ALA B 1 341 ? 53.997 -16.699 -37.778 1.00 21.91 341 ALA B CA 1
ATOM 5363 C C . ALA B 1 341 ? 53.214 -17.946 -37.464 1.00 23.03 341 ALA B C 1
ATOM 5364 O O . ALA B 1 341 ? 52.960 -18.759 -38.377 1.00 22.37 341 ALA B O 1
ATOM 5366 N N . GLY B 1 342 ? 52.843 -18.098 -36.188 1.00 22.71 342 GLY B N 1
ATOM 5367 C CA . GLY B 1 342 ? 52.156 -19.331 -35.752 1.00 26.09 342 GLY B CA 1
ATOM 5368 C C . GLY B 1 342 ? 50.761 -19.375 -36.346 1.00 24.29 342 GLY B C 1
ATOM 5369 O O . GLY B 1 342 ? 50.328 -20.382 -36.880 1.00 25.48 342 GLY B O 1
ATOM 5370 N N . GLY B 1 343 ? 50.045 -18.264 -36.218 1.00 24.87 343 GLY B N 1
ATOM 5371 C CA . GLY B 1 343 ? 48.767 -18.108 -36.944 1.00 23.09 343 GLY B CA 1
ATOM 5372 C C . GLY B 1 343 ? 48.937 -18.384 -38.444 1.00 23.57 343 GLY B C 1
ATOM 5373 O O . GLY B 1 343 ? 48.091 -19.044 -39.052 1.00 24.51 343 GLY B O 1
ATOM 5374 N N . GLY B 1 344 ? 50.035 -17.927 -39.039 1.00 22.42 344 GLY B N 1
ATOM 5375 C CA . GLY B 1 344 ? 50.264 -18.097 -40.493 1.00 23.08 344 GLY B CA 1
ATOM 5376 C C . GLY B 1 344 ? 50.490 -19.565 -40.850 1.00 24.40 344 GLY B C 1
ATOM 5377 O O . GLY B 1 344 ? 49.973 -20.083 -41.834 1.00 24.09 344 GLY B O 1
ATOM 5378 N N . ILE B 1 345 ? 51.242 -20.266 -39.998 1.00 24.91 345 ILE B N 1
ATOM 5379 C CA . ILE B 1 345 ? 51.491 -21.688 -40.252 1.00 23.86 345 ILE B CA 1
ATOM 5380 C C . ILE B 1 345 ? 50.186 -22.483 -40.087 1.00 25.98 345 ILE B C 1
ATOM 5381 O O . ILE B 1 345 ? 49.876 -23.418 -40.870 1.00 26.29 345 ILE B O 1
ATOM 5386 N N . LEU B 1 346 ? 49.422 -22.119 -39.071 1.00 24.30 346 LEU B N 1
ATOM 5387 C CA . LEU B 1 346 ? 48.129 -22.780 -38.857 1.00 25.21 346 LEU B CA 1
ATOM 5388 C C . LEU B 1 346 ? 47.214 -22.522 -40.029 1.00 25.62 346 LEU B C 1
ATOM 5389 O O . LEU B 1 346 ? 46.512 -23.428 -40.505 1.00 27.62 346 LEU B O 1
ATOM 5394 N N . ALA B 1 347 ? 47.217 -21.294 -40.555 1.00 26.08 347 ALA B N 1
ATOM 5395 C CA . ALA B 1 347 ? 46.410 -21.024 -41.771 1.00 27.00 347 ALA B CA 1
ATOM 5396 C C . ALA B 1 347 ? 46.825 -21.903 -42.948 1.00 28.02 347 ALA B C 1
ATOM 5397 O O . ALA B 1 347 ? 45.973 -22.449 -43.685 1.00 28.63 347 ALA B O 1
ATOM 5399 N N . ALA B 1 348 ? 48.151 -22.048 -43.119 1.00 27.22 348 ALA B N 1
ATOM 5400 C CA . ALA B 1 348 ? 48.655 -22.889 -44.188 1.00 28.63 348 ALA B CA 1
ATOM 5401 C C . ALA B 1 348 ? 48.222 -24.329 -43.997 1.00 29.56 348 ALA B C 1
ATOM 5402 O O . ALA B 1 348 ? 47.902 -25.010 -44.980 1.00 29.63 348 ALA B O 1
ATOM 5404 N N . GLU B 1 349 ? 48.259 -24.809 -42.753 1.00 27.82 349 GLU B N 1
ATOM 5405 C CA . GLU B 1 349 ? 47.834 -26.175 -42.494 1.00 30.09 349 GLU B CA 1
ATOM 5406 C C . GLU B 1 349 ? 46.345 -26.384 -42.838 1.00 29.97 349 GLU B C 1
ATOM 5407 O O . GLU B 1 349 ? 45.949 -27.449 -43.352 1.00 31.81 349 GLU B O 1
ATOM 5413 N N . LEU B 1 350 ? 45.530 -25.367 -42.568 1.00 28.93 350 LEU B N 1
ATOM 5414 C CA . LEU B 1 350 ? 44.095 -25.444 -42.891 1.00 30.42 350 LEU B CA 1
ATOM 5415 C C . LEU B 1 350 ? 43.896 -25.442 -44.401 1.00 30.10 350 LEU B C 1
ATOM 5416 O O . LEU B 1 350 ? 43.119 -26.218 -44.942 1.00 33.54 350 LEU B O 1
ATOM 5421 N N . LEU B 1 351 ? 44.643 -24.590 -45.103 1.00 30.47 351 LEU B N 1
ATOM 5422 C CA . LEU B 1 351 ? 44.566 -24.529 -46.559 1.00 31.75 351 LEU B CA 1
ATOM 5423 C C . LEU B 1 351 ? 45.014 -25.826 -47.200 1.00 34.00 351 LEU B C 1
ATOM 5424 O O . LEU B 1 351 ? 44.397 -26.296 -48.186 1.00 35.48 351 LEU B O 1
ATOM 5429 N N . VAL B 1 352 ? 46.112 -26.383 -46.693 1.00 33.00 352 VAL B N 1
ATOM 5430 C CA . VAL B 1 352 ? 46.560 -27.694 -47.167 1.00 33.71 352 VAL B CA 1
ATOM 5431 C C . VAL B 1 352 ? 45.478 -28.769 -46.940 1.00 35.68 352 VAL B C 1
ATOM 5432 O O . VAL B 1 352 ? 45.155 -29.543 -47.842 1.00 37.74 352 VAL B O 1
ATOM 5436 N N . GLU B 1 353 ? 44.933 -28.819 -45.727 1.00 35.68 353 GLU B N 1
ATOM 5437 C CA . GLU B 1 353 ? 43.964 -29.859 -45.405 1.00 37.12 353 GLU B CA 1
ATOM 5438 C C . GLU B 1 353 ? 42.721 -29.685 -46.273 1.00 36.82 353 GLU B C 1
ATOM 5439 O O . GLU B 1 353 ? 42.128 -30.648 -46.679 1.00 36.55 353 GLU B O 1
ATOM 5445 N N . LYS B 1 354 ? 42.317 -28.448 -46.541 1.00 37.17 354 LYS B N 1
ATOM 5446 C CA . LYS B 1 354 ? 41.114 -28.189 -47.361 1.00 38.53 354 LYS B CA 1
ATOM 5447 C C . LYS B 1 354 ? 41.375 -28.309 -48.871 1.00 41.06 354 LYS B C 1
ATOM 5448 O O . LYS B 1 354 ? 40.462 -28.149 -49.664 1.00 45.01 354 LYS B O 1
ATOM 5454 N N . GLY B 1 355 ? 42.611 -28.605 -49.273 1.00 40.17 355 GLY B N 1
ATOM 5455 C CA . GLY B 1 355 ? 42.925 -28.820 -50.703 1.00 40.16 355 GLY B CA 1
ATOM 5456 C C . GLY B 1 355 ? 43.219 -27.542 -51.489 1.00 40.52 355 GLY B C 1
ATOM 5457 O O . GLY B 1 355 ? 43.409 -27.593 -52.688 1.00 41.30 355 GLY B O 1
ATOM 5458 N N . TYR B 1 356 ? 43.266 -26.387 -50.827 1.00 39.67 356 TYR B N 1
ATOM 5459 C CA . TYR B 1 356 ? 43.728 -25.159 -51.488 1.00 40.96 356 TYR B CA 1
ATOM 5460 C C . TYR B 1 356 ? 45.249 -25.137 -51.848 1.00 42.00 356 TYR B C 1
ATOM 5461 O O . TYR B 1 356 ? 45.655 -24.460 -52.794 1.00 41.17 356 TYR B O 1
ATOM 5470 N N . ILE B 1 357 ? 46.056 -25.872 -51.080 1.00 40.63 357 ILE B N 1
ATOM 5471 C CA . ILE B 1 357 ? 47.484 -26.049 -51.320 1.00 40.69 357 ILE B CA 1
ATOM 5472 C C . ILE B 1 357 ? 47.686 -27.554 -51.454 1.00 43.41 357 ILE B C 1
ATOM 5473 O O . ILE B 1 357 ? 47.349 -28.299 -50.549 1.00 43.41 357 ILE B O 1
ATOM 5478 N N . GLU B 1 358 ? 48.215 -28.000 -52.583 1.00 50.54 358 GLU B N 1
ATOM 5479 C CA . GLU B 1 358 ? 48.398 -29.441 -52.820 1.00 58.33 358 GLU B CA 1
ATOM 5480 C C . GLU B 1 358 ? 49.553 -29.973 -51.985 1.00 64.17 358 GLU B C 1
ATOM 5481 O O . GLU B 1 358 ? 50.480 -29.233 -51.683 1.00 66.69 358 GLU B O 1
ATOM 5487 N N . LYS B 1 359 ? 49.495 -31.237 -51.573 1.00 69.26 359 LYS B N 1
ATOM 5488 C CA . LYS B 1 359 ? 50.617 -31.839 -50.817 1.00 68.92 359 LYS B CA 1
ATOM 5489 C C . LYS B 1 359 ? 51.227 -33.058 -51.537 1.00 65.64 359 LYS B C 1
ATOM 5490 O O . LYS B 1 359 ? 50.574 -34.088 -51.685 1.00 64.45 359 LYS B O 1
ATOM 5496 N N . THR C 1 7 ? 76.287 41.573 -23.143 1.00 60.29 7 THR C N 1
ATOM 5497 C CA . THR C 1 7 ? 75.076 40.686 -23.272 1.00 66.86 7 THR C CA 1
ATOM 5498 C C . THR C 1 7 ? 74.936 40.009 -24.668 1.00 62.29 7 THR C C 1
ATOM 5499 O O . THR C 1 7 ? 74.343 40.558 -25.601 1.00 66.98 7 THR C O 1
ATOM 5503 N N . LEU C 1 8 ? 75.482 38.803 -24.767 1.00 53.84 8 LEU C N 1
ATOM 5504 C CA . LEU C 1 8 ? 75.702 38.091 -26.032 1.00 48.81 8 LEU C CA 1
ATOM 5505 C C . LEU C 1 8 ? 74.543 37.190 -26.443 1.00 46.66 8 LEU C C 1
ATOM 5506 O O . LEU C 1 8 ? 73.950 36.499 -25.612 1.00 49.33 8 LEU C O 1
ATOM 5511 N N . LYS C 1 9 ? 74.272 37.159 -27.740 1.00 43.79 9 LYS C N 1
ATOM 5512 C CA . LYS C 1 9 ? 73.231 36.321 -28.296 1.00 40.61 9 LYS C CA 1
ATOM 5513 C C . LYS C 1 9 ? 73.846 35.068 -28.903 1.00 39.94 9 LYS C C 1
ATOM 5514 O O . LYS C 1 9 ? 74.849 35.134 -29.606 1.00 41.26 9 LYS C O 1
ATOM 5520 N N . ALA C 1 10 ? 73.265 33.924 -28.595 1.00 34.08 10 ALA C N 1
ATOM 5521 C CA . ALA C 1 10 ? 73.746 32.682 -29.158 1.00 33.14 10 ALA C CA 1
ATOM 5522 C C . ALA C 1 10 ? 72.706 32.072 -30.071 1.00 32.58 10 ALA C C 1
ATOM 5523 O O . ALA C 1 10 ? 71.482 32.228 -29.833 1.00 32.90 10 ALA C O 1
ATOM 5525 N N . ALA C 1 11 ? 73.175 31.394 -31.123 1.00 31.85 11 ALA C N 1
ATOM 5526 C CA . ALA C 1 11 ? 72.339 30.428 -31.865 1.00 31.45 11 ALA C CA 1
ATOM 5527 C C . ALA C 1 11 ? 72.620 29.032 -31.388 1.00 31.18 11 ALA C C 1
ATOM 5528 O O . ALA C 1 11 ? 73.782 28.700 -31.125 1.00 29.73 11 ALA C O 1
ATOM 5530 N N . ILE C 1 12 ? 71.575 28.207 -31.264 1.00 28.98 12 ILE C N 1
ATOM 5531 C CA . ILE C 1 12 ? 71.790 26.845 -30.879 1.00 29.51 12 ILE C CA 1
ATOM 5532 C C . ILE C 1 12 ? 71.377 26.024 -32.084 1.00 29.84 12 ILE C C 1
ATOM 5533 O O . ILE C 1 12 ? 70.188 26.034 -32.476 1.00 31.28 12 ILE C O 1
ATOM 5538 N N . LEU C 1 13 ? 72.349 25.338 -32.688 1.00 30.67 13 LEU C N 1
ATOM 5539 C CA . LEU C 1 13 ? 72.068 24.488 -33.843 1.00 30.43 13 LEU C CA 1
ATOM 5540 C C . LEU C 1 13 ? 71.606 23.189 -33.303 1.00 29.74 13 LEU C C 1
ATOM 5541 O O . LEU C 1 13 ? 71.908 22.891 -32.136 1.00 28.07 13 LEU C O 1
ATOM 5546 N N . GLY C 1 14 ? 70.847 22.403 -34.084 1.00 27.36 14 GLY C N 1
ATOM 5547 C CA . GLY C 1 14 ? 70.370 21.133 -33.528 1.00 26.92 14 GLY C CA 1
ATOM 5548 C C . GLY C 1 14 ? 69.582 21.335 -32.240 1.00 24.62 14 GLY C C 1
ATOM 5549 O O . GLY C 1 14 ? 69.660 20.500 -31.341 1.00 23.87 14 GLY C O 1
ATOM 5550 N N . ALA C 1 15 ? 68.824 22.438 -32.143 1.00 26.64 15 ALA C N 1
ATOM 5551 C CA . ALA C 1 15 ? 68.251 22.850 -30.815 1.00 25.77 15 ALA C CA 1
ATOM 5552 C C . ALA C 1 15 ? 67.296 21.825 -30.205 1.00 25.24 15 ALA C C 1
ATOM 5553 O O . ALA C 1 15 ? 67.225 21.716 -28.978 1.00 24.21 15 ALA C O 1
ATOM 5555 N N . THR C 1 16 ? 66.613 21.028 -31.043 1.00 24.48 16 THR C N 1
ATOM 5556 C CA . THR C 1 16 ? 65.673 19.976 -30.522 1.00 24.37 16 THR C CA 1
ATOM 5557 C C . THR C 1 16 ? 66.317 18.687 -30.091 1.00 24.04 16 THR C C 1
ATOM 5558 O O . THR C 1 16 ? 65.663 17.827 -29.473 1.00 25.60 16 THR C O 1
ATOM 5562 N N . GLY C 1 17 ? 67.619 18.547 -30.364 1.00 24.78 17 GLY C N 1
ATOM 5563 C CA . GLY C 1 17 ? 68.337 17.324 -30.019 1.00 21.10 17 GLY C CA 1
ATOM 5564 C C . GLY C 1 17 ? 68.612 17.171 -28.540 1.00 21.43 17 GLY C C 1
ATOM 5565 O O . GLY C 1 17 ? 68.390 18.109 -27.775 1.00 22.27 17 GLY C O 1
ATOM 5566 N N . LEU C 1 18 ? 69.126 16.009 -28.158 1.00 19.35 18 LEU C N 1
ATOM 5567 C CA . LEU C 1 18 ? 69.450 15.688 -26.748 1.00 20.39 18 LEU C CA 1
ATOM 5568 C C . LEU C 1 18 ? 70.526 16.603 -26.179 1.00 19.97 18 LEU C C 1
ATOM 5569 O O . LEU C 1 18 ? 70.505 16.938 -24.978 1.00 19.40 18 LEU C O 1
ATOM 5574 N N . VAL C 1 19 ? 71.414 17.071 -27.066 1.00 18.77 19 VAL C N 1
ATOM 5575 C CA . VAL C 1 19 ? 72.363 18.118 -26.612 1.00 19.02 19 VAL C CA 1
ATOM 5576 C C . VAL C 1 19 ? 71.726 19.498 -26.654 1.00 19.57 19 VAL C C 1
ATOM 5577 O O . VAL C 1 19 ? 71.900 20.302 -25.707 1.00 19.91 19 VAL C O 1
ATOM 5581 N N . GLY C 1 20 ? 70.971 19.778 -27.730 1.00 20.58 20 GLY C N 1
ATOM 5582 C CA . GLY C 1 20 ? 70.347 21.100 -27.917 1.00 22.50 20 GLY C CA 1
ATOM 5583 C C . GLY C 1 20 ? 69.446 21.444 -26.727 1.00 22.79 20 GLY C C 1
ATOM 5584 O O . GLY C 1 20 ? 69.413 22.585 -26.346 1.00 22.40 20 GLY C O 1
ATOM 5585 N N . ILE C 1 21 ? 68.737 20.459 -26.138 1.00 20.92 21 ILE C N 1
ATOM 5586 C CA . ILE C 1 21 ? 67.809 20.806 -25.011 1.00 20.61 21 ILE C CA 1
ATOM 5587 C C . ILE C 1 21 ? 68.587 21.264 -23.785 1.00 20.93 21 ILE C C 1
ATOM 5588 O O . ILE C 1 21 ? 68.092 22.107 -23.046 1.00 20.34 21 ILE C O 1
ATOM 5593 N N . GLU C 1 22 ? 69.821 20.740 -23.619 1.00 18.46 22 GLU C N 1
ATOM 5594 C CA . GLU C 1 22 ? 70.704 21.215 -22.526 1.00 20.02 22 GLU C CA 1
ATOM 5595 C C . GLU C 1 22 ? 71.212 22.616 -22.770 1.00 20.79 22 GLU C C 1
ATOM 5596 O O . GLU C 1 22 ? 71.207 23.437 -21.790 1.00 21.49 22 GLU C O 1
ATOM 5602 N N . TYR C 1 23 ? 71.569 22.963 -24.037 1.00 20.67 23 TYR C N 1
ATOM 5603 C CA . TYR C 1 23 ? 71.853 24.393 -24.312 1.00 22.66 23 TYR C CA 1
ATOM 5604 C C . TYR C 1 23 ? 70.679 25.292 -23.946 1.00 24.26 23 TYR C C 1
ATOM 5605 O O . TYR C 1 23 ? 70.821 26.345 -23.278 1.00 23.54 23 TYR C O 1
ATOM 5614 N N . VAL C 1 24 ? 69.499 24.887 -24.395 1.00 21.65 24 VAL C N 1
ATOM 5615 C CA . VAL C 1 24 ? 68.315 25.685 -24.103 1.00 23.54 24 VAL C CA 1
ATOM 5616 C C . VAL C 1 24 ? 68.067 25.820 -22.583 1.00 22.34 24 VAL C C 1
ATOM 5617 O O . VAL C 1 24 ? 67.833 26.920 -22.063 1.00 24.42 24 VAL C O 1
ATOM 5621 N N . ARG C 1 25 ? 68.114 24.702 -21.877 1.00 22.21 25 ARG C N 1
ATOM 5622 C CA . ARG C 1 25 ? 67.876 24.694 -20.438 1.00 22.12 25 ARG C CA 1
ATOM 5623 C C . ARG C 1 25 ? 68.893 25.572 -19.687 1.00 22.95 25 ARG C C 1
ATOM 5624 O O . ARG C 1 25 ? 68.496 26.407 -18.880 1.00 22.43 25 ARG C O 1
ATOM 5632 N N . MET C 1 26 ? 70.169 25.423 -20.007 1.00 21.62 26 MET C N 1
ATOM 5633 C CA . MET C 1 26 ? 71.216 26.138 -19.266 1.00 23.47 26 MET C CA 1
ATOM 5634 C C . MET C 1 26 ? 71.317 27.599 -19.686 1.00 25.65 26 MET C C 1
ATOM 5635 O O . MET C 1 26 ? 71.530 28.458 -18.814 1.00 26.48 26 MET C O 1
ATOM 5640 N N . LEU C 1 27 ? 71.112 27.911 -20.978 1.00 24.49 27 LEU C N 1
ATOM 5641 C CA . LEU C 1 27 ? 71.263 29.339 -21.391 1.00 26.69 27 LEU C CA 1
ATOM 5642 C C . LEU C 1 27 ? 70.062 30.179 -21.005 1.00 28.92 27 LEU C C 1
ATOM 5643 O O . LEU C 1 27 ? 70.175 31.405 -20.812 1.00 29.50 27 LEU C O 1
ATOM 5648 N N . SER C 1 28 ? 68.908 29.523 -20.854 1.00 30.86 28 SER C N 1
ATOM 5649 C CA . SER C 1 28 ? 67.702 30.222 -20.446 1.00 34.29 28 SER C CA 1
ATOM 5650 C C . SER C 1 28 ? 67.949 31.117 -19.199 1.00 39.84 28 SER C C 1
ATOM 5651 O O . SER C 1 28 ? 67.406 32.206 -19.117 1.00 41.51 28 SER C O 1
ATOM 5654 N N . ASN C 1 29 ? 68.786 30.652 -18.276 1.00 39.90 29 ASN C N 1
ATOM 5655 C CA . ASN C 1 29 ? 69.112 31.363 -17.032 1.00 45.41 29 ASN C CA 1
ATOM 5656 C C . ASN C 1 29 ? 70.545 31.906 -17.014 1.00 43.90 29 ASN C C 1
ATOM 5657 O O . ASN C 1 29 ? 70.987 32.386 -15.988 1.00 43.01 29 ASN C O 1
ATOM 5662 N N . HIS C 1 30 ? 71.283 31.793 -18.114 1.00 36.96 30 HIS C N 1
ATOM 5663 C CA . HIS C 1 30 ? 72.696 32.264 -18.098 1.00 34.81 30 HIS C CA 1
ATOM 5664 C C . HIS C 1 30 ? 72.797 33.763 -17.795 1.00 35.13 30 HIS C C 1
ATOM 5665 O O . HIS C 1 30 ? 71.967 34.544 -18.317 1.00 35.63 30 HIS C O 1
ATOM 5672 N N . PRO C 1 31 ? 73.775 34.212 -16.971 1.00 34.82 31 PRO C N 1
ATOM 5673 C CA . PRO C 1 31 ? 73.837 35.656 -16.703 1.00 36.67 31 PRO C CA 1
ATOM 5674 C C . PRO C 1 31 ? 74.114 36.530 -17.923 1.00 38.61 31 PRO C C 1
ATOM 5675 O O . PRO C 1 31 ? 73.758 37.696 -17.896 1.00 37.10 31 PRO C O 1
ATOM 5679 N N . TYR C 1 32 ? 74.750 36.018 -18.975 1.00 36.42 32 TYR C N 1
ATOM 5680 C CA . TYR C 1 32 ? 75.055 36.950 -20.073 1.00 38.09 32 TYR C CA 1
ATOM 5681 C C . TYR C 1 32 ? 75.052 36.439 -21.502 1.00 38.29 32 TYR C C 1
ATOM 5682 O O . TYR C 1 32 ? 75.293 37.227 -22.403 1.00 41.30 32 TYR C O 1
ATOM 5691 N N . ILE C 1 33 ? 74.796 35.147 -21.716 1.00 34.43 33 ILE C N 1
ATOM 5692 C CA . ILE C 1 33 ? 74.626 34.596 -23.070 1.00 34.79 33 ILE C CA 1
ATOM 5693 C C . ILE C 1 33 ? 73.152 34.227 -23.224 1.00 37.00 33 ILE C C 1
ATOM 5694 O O . ILE C 1 33 ? 72.640 33.357 -22.500 1.00 33.40 33 ILE C O 1
ATOM 5699 N N . LYS C 1 34 ? 72.483 34.886 -24.163 1.00 36.96 34 LYS C N 1
ATOM 5700 C CA . LYS C 1 34 ? 71.052 34.663 -24.415 1.00 39.87 34 LYS C CA 1
ATOM 5701 C C . LYS C 1 34 ? 70.834 33.696 -25.576 1.00 41.13 34 LYS C C 1
ATOM 5702 O O . LYS C 1 34 ? 71.395 33.886 -26.665 1.00 43.64 34 LYS C O 1
ATOM 5708 N N . PRO C 1 35 ? 70.028 32.662 -25.350 1.00 39.88 35 PRO C N 1
ATOM 5709 C CA . PRO C 1 35 ? 69.675 31.740 -26.435 1.00 39.01 35 PRO C CA 1
ATOM 5710 C C . PRO C 1 35 ? 68.684 32.409 -27.386 1.00 41.24 35 PRO C C 1
ATOM 5711 O O . PRO C 1 35 ? 67.477 32.296 -27.196 1.00 46.70 35 PRO C O 1
ATOM 5715 N N . ALA C 1 36 ? 69.202 33.074 -28.410 1.00 39.30 36 ALA C N 1
ATOM 5716 C CA . ALA C 1 36 ? 68.414 33.952 -29.268 1.00 40.97 36 ALA C CA 1
ATOM 5717 C C . ALA C 1 36 ? 67.886 33.337 -30.565 1.00 39.85 36 ALA C C 1
ATOM 5718 O O . ALA C 1 36 ? 66.978 33.881 -31.194 1.00 40.12 36 ALA C O 1
ATOM 5720 N N . TYR C 1 37 ? 68.449 32.210 -30.984 1.00 37.35 37 TYR C N 1
ATOM 5721 C CA . TYR C 1 37 ? 68.071 31.649 -32.286 1.00 38.44 37 TYR C CA 1
ATOM 5722 C C . TYR C 1 37 ? 68.157 30.137 -32.175 1.00 35.77 37 TYR C C 1
ATOM 5723 O O . TYR C 1 37 ? 69.192 29.618 -31.806 1.00 34.21 37 TYR C O 1
ATOM 5732 N N . LEU C 1 38 ? 67.057 29.444 -32.479 1.00 35.07 38 LEU C N 1
ATOM 5733 C CA . LEU C 1 38 ? 67.014 27.994 -32.407 1.00 35.16 38 LEU C CA 1
ATOM 5734 C C . LEU C 1 38 ? 66.947 27.463 -33.836 1.00 38.81 38 LEU C C 1
ATOM 5735 O O . LEU C 1 38 ? 66.028 27.800 -34.607 1.00 38.97 38 LEU C O 1
ATOM 5740 N N . ALA C 1 39 ? 67.921 26.645 -34.213 1.00 36.42 39 ALA C N 1
ATOM 5741 C CA . ALA C 1 39 ? 67.994 26.254 -35.615 1.00 36.03 39 ALA C CA 1
ATOM 5742 C C . ALA C 1 39 ? 67.693 24.794 -35.723 1.00 34.78 39 ALA C C 1
ATOM 5743 O O . ALA C 1 39 ? 67.831 24.016 -34.741 1.00 30.52 39 ALA C O 1
ATOM 5745 N N . GLY C 1 40 ? 67.250 24.382 -36.908 1.00 36.10 40 GLY C N 1
ATOM 5746 C CA . GLY C 1 40 ? 66.969 22.953 -37.116 1.00 35.53 40 GLY C CA 1
ATOM 5747 C C . GLY C 1 40 ? 67.014 22.581 -38.593 1.00 42.14 40 GLY C C 1
ATOM 5748 O O . GLY C 1 40 ? 67.493 23.365 -39.432 1.00 41.50 40 GLY C O 1
ATOM 5749 N N . LYS C 1 41 ? 66.488 21.391 -38.904 1.00 48.87 41 LYS C N 1
ATOM 5750 C CA . LYS C 1 41 ? 66.380 20.930 -40.284 1.00 52.07 41 LYS C CA 1
ATOM 5751 C C . LYS C 1 41 ? 64.938 20.509 -40.570 1.00 52.97 41 LYS C C 1
ATOM 5752 O O . LYS C 1 41 ? 64.147 21.306 -41.031 1.00 47.89 41 LYS C O 1
ATOM 5758 N N . GLY C 1 42 ? 64.592 19.263 -40.258 1.00 57.39 42 GLY C N 1
ATOM 5759 C CA . GLY C 1 42 ? 63.217 18.797 -40.414 1.00 59.10 42 GLY C CA 1
ATOM 5760 C C . GLY C 1 42 ? 62.184 19.685 -39.735 1.00 61.31 42 GLY C C 1
ATOM 5761 O O . GLY C 1 42 ? 61.109 19.900 -40.270 1.00 67.87 42 GLY C O 1
ATOM 5762 N N . SER C 1 43 ? 62.528 20.241 -38.577 1.00 57.09 43 SER C N 1
ATOM 5763 C CA . SER C 1 43 ? 61.543 20.891 -37.733 1.00 54.53 43 SER C CA 1
ATOM 5764 C C . SER C 1 43 ? 61.337 22.411 -37.989 1.00 51.73 43 SER C C 1
ATOM 5765 O O . SER C 1 43 ? 60.532 23.053 -37.320 1.00 52.73 43 SER C O 1
ATOM 5768 N N . VAL C 1 44 ? 62.011 22.959 -39.005 1.00 51.12 44 VAL C N 1
ATOM 5769 C CA . VAL C 1 44 ? 62.017 24.400 -39.292 1.00 49.42 44 VAL C CA 1
ATOM 5770 C C . VAL C 1 44 ? 60.630 24.932 -39.554 1.00 54.33 44 VAL C C 1
ATOM 5771 O O . VAL C 1 44 ? 59.871 24.299 -40.270 1.00 56.24 44 VAL C O 1
ATOM 5775 N N . GLY C 1 45 ? 60.312 26.096 -38.986 1.00 52.93 45 GLY C N 1
ATOM 5776 C CA . GLY C 1 45 ? 58.993 26.700 -39.122 1.00 52.64 45 GLY C CA 1
ATOM 5777 C C . GLY C 1 45 ? 57.946 26.348 -38.073 1.00 50.56 45 GLY C C 1
ATOM 5778 O O . GLY C 1 45 ? 56.853 26.918 -38.085 1.00 55.42 45 GLY C O 1
ATOM 5779 N N . LYS C 1 46 ? 58.265 25.404 -37.191 1.00 49.29 46 LYS C N 1
ATOM 5780 C CA . LYS C 1 46 ? 57.380 24.950 -36.119 1.00 46.75 46 LYS C CA 1
ATOM 5781 C C . LYS C 1 46 ? 57.738 25.557 -34.757 1.00 44.21 46 LYS C C 1
ATOM 5782 O O . LYS C 1 46 ? 58.919 25.852 -34.524 1.00 42.96 46 LYS C O 1
ATOM 5788 N N . PRO C 1 47 ? 56.758 25.737 -33.858 1.00 42.49 47 PRO C N 1
ATOM 5789 C CA . PRO C 1 47 ? 57.084 26.249 -32.517 1.00 40.26 47 PRO C CA 1
ATOM 5790 C C . PRO C 1 47 ? 57.927 25.233 -31.745 1.00 35.50 47 PRO C C 1
ATOM 5791 O O . PRO C 1 47 ? 57.634 24.021 -31.751 1.00 35.33 47 PRO C O 1
ATOM 5795 N N . TYR C 1 48 ? 58.987 25.706 -31.095 1.00 34.75 48 TYR C N 1
ATOM 5796 C CA . TYR C 1 48 ? 60.001 24.787 -30.516 1.00 31.13 48 TYR C CA 1
ATOM 5797 C C . TYR C 1 48 ? 59.307 23.849 -29.524 1.00 31.63 48 TYR C C 1
ATOM 5798 O O . TYR C 1 48 ? 59.544 22.631 -29.533 1.00 30.44 48 TYR C O 1
ATOM 5807 N N . GLY C 1 49 ? 58.424 24.442 -28.707 1.00 34.96 49 GLY C N 1
ATOM 5808 C CA . GLY C 1 49 ? 57.670 23.717 -27.668 1.00 37.60 49 GLY C CA 1
ATOM 5809 C C . GLY C 1 49 ? 56.826 22.573 -28.210 1.00 36.89 49 GLY C C 1
ATOM 5810 O O . GLY C 1 49 ? 56.686 21.550 -27.552 1.00 36.49 49 GLY C O 1
ATOM 5811 N N . GLU C 1 50 ? 56.307 22.726 -29.423 1.00 38.05 50 GLU C N 1
ATOM 5812 C CA . GLU C 1 50 ? 55.456 21.695 -29.995 1.00 39.90 50 GLU C CA 1
ATOM 5813 C C . GLU C 1 50 ? 56.194 20.508 -30.561 1.00 40.05 50 GLU C C 1
ATOM 5814 O O . GLU C 1 50 ? 55.632 19.423 -30.621 1.00 43.40 50 GLU C O 1
ATOM 5820 N N . VAL C 1 51 ? 57.442 20.690 -30.980 1.00 37.69 51 VAL C N 1
ATOM 5821 C CA . VAL C 1 51 ? 58.166 19.570 -31.593 1.00 34.90 51 VAL C CA 1
ATOM 5822 C C . VAL C 1 51 ? 59.182 18.859 -30.679 1.00 29.01 51 VAL C C 1
ATOM 5823 O O . VAL C 1 51 ? 59.455 17.697 -30.887 1.00 27.90 51 VAL C O 1
ATOM 5827 N N . VAL C 1 52 ? 59.728 19.573 -29.693 1.00 28.33 52 VAL C N 1
ATOM 5828 C CA . VAL C 1 52 ? 60.821 19.097 -28.856 1.00 25.20 52 VAL C CA 1
ATOM 5829 C C . VAL C 1 52 ? 60.401 17.919 -27.988 1.00 26.46 52 VAL C C 1
ATOM 5830 O O . VAL C 1 52 ? 59.324 17.956 -27.395 1.00 26.66 52 VAL C O 1
ATOM 5834 N N . ARG C 1 53 ? 61.252 16.885 -27.925 1.00 24.61 53 ARG C N 1
ATOM 5835 C CA . ARG C 1 53 ? 61.187 15.872 -26.864 1.00 24.51 53 ARG C CA 1
ATOM 5836 C C . ARG C 1 53 ? 62.005 16.403 -25.687 1.00 23.45 53 ARG C C 1
ATOM 5837 O O . ARG C 1 53 ? 63.240 16.317 -25.707 1.00 21.96 53 ARG C O 1
ATOM 5845 N N . TRP C 1 54 ? 61.327 16.945 -24.664 1.00 21.54 54 TRP C N 1
ATOM 5846 C CA . TRP C 1 54 ? 62.055 17.508 -23.514 1.00 21.12 54 TRP C CA 1
ATOM 5847 C C . TRP C 1 54 ? 62.489 16.355 -22.628 1.00 19.02 54 TRP C C 1
ATOM 5848 O O . TRP C 1 54 ? 61.969 16.172 -21.487 1.00 19.61 54 TRP C O 1
ATOM 5859 N N . GLN C 1 55 ? 63.539 15.668 -23.071 1.00 18.39 55 GLN C N 1
ATOM 5860 C CA . GLN C 1 55 ? 64.048 14.470 -22.329 1.00 19.65 55 GLN C CA 1
ATOM 5861 C C . GLN C 1 55 ? 65.101 14.949 -21.311 1.00 20.86 55 GLN C C 1
ATOM 5862 O O . GLN C 1 55 ? 66.263 14.551 -21.355 1.00 19.15 55 GLN C O 1
ATOM 5868 N N . THR C 1 56 ? 64.681 15.836 -20.420 1.00 21.52 56 THR C N 1
ATOM 5869 C CA . THR C 1 56 ? 65.620 16.369 -19.436 1.00 22.86 56 THR C CA 1
ATOM 5870 C C . THR C 1 56 ? 64.822 16.913 -18.290 1.00 22.05 56 THR C C 1
ATOM 5871 O O . THR C 1 56 ? 63.629 16.801 -18.320 1.00 21.78 56 THR C O 1
ATOM 5875 N N . VAL C 1 57 ? 65.484 17.543 -17.304 1.00 22.22 57 VAL C N 1
ATOM 5876 C CA . VAL C 1 57 ? 64.834 17.948 -16.077 1.00 22.36 57 VAL C CA 1
ATOM 5877 C C . VAL C 1 57 ? 63.915 19.132 -16.296 1.00 25.07 57 VAL C C 1
ATOM 5878 O O . VAL C 1 57 ? 64.169 19.983 -17.185 1.00 22.74 57 VAL C O 1
ATOM 5882 N N . GLY C 1 58 ? 62.816 19.178 -15.518 1.00 22.12 58 GLY C N 1
ATOM 5883 C CA . GLY C 1 58 ? 61.938 20.356 -15.541 1.00 23.22 58 GLY C CA 1
ATOM 5884 C C . GLY C 1 58 ? 61.086 20.429 -16.822 1.00 23.99 58 GLY C C 1
ATOM 5885 O O . GLY C 1 58 ? 60.667 19.423 -17.356 1.00 24.12 58 GLY C O 1
ATOM 5886 N N . GLN C 1 59 ? 60.872 21.658 -17.303 1.00 24.31 59 GLN C N 1
ATOM 5887 C CA A GLN C 1 59 ? 60.016 21.890 -18.450 0.70 26.89 59 GLN C CA 1
ATOM 5888 C CA B GLN C 1 59 ? 59.951 21.975 -18.393 0.30 24.77 59 GLN C CA 1
ATOM 5889 C C . GLN C 1 59 ? 60.730 22.815 -19.429 1.00 26.32 59 GLN C C 1
ATOM 5890 O O . GLN C 1 59 ? 61.683 23.513 -19.074 1.00 27.07 59 GLN C O 1
ATOM 5901 N N . VAL C 1 60 ? 60.318 22.795 -20.691 1.00 28.13 60 VAL C N 1
ATOM 5902 C CA . VAL C 1 60 ? 60.830 23.766 -21.664 1.00 27.55 60 VAL C CA 1
ATOM 5903 C C . VAL C 1 60 ? 60.700 25.205 -21.105 1.00 29.11 60 VAL C C 1
ATOM 5904 O O . VAL C 1 60 ? 59.629 25.614 -20.684 1.00 29.53 60 VAL C O 1
ATOM 5908 N N . PRO C 1 61 ? 61.759 26.004 -21.124 1.00 28.63 61 PRO C N 1
ATOM 5909 C CA . PRO C 1 61 ? 61.629 27.377 -20.578 1.00 29.73 61 PRO C CA 1
ATOM 5910 C C . PRO C 1 61 ? 60.537 28.142 -21.345 1.00 33.74 61 PRO C C 1
ATOM 5911 O O . PRO C 1 61 ? 60.505 28.039 -22.560 1.00 33.37 61 PRO C O 1
ATOM 5915 N N . LYS C 1 62 ? 59.630 28.860 -20.670 1.00 35.87 62 LYS C N 1
ATOM 5916 C CA . LYS C 1 62 ? 58.466 29.432 -21.355 1.00 40.31 62 LYS C CA 1
ATOM 5917 C C . LYS C 1 62 ? 58.824 30.416 -22.486 1.00 41.08 62 LYS C C 1
ATOM 5918 O O . LYS C 1 62 ? 58.131 30.469 -23.503 1.00 41.69 62 LYS C O 1
ATOM 5924 N N . GLU C 1 63 ? 59.898 31.187 -22.303 1.00 40.48 63 GLU C N 1
ATOM 5925 C CA . GLU C 1 63 ? 60.327 32.184 -23.289 1.00 40.61 63 GLU C CA 1
ATOM 5926 C C . GLU C 1 63 ? 61.078 31.523 -24.456 1.00 40.81 63 GLU C C 1
ATOM 5927 O O . GLU C 1 63 ? 61.390 32.171 -25.446 1.00 40.00 63 GLU C O 1
ATOM 5933 N N . ILE C 1 64 ? 61.347 30.222 -24.349 1.00 35.35 64 ILE C N 1
ATOM 5934 C CA . ILE C 1 64 ? 61.949 29.516 -25.438 1.00 36.66 64 ILE C CA 1
ATOM 5935 C C . ILE C 1 64 ? 60.920 28.638 -26.159 1.00 36.70 64 ILE C C 1
ATOM 5936 O O . ILE C 1 64 ? 61.063 28.367 -27.333 1.00 37.44 64 ILE C O 1
ATOM 5941 N N . ALA C 1 65 ? 59.864 28.219 -25.469 1.00 36.45 65 ALA C N 1
ATOM 5942 C CA . ALA C 1 65 ? 58.934 27.232 -26.009 1.00 35.81 65 ALA C CA 1
ATOM 5943 C C . ALA C 1 65 ? 58.175 27.818 -27.195 1.00 37.60 65 ALA C C 1
ATOM 5944 O O . ALA C 1 65 ? 57.745 27.094 -28.096 1.00 36.59 65 ALA C O 1
ATOM 5946 N N . ASP C 1 66 ? 57.999 29.132 -27.165 1.00 36.99 66 ASP C N 1
ATOM 5947 C CA . ASP C 1 66 ? 57.216 29.807 -28.174 1.00 41.17 66 ASP C CA 1
ATOM 5948 C C . ASP C 1 66 ? 58.099 30.360 -29.297 1.00 40.70 66 ASP C C 1
ATOM 5949 O O . ASP C 1 66 ? 57.579 30.990 -30.215 1.00 42.66 66 ASP C O 1
ATOM 5954 N N . MET C 1 67 ? 59.424 30.138 -29.243 1.00 38.92 67 MET C N 1
ATOM 5955 C CA . MET C 1 67 ? 60.282 30.616 -30.348 1.00 38.52 67 MET C CA 1
ATOM 5956 C C . MET C 1 67 ? 60.109 29.669 -31.554 1.00 37.99 67 MET C C 1
ATOM 5957 O O . MET C 1 67 ? 59.959 28.442 -31.393 1.00 37.48 67 MET C O 1
ATOM 5962 N N . GLU C 1 68 ? 60.139 30.237 -32.752 1.00 38.92 68 GLU C N 1
ATOM 5963 C CA . GLU C 1 68 ? 60.051 29.433 -33.994 1.00 38.94 68 GLU C CA 1
ATOM 5964 C C . GLU C 1 68 ? 61.437 28.875 -34.413 1.00 37.95 68 GLU C C 1
ATOM 5965 O O . GLU C 1 68 ? 62.459 29.619 -34.461 1.00 39.22 68 GLU C O 1
ATOM 5971 N N . ILE C 1 69 ? 61.482 27.575 -34.701 1.00 36.77 69 ILE C N 1
ATOM 5972 C CA . ILE C 1 69 ? 62.704 26.937 -35.209 1.00 36.29 69 ILE C CA 1
ATOM 5973 C C . ILE C 1 69 ? 63.034 27.483 -36.599 1.00 39.03 69 ILE C C 1
ATOM 5974 O O . ILE C 1 69 ? 62.191 27.529 -37.524 1.00 39.02 69 ILE C O 1
ATOM 5979 N N . LYS C 1 70 ? 64.266 27.957 -36.723 1.00 40.79 70 LYS C N 1
ATOM 5980 C CA . LYS C 1 70 ? 64.676 28.702 -37.910 1.00 42.09 70 LYS C CA 1
ATOM 5981 C C . LYS C 1 70 ? 65.714 27.898 -38.731 1.00 42.88 70 LYS C C 1
ATOM 5982 O O . LYS C 1 70 ? 66.233 26.886 -38.249 1.00 43.07 70 LYS C O 1
ATOM 5988 N N . PRO C 1 71 ? 65.998 28.305 -39.970 1.00 47.07 71 PRO C N 1
ATOM 5989 C CA . PRO C 1 71 ? 66.916 27.505 -40.768 1.00 47.74 71 PRO C CA 1
ATOM 5990 C C . PRO C 1 71 ? 68.348 27.616 -40.281 1.00 45.79 71 PRO C C 1
ATOM 5991 O O . PRO C 1 71 ? 68.745 28.629 -39.705 1.00 49.45 71 PRO C O 1
ATOM 5995 N N . THR C 1 72 ? 69.114 26.566 -40.519 1.00 45.71 72 THR C N 1
ATOM 5996 C CA . THR C 1 72 ? 70.534 26.551 -40.181 1.00 45.32 72 THR C CA 1
ATOM 5997 C C . THR C 1 72 ? 71.291 27.219 -41.333 1.00 46.37 72 THR C C 1
ATOM 5998 O O . THR C 1 72 ? 71.742 26.553 -42.243 1.00 48.59 72 THR C O 1
ATOM 6002 N N . ASP C 1 73 ? 71.384 28.542 -41.313 1.00 49.91 73 ASP C N 1
ATOM 6003 C CA . ASP C 1 73 ? 71.848 29.286 -42.476 1.00 54.46 73 ASP C CA 1
ATOM 6004 C C . ASP C 1 73 ? 72.592 30.543 -42.022 1.00 56.85 73 ASP C C 1
ATOM 6005 O O . ASP C 1 73 ? 71.977 31.452 -41.445 1.00 54.30 73 ASP C O 1
ATOM 6010 N N . PRO C 1 74 ? 73.901 30.604 -42.299 1.00 60.67 74 PRO C N 1
ATOM 6011 C CA . PRO C 1 74 ? 74.750 31.630 -41.701 1.00 61.52 74 PRO C CA 1
ATOM 6012 C C . PRO C 1 74 ? 74.351 33.052 -42.070 1.00 66.29 74 PRO C C 1
ATOM 6013 O O . PRO C 1 74 ? 74.625 33.966 -41.304 1.00 71.07 74 PRO C O 1
ATOM 6017 N N . LYS C 1 75 ? 73.686 33.240 -43.205 1.00 70.02 75 LYS C N 1
ATOM 6018 C CA . LYS C 1 75 ? 73.265 34.586 -43.636 1.00 74.66 75 LYS C CA 1
ATOM 6019 C C . LYS C 1 75 ? 72.083 35.167 -42.838 1.00 74.55 75 LYS C C 1
ATOM 6020 O O . LYS C 1 75 ? 71.929 36.391 -42.750 1.00 81.71 75 LYS C O 1
ATOM 6026 N N . LEU C 1 76 ? 71.269 34.298 -42.238 1.00 74.39 76 LEU C N 1
ATOM 6027 C CA . LEU C 1 76 ? 70.031 34.719 -41.558 1.00 72.64 76 LEU C CA 1
ATOM 6028 C C . LEU C 1 76 ? 70.255 35.143 -40.097 1.00 73.32 76 LEU C C 1
ATOM 6029 O O . LEU C 1 76 ? 69.304 35.440 -39.357 1.00 75.67 76 LEU C O 1
ATOM 6034 N N . MET C 1 77 ? 71.522 35.204 -39.701 1.00 71.18 77 MET C N 1
ATOM 6035 C CA . MET C 1 77 ? 71.878 35.314 -38.297 1.00 72.14 77 MET C CA 1
ATOM 6036 C C . MET C 1 77 ? 72.750 36.528 -38.020 1.00 74.55 77 MET C C 1
ATOM 6037 O O . MET C 1 77 ? 73.674 36.460 -37.209 1.00 69.10 77 MET C O 1
ATOM 6042 N N . ASP C 1 78 ? 72.445 37.623 -38.713 1.00 82.65 78 ASP C N 1
ATOM 6043 C CA . ASP C 1 78 ? 73.035 38.949 -38.463 1.00 92.78 78 ASP C CA 1
ATOM 6044 C C . ASP C 1 78 ? 73.399 39.157 -36.987 1.00 85.22 78 ASP C C 1
ATOM 6045 O O . ASP C 1 78 ? 74.538 39.496 -36.652 1.00 80.92 78 ASP C O 1
ATOM 6050 N N . ASP C 1 79 ? 72.414 38.934 -36.117 1.00 76.30 79 ASP C N 1
ATOM 6051 C CA . ASP C 1 79 ? 72.455 39.445 -34.758 1.00 69.54 79 ASP C CA 1
ATOM 6052 C C . ASP C 1 79 ? 73.093 38.533 -33.713 1.00 61.91 79 ASP C C 1
ATOM 6053 O O . ASP C 1 79 ? 73.090 38.852 -32.525 1.00 58.58 79 ASP C O 1
ATOM 6058 N N . VAL C 1 80 ? 73.669 37.422 -34.149 1.00 54.44 80 VAL C N 1
ATOM 6059 C CA . VAL C 1 80 ? 74.102 36.398 -33.220 1.00 49.44 80 VAL C CA 1
ATOM 6060 C C . VAL C 1 80 ? 75.607 36.527 -32.945 1.00 48.02 80 VAL C C 1
ATOM 6061 O O . VAL C 1 80 ? 76.359 36.783 -33.872 1.00 45.21 80 VAL C O 1
ATOM 6065 N N . ASP C 1 81 ? 76.039 36.334 -31.690 1.00 43.20 81 ASP C N 1
ATOM 6066 C CA . ASP C 1 81 ? 77.461 36.418 -31.356 1.00 41.48 81 ASP C CA 1
ATOM 6067 C C . ASP C 1 81 ? 78.200 35.101 -31.241 1.00 39.69 81 ASP C C 1
ATOM 6068 O O . ASP C 1 81 ? 79.417 35.090 -31.339 1.00 37.80 81 ASP C O 1
ATOM 6073 N N . ILE C 1 82 ? 77.481 34.006 -30.982 1.00 36.17 82 ILE C N 1
ATOM 6074 C CA . ILE C 1 82 ? 78.083 32.716 -30.717 1.00 35.67 82 ILE C CA 1
ATOM 6075 C C . ILE C 1 82 ? 77.203 31.679 -31.368 1.00 34.65 82 ILE C C 1
ATOM 6076 O O . ILE C 1 82 ? 75.976 31.746 -31.243 1.00 34.64 82 ILE C O 1
ATOM 6081 N N . ILE C 1 83 ? 77.828 30.769 -32.102 1.00 33.61 83 ILE C N 1
ATOM 6082 C CA . ILE C 1 83 ? 77.185 29.526 -32.554 1.00 33.27 83 ILE C CA 1
ATOM 6083 C C . ILE C 1 83 ? 77.549 28.313 -31.692 1.00 31.71 83 ILE C C 1
ATOM 6084 O O . ILE C 1 83 ? 78.737 27.949 -31.603 1.00 31.77 83 ILE C O 1
ATOM 6089 N N . PHE C 1 84 ? 76.533 27.658 -31.089 1.00 29.17 84 PHE C N 1
ATOM 6090 C CA . PHE C 1 84 ? 76.713 26.362 -30.476 1.00 27.94 84 PHE C CA 1
ATOM 6091 C C . PHE C 1 84 ? 76.239 25.279 -31.463 1.00 28.95 84 PHE C C 1
ATOM 6092 O O . PHE C 1 84 ? 75.118 25.375 -31.965 1.00 28.80 84 PHE C O 1
ATOM 6100 N N . SER C 1 85 ? 77.088 24.280 -31.733 1.00 25.27 85 SER C N 1
ATOM 6101 C CA . SER C 1 85 ? 76.894 23.329 -32.846 1.00 29.18 85 SER C CA 1
ATOM 6102 C C . SER C 1 85 ? 76.961 21.873 -32.426 1.00 28.74 85 SER C C 1
ATOM 6103 O O . SER C 1 85 ? 78.046 21.268 -32.433 1.00 29.23 85 SER C O 1
ATOM 6106 N N . PRO C 1 86 ? 75.822 21.289 -32.053 1.00 29.84 86 PRO C N 1
ATOM 6107 C CA . PRO C 1 86 ? 75.753 19.867 -31.812 1.00 30.19 86 PRO C CA 1
ATOM 6108 C C . PRO C 1 86 ? 75.061 19.182 -33.008 1.00 35.47 86 PRO C C 1
ATOM 6109 O O . PRO C 1 86 ? 73.888 18.772 -32.945 1.00 33.45 86 PRO C O 1
ATOM 6113 N N . LEU C 1 87 ? 75.793 19.105 -34.114 1.00 35.31 87 LEU C N 1
ATOM 6114 C CA . LEU C 1 87 ? 75.257 18.542 -35.352 1.00 33.24 87 LEU C CA 1
ATOM 6115 C C . LEU C 1 87 ? 75.730 17.111 -35.557 1.00 34.67 87 LEU C C 1
ATOM 6116 O O . LEU C 1 87 ? 76.765 16.720 -35.014 1.00 29.77 87 LEU C O 1
ATOM 6121 N N . PRO C 1 88 ? 74.998 16.329 -36.364 1.00 37.51 88 PRO C N 1
ATOM 6122 C CA . PRO C 1 88 ? 75.385 14.953 -36.658 1.00 36.28 88 PRO C CA 1
ATOM 6123 C C . PRO C 1 88 ? 76.730 14.916 -37.404 1.00 36.17 88 PRO C C 1
ATOM 6124 O O . PRO C 1 88 ? 77.008 15.775 -38.266 1.00 33.86 88 PRO C O 1
ATOM 6128 N N . GLN C 1 89 ? 77.538 13.913 -37.059 1.00 35.47 89 GLN C N 1
ATOM 6129 C CA . GLN C 1 89 ? 78.815 13.651 -37.704 1.00 36.49 89 GLN C CA 1
ATOM 6130 C C . GLN C 1 89 ? 78.590 13.599 -39.203 1.00 39.10 89 GLN C C 1
ATOM 6131 O O . GLN C 1 89 ? 77.542 13.105 -39.632 1.00 36.63 89 GLN C O 1
ATOM 6137 N N . GLY C 1 90 ? 79.514 14.155 -39.990 1.00 36.03 90 GLY C N 1
ATOM 6138 C CA . GLY C 1 90 ? 79.327 14.282 -41.437 1.00 38.88 90 GLY C CA 1
ATOM 6139 C C . GLY C 1 90 ? 78.639 15.561 -41.869 1.00 41.17 90 GLY C C 1
ATOM 6140 O O . GLY C 1 90 ? 79.162 16.301 -42.708 1.00 42.58 90 GLY C O 1
ATOM 6141 N N . ALA C 1 91 ? 77.465 15.854 -41.306 1.00 38.77 91 ALA C N 1
ATOM 6142 C CA . ALA C 1 91 ? 76.828 17.132 -41.609 1.00 40.02 91 ALA C CA 1
ATOM 6143 C C . ALA C 1 91 ? 77.562 18.290 -40.922 1.00 36.51 91 ALA C C 1
ATOM 6144 O O . ALA C 1 91 ? 77.694 19.348 -41.505 1.00 42.53 91 ALA C O 1
ATOM 6146 N N . ALA C 1 92 ? 78.088 18.041 -39.723 1.00 37.58 92 ALA C N 1
ATOM 6147 C CA . ALA C 1 92 ? 78.662 19.081 -38.874 1.00 34.86 92 ALA C CA 1
ATOM 6148 C C . ALA C 1 92 ? 79.844 19.797 -39.520 1.00 35.83 92 ALA C C 1
ATOM 6149 O O . ALA C 1 92 ? 79.863 20.999 -39.562 1.00 38.01 92 ALA C O 1
ATOM 6151 N N . GLY C 1 93 ? 80.806 19.039 -40.035 1.00 35.80 93 GLY C N 1
ATOM 6152 C CA . GLY C 1 93 ? 82.027 19.594 -40.568 1.00 35.47 93 GLY C CA 1
ATOM 6153 C C . GLY C 1 93 ? 81.870 20.791 -41.469 1.00 37.88 93 GLY C C 1
ATOM 6154 O O . GLY C 1 93 ? 82.384 21.872 -41.140 1.00 35.19 93 GLY C O 1
ATOM 6155 N N . PRO C 1 94 ? 81.172 20.615 -42.600 1.00 39.52 94 PRO C N 1
ATOM 6156 C CA . PRO C 1 94 ? 81.076 21.680 -43.593 1.00 41.87 94 PRO C CA 1
ATOM 6157 C C . PRO C 1 94 ? 80.294 22.890 -43.057 1.00 41.67 94 PRO C C 1
ATOM 6158 O O . PRO C 1 94 ? 80.636 24.028 -43.359 1.00 44.81 94 PRO C O 1
ATOM 6162 N N . VAL C 1 95 ? 79.261 22.625 -42.257 1.00 41.54 95 VAL C N 1
ATOM 6163 C CA . VAL C 1 95 ? 78.393 23.676 -41.747 1.00 42.40 95 VAL C CA 1
ATOM 6164 C C . VAL C 1 95 ? 79.194 24.574 -40.801 1.00 38.92 95 VAL C C 1
ATOM 6165 O O . VAL C 1 95 ? 79.092 25.785 -40.846 1.00 41.40 95 VAL C O 1
ATOM 6169 N N . GLU C 1 96 ? 79.986 23.948 -39.945 1.00 37.55 96 GLU C N 1
ATOM 6170 C CA . GLU C 1 96 ? 80.748 24.666 -38.933 1.00 35.23 96 GLU C CA 1
ATOM 6171 C C . GLU C 1 96 ? 81.773 25.547 -39.622 1.00 35.86 96 GLU C C 1
ATOM 6172 O O . GLU C 1 96 ? 81.976 26.686 -39.198 1.00 35.44 96 GLU C O 1
ATOM 6178 N N . GLU C 1 97 ? 82.338 25.045 -40.726 1.00 37.41 97 GLU C N 1
ATOM 6179 C CA . GLU C 1 97 ? 83.235 25.841 -41.581 1.00 42.30 97 GLU C CA 1
ATOM 6180 C C . GLU C 1 97 ? 82.524 27.052 -42.198 1.00 43.50 97 GLU C C 1
ATOM 6181 O O . GLU C 1 97 ? 83.105 28.134 -42.253 1.00 46.05 97 GLU C O 1
ATOM 6187 N N . GLN C 1 98 ? 81.277 26.898 -42.646 1.00 43.59 98 GLN C N 1
ATOM 6188 C CA . GLN C 1 98 ? 80.594 28.068 -43.252 1.00 48.20 98 GLN C CA 1
ATOM 6189 C C . GLN C 1 98 ? 80.363 29.149 -42.205 1.00 45.76 98 GLN C C 1
ATOM 6190 O O . GLN C 1 98 ? 80.429 30.336 -42.495 1.00 48.60 98 GLN C O 1
ATOM 6196 N N . PHE C 1 99 ? 80.063 28.725 -40.976 1.00 45.53 99 PHE C N 1
ATOM 6197 C CA . PHE C 1 99 ? 79.809 29.661 -39.903 1.00 42.73 99 PHE C CA 1
ATOM 6198 C C . PHE C 1 99 ? 81.095 30.415 -39.542 1.00 42.82 99 PHE C C 1
ATOM 6199 O O . PHE C 1 99 ? 81.075 31.651 -39.417 1.00 41.36 99 PHE C O 1
ATOM 6207 N N . ALA C 1 100 ? 82.213 29.694 -39.384 1.00 42.16 100 ALA C N 1
ATOM 6208 C CA . ALA C 1 100 ? 83.489 30.390 -39.114 1.00 42.37 100 ALA C CA 1
ATOM 6209 C C . ALA C 1 100 ? 83.824 31.356 -40.263 1.00 46.63 100 ALA C C 1
ATOM 6210 O O . ALA C 1 100 ? 84.246 32.502 -40.039 1.00 45.42 100 ALA C O 1
ATOM 6212 N N . LYS C 1 101 ? 83.609 30.896 -41.497 1.00 49.70 101 LYS C N 1
ATOM 6213 C CA . LYS C 1 101 ? 83.865 31.733 -42.666 1.00 51.90 101 LYS C CA 1
ATOM 6214 C C . LYS C 1 101 ? 83.033 33.016 -42.653 1.00 53.23 101 LYS C C 1
ATOM 6215 O O . LYS C 1 101 ? 83.517 34.049 -43.057 1.00 53.80 101 LYS C O 1
ATOM 6221 N N . GLU C 1 102 ? 81.813 32.957 -42.123 1.00 51.69 102 GLU C N 1
ATOM 6222 C CA . GLU C 1 102 ? 80.963 34.148 -42.007 1.00 54.90 102 GLU C CA 1
ATOM 6223 C C . GLU C 1 102 ? 81.351 35.055 -40.836 1.00 52.98 102 GLU C C 1
ATOM 6224 O O . GLU C 1 102 ? 80.728 36.104 -40.635 1.00 53.54 102 GLU C O 1
ATOM 6230 N N . GLY C 1 103 ? 82.375 34.659 -40.080 1.00 48.08 103 GLY C N 1
ATOM 6231 C CA . GLY C 1 103 ? 82.850 35.460 -38.969 1.00 47.44 103 GLY C CA 1
ATOM 6232 C C . GLY C 1 103 ? 82.332 35.028 -37.604 1.00 45.16 103 GLY C C 1
ATOM 6233 O O . GLY C 1 103 ? 82.538 35.742 -36.636 1.00 43.76 103 GLY C O 1
ATOM 6234 N N . PHE C 1 104 ? 81.663 33.870 -37.496 1.00 42.90 104 PHE C N 1
ATOM 6235 C CA . PHE C 1 104 ? 81.151 33.433 -36.172 1.00 41.62 104 PHE C CA 1
ATOM 6236 C C . PHE C 1 104 ? 82.132 32.573 -35.365 1.00 40.30 104 PHE C C 1
ATOM 6237 O O . PHE C 1 104 ? 82.739 31.657 -35.903 1.00 40.56 104 PHE C O 1
ATOM 6245 N N . PRO C 1 105 ? 82.249 32.863 -34.070 1.00 38.24 105 PRO C N 1
ATOM 6246 C CA . PRO C 1 105 ? 82.762 31.894 -33.099 1.00 36.13 105 PRO C CA 1
ATOM 6247 C C . PRO C 1 105 ? 81.837 30.686 -33.107 1.00 35.30 105 PRO C C 1
ATOM 6248 O O . PRO C 1 105 ? 80.654 30.860 -32.896 1.00 35.54 105 PRO C O 1
ATOM 6252 N N . VAL C 1 106 ? 82.388 29.492 -33.312 1.00 33.43 106 VAL C N 1
ATOM 6253 C CA . VAL C 1 106 ? 81.639 28.256 -33.403 1.00 33.04 106 VAL C CA 1
ATOM 6254 C C . VAL C 1 106 ? 82.144 27.303 -32.321 1.00 32.23 106 VAL C C 1
ATOM 6255 O O . VAL C 1 106 ? 83.297 26.849 -32.373 1.00 33.35 106 VAL C O 1
ATOM 6259 N N . ILE C 1 107 ? 81.294 26.994 -31.345 1.00 29.77 107 ILE C N 1
ATOM 6260 C CA . ILE C 1 107 ? 81.637 25.989 -30.353 1.00 28.45 107 ILE C CA 1
ATOM 6261 C C . ILE C 1 107 ? 80.882 24.717 -30.681 1.00 28.79 107 ILE C C 1
ATOM 6262 O O . ILE C 1 107 ? 79.645 24.668 -30.597 1.00 28.47 107 ILE C O 1
ATOM 6267 N N . SER C 1 108 ? 81.630 23.687 -31.042 1.00 28.37 108 SER C N 1
ATOM 6268 C CA . SER C 1 108 ? 81.079 22.460 -31.591 1.00 27.31 108 SER C CA 1
ATOM 6269 C C . SER C 1 108 ? 81.180 21.310 -30.636 1.00 27.88 108 SER C C 1
ATOM 6270 O O . SER C 1 108 ? 82.265 21.051 -30.057 1.00 25.96 108 SER C O 1
ATOM 6273 N N . ASN C 1 109 ? 80.087 20.533 -30.522 1.00 25.13 109 ASN C N 1
ATOM 6274 C CA . ASN C 1 109 ? 80.171 19.250 -29.831 1.00 24.84 109 ASN C CA 1
ATOM 6275 C C . ASN C 1 109 ? 80.278 18.065 -30.818 1.00 26.00 109 ASN C C 1
ATOM 6276 O O . ASN C 1 109 ? 80.227 16.914 -30.399 1.00 24.14 109 ASN C O 1
ATOM 6281 N N . SER C 1 110 ? 80.429 18.343 -32.114 1.00 27.23 110 SER C N 1
ATOM 6282 C CA . SER C 1 110 ? 80.453 17.279 -33.115 1.00 27.77 110 SER C CA 1
ATOM 6283 C C . SER C 1 110 ? 81.864 16.780 -33.339 1.00 30.46 110 SER C C 1
ATOM 6284 O O . SER C 1 110 ? 82.840 17.538 -33.145 1.00 30.08 110 SER C O 1
ATOM 6287 N N . PRO C 1 111 ? 81.977 15.533 -33.810 1.00 30.77 111 PRO C N 1
ATOM 6288 C CA . PRO C 1 111 ? 83.288 14.899 -33.969 1.00 29.70 111 PRO C CA 1
ATOM 6289 C C . PRO C 1 111 ? 84.118 15.419 -35.114 1.00 27.97 111 PRO C C 1
ATOM 6290 O O . PRO C 1 111 ? 85.336 15.233 -35.104 1.00 28.74 111 PRO C O 1
ATOM 6294 N N . ASP C 1 112 ? 83.485 15.993 -36.130 1.00 26.65 112 ASP C N 1
ATOM 6295 C CA . ASP C 1 112 ? 84.162 16.222 -37.399 1.00 28.46 112 ASP C CA 1
ATOM 6296 C C . ASP C 1 112 ? 85.528 16.943 -37.307 1.00 28.86 112 ASP C C 1
ATOM 6297 O O . ASP C 1 112 ? 86.482 16.536 -37.946 1.00 28.92 112 ASP C O 1
ATOM 6302 N N . HIS C 1 113 ? 85.605 17.992 -36.501 1.00 28.02 113 HIS C N 1
ATOM 6303 C CA . HIS C 1 113 ? 86.811 18.834 -36.439 1.00 29.98 113 HIS C CA 1
ATOM 6304 C C . HIS C 1 113 ? 87.767 18.520 -35.265 1.00 30.22 113 HIS C C 1
ATOM 6305 O O . HIS C 1 113 ? 88.793 19.215 -35.089 1.00 29.60 113 HIS C O 1
ATOM 6312 N N . ARG C 1 114 ? 87.456 17.461 -34.506 1.00 28.82 114 ARG C N 1
ATOM 6313 C CA . ARG C 1 114 ? 88.114 17.181 -33.233 1.00 30.25 114 ARG C CA 1
ATOM 6314 C C . ARG C 1 114 ? 89.600 16.874 -33.362 1.00 32.41 114 ARG C C 1
ATOM 6315 O O . ARG C 1 114 ? 90.334 16.974 -32.365 1.00 33.24 114 ARG C O 1
ATOM 6323 N N . PHE C 1 115 ? 90.029 16.452 -34.551 1.00 34.22 115 PHE C N 1
ATOM 6324 C CA . PHE C 1 115 ? 91.460 16.153 -34.792 1.00 34.07 115 PHE C CA 1
ATOM 6325 C C . PHE C 1 115 ? 92.169 17.131 -35.703 1.00 36.11 115 PHE C C 1
ATOM 6326 O O . PHE C 1 115 ? 93.351 16.941 -36.019 1.00 37.38 115 PHE C O 1
ATOM 6334 N N . ASP C 1 116 ? 91.486 18.203 -36.106 1.00 34.50 116 ASP C N 1
ATOM 6335 C CA . ASP C 1 116 ? 92.146 19.211 -36.924 1.00 35.90 116 ASP C CA 1
ATOM 6336 C C . ASP C 1 116 ? 93.228 19.794 -35.964 1.00 38.24 116 ASP C C 1
ATOM 6337 O O . ASP C 1 116 ? 92.891 20.194 -34.843 1.00 37.40 116 ASP C O 1
ATOM 6342 N N . PRO C 1 117 ? 94.505 19.825 -36.361 1.00 40.18 117 PRO C N 1
ATOM 6343 C CA . PRO C 1 117 ? 95.546 20.284 -35.404 1.00 40.72 117 PRO C CA 1
ATOM 6344 C C . PRO C 1 117 ? 95.467 21.781 -35.044 1.00 41.36 117 PRO C C 1
ATOM 6345 O O . PRO C 1 117 ? 96.049 22.193 -34.036 1.00 43.37 117 PRO C O 1
ATOM 6349 N N . ASP C 1 118 ? 94.733 22.569 -35.829 1.00 37.79 118 ASP C N 1
ATOM 6350 C CA . ASP C 1 118 ? 94.537 23.974 -35.519 1.00 38.08 118 ASP C CA 1
ATOM 6351 C C . ASP C 1 118 ? 93.184 24.246 -34.809 1.00 36.78 118 ASP C C 1
ATOM 6352 O O . ASP C 1 118 ? 92.784 25.387 -34.654 1.00 41.37 118 ASP C O 1
ATOM 6357 N N . VAL C 1 119 ? 92.517 23.197 -34.359 1.00 35.48 119 VAL C N 1
ATOM 6358 C CA . VAL C 1 119 ? 91.214 23.318 -33.670 1.00 32.92 119 VAL C CA 1
ATOM 6359 C C . VAL C 1 119 ? 91.362 22.752 -32.269 1.00 30.60 119 VAL C C 1
ATOM 6360 O O . VAL C 1 119 ? 91.665 21.549 -32.099 1.00 29.95 119 VAL C O 1
ATOM 6364 N N . PRO C 1 120 ? 91.149 23.584 -31.259 1.00 30.98 120 PRO C N 1
ATOM 6365 C CA . PRO C 1 120 ? 91.136 23.076 -29.884 1.00 29.95 120 PRO C CA 1
ATOM 6366 C C . PRO C 1 120 ? 90.171 21.894 -29.708 1.00 30.21 120 PRO C C 1
ATOM 6367 O O . PRO C 1 120 ? 89.074 21.908 -30.256 1.00 30.37 120 PRO C O 1
ATOM 6371 N N . LEU C 1 121 ? 90.608 20.869 -28.972 1.00 29.15 121 LEU C N 1
ATOM 6372 C CA . LEU C 1 121 ? 89.754 19.782 -28.515 1.00 27.22 121 LEU C CA 1
ATOM 6373 C C . LEU C 1 121 ? 89.706 20.004 -27.001 1.00 28.19 121 LEU C C 1
ATOM 6374 O O . LEU C 1 121 ? 90.559 19.499 -26.251 1.00 27.95 121 LEU C O 1
ATOM 6379 N N . LEU C 1 122 ? 88.713 20.775 -26.572 1.00 25.04 122 LEU C N 1
ATOM 6380 C CA . LEU C 1 122 ? 88.848 21.568 -25.342 1.00 24.62 122 LEU C CA 1
ATOM 6381 C C . LEU C 1 122 ? 88.067 21.015 -24.163 1.00 25.91 122 LEU C C 1
ATOM 6382 O O . LEU C 1 122 ? 86.840 20.786 -24.256 1.00 25.34 122 LEU C O 1
ATOM 6387 N N . VAL C 1 123 ? 88.801 20.725 -23.082 1.00 24.90 123 VAL C N 1
ATOM 6388 C CA . VAL C 1 123 ? 88.231 20.529 -21.764 1.00 24.00 123 VAL C CA 1
ATOM 6389 C C . VAL C 1 123 ? 88.779 21.698 -20.908 1.00 24.14 123 VAL C C 1
ATOM 6390 O O . VAL C 1 123 ? 89.964 21.718 -20.598 1.00 25.71 123 VAL C O 1
ATOM 6394 N N . PRO C 1 124 ? 87.931 22.675 -20.545 1.00 24.77 124 PRO C N 1
ATOM 6395 C CA . PRO C 1 124 ? 88.403 23.903 -19.962 1.00 26.73 124 PRO C CA 1
ATOM 6396 C C . PRO C 1 124 ? 89.307 23.714 -18.726 1.00 26.42 124 PRO C C 1
ATOM 6397 O O . PRO C 1 124 ? 90.233 24.486 -18.590 1.00 28.10 124 PRO C O 1
ATOM 6401 N N . GLU C 1 125 ? 89.034 22.738 -17.850 1.00 23.45 125 GLU C N 1
ATOM 6402 C CA . GLU C 1 125 ? 89.894 22.506 -16.666 1.00 26.10 125 GLU C CA 1
ATOM 6403 C C . GLU C 1 125 ? 91.225 21.796 -17.009 1.00 28.88 125 GLU C C 1
ATOM 6404 O O . GLU C 1 125 ? 92.124 21.778 -16.165 1.00 30.59 125 GLU C O 1
ATOM 6410 N N . LEU C 1 126 ? 91.351 21.177 -18.192 1.00 25.89 126 LEU C N 1
ATOM 6411 C CA . LEU C 1 126 ? 92.579 20.394 -18.514 1.00 27.03 126 LEU C CA 1
ATOM 6412 C C . LEU C 1 126 ? 93.531 21.012 -19.489 1.00 27.64 126 LEU C C 1
ATOM 6413 O O . LEU C 1 126 ? 94.746 21.009 -19.256 1.00 30.85 126 LEU C O 1
ATOM 6418 N N . ASN C 1 127 ? 93.016 21.559 -20.580 1.00 26.74 127 ASN C N 1
ATOM 6419 C CA . ASN C 1 127 ? 93.894 22.142 -21.631 1.00 26.94 127 ASN C CA 1
ATOM 6420 C C . ASN C 1 127 ? 93.465 23.522 -22.117 1.00 27.58 127 ASN C C 1
ATOM 6421 O O . ASN C 1 127 ? 93.405 23.774 -23.340 1.00 28.76 127 ASN C O 1
ATOM 6426 N N . PRO C 1 128 ? 93.152 24.439 -21.183 1.00 28.46 128 PRO C N 1
ATOM 6427 C CA . PRO C 1 128 ? 92.632 25.741 -21.582 1.00 29.65 128 PRO C CA 1
ATOM 6428 C C . PRO C 1 128 ? 93.622 26.562 -22.441 1.00 31.82 128 PRO C C 1
ATOM 6429 O O . PRO C 1 128 ? 93.204 27.441 -23.192 1.00 31.41 128 PRO C O 1
ATOM 6433 N N . HIS C 1 129 ? 94.920 26.267 -22.350 1.00 33.25 129 HIS C N 1
ATOM 6434 C CA . HIS C 1 129 ? 95.898 27.024 -23.127 1.00 39.35 129 HIS C CA 1
ATOM 6435 C C . HIS C 1 129 ? 95.830 26.728 -24.633 1.00 37.26 129 HIS C C 1
ATOM 6436 O O . HIS C 1 129 ? 96.275 27.560 -25.439 1.00 37.59 129 HIS C O 1
ATOM 6443 N N . THR C 1 130 ? 95.230 25.591 -25.006 1.00 33.85 130 THR C N 1
ATOM 6444 C CA . THR C 1 130 ? 95.074 25.246 -26.424 1.00 33.46 130 THR C CA 1
ATOM 6445 C C . THR C 1 130 ? 94.095 26.204 -27.179 1.00 32.13 130 THR C C 1
ATOM 6446 O O . THR C 1 130 ? 94.020 26.161 -28.396 1.00 32.72 130 THR C O 1
ATOM 6450 N N . ILE C 1 131 ? 93.384 27.083 -26.486 1.00 30.31 131 ILE C N 1
ATOM 6451 C CA . ILE C 1 131 ? 92.594 28.085 -27.224 1.00 32.93 131 ILE C CA 1
ATOM 6452 C C . ILE C 1 131 ? 93.503 28.980 -28.056 1.00 33.58 131 ILE C C 1
ATOM 6453 O O . ILE C 1 131 ? 93.048 29.699 -28.958 1.00 34.84 131 ILE C O 1
ATOM 6458 N N . SER C 1 132 ? 94.807 28.911 -27.757 1.00 35.67 132 SER C N 1
ATOM 6459 C CA . SER C 1 132 ? 95.821 29.662 -28.490 1.00 39.76 132 SER C CA 1
ATOM 6460 C C . SER C 1 132 ? 95.897 29.246 -29.945 1.00 39.17 132 SER C C 1
ATOM 6461 O O . SER C 1 132 ? 96.271 30.048 -30.789 1.00 40.77 132 SER C O 1
ATOM 6464 N N . LEU C 1 133 ? 95.572 27.998 -30.222 1.00 37.16 133 LEU C N 1
ATOM 6465 C CA . LEU C 1 133 ? 95.529 27.495 -31.598 1.00 37.45 133 LEU C CA 1
ATOM 6466 C C . LEU C 1 133 ? 94.647 28.346 -32.517 1.00 39.14 133 LEU C C 1
ATOM 6467 O O . LEU C 1 133 ? 94.878 28.380 -33.715 1.00 39.34 133 LEU C O 1
ATOM 6472 N N . ILE C 1 134 ? 93.639 29.031 -31.950 1.00 38.49 134 ILE C N 1
ATOM 6473 C CA . ILE C 1 134 ? 92.741 29.873 -32.734 1.00 38.31 134 ILE C CA 1
ATOM 6474 C C . ILE C 1 134 ? 93.447 30.925 -33.619 1.00 41.62 134 ILE C C 1
ATOM 6475 O O . ILE C 1 134 ? 93.030 31.173 -34.759 1.00 41.90 134 ILE C O 1
ATOM 6480 N N . ASP C 1 135 ? 94.503 31.555 -33.120 1.00 43.33 135 ASP C N 1
ATOM 6481 C CA . ASP C 1 135 ? 95.074 32.650 -33.910 1.00 46.87 135 ASP C CA 1
ATOM 6482 C C . ASP C 1 135 ? 95.671 32.182 -35.249 1.00 46.91 135 ASP C C 1
ATOM 6483 O O . ASP C 1 135 ? 95.397 32.784 -36.305 1.00 50.79 135 ASP C O 1
ATOM 6488 N N . GLU C 1 136 ? 96.478 31.131 -35.192 1.00 47.55 136 GLU C N 1
ATOM 6489 C CA . GLU C 1 136 ? 96.987 30.447 -36.398 1.00 53.23 136 GLU C CA 1
ATOM 6490 C C . GLU C 1 136 ? 95.850 29.855 -37.245 1.00 49.28 136 GLU C C 1
ATOM 6491 O O . GLU C 1 136 ? 95.865 29.992 -38.462 1.00 50.10 136 GLU C O 1
ATOM 6497 N N . GLN C 1 137 ? 94.861 29.241 -36.597 1.00 45.60 137 GLN C N 1
ATOM 6498 C CA . GLN C 1 137 ? 93.651 28.801 -37.280 1.00 41.98 137 GLN C CA 1
ATOM 6499 C C . GLN C 1 137 ? 93.090 29.913 -38.173 1.00 44.49 137 GLN C C 1
ATOM 6500 O O . GLN C 1 137 ? 92.876 29.702 -39.370 1.00 44.55 137 GLN C O 1
ATOM 6506 N N . ARG C 1 138 ? 92.875 31.105 -37.607 1.00 44.16 138 ARG C N 1
ATOM 6507 C CA . ARG C 1 138 ? 92.155 32.138 -38.329 1.00 46.67 138 ARG C CA 1
ATOM 6508 C C . ARG C 1 138 ? 92.952 32.633 -39.515 1.00 52.19 138 ARG C C 1
ATOM 6509 O O . ARG C 1 138 ? 92.348 33.084 -40.495 1.00 53.40 138 ARG C O 1
ATOM 6517 N N . LYS C 1 139 ? 94.285 32.584 -39.412 1.00 53.63 139 LYS C N 1
ATOM 6518 C CA . LYS C 1 139 ? 95.173 33.174 -40.436 1.00 59.09 139 LYS C CA 1
ATOM 6519 C C . LYS C 1 139 ? 95.297 32.204 -41.600 1.00 60.68 139 LYS C C 1
ATOM 6520 O O . LYS C 1 139 ? 95.090 32.586 -42.748 1.00 62.08 139 LYS C O 1
ATOM 6526 N N . ARG C 1 140 ? 95.621 30.954 -41.283 1.00 59.14 140 ARG C N 1
ATOM 6527 C CA . ARG C 1 140 ? 95.737 29.886 -42.271 1.00 64.98 140 ARG C CA 1
ATOM 6528 C C . ARG C 1 140 ? 94.414 29.484 -42.954 1.00 61.91 140 ARG C C 1
ATOM 6529 O O . ARG C 1 140 ? 94.397 29.233 -44.141 1.00 64.84 140 ARG C O 1
ATOM 6537 N N . ARG C 1 141 ? 93.308 29.430 -42.223 1.00 57.55 141 ARG C N 1
ATOM 6538 C CA . ARG C 1 141 ? 92.017 29.145 -42.850 1.00 54.90 141 ARG C CA 1
ATOM 6539 C C . ARG C 1 141 ? 91.456 30.396 -43.525 1.00 56.55 141 ARG C C 1
ATOM 6540 O O . ARG C 1 141 ? 90.469 30.333 -44.255 1.00 55.98 141 ARG C O 1
ATOM 6548 N N . GLU C 1 142 ? 92.116 31.528 -43.288 1.00 57.60 142 GLU C N 1
ATOM 6549 C CA . GLU C 1 142 ? 91.621 32.877 -43.626 1.00 57.51 142 GLU C CA 1
ATOM 6550 C C . GLU C 1 142 ? 90.134 33.040 -43.343 1.00 55.87 142 GLU C C 1
ATOM 6551 O O . GLU C 1 142 ? 89.336 33.297 -44.233 1.00 56.54 142 GLU C O 1
ATOM 6557 N N . TRP C 1 143 ? 89.760 32.874 -42.084 1.00 51.84 143 TRP C N 1
ATOM 6558 C CA . TRP C 1 143 ? 88.438 33.288 -41.677 1.00 50.58 143 TRP C CA 1
ATOM 6559 C C . TRP C 1 143 ? 88.482 34.158 -40.413 1.00 49.60 143 TRP C C 1
ATOM 6560 O O . TRP C 1 143 ? 89.472 34.124 -39.656 1.00 47.66 143 TRP C O 1
ATOM 6571 N N . LYS C 1 144 ? 87.440 34.969 -40.229 1.00 49.17 144 LYS C N 1
ATOM 6572 C CA . LYS C 1 144 ? 87.302 35.831 -39.054 1.00 48.69 144 LYS C CA 1
ATOM 6573 C C . LYS C 1 144 ? 86.708 35.112 -37.840 1.00 47.43 144 LYS C C 1
ATOM 6574 O O . LYS C 1 144 ? 86.989 35.482 -36.696 1.00 45.09 144 LYS C O 1
ATOM 6580 N N . GLY C 1 145 ? 85.904 34.076 -38.089 1.00 45.20 145 GLY C N 1
ATOM 6581 C CA . GLY C 1 145 ? 85.307 33.292 -37.002 1.00 42.09 145 GLY C CA 1
ATOM 6582 C C . GLY C 1 145 ? 86.310 32.285 -36.510 1.00 41.20 145 GLY C C 1
ATOM 6583 O O . GLY C 1 145 ? 87.489 32.472 -36.692 1.00 42.54 145 GLY C O 1
ATOM 6584 N N . PHE C 1 146 ? 85.854 31.194 -35.902 1.00 37.18 146 PHE C N 1
ATOM 6585 C CA . PHE C 1 146 ? 86.753 30.117 -35.503 1.00 36.40 146 PHE C CA 1
ATOM 6586 C C . PHE C 1 146 ? 85.904 28.929 -35.083 1.00 34.06 146 PHE C C 1
ATOM 6587 O O . PHE C 1 146 ? 84.683 29.088 -34.905 1.00 33.55 146 PHE C O 1
ATOM 6595 N N . ILE C 1 147 ? 86.533 27.765 -34.971 1.00 32.16 147 ILE C N 1
ATOM 6596 C CA . ILE C 1 147 ? 85.900 26.571 -34.466 1.00 31.57 147 ILE C CA 1
ATOM 6597 C C . ILE C 1 147 ? 86.689 26.057 -33.261 1.00 32.13 147 ILE C C 1
ATOM 6598 O O . ILE C 1 147 ? 87.932 25.955 -33.326 1.00 34.71 147 ILE C O 1
ATOM 6603 N N . VAL C 1 148 ? 85.973 25.738 -32.187 1.00 29.24 148 VAL C N 1
ATOM 6604 C CA . VAL C 1 148 ? 86.525 25.012 -31.079 1.00 28.67 148 VAL C CA 1
ATOM 6605 C C . VAL C 1 148 ? 85.635 23.772 -30.937 1.00 29.13 148 VAL C C 1
ATOM 6606 O O . VAL C 1 148 ? 84.461 23.864 -31.203 1.00 28.79 148 VAL C O 1
ATOM 6610 N N . THR C 1 149 ? 86.173 22.628 -30.530 1.00 28.58 149 THR C N 1
ATOM 6611 C CA . THR C 1 149 ? 85.327 21.448 -30.316 1.00 29.84 149 THR C CA 1
ATOM 6612 C C . THR C 1 149 ? 85.444 21.037 -28.872 1.00 29.34 149 THR C C 1
ATOM 6613 O O . THR C 1 149 ? 86.440 21.365 -28.223 1.00 28.25 149 THR C O 1
ATOM 6617 N N . THR C 1 150 ? 84.459 20.273 -28.404 1.00 27.54 150 THR C N 1
ATOM 6618 C CA . THR C 1 150 ? 84.509 19.570 -27.121 1.00 24.59 150 THR C CA 1
ATOM 6619 C C . THR C 1 150 ? 84.614 18.063 -27.449 1.00 24.99 150 THR C C 1
ATOM 6620 O O . THR C 1 150 ? 84.107 17.601 -28.471 1.00 26.80 150 THR C O 1
ATOM 6624 N N . PRO C 1 151 ? 85.267 17.288 -26.589 1.00 23.62 151 PRO C N 1
ATOM 6625 C CA . PRO C 1 151 ? 85.549 15.882 -26.898 1.00 22.10 151 PRO C CA 1
ATOM 6626 C C . PRO C 1 151 ? 84.320 14.986 -26.667 1.00 23.57 151 PRO C C 1
ATOM 6627 O O . PRO C 1 151 ? 83.367 15.392 -25.932 1.00 23.74 151 PRO C O 1
ATOM 6631 N N . LEU C 1 152 ? 84.369 13.808 -27.287 1.00 21.61 152 LEU C N 1
ATOM 6632 C CA . LEU C 1 152 ? 83.454 12.692 -27.007 1.00 22.52 152 LEU C CA 1
ATOM 6633 C C . LEU C 1 152 ? 83.125 12.596 -25.518 1.00 23.59 152 LEU C C 1
ATOM 6634 O O . LEU C 1 152 ? 84.023 12.651 -24.684 1.00 21.50 152 LEU C O 1
ATOM 6639 N N . CYS C 1 153 ? 81.834 12.494 -25.152 1.00 22.01 153 CYS C N 1
ATOM 6640 C CA . CYS C 1 153 ? 81.466 12.462 -23.704 1.00 21.44 153 CYS C CA 1
ATOM 6641 C C . CYS C 1 153 ? 82.205 11.344 -22.997 1.00 22.90 153 CYS C C 1
ATOM 6642 O O . CYS C 1 153 ? 82.732 11.546 -21.864 1.00 20.59 153 CYS C O 1
ATOM 6645 N N . THR C 1 154 ? 82.291 10.182 -23.648 1.00 21.76 154 THR C N 1
ATOM 6646 C CA . THR C 1 154 ? 82.958 9.021 -23.022 1.00 22.86 154 THR C CA 1
ATOM 6647 C C . THR C 1 154 ? 84.449 9.327 -22.771 1.00 24.09 154 THR C C 1
ATOM 6648 O O . THR C 1 154 ? 84.980 8.934 -21.709 1.00 23.69 154 THR C O 1
ATOM 6652 N N . ALA C 1 155 ? 85.105 10.016 -23.726 1.00 21.38 155 ALA C N 1
ATOM 6653 C CA . ALA C 1 155 ? 86.512 10.414 -23.534 1.00 22.40 155 ALA C CA 1
ATOM 6654 C C . ALA C 1 155 ? 86.639 11.388 -22.380 1.00 22.96 155 ALA C C 1
ATOM 6655 O O . ALA C 1 155 ? 87.636 11.330 -21.622 1.00 25.18 155 ALA C O 1
ATOM 6657 N N . GLN C 1 156 ? 85.695 12.325 -22.254 1.00 19.64 156 GLN C N 1
ATOM 6658 C CA . GLN C 1 156 ? 85.759 13.251 -21.100 1.00 19.91 156 GLN C CA 1
ATOM 6659 C C . GLN C 1 156 ? 85.617 12.542 -19.758 1.00 20.70 156 GLN C C 1
ATOM 6660 O O . GLN C 1 156 ? 86.293 12.927 -18.783 1.00 20.58 156 GLN C O 1
ATOM 6666 N N . GLY C 1 157 ? 84.729 11.522 -19.684 1.00 19.22 157 GLY C N 1
ATOM 6667 C CA . GLY C 1 157 ? 84.485 10.806 -18.425 1.00 22.08 157 GLY C CA 1
ATOM 6668 C C . GLY C 1 157 ? 85.760 10.172 -17.889 1.00 20.23 157 GLY C C 1
ATOM 6669 O O . GLY C 1 157 ? 85.947 9.989 -16.656 1.00 21.61 157 GLY C O 1
ATOM 6670 N N . ALA C 1 158 ? 86.618 9.799 -18.832 1.00 20.78 158 ALA C N 1
ATOM 6671 C CA . ALA C 1 158 ? 87.948 9.225 -18.482 1.00 21.46 158 ALA C CA 1
ATOM 6672 C C . ALA C 1 158 ? 89.016 10.295 -18.355 1.00 20.79 158 ALA C C 1
ATOM 6673 O O . ALA C 1 158 ? 89.816 10.299 -17.421 1.00 23.61 158 ALA C O 1
ATOM 6675 N N . ALA C 1 159 ? 89.064 11.207 -19.313 1.00 22.10 159 ALA C N 1
ATOM 6676 C CA . ALA C 1 159 ? 90.225 12.098 -19.391 1.00 23.06 159 ALA C CA 1
ATOM 6677 C C . ALA C 1 159 ? 90.225 13.105 -18.269 1.00 21.44 159 ALA C C 1
ATOM 6678 O O . ALA C 1 159 ? 91.267 13.608 -17.904 1.00 22.37 159 ALA C O 1
ATOM 6680 N N . ILE C 1 160 ? 89.041 13.518 -17.758 1.00 20.76 160 ILE C N 1
ATOM 6681 C CA . ILE C 1 160 ? 89.076 14.469 -16.639 1.00 22.01 160 ILE C CA 1
ATOM 6682 C C . ILE C 1 160 ? 89.831 13.902 -15.385 1.00 21.74 160 ILE C C 1
ATOM 6683 O O . ILE C 1 160 ? 90.832 14.484 -14.931 1.00 25.02 160 ILE C O 1
ATOM 6688 N N . PRO C 1 161 ? 89.412 12.736 -14.883 1.00 23.34 161 PRO C N 1
ATOM 6689 C CA . PRO C 1 161 ? 90.152 12.136 -13.738 1.00 22.26 161 PRO C CA 1
ATOM 6690 C C . PRO C 1 161 ? 91.534 11.679 -14.171 1.00 23.30 161 PRO C C 1
ATOM 6691 O O . PRO C 1 161 ? 92.441 11.900 -13.442 1.00 24.53 161 PRO C O 1
ATOM 6695 N N . LEU C 1 162 ? 91.669 11.041 -15.335 1.00 21.91 162 LEU C N 1
ATOM 6696 C CA . LEU C 1 162 ? 93.024 10.638 -15.809 1.00 23.18 162 LEU C CA 1
ATOM 6697 C C . LEU C 1 162 ? 93.971 11.830 -16.005 1.00 24.51 162 LEU C C 1
ATOM 6698 O O . LEU C 1 162 ? 95.162 11.727 -15.707 1.00 24.92 162 LEU C O 1
ATOM 6703 N N . GLY C 1 163 ? 93.446 12.944 -16.532 1.00 24.73 163 GLY C N 1
ATOM 6704 C CA . GLY C 1 163 ? 94.248 14.183 -16.642 1.00 24.16 163 GLY C CA 1
ATOM 6705 C C . GLY C 1 163 ? 94.703 14.710 -15.290 1.00 25.62 163 GLY C C 1
ATOM 6706 O O . GLY C 1 163 ? 95.832 15.128 -15.122 1.00 25.61 163 GLY C O 1
ATOM 6707 N N . ALA C 1 164 ? 93.823 14.694 -14.300 1.00 26.33 164 ALA C N 1
ATOM 6708 C CA . ALA C 1 164 ? 94.189 15.181 -12.950 1.00 26.57 164 ALA C CA 1
ATOM 6709 C C . ALA C 1 164 ? 95.322 14.313 -12.365 1.00 27.91 164 ALA C C 1
ATOM 6710 O O . ALA C 1 164 ? 96.285 14.831 -11.766 1.00 29.01 164 ALA C O 1
ATOM 6712 N N . ILE C 1 165 ? 95.201 13.002 -12.582 1.00 27.49 165 ILE C N 1
ATOM 6713 C CA . ILE C 1 165 ? 96.231 12.037 -12.147 1.00 27.53 165 ILE C CA 1
ATOM 6714 C C . ILE C 1 165 ? 97.548 12.210 -12.930 1.00 28.70 165 ILE C C 1
ATOM 6715 O O . ILE C 1 165 ? 98.607 12.323 -12.332 1.00 30.49 165 ILE C O 1
ATOM 6720 N N . PHE C 1 166 ? 97.468 12.239 -14.265 1.00 31.61 166 PHE C N 1
ATOM 6721 C CA . PHE C 1 166 ? 98.656 12.351 -15.145 1.00 29.40 166 PHE C CA 1
ATOM 6722 C C . PHE C 1 166 ? 99.490 13.617 -14.867 1.00 31.12 166 PHE C C 1
ATOM 6723 O O . PHE C 1 166 ? 100.742 13.633 -14.967 1.00 30.31 166 PHE C O 1
ATOM 6731 N N . LYS C 1 167 ? 98.821 14.674 -14.441 1.00 30.84 167 LYS C N 1
ATOM 6732 C CA . LYS C 1 167 ? 99.512 15.898 -14.100 1.00 32.92 167 LYS C CA 1
ATOM 6733 C C . LYS C 1 167 ? 100.470 15.700 -12.909 1.00 32.70 167 LYS C C 1
ATOM 6734 O O . LYS C 1 167 ? 101.522 16.357 -12.817 1.00 31.95 167 LYS C O 1
ATOM 6740 N N . ASP C 1 168 ? 100.093 14.814 -11.985 1.00 32.11 168 ASP C N 1
ATOM 6741 C CA . ASP C 1 168 ? 100.875 14.741 -10.747 1.00 32.69 168 ASP C CA 1
ATOM 6742 C C . ASP C 1 168 ? 101.512 13.394 -10.451 1.00 32.48 168 ASP C C 1
ATOM 6743 O O . ASP C 1 168 ? 102.257 13.287 -9.485 1.00 31.32 168 ASP C O 1
ATOM 6748 N N . TYR C 1 169 ? 101.236 12.368 -11.260 1.00 29.93 169 TYR C N 1
ATOM 6749 C CA . TYR C 1 169 ? 101.708 11.019 -10.966 1.00 30.89 169 TYR C CA 1
ATOM 6750 C C . TYR C 1 169 ? 102.237 10.363 -12.246 1.00 30.52 169 TYR C C 1
ATOM 6751 O O . TYR C 1 169 ? 101.840 10.764 -13.356 1.00 29.38 169 TYR C O 1
ATOM 6760 N N . LYS C 1 170 ? 103.101 9.360 -12.065 1.00 29.90 170 LYS C N 1
ATOM 6761 C CA . LYS C 1 170 ? 103.769 8.652 -13.155 1.00 29.98 170 LYS C CA 1
ATOM 6762 C C . LYS C 1 170 ? 102.850 7.563 -13.733 1.00 29.74 170 LYS C C 1
ATOM 6763 O O . LYS C 1 170 ? 103.157 6.365 -13.721 1.00 30.14 170 LYS C O 1
ATOM 6769 N N . MET C 1 171 ? 101.669 7.986 -14.176 1.00 28.53 171 MET C N 1
ATOM 6770 C CA . MET C 1 171 ? 100.689 7.059 -14.732 1.00 28.79 171 MET C CA 1
ATOM 6771 C C . MET C 1 171 ? 101.180 6.505 -16.053 1.00 29.26 171 MET C C 1
ATOM 6772 O O . MET C 1 171 ? 101.544 7.291 -16.923 1.00 29.25 171 MET C O 1
ATOM 6777 N N . ASP C 1 172 ? 101.174 5.172 -16.198 1.00 28.56 172 ASP C N 1
ATOM 6778 C CA . ASP C 1 172 ? 101.645 4.518 -17.425 1.00 29.16 172 ASP C CA 1
ATOM 6779 C C . ASP C 1 172 ? 100.556 3.647 -18.049 1.00 26.92 172 ASP C C 1
ATOM 6780 O O . ASP C 1 172 ? 100.815 2.968 -19.009 1.00 27.90 172 ASP C O 1
ATOM 6785 N N . GLY C 1 173 ? 99.376 3.594 -17.459 1.00 25.63 173 GLY C N 1
ATOM 6786 C CA . GLY C 1 173 ? 98.272 2.778 -18.111 1.00 24.41 173 GLY C CA 1
ATOM 6787 C C . GLY C 1 173 ? 96.925 3.061 -17.521 1.00 26.17 173 GLY C C 1
ATOM 6788 O O . GLY C 1 173 ? 96.848 3.394 -16.321 1.00 25.05 173 GLY C O 1
ATOM 6789 N N . ALA C 1 174 ? 95.846 2.982 -18.344 1.00 22.97 174 ALA C N 1
ATOM 6790 C CA . ALA C 1 174 ? 94.510 3.020 -17.821 1.00 21.95 174 ALA C CA 1
ATOM 6791 C C . ALA C 1 174 ? 93.661 2.082 -18.677 1.00 22.83 174 ALA C C 1
ATOM 6792 O O . ALA C 1 174 ? 93.692 2.180 -19.912 1.00 22.15 174 ALA C O 1
ATOM 6794 N N . PHE C 1 175 ? 92.938 1.182 -18.017 1.00 20.18 175 PHE C N 1
ATOM 6795 C CA . PHE C 1 175 ? 92.198 0.126 -18.709 1.00 21.51 175 PHE C CA 1
ATOM 6796 C C . PHE C 1 175 ? 90.752 0.266 -18.292 1.00 20.40 175 PHE C C 1
ATOM 6797 O O . PHE C 1 175 ? 90.409 0.081 -17.111 1.00 22.24 175 PHE C O 1
ATOM 6805 N N . ILE C 1 176 ? 89.942 0.675 -19.261 1.00 19.37 176 ILE C N 1
ATOM 6806 C CA . ILE C 1 176 ? 88.676 1.296 -18.954 1.00 18.44 176 ILE C CA 1
ATOM 6807 C C . ILE C 1 176 ? 87.495 0.414 -19.386 1.00 17.74 176 ILE C C 1
ATOM 6808 O O . ILE C 1 176 ? 87.525 -0.165 -20.459 1.00 19.43 176 ILE C O 1
ATOM 6813 N N . THR C 1 177 ? 86.468 0.298 -18.540 1.00 17.82 177 THR C N 1
ATOM 6814 C CA . THR C 1 177 ? 85.182 -0.329 -19.012 1.00 16.54 177 THR C CA 1
ATOM 6815 C C . THR C 1 177 ? 84.086 0.713 -18.888 1.00 16.96 177 THR C C 1
ATOM 6816 O O . THR C 1 177 ? 84.011 1.332 -17.840 1.00 17.18 177 THR C O 1
ATOM 6820 N N . THR C 1 178 ? 83.258 0.930 -19.940 1.00 16.67 178 THR C N 1
ATOM 6821 C CA . THR C 1 178 ? 82.198 1.962 -19.882 1.00 16.10 178 THR C CA 1
ATOM 6822 C C . THR C 1 178 ? 80.836 1.309 -19.991 1.00 16.04 178 THR C C 1
ATOM 6823 O O . THR C 1 178 ? 80.683 0.245 -20.626 1.00 17.69 178 THR C O 1
ATOM 6827 N N . ILE C 1 179 ? 79.890 1.916 -19.290 1.00 15.41 179 ILE C N 1
ATOM 6828 C CA . ILE C 1 179 ? 78.495 1.484 -19.330 1.00 15.87 179 ILE C CA 1
ATOM 6829 C C . ILE C 1 179 ? 77.734 2.804 -19.526 1.00 16.15 179 ILE C C 1
ATOM 6830 O O . ILE C 1 179 ? 77.506 3.577 -18.550 1.00 18.15 179 ILE C O 1
ATOM 6835 N N . GLN C 1 180 ? 77.394 3.068 -20.775 1.00 17.27 180 GLN C N 1
ATOM 6836 C CA . GLN C 1 180 ? 76.953 4.384 -21.215 1.00 17.82 180 GLN C CA 1
ATOM 6837 C C . GLN C 1 180 ? 75.420 4.409 -21.373 1.00 18.69 180 GLN C C 1
ATOM 6838 O O . GLN C 1 180 ? 74.793 3.379 -21.609 1.00 19.27 180 GLN C O 1
ATOM 6844 N N . SER C 1 181 ? 74.866 5.622 -21.355 1.00 17.33 181 SER C N 1
ATOM 6845 C CA . SER C 1 181 ? 73.432 5.857 -21.451 1.00 15.81 181 SER C CA 1
ATOM 6846 C C . SER C 1 181 ? 72.926 5.982 -22.873 1.00 17.99 181 SER C C 1
ATOM 6847 O O . SER C 1 181 ? 73.718 6.138 -23.821 1.00 19.91 181 SER C O 1
ATOM 6850 N N . LEU C 1 182 ? 71.585 5.950 -23.020 1.00 18.41 182 LEU C N 1
ATOM 6851 C CA . LEU C 1 182 ? 70.930 5.884 -24.308 1.00 17.70 182 LEU C CA 1
ATOM 6852 C C . LEU C 1 182 ? 71.003 7.247 -24.965 1.00 18.54 182 LEU C C 1
ATOM 6853 O O . LEU C 1 182 ? 71.081 7.342 -26.184 1.00 16.50 182 LEU C O 1
ATOM 6858 N N . SER C 1 183 ? 70.990 8.302 -24.160 1.00 18.63 183 SER C N 1
ATOM 6859 C CA . SER C 1 183 ? 70.938 9.673 -24.768 1.00 20.28 183 SER C CA 1
ATOM 6860 C C . SER C 1 183 ? 72.183 10.009 -25.557 1.00 19.04 183 SER C C 1
ATOM 6861 O O . SER C 1 183 ? 72.136 10.843 -26.479 1.00 21.58 183 SER C O 1
ATOM 6864 N N . GLY C 1 184 ? 73.256 9.321 -25.259 1.00 21.70 184 GLY C N 1
ATOM 6865 C CA . GLY C 1 184 ? 74.522 9.542 -25.972 1.00 23.52 184 GLY C CA 1
ATOM 6866 C C . GLY C 1 184 ? 74.386 9.263 -27.464 1.00 26.42 184 GLY C C 1
ATOM 6867 O O . GLY C 1 184 ? 75.100 9.846 -28.316 1.00 26.92 184 GLY C O 1
ATOM 6868 N N . ALA C 1 185 ? 73.462 8.379 -27.810 1.00 20.65 185 ALA C N 1
ATOM 6869 C CA . ALA C 1 185 ? 73.244 8.039 -29.214 1.00 22.14 185 ALA C CA 1
ATOM 6870 C C . ALA C 1 185 ? 72.210 8.924 -29.895 1.00 22.83 185 ALA C C 1
ATOM 6871 O O . ALA C 1 185 ? 71.930 8.769 -31.085 1.00 25.07 185 ALA C O 1
ATOM 6873 N N . GLY C 1 186 ? 71.642 9.869 -29.166 1.00 21.57 186 GLY C N 1
ATOM 6874 C CA . GLY C 1 186 ? 70.654 10.781 -29.810 1.00 23.17 186 GLY C CA 1
ATOM 6875 C C . GLY C 1 186 ? 69.318 10.033 -30.030 1.00 24.42 186 GLY C C 1
ATOM 6876 O O . GLY C 1 186 ? 69.055 8.972 -29.412 1.00 22.56 186 GLY C O 1
ATOM 6877 N N . TYR C 1 187 ? 68.499 10.590 -30.903 1.00 23.93 187 TYR C N 1
ATOM 6878 C CA . TYR C 1 187 ? 67.121 10.099 -31.140 1.00 24.21 187 TYR C CA 1
ATOM 6879 C C . TYR C 1 187 ? 66.843 10.105 -32.609 1.00 25.49 187 TYR C C 1
ATOM 6880 O O . TYR C 1 187 ? 67.047 11.143 -33.246 1.00 26.14 187 TYR C O 1
ATOM 6889 N N . PRO C 1 188 ? 66.340 8.981 -33.193 1.00 24.11 188 PRO C N 1
ATOM 6890 C CA . PRO C 1 188 ? 65.832 7.725 -32.591 1.00 23.49 188 PRO C CA 1
ATOM 6891 C C . PRO C 1 188 ? 66.919 6.910 -31.928 1.00 21.85 188 PRO C C 1
ATOM 6892 O O . PRO C 1 188 ? 66.666 6.059 -31.046 1.00 23.42 188 PRO C O 1
ATOM 6896 N N . GLY C 1 189 ? 68.176 7.146 -32.340 1.00 21.65 189 GLY C N 1
ATOM 6897 C CA . GLY C 1 189 ? 69.308 6.547 -31.624 1.00 21.15 189 GLY C CA 1
ATOM 6898 C C . GLY C 1 189 ? 69.218 5.032 -31.438 1.00 20.13 189 GLY C C 1
ATOM 6899 O O . GLY C 1 189 ? 68.981 4.318 -32.405 1.00 23.83 189 GLY C O 1
ATOM 6900 N N . ILE C 1 190 ? 69.438 4.549 -30.225 1.00 17.60 190 ILE C N 1
ATOM 6901 C CA . ILE C 1 190 ? 69.505 3.102 -29.995 1.00 17.82 190 ILE C CA 1
ATOM 6902 C C . ILE C 1 190 ? 68.117 2.431 -30.022 1.00 19.23 190 ILE C C 1
ATOM 6903 O O . ILE C 1 190 ? 67.268 2.820 -29.220 1.00 19.41 190 ILE C O 1
ATOM 6908 N N . PRO C 1 191 ? 67.900 1.389 -30.864 1.00 20.80 191 PRO C N 1
ATOM 6909 C CA . PRO C 1 191 ? 66.627 0.661 -30.765 1.00 18.38 191 PRO C CA 1
ATOM 6910 C C . PRO C 1 191 ? 66.341 0.094 -29.380 1.00 19.37 191 PRO C C 1
ATOM 6911 O O . PRO C 1 191 ? 67.226 -0.409 -28.725 1.00 17.30 191 PRO C O 1
ATOM 6915 N N . SER C 1 192 ? 65.053 0.084 -28.986 1.00 17.22 192 SER C N 1
ATOM 6916 C CA . SER C 1 192 ? 64.703 -0.488 -27.639 1.00 17.34 192 SER C CA 1
ATOM 6917 C C . SER C 1 192 ? 65.124 -1.956 -27.512 1.00 16.10 192 SER C C 1
ATOM 6918 O O . SER C 1 192 ? 65.630 -2.390 -26.459 1.00 15.39 192 SER C O 1
ATOM 6921 N N . LEU C 1 193 ? 65.005 -2.734 -28.572 1.00 16.66 193 LEU C N 1
ATOM 6922 C CA . LEU C 1 193 ? 65.330 -4.166 -28.460 1.00 17.99 193 LEU C CA 1
ATOM 6923 C C . LEU C 1 193 ? 66.798 -4.404 -28.299 1.00 20.35 193 LEU C C 1
ATOM 6924 O O . LEU C 1 193 ? 67.194 -5.485 -27.904 1.00 18.29 193 LEU C O 1
ATOM 6929 N N . ASP C 1 194 ? 67.638 -3.411 -28.581 1.00 18.34 194 ASP C N 1
ATOM 6930 C CA . ASP C 1 194 ? 69.066 -3.658 -28.241 1.00 18.89 194 ASP C CA 1
ATOM 6931 C C . ASP C 1 194 ? 69.407 -3.600 -26.773 1.00 19.30 194 ASP C C 1
ATOM 6932 O O . ASP C 1 194 ? 70.482 -4.060 -26.396 1.00 18.27 194 ASP C O 1
ATOM 6937 N N . VAL C 1 195 ? 68.552 -3.009 -25.921 1.00 17.75 195 VAL C N 1
ATOM 6938 C CA . VAL C 1 195 ? 68.957 -2.759 -24.543 1.00 17.79 195 VAL C CA 1
ATOM 6939 C C . VAL C 1 195 ? 67.999 -3.297 -23.485 1.00 20.95 195 VAL C C 1
ATOM 6940 O O . VAL C 1 195 ? 68.351 -3.271 -22.315 1.00 24.07 195 VAL C O 1
ATOM 6944 N N . VAL C 1 196 ? 66.812 -3.769 -23.878 1.00 18.44 196 VAL C N 1
ATOM 6945 C CA . VAL C 1 196 ? 65.939 -4.375 -22.879 1.00 18.91 196 VAL C CA 1
ATOM 6946 C C . VAL C 1 196 ? 66.490 -5.745 -22.552 1.00 19.56 196 VAL C C 1
ATOM 6947 O O . VAL C 1 196 ? 66.706 -6.544 -23.487 1.00 19.28 196 VAL C O 1
ATOM 6951 N N . ASP C 1 197 ? 66.802 -5.991 -21.263 1.00 18.76 197 ASP C N 1
ATOM 6952 C CA . ASP C 1 197 ? 67.310 -7.320 -20.850 1.00 18.42 197 ASP C CA 1
ATOM 6953 C C . ASP C 1 197 ? 68.593 -7.656 -21.691 1.00 17.61 197 ASP C C 1
ATOM 6954 O O . ASP C 1 197 ? 68.805 -8.813 -22.156 1.00 17.91 197 ASP C O 1
ATOM 6959 N N . ASN C 1 198 ? 69.459 -6.659 -21.900 1.00 17.08 198 ASN C N 1
ATOM 6960 C CA . ASN C 1 198 ? 70.676 -6.869 -22.716 1.00 17.81 198 ASN C CA 1
ATOM 6961 C C . ASN C 1 198 ? 71.741 -5.821 -22.421 1.00 17.78 198 ASN C C 1
ATOM 6962 O O . ASN C 1 198 ? 71.453 -4.828 -21.748 1.00 18.73 198 ASN C O 1
ATOM 6967 N N . ILE C 1 199 ? 72.994 -6.084 -22.872 1.00 17.52 199 ILE C N 1
ATOM 6968 C CA . ILE C 1 199 ? 74.056 -5.051 -22.819 1.00 16.14 199 ILE C CA 1
ATOM 6969 C C . ILE C 1 199 ? 74.609 -4.946 -24.247 1.00 17.21 199 ILE C C 1
ATOM 6970 O O . ILE C 1 199 ? 74.860 -5.982 -24.876 1.00 20.65 199 ILE C O 1
ATOM 6975 N N . LEU C 1 200 ? 74.737 -3.732 -24.787 1.00 15.33 200 LEU C N 1
ATOM 6976 C CA . LEU C 1 200 ? 75.102 -3.584 -26.167 1.00 16.61 200 LEU C CA 1
ATOM 6977 C C . LEU C 1 200 ? 76.588 -3.087 -26.240 1.00 16.52 200 LEU C C 1
ATOM 6978 O O . LEU C 1 200 ? 76.851 -1.937 -25.920 1.00 17.07 200 LEU C O 1
ATOM 6983 N N . PRO C 1 201 ? 77.523 -3.934 -26.653 1.00 19.00 201 PRO C N 1
ATOM 6984 C CA . PRO C 1 201 ? 78.912 -3.437 -26.824 1.00 18.38 201 PRO C CA 1
ATOM 6985 C C . PRO C 1 201 ? 78.917 -2.571 -28.050 1.00 19.33 201 PRO C C 1
ATOM 6986 O O . PRO C 1 201 ? 78.196 -2.861 -29.010 1.00 17.30 201 PRO C O 1
ATOM 6990 N N . LEU C 1 202 ? 79.721 -1.497 -27.993 1.00 17.95 202 LEU C N 1
ATOM 6991 C CA . LEU C 1 202 ? 79.782 -0.538 -29.083 1.00 19.41 202 LEU C CA 1
ATOM 6992 C C . LEU C 1 202 ? 80.770 -0.915 -30.153 1.00 21.82 202 LEU C C 1
ATOM 6993 O O . LEU C 1 202 ? 80.669 -0.403 -31.284 1.00 24.26 202 LEU C O 1
ATOM 6998 N N . GLY C 1 203 ? 81.728 -1.789 -29.842 1.00 18.17 203 GLY C N 1
ATOM 6999 C CA . GLY C 1 203 ? 82.604 -2.385 -30.946 1.00 17.08 203 GLY C CA 1
ATOM 7000 C C . GLY C 1 203 ? 84.001 -1.730 -30.973 1.00 20.93 203 GLY C C 1
ATOM 7001 O O . GLY C 1 203 ? 84.284 -0.747 -30.221 1.00 19.18 203 GLY C O 1
ATOM 7002 N N . ASP C 1 204 ? 84.873 -2.270 -31.816 1.00 20.41 204 ASP C N 1
ATOM 7003 C CA . ASP C 1 204 ? 86.277 -1.814 -31.841 1.00 23.58 204 ASP C CA 1
ATOM 7004 C C . ASP C 1 204 ? 86.410 -0.356 -32.277 1.00 24.19 204 ASP C C 1
ATOM 7005 O O . ASP C 1 204 ? 87.247 0.373 -31.748 1.00 22.80 204 ASP C O 1
ATOM 7010 N N . GLY C 1 205 ? 85.642 0.076 -33.273 1.00 22.91 205 GLY C N 1
ATOM 7011 C CA . GLY C 1 205 ? 85.786 1.460 -33.742 1.00 21.45 205 GLY C CA 1
ATOM 7012 C C . GLY C 1 205 ? 85.552 2.496 -32.632 1.00 21.84 205 GLY C C 1
ATOM 7013 O O . GLY C 1 205 ? 86.334 3.499 -32.444 1.00 20.64 205 GLY C O 1
ATOM 7014 N N . TYR C 1 206 ? 84.468 2.303 -31.884 1.00 18.72 206 TYR C N 1
ATOM 7015 C CA . TYR C 1 206 ? 84.119 3.211 -30.804 1.00 20.67 206 TYR C CA 1
ATOM 7016 C C . TYR C 1 206 ? 85.184 3.123 -29.694 1.00 21.88 206 TYR C C 1
ATOM 7017 O O . TYR C 1 206 ? 85.599 4.157 -29.152 1.00 21.49 206 TYR C O 1
ATOM 7026 N N . ASP C 1 207 ? 85.645 1.903 -29.370 1.00 21.79 207 ASP C N 1
ATOM 7027 C CA . ASP C 1 207 ? 86.695 1.750 -28.318 1.00 21.13 207 ASP C CA 1
ATOM 7028 C C . ASP C 1 207 ? 87.943 2.541 -28.711 1.00 22.11 207 ASP C C 1
ATOM 7029 O O . ASP C 1 207 ? 88.524 3.238 -27.887 1.00 21.43 207 ASP C O 1
ATOM 7034 N N . ALA C 1 208 ? 88.319 2.429 -29.985 1.00 23.40 208 ALA C N 1
ATOM 7035 C CA . ALA C 1 208 ? 89.521 3.069 -30.567 1.00 23.04 208 ALA C CA 1
ATOM 7036 C C . ALA C 1 208 ? 89.373 4.588 -30.612 1.00 26.31 208 ALA C C 1
ATOM 7037 O O . ALA C 1 208 ? 90.352 5.320 -30.302 1.00 23.48 208 ALA C O 1
ATOM 7039 N N . LYS C 1 209 ? 88.174 5.100 -30.965 1.00 23.39 209 LYS C N 1
ATOM 7040 C CA . LYS C 1 209 ? 88.036 6.549 -31.041 1.00 23.84 209 LYS C CA 1
ATOM 7041 C C . LYS C 1 209 ? 88.044 7.190 -29.641 1.00 22.30 209 LYS C C 1
ATOM 7042 O O . LYS C 1 209 ? 88.555 8.275 -29.501 1.00 24.12 209 LYS C O 1
ATOM 7048 N N . THR C 1 210 ? 87.512 6.476 -28.638 1.00 20.45 210 THR C N 1
ATOM 7049 C CA . THR C 1 210 ? 87.533 6.912 -27.255 1.00 21.30 210 THR C CA 1
ATOM 7050 C C . THR C 1 210 ? 89.010 7.128 -26.832 1.00 21.64 210 THR C C 1
ATOM 7051 O O . THR C 1 210 ? 89.373 8.202 -26.332 1.00 21.99 210 THR C O 1
ATOM 7055 N N . ILE C 1 211 ? 89.857 6.133 -27.012 1.00 22.51 211 ILE C N 1
ATOM 7056 C CA . ILE C 1 211 ? 91.264 6.335 -26.536 1.00 23.63 211 ILE C CA 1
ATOM 7057 C C . ILE C 1 211 ? 92.052 7.326 -27.375 1.00 24.77 211 ILE C C 1
ATOM 7058 O O . ILE C 1 211 ? 92.898 8.070 -26.842 1.00 24.55 211 ILE C O 1
ATOM 7063 N N . LYS C 1 212 ? 91.765 7.395 -28.664 1.00 22.76 212 LYS C N 1
ATOM 7064 C CA . LYS C 1 212 ? 92.412 8.405 -29.524 1.00 24.19 212 LYS C CA 1
ATOM 7065 C C . LYS C 1 212 ? 92.149 9.821 -29.030 1.00 24.44 212 LYS C C 1
ATOM 7066 O O . LYS C 1 212 ? 93.075 10.667 -28.979 1.00 24.44 212 LYS C O 1
ATOM 7072 N N . GLU C 1 213 ? 90.900 10.095 -28.631 1.00 23.77 213 GLU C N 1
ATOM 7073 C CA . GLU C 1 213 ? 90.543 11.409 -28.041 1.00 23.54 213 GLU C CA 1
ATOM 7074 C C . GLU C 1 213 ? 91.222 11.630 -26.695 1.00 23.22 213 GLU C C 1
ATOM 7075 O O . GLU C 1 213 ? 91.742 12.732 -26.448 1.00 23.66 213 GLU C O 1
ATOM 7081 N N . ILE C 1 214 ? 91.214 10.599 -25.848 1.00 21.33 214 ILE C N 1
ATOM 7082 C CA . ILE C 1 214 ? 91.848 10.730 -24.535 1.00 23.04 214 ILE C CA 1
ATOM 7083 C C . ILE C 1 214 ? 93.331 11.105 -24.749 1.00 23.86 214 ILE C C 1
ATOM 7084 O O . ILE C 1 214 ? 93.859 12.019 -24.106 1.00 24.59 214 ILE C O 1
ATOM 7089 N N . PHE C 1 215 ? 93.978 10.444 -25.696 1.00 23.92 215 PHE C N 1
ATOM 7090 C CA . PHE C 1 215 ? 95.424 10.716 -25.938 1.00 26.97 215 PHE C CA 1
ATOM 7091 C C . PHE C 1 215 ? 95.695 12.154 -26.356 1.00 28.55 215 PHE C C 1
ATOM 7092 O O . PHE C 1 215 ? 96.698 12.767 -25.920 1.00 27.58 215 PHE C O 1
ATOM 7100 N N . ARG C 1 216 ? 94.859 12.693 -27.255 1.00 27.75 216 ARG C N 1
ATOM 7101 C CA . ARG C 1 216 ? 95.077 14.084 -27.666 1.00 27.91 216 ARG C CA 1
ATOM 7102 C C . ARG C 1 216 ? 94.919 15.034 -26.418 1.00 26.16 216 ARG C C 1
ATOM 7103 O O . ARG C 1 216 ? 95.750 15.896 -26.186 1.00 26.18 216 ARG C O 1
ATOM 7111 N N . ILE C 1 217 ? 93.895 14.816 -25.616 1.00 25.53 217 ILE C N 1
ATOM 7112 C CA . ILE C 1 217 ? 93.669 15.620 -24.400 1.00 26.49 217 ILE C CA 1
ATOM 7113 C C . ILE C 1 217 ? 94.900 15.533 -23.437 1.00 27.19 217 ILE C C 1
ATOM 7114 O O . ILE C 1 217 ? 95.438 16.557 -23.055 1.00 29.51 217 ILE C O 1
ATOM 7119 N N . LEU C 1 218 ? 95.312 14.317 -23.103 1.00 26.57 218 LEU C N 1
ATOM 7120 C CA . LEU C 1 218 ? 96.445 14.077 -22.190 1.00 28.36 218 LEU C CA 1
ATOM 7121 C C . LEU C 1 218 ? 97.733 14.703 -22.735 1.00 28.60 218 LEU C C 1
ATOM 7122 O O . LEU C 1 218 ? 98.525 15.264 -21.965 1.00 29.03 218 LEU C O 1
ATOM 7127 N N . SER C 1 219 ? 97.895 14.677 -24.060 1.00 28.08 219 SER C N 1
ATOM 7128 C CA . SER C 1 219 ? 99.062 15.218 -24.729 1.00 30.55 219 SER C CA 1
ATOM 7129 C C . SER C 1 219 ? 99.097 16.717 -24.552 1.00 33.05 219 SER C C 1
ATOM 7130 O O . SER C 1 219 ? 100.167 17.319 -24.674 1.00 31.05 219 SER C O 1
ATOM 7133 N N . GLU C 1 220 ? 97.974 17.315 -24.174 1.00 29.16 220 GLU C N 1
ATOM 7134 C CA . GLU C 1 220 ? 97.930 18.777 -24.027 1.00 32.05 220 GLU C CA 1
ATOM 7135 C C . GLU C 1 220 ? 97.852 19.270 -22.579 1.00 32.09 220 GLU C C 1
ATOM 7136 O O . GLU C 1 220 ? 97.807 20.465 -22.325 1.00 34.21 220 GLU C O 1
ATOM 7142 N N . VAL C 1 221 ? 97.860 18.338 -21.628 1.00 30.90 221 VAL C N 1
ATOM 7143 C CA . VAL C 1 221 ? 97.843 18.688 -20.204 1.00 29.20 221 VAL C CA 1
ATOM 7144 C C . VAL C 1 221 ? 99.243 19.165 -19.798 1.00 31.68 221 VAL C C 1
ATOM 7145 O O . VAL C 1 221 ? 100.252 18.511 -20.095 1.00 28.73 221 VAL C O 1
ATOM 7149 N N . LYS C 1 222 ? 99.285 20.291 -19.106 1.00 31.45 222 LYS C N 1
ATOM 7150 C CA . LYS C 1 222 ? 100.561 20.777 -18.530 1.00 35.63 222 LYS C CA 1
ATOM 7151 C C . LYS C 1 222 ? 100.875 19.966 -17.279 1.00 33.55 222 LYS C C 1
ATOM 7152 O O . LYS C 1 222 ? 100.195 20.100 -16.281 1.00 34.72 222 LYS C O 1
ATOM 7158 N N . ARG C 1 223 ? 101.918 19.154 -17.319 1.00 33.81 223 ARG C N 1
ATOM 7159 C CA . ARG C 1 223 ? 102.252 18.266 -16.198 1.00 32.44 223 ARG C CA 1
ATOM 7160 C C . ARG C 1 223 ? 103.156 18.929 -15.139 1.00 33.46 223 ARG C C 1
ATOM 7161 O O . ARG C 1 223 ? 103.917 19.857 -15.414 1.00 32.73 223 ARG C O 1
ATOM 7169 N N . ASN C 1 224 ? 103.059 18.449 -13.909 1.00 33.82 224 ASN C N 1
ATOM 7170 C CA . ASN C 1 224 ? 104.068 18.820 -12.880 1.00 34.97 224 ASN C CA 1
ATOM 7171 C C . ASN C 1 224 ? 105.179 17.775 -12.701 1.00 35.94 224 ASN C C 1
ATOM 7172 O O . ASN C 1 224 ? 106.068 17.963 -11.888 1.00 37.50 224 ASN C O 1
ATOM 7177 N N . VAL C 1 225 ? 105.077 16.654 -13.398 1.00 34.77 225 VAL C N 1
ATOM 7178 C CA . VAL C 1 225 ? 106.078 15.578 -13.353 1.00 36.93 225 VAL C CA 1
ATOM 7179 C C . VAL C 1 225 ? 106.420 15.290 -14.804 1.00 37.23 225 VAL C C 1
ATOM 7180 O O . VAL C 1 225 ? 105.756 15.790 -15.683 1.00 38.91 225 VAL C O 1
ATOM 7184 N N . ASP C 1 226 ? 107.447 14.510 -15.097 1.00 38.22 226 ASP C N 1
ATOM 7185 C CA . ASP C 1 226 ? 107.806 14.310 -16.513 1.00 37.52 226 ASP C CA 1
ATOM 7186 C C . ASP C 1 226 ? 107.981 12.833 -16.905 1.00 37.86 226 ASP C C 1
ATOM 7187 O O . ASP C 1 226 ? 108.590 12.528 -17.924 1.00 38.19 226 ASP C O 1
ATOM 7192 N N . GLU C 1 227 ? 107.459 11.933 -16.082 1.00 35.82 227 GLU C N 1
ATOM 7193 C CA . GLU C 1 227 ? 107.603 10.481 -16.300 1.00 36.25 227 GLU C CA 1
ATOM 7194 C C . GLU C 1 227 ? 106.233 9.810 -16.151 1.00 33.89 227 GLU C C 1
ATOM 7195 O O . GLU C 1 227 ? 105.412 10.251 -15.320 1.00 33.99 227 GLU C O 1
ATOM 7201 N N . PRO C 1 228 ? 105.930 8.790 -16.991 1.00 34.05 228 PRO C N 1
ATOM 7202 C CA . PRO C 1 228 ? 106.660 8.390 -18.206 1.00 34.46 228 PRO C CA 1
ATOM 7203 C C . PRO C 1 228 ? 106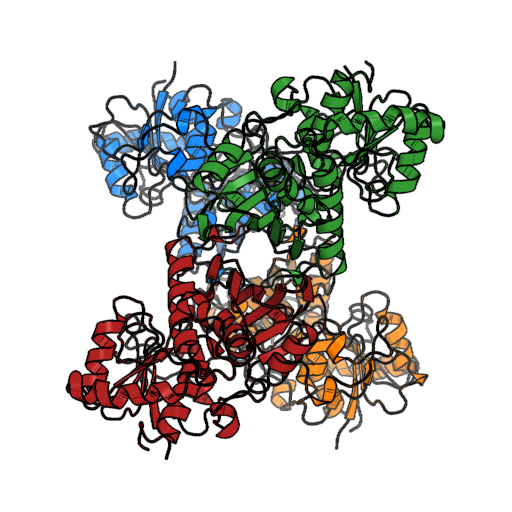.296 9.382 -19.311 1.00 35.08 228 PRO C C 1
ATOM 7204 O O . PRO C 1 228 ? 105.511 10.288 -19.071 1.00 33.27 228 PRO C O 1
ATOM 7208 N N . LYS C 1 229 ? 106.888 9.259 -20.489 1.00 34.93 229 LYS C N 1
ATOM 7209 C CA . LYS C 1 229 ? 106.448 10.063 -21.623 1.00 36.39 229 LYS C CA 1
ATOM 7210 C C . LYS C 1 229 ? 105.106 9.488 -22.057 1.00 35.61 229 LYS C C 1
ATOM 7211 O O . LYS C 1 229 ? 104.866 8.279 -21.900 1.00 32.53 229 LYS C O 1
ATOM 7217 N N . LEU C 1 230 ? 104.251 10.346 -22.608 1.00 34.88 230 LEU C N 1
ATOM 7218 C CA . LEU C 1 230 ? 102.908 9.906 -23.013 1.00 35.77 230 LEU C CA 1
ATOM 7219 C C . LEU C 1 230 ? 102.975 8.789 -24.053 1.00 36.42 230 LEU C C 1
ATOM 7220 O O . LEU C 1 230 ? 102.235 7.798 -23.968 1.00 33.69 230 LEU C O 1
ATOM 7225 N N . GLU C 1 231 ? 103.910 8.882 -24.990 1.00 38.95 231 GLU C N 1
ATOM 7226 C CA . GLU C 1 231 ? 104.070 7.760 -25.939 1.00 41.69 231 GLU C CA 1
ATOM 7227 C C . GLU C 1 231 ? 104.196 6.388 -25.251 1.00 42.15 231 GLU C C 1
ATOM 7228 O O . GLU C 1 231 ? 103.929 5.376 -25.878 1.00 42.43 231 GLU C O 1
ATOM 7234 N N . ASP C 1 232 ? 104.627 6.350 -23.989 1.00 38.88 232 ASP C N 1
ATOM 7235 C CA . ASP C 1 232 ? 104.754 5.078 -23.254 1.00 37.71 232 ASP C CA 1
ATOM 7236 C C . ASP C 1 232 ? 103.564 4.744 -22.343 1.00 36.24 232 ASP C C 1
ATOM 7237 O O . ASP C 1 232 ? 103.637 3.797 -21.559 1.00 36.31 232 ASP C O 1
ATOM 7242 N N . VAL C 1 233 ? 102.463 5.491 -22.455 1.00 31.06 233 VAL C N 1
ATOM 7243 C CA . VAL C 1 233 ? 101.266 5.212 -21.673 1.00 29.57 233 VAL C CA 1
ATOM 7244 C C . VAL C 1 233 ? 100.372 4.240 -22.465 1.00 29.56 233 VAL C C 1
ATOM 7245 O O . VAL C 1 233 ? 100.123 4.444 -23.662 1.00 30.95 233 VAL C O 1
ATOM 7249 N N . SER C 1 234 ? 99.953 3.162 -21.828 1.00 27.33 234 SER C N 1
ATOM 7250 C CA . SER C 1 234 ? 99.033 2.195 -22.472 1.00 28.07 234 SER C CA 1
ATOM 7251 C C . SER C 1 234 ? 97.569 2.523 -22.102 1.00 27.54 234 SER C C 1
ATOM 7252 O O . SER C 1 234 ? 97.239 2.526 -20.905 1.00 26.84 234 SER C O 1
ATOM 7255 N N . LEU C 1 235 ? 96.681 2.791 -23.082 1.00 25.71 235 LEU C N 1
ATOM 7256 C CA . LEU C 1 235 ? 95.243 3.013 -22.754 1.00 23.55 235 LEU C CA 1
ATOM 7257 C C . LEU C 1 235 ? 94.387 1.999 -23.489 1.00 23.83 235 LEU C C 1
ATOM 7258 O O . LEU C 1 235 ? 94.722 1.626 -24.647 1.00 22.62 235 LEU C O 1
ATOM 7263 N N . ALA C 1 236 ? 93.281 1.581 -22.876 1.00 21.75 236 ALA C N 1
ATOM 7264 C CA . ALA C 1 236 ? 92.350 0.701 -23.589 1.00 21.04 236 ALA C CA 1
ATOM 7265 C C . ALA C 1 236 ? 90.975 0.935 -23.043 1.00 20.33 236 ALA C C 1
ATOM 7266 O O . ALA C 1 236 ? 90.811 1.279 -21.838 1.00 20.53 236 ALA C O 1
ATOM 7268 N N . ALA C 1 237 ? 89.969 0.785 -23.909 1.00 19.44 237 ALA C N 1
ATOM 7269 C CA . ALA C 1 237 ? 88.576 0.957 -23.484 1.00 19.60 237 ALA C CA 1
ATOM 7270 C C . ALA C 1 237 ? 87.757 -0.196 -24.064 1.00 20.00 237 ALA C C 1
ATOM 7271 O O . ALA C 1 237 ? 88.074 -0.710 -25.135 1.00 21.39 237 ALA C O 1
ATOM 7273 N N . THR C 1 238 ? 86.765 -0.635 -23.289 1.00 19.66 238 THR C N 1
ATOM 7274 C CA . THR C 1 238 ? 85.740 -1.592 -23.751 1.00 17.67 238 THR C CA 1
ATOM 7275 C C . THR C 1 238 ? 84.382 -0.907 -23.453 1.00 16.53 238 THR C C 1
ATOM 7276 O O . THR C 1 238 ? 84.005 -0.721 -22.268 1.00 17.34 238 THR C O 1
ATOM 7280 N N . THR C 1 239 ? 83.670 -0.489 -24.506 1.00 16.18 239 THR C N 1
ATOM 7281 C CA . THR C 1 239 ? 82.559 0.424 -24.306 1.00 16.50 239 THR C CA 1
ATOM 7282 C C . THR C 1 239 ? 81.211 -0.278 -24.588 1.00 17.05 239 THR C C 1
ATOM 7283 O O . THR C 1 239 ? 81.180 -1.238 -25.420 1.00 17.41 239 THR C O 1
ATOM 7287 N N . HIS C 1 240 ? 80.171 0.165 -23.865 1.00 14.95 240 HIS C N 1
ATOM 7288 C CA . HIS C 1 240 ? 78.842 -0.520 -23.905 1.00 16.05 240 HIS C CA 1
ATOM 7289 C C . HIS C 1 240 ? 77.789 0.573 -23.674 1.00 15.22 240 HIS C C 1
ATOM 7290 O O . HIS C 1 240 ? 78.090 1.596 -23.038 1.00 15.68 240 HIS C O 1
ATOM 7297 N N . ARG C 1 241 ? 76.554 0.308 -24.157 1.00 14.89 241 ARG C N 1
ATOM 7298 C CA . ARG C 1 241 ? 75.389 1.070 -23.713 1.00 14.98 241 ARG C CA 1
ATOM 7299 C C . ARG C 1 241 ? 74.356 0.130 -23.045 1.00 14.65 241 ARG C C 1
ATOM 7300 O O . ARG C 1 241 ? 74.267 -1.123 -23.384 1.00 15.10 241 ARG C O 1
ATOM 7308 N N . ILE C 1 242 ? 73.608 0.700 -22.083 1.00 15.04 242 ILE C N 1
ATOM 7309 C CA . ILE C 1 242 ? 72.523 -0.015 -21.437 1.00 16.03 242 ILE C CA 1
ATOM 7310 C C . ILE C 1 242 ? 71.352 0.956 -21.361 1.00 15.26 242 ILE C C 1
ATOM 7311 O O . ILE C 1 242 ? 71.453 2.140 -21.746 1.00 17.00 242 ILE C O 1
ATOM 7316 N N . ALA C 1 243 ? 70.271 0.511 -20.769 1.00 14.50 243 ALA C N 1
ATOM 7317 C CA . ALA C 1 243 ? 69.024 1.293 -20.768 1.00 17.09 243 ALA C CA 1
ATOM 7318 C C . ALA C 1 243 ? 68.985 2.401 -19.675 1.00 19.98 243 ALA C C 1
ATOM 7319 O O . ALA C 1 243 ? 67.973 2.538 -18.942 1.00 20.08 243 ALA C O 1
ATOM 7321 N N . THR C 1 244 ? 70.061 3.185 -19.507 1.00 19.26 244 THR C N 1
ATOM 7322 C CA . THR C 1 244 ? 69.982 4.317 -18.597 1.00 17.04 244 THR C CA 1
ATOM 7323 C C . THR C 1 244 ? 69.728 5.510 -19.498 1.00 15.97 244 THR C C 1
ATOM 7324 O O . THR C 1 244 ? 70.042 5.504 -20.694 1.00 17.66 244 THR C O 1
ATOM 7328 N N . ILE C 1 245 ? 69.120 6.559 -18.945 1.00 17.22 245 ILE C N 1
ATOM 7329 C CA . ILE C 1 245 ? 68.706 7.685 -19.814 1.00 16.58 245 ILE C CA 1
ATOM 7330 C C . ILE C 1 245 ? 69.887 8.686 -20.061 1.00 17.63 245 ILE C C 1
ATOM 7331 O O . ILE C 1 245 ? 70.160 9.022 -21.228 1.00 15.38 245 ILE C O 1
ATOM 7336 N N . HIS C 1 246 ? 70.502 9.168 -18.969 1.00 16.01 246 HIS C N 1
ATOM 7337 C CA . HIS C 1 246 ? 71.697 9.992 -19.022 1.00 16.31 246 HIS C CA 1
ATOM 7338 C C . HIS C 1 246 ? 72.700 9.412 -18.034 1.00 16.51 246 HIS C C 1
ATOM 7339 O O . HIS C 1 246 ? 72.321 8.743 -17.051 1.00 16.49 246 HIS C O 1
ATOM 7346 N N . GLY C 1 247 ? 73.962 9.763 -18.242 1.00 17.11 247 GLY C N 1
ATOM 7347 C CA . GLY C 1 247 ? 74.985 9.356 -17.311 1.00 17.43 247 GLY C CA 1
ATOM 7348 C C . GLY C 1 247 ? 75.808 8.268 -17.939 1.00 18.56 247 GLY C C 1
ATOM 7349 O O . GLY C 1 247 ? 75.284 7.196 -18.237 1.00 21.32 247 GLY C O 1
ATOM 7350 N N . HIS C 1 248 ? 77.103 8.525 -18.108 1.00 19.58 248 HIS C N 1
ATOM 7351 C CA . HIS C 1 248 ? 78.050 7.476 -18.561 1.00 19.26 248 HIS C CA 1
ATOM 7352 C C . HIS C 1 248 ? 78.903 7.063 -17.398 1.00 18.45 248 HIS C C 1
ATOM 7353 O O . HIS C 1 248 ? 79.524 7.904 -16.693 1.00 19.47 248 HIS C O 1
ATOM 7360 N N . TYR C 1 249 ? 78.939 5.768 -17.154 1.00 16.48 249 TYR C N 1
ATOM 7361 C CA . TYR C 1 249 ? 79.583 5.291 -15.932 1.00 17.63 249 TYR C CA 1
ATOM 7362 C C . TYR C 1 249 ? 80.853 4.543 -16.404 1.00 17.53 249 TYR C C 1
ATOM 7363 O O . TYR C 1 249 ? 80.781 3.785 -17.384 1.00 16.59 249 TYR C O 1
ATOM 7372 N N . GLU C 1 250 ? 82.016 4.784 -15.748 1.00 17.79 250 GLU C N 1
ATOM 7373 C CA . GLU C 1 250 ? 83.298 4.124 -16.201 1.00 15.96 250 GLU C CA 1
ATOM 7374 C C . GLU C 1 250 ? 84.056 3.516 -15.028 1.00 17.34 250 GLU C C 1
ATOM 7375 O O . GLU C 1 250 ? 84.088 4.101 -13.960 1.00 20.43 250 GLU C O 1
ATOM 7381 N N . VAL C 1 251 ? 84.627 2.311 -15.242 1.00 18.49 251 VAL C N 1
ATOM 7382 C CA . VAL C 1 251 ? 85.511 1.685 -14.258 1.00 18.22 251 VAL C CA 1
ATOM 7383 C C . VAL C 1 251 ? 86.907 1.781 -14.853 1.00 19.78 251 VAL C C 1
ATOM 7384 O O . VAL C 1 251 ? 87.129 1.413 -16.050 1.00 21.72 251 VAL C O 1
ATOM 7388 N N . LEU C 1 252 ? 87.833 2.323 -14.062 1.00 19.50 252 LEU C N 1
ATOM 7389 C CA . LEU C 1 252 ? 89.205 2.535 -14.548 1.00 21.76 252 LEU C CA 1
ATOM 7390 C C . LEU C 1 252 ? 90.194 1.828 -13.619 1.00 22.50 252 LEU C C 1
ATOM 7391 O O . LEU C 1 252 ? 90.179 2.055 -12.384 1.00 24.68 252 LEU C O 1
ATOM 7396 N N . TYR C 1 253 ? 90.997 0.958 -14.219 1.00 21.81 253 TYR C N 1
ATOM 7397 C CA . TYR C 1 253 ? 92.203 0.416 -13.551 1.00 21.83 253 TYR C CA 1
ATOM 7398 C C . TYR C 1 253 ? 93.373 1.183 -14.069 1.00 23.19 253 TYR C C 1
ATOM 7399 O O . TYR C 1 253 ? 93.633 1.162 -15.283 1.00 22.27 253 TYR C O 1
ATOM 7408 N N . VAL C 1 254 ? 94.037 1.900 -13.149 1.00 24.00 254 VAL C N 1
ATOM 7409 C CA . VAL C 1 254 ? 95.096 2.830 -13.504 1.00 24.91 254 VAL C CA 1
ATOM 7410 C C . VAL C 1 254 ? 96.435 2.352 -12.946 1.00 27.22 254 VAL C C 1
ATOM 7411 O O . VAL C 1 254 ? 96.585 2.185 -11.736 1.00 28.09 254 VAL C O 1
ATOM 7415 N N . SER C 1 255 ? 97.419 2.185 -13.814 1.00 29.06 255 SER C N 1
ATOM 7416 C CA . SER C 1 255 ? 98.713 1.694 -13.365 1.00 29.33 255 SER C CA 1
ATOM 7417 C C . SER C 1 255 ? 99.732 2.808 -13.377 1.00 29.92 255 SER C C 1
ATOM 7418 O O . SER C 1 255 ? 99.524 3.851 -14.026 1.00 27.39 255 SER C O 1
ATOM 7421 N N . PHE C 1 256 ? 100.830 2.633 -12.630 1.00 30.22 256 PHE C N 1
ATOM 7422 C CA . PHE C 1 256 ? 101.794 3.708 -12.479 1.00 30.09 256 PHE C CA 1
ATOM 7423 C C . PHE C 1 256 ? 103.140 3.079 -12.590 1.00 32.07 256 PHE C C 1
ATOM 7424 O O . PHE C 1 256 ? 103.275 1.893 -12.240 1.00 30.30 256 PHE C O 1
ATOM 7432 N N . LYS C 1 257 ? 104.141 3.886 -12.984 1.00 33.89 257 LYS C N 1
ATOM 7433 C CA . LYS C 1 257 ? 105.534 3.423 -13.166 1.00 36.89 257 LYS C CA 1
ATOM 7434 C C . LYS C 1 257 ? 106.189 3.023 -11.838 1.00 40.19 257 LYS C C 1
ATOM 7435 O O . LYS C 1 257 ? 107.155 2.219 -11.786 1.00 39.19 257 LYS C O 1
ATOM 7441 N N . GLU C 1 258 ? 105.743 3.666 -10.769 1.00 37.98 258 GLU C N 1
ATOM 7442 C CA . GLU C 1 258 ? 106.306 3.403 -9.440 1.00 41.81 258 GLU C CA 1
ATOM 7443 C C . GLU C 1 258 ? 105.190 3.405 -8.371 1.00 38.71 258 GLU C C 1
ATOM 7444 O O . GLU C 1 258 ? 104.041 3.788 -8.642 1.00 34.11 258 GLU C O 1
ATOM 7450 N N . GLU C 1 259 ? 105.567 2.996 -7.166 1.00 38.69 259 GLU C N 1
ATOM 7451 C CA . GLU C 1 259 ? 104.635 2.816 -6.082 1.00 39.47 259 GLU C CA 1
ATOM 7452 C C . GLU C 1 259 ? 103.880 4.128 -5.876 1.00 36.08 259 GLU C C 1
ATOM 7453 O O . GLU C 1 259 ? 104.499 5.188 -5.825 1.00 34.26 259 GLU C O 1
ATOM 7459 N N . THR C 1 260 ? 102.553 4.036 -5.842 1.00 34.45 260 THR C N 1
ATOM 7460 C CA . THR C 1 260 ? 101.657 5.213 -5.794 1.00 34.61 260 THR C CA 1
ATOM 7461 C C . THR C 1 260 ? 100.475 4.887 -4.856 1.00 35.37 260 THR C C 1
ATOM 7462 O O . THR C 1 260 ? 99.854 3.829 -4.983 1.00 34.89 260 THR C O 1
ATOM 7466 N N . ALA C 1 261 ? 100.167 5.787 -3.926 1.00 35.64 261 ALA C N 1
ATOM 7467 C CA . ALA C 1 261 ? 99.136 5.553 -2.909 1.00 35.41 261 ALA C CA 1
ATOM 7468 C C . ALA C 1 261 ? 97.754 6.002 -3.396 1.00 34.58 261 ALA C C 1
ATOM 7469 O O . ALA C 1 261 ? 97.588 7.153 -3.857 1.00 32.92 261 ALA C O 1
ATOM 7471 N N . ALA C 1 262 ? 96.776 5.107 -3.303 1.00 32.85 262 ALA C N 1
ATOM 7472 C CA . ALA C 1 262 ? 95.388 5.458 -3.661 1.00 33.45 262 ALA C CA 1
ATOM 7473 C C . ALA C 1 262 ? 94.906 6.650 -2.828 1.00 35.40 262 ALA C C 1
ATOM 7474 O O . ALA C 1 262 ? 94.160 7.489 -3.353 1.00 32.24 262 ALA C O 1
ATOM 7476 N N . GLU C 1 263 ? 95.346 6.742 -1.566 1.00 33.20 263 GLU C N 1
ATOM 7477 C CA . GLU C 1 263 ? 94.900 7.819 -0.695 1.00 37.29 263 GLU C CA 1
ATOM 7478 C C . GLU C 1 263 ? 95.433 9.159 -1.202 1.00 38.31 263 GLU C C 1
ATOM 7479 O O . GLU C 1 263 ? 94.708 10.162 -1.161 1.00 35.08 263 GLU C O 1
ATOM 7485 N N . LYS C 1 264 ? 96.670 9.169 -1.714 1.00 34.51 264 LYS C N 1
ATOM 7486 C CA . LYS C 1 264 ? 97.238 10.392 -2.289 1.00 34.65 264 LYS C CA 1
ATOM 7487 C C . LYS C 1 264 ? 96.524 10.754 -3.563 1.00 31.01 264 LYS C C 1
ATOM 7488 O O . LYS C 1 264 ? 96.273 11.930 -3.790 1.00 30.42 264 LYS C O 1
ATOM 7494 N N . VAL C 1 265 ? 96.228 9.761 -4.408 1.00 28.30 265 VAL C N 1
ATOM 7495 C CA . VAL C 1 265 ? 95.559 10.050 -5.661 1.00 28.81 265 VAL C CA 1
ATOM 7496 C C . VAL C 1 265 ? 94.135 10.552 -5.316 1.00 30.71 265 VAL C C 1
ATOM 7497 O O . VAL C 1 265 ? 93.621 11.498 -5.935 1.00 27.10 265 VAL C O 1
ATOM 7501 N N . LYS C 1 266 ? 93.537 9.979 -4.272 1.00 32.42 266 LYS C N 1
ATOM 7502 C CA . LYS C 1 266 ? 92.187 10.431 -3.885 1.00 32.23 266 LYS C CA 1
ATOM 7503 C C . LYS C 1 266 ? 92.219 11.910 -3.498 1.00 32.37 266 LYS C C 1
ATOM 7504 O O . LYS C 1 266 ? 91.332 12.629 -3.913 1.00 29.50 266 LYS C O 1
ATOM 7510 N N . GLU C 1 267 ? 93.228 12.370 -2.737 1.00 33.06 267 GLU C N 1
ATOM 7511 C CA . GLU C 1 267 ? 93.325 13.795 -2.364 1.00 33.46 267 GLU C CA 1
ATOM 7512 C C . GLU C 1 267 ? 93.578 14.719 -3.560 1.00 35.01 267 GLU C C 1
ATOM 7513 O O . GLU C 1 267 ? 93.030 15.818 -3.623 1.00 33.55 267 GLU C O 1
ATOM 7519 N N . THR C 1 268 ? 94.364 14.251 -4.532 1.00 30.43 268 THR C N 1
ATOM 7520 C CA . THR C 1 268 ? 94.621 15.007 -5.773 1.00 28.74 268 THR C CA 1
ATOM 7521 C C . THR C 1 268 ? 93.326 15.232 -6.565 1.00 27.44 268 THR C C 1
ATOM 7522 O O . THR C 1 268 ? 93.016 16.355 -7.063 1.00 26.24 268 THR C O 1
ATOM 7526 N N . LEU C 1 269 ? 92.541 14.177 -6.660 1.00 23.66 269 LEU C N 1
ATOM 7527 C CA . LEU C 1 269 ? 91.221 14.305 -7.318 1.00 25.93 269 LEU C CA 1
ATOM 7528 C C . LEU C 1 269 ? 90.279 15.231 -6.576 1.00 26.88 269 LEU C C 1
ATOM 7529 O O . LEU C 1 269 ? 89.630 16.072 -7.224 1.00 27.15 269 LEU C O 1
ATOM 7534 N N . GLU C 1 270 ? 90.193 15.095 -5.251 1.00 27.46 270 GLU C N 1
ATOM 7535 C CA . GLU C 1 270 ? 89.355 15.989 -4.429 1.00 30.70 270 GLU C CA 1
ATOM 7536 C C . GLU C 1 270 ? 89.749 17.456 -4.590 1.00 33.35 270 GLU C C 1
ATOM 7537 O O . GLU C 1 270 ? 88.898 18.354 -4.587 1.00 30.23 270 GLU C O 1
ATOM 7543 N N . ASN C 1 271 ? 91.055 17.703 -4.677 1.00 30.53 271 ASN C N 1
ATOM 7544 C CA . ASN C 1 271 ? 91.575 19.061 -4.764 1.00 34.07 271 ASN C CA 1
ATOM 7545 C C . ASN C 1 271 ? 91.707 19.641 -6.157 1.00 31.28 271 ASN C C 1
ATOM 7546 O O . ASN C 1 271 ? 92.152 20.780 -6.303 1.00 33.02 271 ASN C O 1
ATOM 7551 N N . PHE C 1 272 ? 91.345 18.871 -7.165 1.00 29.65 272 PHE C N 1
ATOM 7552 C CA . PHE C 1 272 ? 91.609 19.277 -8.562 1.00 30.95 272 PHE C CA 1
ATOM 7553 C C . PHE C 1 272 ? 90.777 20.531 -8.899 1.00 31.91 272 PHE C C 1
ATOM 7554 O O . PHE C 1 272 ? 89.577 20.601 -8.584 1.00 28.15 272 PHE C O 1
ATOM 7562 N N . ARG C 1 273 ? 91.433 21.517 -9.497 1.00 31.58 273 ARG C N 1
ATOM 7563 C CA . ARG C 1 273 ? 90.798 22.798 -9.898 1.00 34.78 273 ARG C CA 1
ATOM 7564 C C . ARG C 1 273 ? 91.572 23.204 -11.136 1.00 35.22 273 ARG C C 1
ATOM 7565 O O . ARG C 1 273 ? 92.737 22.815 -11.276 1.00 36.89 273 ARG C O 1
ATOM 7573 N N . GLY C 1 274 ? 90.972 24.001 -12.003 1.00 30.79 274 GLY C N 1
ATOM 7574 C CA . GLY C 1 274 ? 91.707 24.526 -13.147 1.00 31.61 274 GLY C CA 1
ATOM 7575 C C . GLY C 1 274 ? 91.390 25.992 -13.355 1.00 31.34 274 GLY C C 1
ATOM 7576 O O . GLY C 1 274 ? 90.754 26.666 -12.511 1.00 32.80 274 GLY C O 1
ATOM 7577 N N . GLU C 1 275 ? 91.800 26.475 -14.515 1.00 30.93 275 GLU C N 1
ATOM 7578 C CA . GLU C 1 275 ? 91.507 27.841 -14.906 1.00 34.60 275 GLU C CA 1
ATOM 7579 C C . GLU C 1 275 ? 90.019 28.261 -14.754 1.00 32.46 275 GLU C C 1
ATOM 7580 O O . GLU C 1 275 ? 89.735 29.348 -14.274 1.00 31.01 275 GLU C O 1
ATOM 7586 N N . PRO C 1 276 ? 89.060 27.394 -15.109 1.00 29.94 276 PRO C N 1
ATOM 7587 C CA . PRO C 1 276 ? 87.645 27.800 -14.970 1.00 28.80 276 PRO C CA 1
ATOM 7588 C C . PRO C 1 276 ? 87.276 28.165 -13.545 1.00 28.78 276 PRO C C 1
ATOM 7589 O O . PRO C 1 276 ? 86.543 29.158 -13.324 1.00 29.07 276 PRO C O 1
ATOM 7593 N N . GLN C 1 277 ? 87.784 27.387 -12.578 1.00 26.75 277 GLN C N 1
ATOM 7594 C CA . GLN C 1 277 ? 87.506 27.654 -11.168 1.00 27.30 277 GLN C CA 1
ATOM 7595 C C . GLN C 1 277 ? 88.271 28.874 -10.685 1.00 29.76 277 GLN C C 1
ATOM 7596 O O . GLN C 1 277 ? 87.712 29.666 -9.930 1.00 31.01 277 GLN C O 1
ATOM 7602 N N . ASP C 1 278 ? 89.518 29.033 -11.125 1.00 30.81 278 ASP C N 1
ATOM 7603 C CA . ASP C 1 278 ? 90.296 30.210 -10.734 1.00 34.35 278 ASP C CA 1
ATOM 7604 C C . ASP C 1 278 ? 89.610 31.512 -11.188 1.00 34.31 278 ASP C C 1
ATOM 7605 O O . ASP C 1 278 ? 89.673 32.549 -10.498 1.00 35.34 278 ASP C O 1
ATOM 7610 N N . LEU C 1 279 ? 89.007 31.462 -12.376 1.00 32.78 279 LEU C N 1
ATOM 7611 C CA . LEU C 1 279 ? 88.486 32.656 -13.070 1.00 33.97 279 LEU C CA 1
ATOM 7612 C C . LEU C 1 279 ? 87.029 32.895 -12.654 1.00 33.03 279 LEU C C 1
ATOM 7613 O O . LEU C 1 279 ? 86.426 33.912 -12.985 1.00 32.80 279 LEU C O 1
ATOM 7618 N N . LYS C 1 280 ? 86.475 31.945 -11.914 1.00 31.94 280 LYS C N 1
ATOM 7619 C CA . LYS C 1 280 ? 85.101 32.056 -11.433 1.00 33.23 280 LYS C CA 1
ATOM 7620 C C . LYS C 1 280 ? 84.089 32.165 -12.556 1.00 31.28 280 LYS C C 1
ATOM 7621 O O . LYS C 1 280 ? 83.229 33.030 -12.492 1.00 29.84 280 LYS C O 1
ATOM 7627 N N . LEU C 1 281 ? 84.236 31.330 -13.597 1.00 28.21 281 LEU C N 1
ATOM 7628 C CA . LEU C 1 281 ? 83.361 31.402 -14.756 1.00 28.44 281 LEU C CA 1
ATOM 7629 C C . LEU C 1 281 ? 81.974 30.937 -14.279 1.00 27.36 281 LEU C C 1
ATOM 7630 O O . LEU C 1 281 ? 81.892 30.011 -13.421 1.00 26.73 281 LEU C O 1
ATOM 7635 N N . PRO C 1 282 ? 80.900 31.549 -14.795 1.00 29.95 282 PRO C N 1
ATOM 7636 C CA . PRO C 1 282 ? 79.533 31.191 -14.275 1.00 29.23 282 PRO C CA 1
ATOM 7637 C C . PRO C 1 282 ? 79.240 29.716 -14.318 1.00 26.94 282 PRO C C 1
ATOM 7638 O O . PRO C 1 282 ? 78.549 29.214 -13.424 1.00 28.87 282 PRO C O 1
ATOM 7642 N N . THR C 1 283 ? 79.717 29.000 -15.340 1.00 25.74 283 THR C N 1
ATOM 7643 C CA . THR C 1 283 ? 79.332 27.575 -15.494 1.00 24.81 283 THR C CA 1
ATOM 7644 C C . THR C 1 283 ? 80.412 26.632 -14.978 1.00 24.86 283 THR C C 1
ATOM 7645 O O . THR C 1 283 ? 80.291 25.433 -15.070 1.00 24.86 283 THR C O 1
ATOM 7649 N N . ALA C 1 284 ? 81.479 27.190 -14.405 1.00 26.13 284 ALA C N 1
ATOM 7650 C CA . ALA C 1 284 ? 82.542 26.350 -13.814 1.00 25.50 284 ALA C CA 1
ATOM 7651 C C . ALA C 1 284 ? 82.057 25.782 -12.470 1.00 24.76 284 ALA C C 1
ATOM 7652 O O . ALA C 1 284 ? 81.796 26.547 -11.535 1.00 28.40 284 ALA C O 1
ATOM 7654 N N . PRO C 1 285 ? 82.058 24.475 -12.312 1.00 23.34 285 PRO C N 1
ATOM 7655 C CA . PRO C 1 285 ? 81.626 23.884 -11.015 1.00 23.26 285 PRO C CA 1
ATOM 7656 C C . PRO C 1 285 ? 82.699 24.246 -9.953 1.00 26.61 285 PRO C C 1
ATOM 7657 O O . PRO C 1 285 ? 83.873 24.451 -10.342 1.00 25.79 285 PRO C O 1
ATOM 7661 N N . SER C 1 286 ? 82.320 24.368 -8.667 1.00 24.48 286 SER C N 1
ATOM 7662 C CA . SER C 1 286 ? 83.319 24.554 -7.596 1.00 29.75 286 SER C CA 1
ATOM 7663 C C . SER C 1 286 ? 84.265 23.374 -7.516 1.00 27.12 286 SER C C 1
ATOM 7664 O O . SER C 1 286 ? 85.451 23.538 -7.239 1.00 27.57 286 SER C O 1
ATOM 7667 N N . LYS C 1 287 ? 83.714 22.185 -7.732 1.00 26.20 287 LYS C N 1
ATOM 7668 C CA . LYS C 1 287 ? 84.507 20.946 -7.659 1.00 27.87 287 LYS C CA 1
ATOM 7669 C C . LYS C 1 287 ? 84.260 20.191 -8.954 1.00 25.99 287 LYS C C 1
ATOM 7670 O O . LYS C 1 287 ? 83.306 19.420 -9.050 1.00 27.57 287 LYS C O 1
ATOM 7676 N N . PRO C 1 288 ? 85.117 20.431 -9.948 1.00 24.07 288 PRO C N 1
ATOM 7677 C CA . PRO C 1 288 ? 85.003 19.744 -11.233 1.00 22.66 288 PRO C CA 1
ATOM 7678 C C . PRO C 1 288 ? 85.104 18.246 -11.062 1.00 23.05 288 PRO C C 1
ATOM 7679 O O . PRO C 1 288 ? 84.631 17.481 -11.924 1.00 22.77 288 PRO C O 1
ATOM 7683 N N . ILE C 1 289 ? 85.799 17.808 -9.998 1.00 24.15 289 ILE C N 1
ATOM 7684 C CA . ILE C 1 289 ? 85.770 16.367 -9.666 1.00 24.13 289 ILE C CA 1
ATOM 7685 C C . ILE C 1 289 ? 85.239 16.214 -8.247 1.00 24.83 289 ILE C C 1
ATOM 7686 O O . ILE C 1 289 ? 85.805 16.778 -7.299 1.00 25.60 289 ILE C O 1
ATOM 7691 N N . ILE C 1 290 ? 84.150 15.472 -8.087 1.00 21.94 290 ILE C N 1
ATOM 7692 C CA . ILE C 1 290 ? 83.589 15.288 -6.750 1.00 22.62 290 ILE C CA 1
ATOM 7693 C C . ILE C 1 290 ? 83.951 13.840 -6.388 1.00 23.03 290 ILE C C 1
ATOM 7694 O O . ILE C 1 290 ? 83.706 12.960 -7.179 1.00 24.14 290 ILE C O 1
ATOM 7699 N N . VAL C 1 291 ? 84.451 13.607 -5.171 1.00 22.99 291 VAL C N 1
ATOM 7700 C CA . VAL C 1 291 ? 84.862 12.269 -4.816 1.00 24.90 291 VAL C CA 1
ATOM 7701 C C . VAL C 1 291 ? 83.944 11.767 -3.735 1.00 25.63 291 VAL C C 1
ATOM 7702 O O . VAL C 1 291 ? 83.832 12.387 -2.692 1.00 26.41 291 VAL C O 1
ATOM 7706 N N . MET C 1 292 ? 83.343 10.596 -3.964 1.00 25.00 292 MET C N 1
ATOM 7707 C CA . MET C 1 292 ? 82.442 9.960 -2.992 1.00 27.28 292 MET C CA 1
ATOM 7708 C C . MET C 1 292 ? 83.157 8.797 -2.205 1.00 26.66 292 MET C C 1
ATOM 7709 O O . MET C 1 292 ? 83.986 8.090 -2.751 1.00 24.71 292 MET C O 1
ATOM 7714 N N . ASN C 1 293 ? 82.759 8.576 -0.958 1.00 26.82 293 ASN C N 1
ATOM 7715 C CA . ASN C 1 293 ? 83.458 7.613 -0.089 1.00 29.63 293 ASN C CA 1
ATOM 7716 C C . ASN C 1 293 ? 82.732 6.308 0.045 1.00 30.88 293 ASN C C 1
ATOM 7717 O O . ASN C 1 293 ? 83.342 5.340 0.396 1.00 29.25 293 ASN C O 1
ATOM 7722 N N . GLU C 1 294 ? 81.424 6.283 -0.197 1.00 28.94 294 GLU C N 1
ATOM 7723 C CA . GLU C 1 294 ? 80.631 5.032 -0.056 1.00 28.49 294 GLU C CA 1
ATOM 7724 C C . GLU C 1 294 ? 81.003 3.982 -1.073 1.00 26.20 294 GLU C C 1
ATOM 7725 O O . GLU C 1 294 ? 81.215 4.316 -2.246 1.00 25.98 294 GLU C O 1
ATOM 7731 N N . ASP C 1 295 ? 81.016 2.703 -0.693 1.00 24.87 295 ASP C N 1
ATOM 7732 C CA . ASP C 1 295 ? 81.436 1.673 -1.677 1.00 27.25 295 ASP C CA 1
ATOM 7733 C C . ASP C 1 295 ? 80.330 1.315 -2.663 1.00 25.02 295 ASP C C 1
ATOM 7734 O O . ASP C 1 295 ? 80.544 0.443 -3.527 1.00 23.24 295 ASP C O 1
ATOM 7739 N N . THR C 1 296 ? 79.166 1.980 -2.566 1.00 25.33 296 THR C N 1
ATOM 7740 C CA . THR C 1 296 ? 78.117 1.774 -3.587 1.00 24.60 296 THR C CA 1
ATOM 7741 C C . THR C 1 296 ? 77.853 3.075 -4.339 1.00 27.37 296 THR C C 1
ATOM 7742 O O . THR C 1 296 ? 76.780 3.217 -4.967 1.00 26.00 296 THR C O 1
ATOM 7746 N N . ARG C 1 297 ? 78.791 4.035 -4.294 1.00 24.41 297 ARG C N 1
ATOM 7747 C CA . ARG C 1 297 ? 78.564 5.304 -4.973 1.00 23.47 297 ARG C CA 1
ATOM 7748 C C . ARG C 1 297 ? 79.830 5.656 -5.770 1.00 26.53 297 ARG C C 1
ATOM 7749 O O . ARG C 1 297 ? 80.929 5.210 -5.389 1.00 27.70 297 ARG C O 1
ATOM 7757 N N . PRO C 1 298 ? 79.708 6.452 -6.881 1.00 25.93 298 PRO C N 1
ATOM 7758 C CA . PRO C 1 298 ? 78.456 7.040 -7.418 1.00 22.28 298 PRO C CA 1
ATOM 7759 C C . PRO C 1 298 ? 77.503 6.038 -8.013 1.00 22.51 298 PRO C C 1
ATOM 7760 O O . PRO C 1 298 ? 77.883 4.913 -8.449 1.00 18.85 298 PRO C O 1
ATOM 7764 N N . GLN C 1 299 ? 76.228 6.418 -8.044 1.00 20.35 299 GLN C N 1
ATOM 7765 C CA . GLN C 1 299 ? 75.272 5.656 -8.882 1.00 19.25 299 GLN C CA 1
ATOM 7766 C C . GLN C 1 299 ? 74.706 6.607 -9.971 1.00 19.19 299 GLN C C 1
ATOM 7767 O O . GLN C 1 299 ? 74.412 7.783 -9.653 1.00 19.20 299 GLN C O 1
ATOM 7773 N N . VAL C 1 300 ? 74.469 6.077 -11.166 1.00 19.05 300 VAL C N 1
ATOM 7774 C CA . VAL C 1 300 ? 73.973 6.853 -12.348 1.00 17.08 300 VAL C CA 1
ATOM 7775 C C . VAL C 1 300 ? 72.793 7.726 -11.883 1.00 18.27 300 VAL C C 1
ATOM 7776 O O . VAL C 1 300 ? 72.818 8.934 -12.064 1.00 19.03 300 VAL C O 1
ATOM 7780 N N . TYR C 1 301 ? 71.743 7.131 -11.325 1.00 19.25 301 TYR C N 1
ATOM 7781 C CA . TYR C 1 301 ? 70.500 7.886 -11.137 1.00 17.47 301 TYR C CA 1
ATOM 7782 C C . TYR C 1 301 ? 70.691 9.012 -10.131 1.00 20.64 301 TYR C C 1
ATOM 7783 O O . TYR C 1 301 ? 70.173 10.111 -10.303 1.00 20.50 301 TYR C O 1
ATOM 7792 N N . PHE C 1 302 ? 71.437 8.729 -9.067 1.00 18.52 302 PHE C N 1
ATOM 7793 C CA . PHE C 1 302 ? 71.563 9.627 -7.940 1.00 19.55 302 PHE C CA 1
ATOM 7794 C C . PHE C 1 302 ? 72.641 10.690 -8.028 1.00 22.05 302 PHE C C 1
ATOM 7795 O O . PHE C 1 302 ? 72.519 11.729 -7.338 1.00 20.98 302 PHE C O 1
ATOM 7803 N N . ASP C 1 303 ? 73.680 10.447 -8.856 1.00 19.96 303 ASP C N 1
ATOM 7804 C CA . ASP C 1 303 ? 74.902 11.329 -8.862 1.00 19.96 303 ASP C CA 1
ATOM 7805 C C . ASP C 1 303 ? 75.117 12.062 -10.161 1.00 21.51 303 ASP C C 1
ATOM 7806 O O . ASP C 1 303 ? 76.068 12.853 -10.271 1.00 22.86 303 ASP C O 1
ATOM 7811 N N . ARG C 1 304 ? 74.280 11.799 -11.179 1.00 18.45 304 ARG C N 1
ATOM 7812 C CA . ARG C 1 304 ? 74.562 12.383 -12.490 1.00 19.60 304 ARG C CA 1
ATOM 7813 C C . ARG C 1 304 ? 74.219 13.888 -12.518 1.00 21.44 304 ARG C C 1
ATOM 7814 O O . ARG C 1 304 ? 74.597 14.595 -13.450 1.00 23.17 304 ARG C O 1
ATOM 7822 N N . TRP C 1 305 ? 73.475 14.366 -11.521 1.00 20.40 305 TRP C N 1
ATOM 7823 C CA . TRP C 1 305 ? 73.144 15.807 -11.426 1.00 23.28 305 TRP C CA 1
ATOM 7824 C C . TRP C 1 305 ? 73.810 16.468 -10.222 1.00 28.38 305 TRP C C 1
ATOM 7825 O O . TRP C 1 305 ? 73.311 17.480 -9.685 1.00 27.66 305 TRP C O 1
ATOM 7836 N N . ALA C 1 306 ? 74.942 15.911 -9.786 1.00 27.68 306 ALA C N 1
ATOM 7837 C CA . ALA C 1 306 ? 75.647 16.418 -8.603 1.00 30.18 306 ALA C CA 1
ATOM 7838 C C . ALA C 1 306 ? 76.369 17.745 -8.873 1.00 32.40 306 ALA C C 1
ATOM 7839 O O . ALA C 1 306 ? 76.686 18.073 -10.024 1.00 28.99 306 ALA C O 1
ATOM 7841 N N . GLY C 1 307 ? 76.640 18.478 -7.793 1.00 33.64 307 GLY C N 1
ATOM 7842 C CA . GLY C 1 307 ? 77.480 19.673 -7.859 1.00 32.85 307 GLY C CA 1
ATOM 7843 C C . GLY C 1 307 ? 76.707 20.995 -7.826 1.00 30.93 307 GLY C C 1
ATOM 7844 O O . GLY C 1 307 ? 75.472 21.042 -8.095 1.00 28.54 307 GLY C O 1
ATOM 7845 N N . ASP C 1 308 ? 77.433 22.065 -7.539 1.00 29.96 308 ASP C N 1
ATOM 7846 C CA . ASP C 1 308 ? 76.791 23.362 -7.382 1.00 30.63 308 ASP C CA 1
ATOM 7847 C C . ASP C 1 308 ? 76.260 23.834 -8.742 1.00 29.59 308 ASP C C 1
ATOM 7848 O O . ASP C 1 308 ? 75.298 24.590 -8.794 1.00 29.85 308 ASP C O 1
ATOM 7853 N N . ILE C 1 309 ? 76.900 23.387 -9.825 1.00 26.46 309 ILE C N 1
ATOM 7854 C CA . ILE C 1 309 ? 76.362 23.530 -11.157 1.00 26.41 309 ILE C CA 1
ATOM 7855 C C . ILE C 1 309 ? 75.896 22.122 -11.596 1.00 25.34 309 ILE C C 1
ATOM 7856 O O . ILE C 1 309 ? 76.717 21.308 -12.012 1.00 22.26 309 ILE C O 1
ATOM 7861 N N . PRO C 1 310 ? 74.613 21.788 -11.451 1.00 24.91 310 PRO C N 1
ATOM 7862 C CA . PRO C 1 310 ? 74.214 20.361 -11.643 1.00 23.90 310 PRO C CA 1
ATOM 7863 C C . PRO C 1 310 ? 74.570 19.739 -13.014 1.00 22.57 310 PRO C C 1
ATOM 7864 O O . PRO C 1 310 ? 74.337 20.369 -14.076 1.00 23.71 310 PRO C O 1
ATOM 7868 N N . GLY C 1 311 ? 75.207 18.558 -12.995 1.00 20.18 311 GLY C N 1
ATOM 7869 C CA . GLY C 1 311 ? 75.603 17.901 -14.239 1.00 19.29 311 GLY C CA 1
ATOM 7870 C C . GLY C 1 311 ? 76.997 18.342 -14.749 1.00 19.58 311 GLY C C 1
ATOM 7871 O O . GLY C 1 311 ? 77.535 17.740 -15.669 1.00 19.44 311 GLY C O 1
ATOM 7872 N N . MET C 1 312 ? 77.605 19.337 -14.130 1.00 20.28 312 MET C N 1
ATOM 7873 C CA . MET C 1 312 ? 78.939 19.807 -14.612 1.00 21.69 312 MET C CA 1
ATOM 7874 C C . MET C 1 312 ? 80.148 19.122 -13.964 1.00 22.68 312 MET C C 1
ATOM 7875 O O . MET C 1 312 ? 81.288 19.303 -14.417 1.00 22.42 312 MET C O 1
ATOM 7880 N N . SER C 1 313 ? 79.929 18.385 -12.881 1.00 23.31 313 SER C N 1
ATOM 7881 C CA . SER C 1 313 ? 81.070 17.760 -12.179 1.00 23.46 313 SER C CA 1
ATOM 7882 C C . SER C 1 313 ? 81.173 16.324 -12.575 1.00 22.25 313 SER C C 1
ATOM 7883 O O . SER C 1 313 ? 80.175 15.617 -12.673 1.00 22.41 313 SER C O 1
ATOM 7886 N N . VAL C 1 314 ? 82.403 15.840 -12.675 1.00 20.91 314 VAL C N 1
ATOM 7887 C CA . VAL C 1 314 ? 82.589 14.409 -12.879 1.00 20.99 314 VAL C CA 1
ATOM 7888 C C . VAL C 1 314 ? 82.610 13.839 -11.461 1.00 22.67 314 VAL C C 1
ATOM 7889 O O . VAL C 1 314 ? 83.304 14.397 -10.575 1.00 26.20 314 VAL C O 1
ATOM 7893 N N . VAL C 1 315 ? 81.855 12.750 -11.229 1.00 20.87 315 VAL C N 1
ATOM 7894 C CA . VAL C 1 315 ? 81.777 12.174 -9.901 1.00 20.18 315 VAL C CA 1
ATOM 7895 C C . VAL C 1 315 ? 82.592 10.902 -9.904 1.00 20.71 315 VAL C C 1
ATOM 7896 O O . VAL C 1 315 ? 82.301 9.965 -10.638 1.00 23.10 315 VAL C O 1
ATOM 7900 N N . VAL C 1 316 ? 83.576 10.880 -9.010 1.00 20.51 316 VAL C N 1
ATOM 7901 C CA . VAL C 1 316 ? 84.455 9.723 -8.890 1.00 22.44 316 VAL C CA 1
ATOM 7902 C C . VAL C 1 316 ? 84.167 9.022 -7.545 1.00 21.04 316 VAL C C 1
ATOM 7903 O O . VAL C 1 316 ? 83.768 9.662 -6.560 1.00 21.42 316 VAL C O 1
ATOM 7907 N N . GLY C 1 317 ? 84.396 7.710 -7.491 1.00 22.27 317 GLY C N 1
ATOM 7908 C CA . GLY C 1 317 ? 84.301 6.963 -6.234 1.00 22.25 317 GLY C CA 1
ATOM 7909 C C . GLY C 1 317 ? 85.119 5.666 -6.298 1.00 22.95 317 GLY C C 1
ATOM 7910 O O . GLY C 1 317 ? 85.777 5.407 -7.291 1.00 23.13 317 GLY C O 1
ATOM 7911 N N . ARG C 1 318 ? 85.066 4.885 -5.235 1.00 21.76 318 ARG C N 1
ATOM 7912 C CA . ARG C 1 318 ? 85.609 3.500 -5.237 1.00 24.48 318 ARG C CA 1
ATOM 7913 C C . ARG C 1 318 ? 87.163 3.485 -5.298 1.00 24.69 318 ARG C C 1
ATOM 7914 O O . ARG C 1 318 ? 87.742 2.463 -5.646 1.00 24.10 318 ARG C O 1
ATOM 7922 N N . LEU C 1 319 ? 87.807 4.593 -4.911 1.00 25.05 319 LEU C N 1
ATOM 7923 C CA . LEU C 1 319 ? 89.294 4.671 -4.958 1.00 25.59 319 LEU C CA 1
ATOM 7924 C C . LEU C 1 319 ? 89.818 3.569 -4.101 1.00 27.44 319 LEU C C 1
ATOM 7925 O O . LEU C 1 319 ? 89.539 3.541 -2.869 1.00 27.21 319 LEU C O 1
ATOM 7930 N N . LYS C 1 320 ? 90.592 2.665 -4.694 1.00 27.63 320 LYS C N 1
ATOM 7931 C CA . LYS C 1 320 ? 91.118 1.540 -3.908 1.00 29.34 320 LYS C CA 1
ATOM 7932 C C . LYS C 1 320 ? 92.476 1.089 -4.440 1.00 27.22 320 LYS C C 1
ATOM 7933 O O . LYS C 1 320 ? 92.666 1.024 -5.658 1.00 26.28 320 LYS C O 1
ATOM 7939 N N . GLN C 1 321 ? 93.384 0.768 -3.529 1.00 29.80 321 GLN C N 1
ATOM 7940 C CA . GLN C 1 321 ? 94.692 0.158 -3.877 1.00 30.57 321 GLN C CA 1
ATOM 7941 C C . GLN C 1 321 ? 94.489 -1.256 -4.393 1.00 30.82 321 GLN C C 1
ATOM 7942 O O . GLN C 1 321 ? 94.001 -2.106 -3.655 1.00 36.62 321 GLN C O 1
ATOM 7948 N N . VAL C 1 322 ? 94.903 -1.546 -5.621 1.00 28.35 322 VAL C N 1
ATOM 7949 C CA . VAL C 1 322 ? 94.853 -2.906 -6.126 1.00 26.83 322 VAL C CA 1
ATOM 7950 C C . VAL C 1 322 ? 96.203 -3.641 -5.860 1.00 30.94 322 VAL C C 1
ATOM 7951 O O . VAL C 1 322 ? 96.244 -4.781 -5.335 1.00 31.42 322 VAL C O 1
ATOM 7955 N N . ASN C 1 323 ? 97.301 -3.009 -6.247 1.00 29.82 323 ASN C N 1
ATOM 7956 C CA . ASN C 1 323 ? 98.646 -3.455 -5.836 1.00 31.96 323 ASN C CA 1
ATOM 7957 C C . ASN C 1 323 ? 99.454 -2.172 -5.746 1.00 33.05 323 ASN C C 1
ATOM 7958 O O . ASN C 1 323 ? 98.859 -1.106 -5.880 1.00 29.92 323 ASN C O 1
ATOM 7963 N N . LYS C 1 324 ? 100.767 -2.238 -5.493 1.00 33.90 324 LYS C N 1
ATOM 7964 C CA . LYS C 1 324 ? 101.539 -1.008 -5.209 1.00 34.79 324 LYS C CA 1
ATOM 7965 C C . LYS C 1 324 ? 101.537 -0.039 -6.379 1.00 33.76 324 LYS C C 1
ATOM 7966 O O . LYS C 1 324 ? 101.769 1.163 -6.200 1.00 32.85 324 LYS C O 1
ATOM 7972 N N . ARG C 1 325 ? 101.318 -0.571 -7.577 1.00 31.95 325 ARG C N 1
ATOM 7973 C CA . ARG C 1 325 ? 101.441 0.233 -8.769 1.00 33.14 325 ARG C CA 1
ATOM 7974 C C . ARG C 1 325 ? 100.141 0.267 -9.572 1.00 30.90 325 ARG C C 1
ATOM 7975 O O . ARG C 1 325 ? 100.170 0.484 -10.802 1.00 29.92 325 ARG C O 1
ATOM 7983 N N . MET C 1 326 ? 99.010 0.032 -8.896 1.00 30.55 326 MET C N 1
ATOM 7984 C CA . MET C 1 326 ? 97.700 -0.055 -9.580 1.00 28.93 326 MET C CA 1
ATOM 7985 C C . MET C 1 326 ? 96.562 0.338 -8.602 1.00 27.70 326 MET C C 1
ATOM 7986 O O . MET C 1 326 ? 96.541 -0.075 -7.415 1.00 28.63 326 MET C O 1
ATOM 7991 N N . ILE C 1 327 ? 95.663 1.196 -9.083 1.00 27.12 327 ILE C N 1
ATOM 7992 C CA . ILE C 1 327 ? 94.481 1.594 -8.289 1.00 27.30 327 ILE C CA 1
ATOM 7993 C C . ILE C 1 327 ? 93.249 1.351 -9.130 1.00 25.76 327 ILE C C 1
ATOM 7994 O O . ILE C 1 327 ? 93.360 1.170 -10.357 1.00 28.48 327 ILE C O 1
ATOM 7999 N N . ARG C 1 328 ? 92.087 1.328 -8.486 1.00 24.68 328 ARG C N 1
ATOM 8000 C CA . ARG C 1 328 ? 90.820 1.179 -9.181 1.00 23.40 328 ARG C CA 1
ATOM 8001 C C . ARG C 1 328 ? 90.027 2.449 -8.779 1.00 25.33 328 ARG C C 1
ATOM 8002 O O . ARG C 1 328 ? 90.089 2.877 -7.618 1.00 25.26 328 ARG C O 1
ATOM 8010 N N . LEU C 1 329 ? 89.305 3.041 -9.717 1.00 23.09 329 LEU C N 1
ATOM 8011 C CA . LEU C 1 329 ? 88.348 4.097 -9.405 1.00 24.49 329 LEU C CA 1
ATOM 8012 C C . LEU C 1 329 ? 87.228 3.997 -10.441 1.00 23.30 329 LEU C C 1
ATOM 8013 O O . LEU C 1 329 ? 87.357 3.322 -11.496 1.00 20.20 329 LEU C O 1
ATOM 8018 N N . VAL C 1 330 ? 86.110 4.647 -10.128 1.00 21.27 330 VAL C N 1
ATOM 8019 C CA . VAL C 1 330 ? 85.042 4.717 -11.115 1.00 20.63 330 VAL C CA 1
ATOM 8020 C C . VAL C 1 330 ? 84.725 6.183 -11.354 1.00 20.80 330 VAL C C 1
ATOM 8021 O O . VAL C 1 330 ? 85.023 7.024 -10.501 1.00 21.64 330 VAL C O 1
ATOM 8025 N N . SER C 1 331 ? 84.159 6.510 -12.523 1.00 19.08 331 SER C N 1
ATOM 8026 C CA . SER C 1 331 ? 83.780 7.911 -12.750 1.00 20.21 331 SER C CA 1
ATOM 8027 C C . SER C 1 331 ? 82.410 7.921 -13.447 1.00 18.98 331 SER C C 1
ATOM 8028 O O . SER C 1 331 ? 82.098 7.029 -14.292 1.00 19.45 331 SER C O 1
ATOM 8031 N N . LEU C 1 332 ? 81.654 8.970 -13.139 1.00 18.20 332 LEU C N 1
ATOM 8032 C CA . LEU C 1 332 ? 80.340 9.185 -13.696 1.00 17.78 332 LEU C CA 1
ATOM 8033 C C . LEU C 1 332 ? 80.293 10.634 -14.251 1.00 19.13 332 LEU C C 1
ATOM 8034 O O . LEU C 1 332 ? 80.600 11.615 -13.532 1.00 21.25 332 LEU C O 1
ATOM 8039 N N . ILE C 1 333 ? 79.910 10.759 -15.502 1.00 18.59 333 ILE C N 1
ATOM 8040 C CA . ILE C 1 333 ? 79.798 12.072 -16.141 1.00 20.72 333 ILE C CA 1
ATOM 8041 C C . ILE C 1 333 ? 78.362 12.194 -16.659 1.00 19.37 333 ILE C C 1
ATOM 8042 O O . ILE C 1 333 ? 77.836 11.212 -17.244 1.00 19.55 333 ILE C O 1
ATOM 8047 N N . HIS C 1 334 ? 77.750 13.358 -16.469 1.00 20.16 334 HIS C N 1
ATOM 8048 C CA . HIS C 1 334 ? 76.501 13.700 -17.210 1.00 18.22 334 HIS C CA 1
ATOM 8049 C C . HIS C 1 334 ? 76.834 13.974 -18.681 1.00 17.54 334 HIS C C 1
ATOM 8050 O O . HIS C 1 334 ? 77.485 14.994 -19.041 1.00 18.13 334 HIS C O 1
ATOM 8057 N N . ASN C 1 335 ? 76.413 13.050 -19.542 1.00 16.16 335 ASN C N 1
ATOM 8058 C CA . ASN C 1 335 ? 76.954 13.037 -20.911 1.00 17.07 335 ASN C CA 1
ATOM 8059 C C . ASN C 1 335 ? 76.439 14.204 -21.783 1.00 18.61 335 ASN C C 1
ATOM 8060 O O . ASN C 1 335 ? 77.101 14.542 -22.792 1.00 19.10 335 ASN C O 1
ATOM 8065 N N . THR C 1 336 ? 75.300 14.842 -21.451 1.00 17.90 336 THR C N 1
ATOM 8066 C CA . THR C 1 336 ? 74.864 15.990 -22.314 1.00 18.20 336 THR C CA 1
ATOM 8067 C C . THR C 1 336 ? 75.118 17.370 -21.617 1.00 17.61 336 THR C C 1
ATOM 8068 O O . THR C 1 336 ? 74.982 18.447 -22.226 1.00 19.95 336 THR C O 1
ATOM 8072 N N . VAL C 1 337 ? 75.500 17.325 -20.348 1.00 17.53 337 VAL C N 1
ATOM 8073 C CA . VAL C 1 337 ? 75.777 18.584 -19.595 1.00 16.88 337 VAL C CA 1
ATOM 8074 C C . VAL C 1 337 ? 77.330 18.700 -19.695 1.00 19.44 337 VAL C C 1
ATOM 8075 O O . VAL C 1 337 ? 77.833 19.252 -20.667 1.00 19.40 337 VAL C O 1
ATOM 8079 N N . ARG C 1 338 ? 78.075 18.178 -18.712 1.00 18.00 338 ARG C N 1
ATOM 8080 C CA . ARG C 1 338 ? 79.523 18.255 -18.805 1.00 17.98 338 ARG C CA 1
ATOM 8081 C C . ARG C 1 338 ? 80.020 17.682 -20.149 1.00 18.91 338 ARG C C 1
ATOM 8082 O O . ARG C 1 338 ? 80.806 18.329 -20.852 1.00 21.49 338 ARG C O 1
ATOM 8090 N N . GLY C 1 339 ? 79.461 16.548 -20.549 1.00 17.72 339 GLY C N 1
ATOM 8091 C CA . GLY C 1 339 ? 79.933 15.844 -21.740 1.00 19.87 339 GLY C CA 1
ATOM 8092 C C . GLY C 1 339 ? 79.595 16.511 -23.075 1.00 21.53 339 GLY C C 1
ATOM 8093 O O . GLY C 1 339 ? 80.089 16.065 -24.110 1.00 22.81 339 GLY C O 1
ATOM 8094 N N . ALA C 1 340 ? 78.789 17.587 -23.042 1.00 19.83 340 ALA C N 1
ATOM 8095 C CA . ALA C 1 340 ? 78.382 18.263 -24.290 1.00 20.79 340 ALA C CA 1
ATOM 8096 C C . ALA C 1 340 ? 78.048 19.713 -24.066 1.00 22.18 340 ALA C C 1
ATOM 8097 O O . ALA C 1 340 ? 78.974 20.537 -24.096 1.00 23.14 340 ALA C O 1
ATOM 8099 N N . ALA C 1 341 ? 76.766 20.065 -23.866 1.00 22.21 341 ALA C N 1
ATOM 8100 C CA . ALA C 1 341 ? 76.366 21.486 -23.863 1.00 21.10 341 ALA C CA 1
ATOM 8101 C C . ALA C 1 341 ? 77.000 22.295 -22.691 1.00 23.39 341 ALA C C 1
ATOM 8102 O O . ALA C 1 341 ? 77.383 23.459 -22.871 1.00 23.17 341 ALA C O 1
ATOM 8104 N N . GLY C 1 342 ? 77.076 21.701 -21.490 1.00 21.04 342 GLY C N 1
ATOM 8105 C CA . GLY C 1 342 ? 77.557 22.465 -20.330 1.00 22.15 342 GLY C CA 1
ATOM 8106 C C . GLY C 1 342 ? 79.082 22.765 -20.484 1.00 21.51 342 GLY C C 1
ATOM 8107 O O . GLY C 1 342 ? 79.529 23.862 -20.229 1.00 21.74 342 GLY C O 1
ATOM 8108 N N . GLY C 1 343 ? 79.834 21.768 -20.941 1.00 21.45 343 GLY C N 1
ATOM 8109 C CA . GLY C 1 343 ? 81.248 21.956 -21.351 1.00 22.26 343 GLY C CA 1
ATOM 8110 C C . GLY C 1 343 ? 81.357 23.006 -22.453 1.00 24.72 343 GLY C C 1
ATOM 8111 O O . GLY C 1 343 ? 82.321 23.777 -22.488 1.00 24.64 343 GLY C O 1
ATOM 8112 N N . GLY C 1 344 ? 80.380 23.027 -23.359 1.00 23.09 344 GLY C N 1
ATOM 8113 C CA . GLY C 1 344 ? 80.386 23.996 -24.474 1.00 24.15 344 GLY C CA 1
ATOM 8114 C C . GLY C 1 344 ? 80.216 25.415 -24.018 1.00 24.52 344 GLY C C 1
ATOM 8115 O O . GLY C 1 344 ? 80.925 26.341 -24.492 1.00 27.09 344 GLY C O 1
ATOM 8116 N N . ILE C 1 345 ? 79.277 25.605 -23.098 1.00 23.80 345 ILE C N 1
ATOM 8117 C CA . ILE C 1 345 ? 78.996 26.910 -22.489 1.00 23.61 345 ILE C CA 1
ATOM 8118 C C . ILE C 1 345 ? 80.199 27.385 -21.650 1.00 24.23 345 ILE C C 1
ATOM 8119 O O . ILE C 1 345 ? 80.548 28.566 -21.677 1.00 25.32 345 ILE C O 1
ATOM 8124 N N . LEU C 1 346 ? 80.835 26.449 -20.934 1.00 24.17 346 LEU C N 1
ATOM 8125 C CA . LEU C 1 346 ? 82.002 26.802 -20.090 1.00 24.96 346 LEU C CA 1
ATOM 8126 C C . LEU C 1 346 ? 83.133 27.238 -21.032 1.00 25.13 346 LEU C C 1
ATOM 8127 O O . LEU C 1 346 ? 83.820 28.211 -20.773 1.00 28.72 346 LEU C O 1
ATOM 8132 N N . ALA C 1 347 ? 83.283 26.547 -22.160 1.00 25.20 347 ALA C N 1
ATOM 8133 C CA . ALA C 1 347 ? 84.292 26.929 -23.169 1.00 26.18 347 ALA C CA 1
ATOM 8134 C C . ALA C 1 347 ? 84.011 28.331 -23.699 1.00 27.48 347 ALA C C 1
ATOM 8135 O O . ALA C 1 347 ? 84.915 29.159 -23.817 1.00 27.46 347 ALA C O 1
ATOM 8137 N N . ALA C 1 348 ? 82.743 28.606 -24.016 1.00 27.31 348 ALA C N 1
ATOM 8138 C CA . ALA C 1 348 ? 82.367 29.963 -24.423 1.00 26.99 348 ALA C CA 1
ATOM 8139 C C . ALA C 1 348 ? 82.759 30.964 -23.372 1.00 27.35 348 ALA C C 1
ATOM 8140 O O . ALA C 1 348 ? 83.334 31.990 -23.699 1.00 28.38 348 ALA C O 1
ATOM 8142 N N . GLU C 1 349 ? 82.470 30.698 -22.096 1.00 26.83 349 GLU C N 1
ATOM 8143 C CA . GLU C 1 349 ? 82.808 31.720 -21.047 1.00 29.12 349 GLU C CA 1
ATOM 8144 C C . GLU C 1 349 ? 84.314 31.930 -20.969 1.00 28.82 349 GLU C C 1
ATOM 8145 O O . GLU C 1 349 ? 84.791 33.051 -20.789 1.00 31.64 349 GLU C O 1
ATOM 8151 N N . LEU C 1 350 ? 85.063 30.855 -21.125 1.00 28.54 350 LEU C N 1
ATOM 8152 C CA . LEU C 1 350 ? 86.527 30.937 -21.151 1.00 31.05 350 LEU C CA 1
ATOM 8153 C C . LEU C 1 350 ? 87.011 31.801 -22.339 1.00 32.09 350 LEU C C 1
ATOM 8154 O O . LEU C 1 350 ? 87.861 32.702 -22.176 1.00 33.96 350 LEU C O 1
ATOM 8159 N N . LEU C 1 351 ? 86.448 31.550 -23.516 1.00 30.06 351 LEU C N 1
ATOM 8160 C CA . LEU C 1 351 ? 86.755 32.312 -24.718 1.00 31.27 351 LEU C CA 1
ATOM 8161 C C . LEU C 1 351 ? 86.383 33.770 -24.598 1.00 34.70 351 LEU C C 1
ATOM 8162 O O . LEU C 1 351 ? 87.140 34.637 -25.063 1.00 36.93 351 LEU C O 1
ATOM 8167 N N . VAL C 1 352 ? 85.236 34.069 -23.970 1.00 34.49 352 VAL C N 1
ATOM 8168 C CA . VAL C 1 352 ? 84.917 35.487 -23.620 1.00 36.74 352 VAL C CA 1
ATOM 8169 C C . VAL C 1 352 ? 86.004 36.088 -22.693 1.00 37.87 352 VAL C C 1
ATOM 8170 O O . VAL C 1 352 ? 86.591 37.122 -22.992 1.00 38.87 352 VAL C O 1
ATOM 8174 N N . GLU C 1 353 ? 86.286 35.407 -21.592 1.00 37.13 353 GLU C N 1
ATOM 8175 C CA . GLU C 1 353 ? 87.261 35.890 -20.633 1.00 40.19 353 GLU C CA 1
ATOM 8176 C C . GLU C 1 353 ? 88.628 36.144 -21.285 1.00 40.01 353 GLU C C 1
ATOM 8177 O O . GLU C 1 353 ? 89.300 37.134 -20.968 1.00 40.05 353 GLU C O 1
ATOM 8183 N N . LYS C 1 354 ? 89.020 35.289 -22.219 1.00 36.97 354 LYS C N 1
ATOM 8184 C CA . LYS C 1 354 ? 90.314 35.407 -22.856 1.00 39.26 354 LYS C CA 1
ATOM 8185 C C . LYS C 1 354 ? 90.294 36.342 -24.069 1.00 41.47 354 LYS C C 1
ATOM 8186 O O . LYS C 1 354 ? 91.310 36.505 -24.757 1.00 43.77 354 LYS C O 1
ATOM 8192 N N . GLY C 1 355 ? 89.149 36.966 -24.336 1.00 42.47 355 GLY C N 1
ATOM 8193 C CA . GLY C 1 355 ? 89.040 38.002 -25.376 1.00 41.61 355 GLY C CA 1
ATOM 8194 C C . GLY C 1 355 ? 88.815 37.455 -26.785 1.00 42.77 355 GLY C C 1
ATOM 8195 O O . GLY C 1 355 ? 88.855 38.206 -27.748 1.00 42.62 355 GLY C O 1
ATOM 8196 N N . TYR C 1 356 ? 88.629 36.141 -26.921 1.00 40.70 356 TYR C N 1
ATOM 8197 C CA . TYR C 1 356 ? 88.396 35.539 -28.252 1.00 42.43 356 TYR C CA 1
ATOM 8198 C C . TYR C 1 356 ? 86.974 35.775 -28.796 1.00 44.12 356 TYR C C 1
ATOM 8199 O O . TYR C 1 356 ? 86.741 35.686 -30.004 1.00 46.29 356 TYR C O 1
ATOM 8208 N N . ILE C 1 357 ? 86.036 36.058 -27.894 1.00 43.49 357 ILE C N 1
ATOM 8209 C CA . ILE C 1 357 ? 84.647 36.393 -28.249 1.00 44.55 357 ILE C CA 1
ATOM 8210 C C . ILE C 1 357 ? 84.294 37.739 -27.642 1.00 47.08 357 ILE C C 1
ATOM 8211 O O . ILE C 1 357 ? 84.362 37.904 -26.418 1.00 43.77 357 ILE C O 1
ATOM 8216 N N . GLU C 1 358 ? 83.913 38.687 -28.499 1.00 52.00 358 GLU C N 1
ATOM 8217 C CA . GLU C 1 358 ? 83.783 40.088 -28.092 1.00 62.49 358 GLU C CA 1
ATOM 8218 C C . GLU C 1 358 ? 82.357 40.566 -28.010 1.00 69.99 358 GLU C C 1
ATOM 8219 O O . GLU C 1 358 ? 81.559 40.271 -28.896 1.00 67.19 358 GLU C O 1
ATOM 8225 N N . LYS C 1 359 ? 82.093 41.371 -26.972 1.00 81.48 359 LYS C N 1
ATOM 8226 C CA . LYS C 1 359 ? 80.751 41.831 -26.565 1.00 89.20 359 LYS C CA 1
ATOM 8227 C C . LYS C 1 359 ? 80.111 42.838 -27.533 1.00 88.48 359 LYS C C 1
ATOM 8228 O O . LYS C 1 359 ? 80.337 42.795 -28.749 1.00 84.27 359 LYS C O 1
ATOM 8234 N N . ARG D 1 6 ? 69.844 -48.181 -13.406 1.00 77.07 6 ARG D N 1
ATOM 8235 C CA . ARG D 1 6 ? 68.864 -47.495 -12.509 1.00 82.68 6 ARG D CA 1
ATOM 8236 C C . ARG D 1 6 ? 69.136 -45.992 -12.397 1.00 79.20 6 ARG D C 1
ATOM 8237 O O . ARG D 1 6 ? 70.268 -45.512 -12.563 1.00 76.06 6 ARG D O 1
ATOM 8245 N N . THR D 1 7 ? 68.073 -45.245 -12.142 1.00 75.55 7 THR D N 1
ATOM 8246 C CA . THR D 1 7 ? 68.201 -43.822 -11.968 1.00 67.95 7 THR D CA 1
ATOM 8247 C C . THR D 1 7 ? 68.583 -43.519 -10.513 1.00 63.72 7 THR D C 1
ATOM 8248 O O . THR D 1 7 ? 68.321 -44.327 -9.632 1.00 63.23 7 THR D O 1
ATOM 8252 N N . LEU D 1 8 ? 69.224 -42.372 -10.279 1.00 57.82 8 LEU D N 1
ATOM 8253 C CA . LEU D 1 8 ? 69.436 -41.837 -8.931 1.00 55.82 8 LEU D CA 1
ATOM 8254 C C . LEU D 1 8 ? 68.333 -40.837 -8.613 1.00 55.02 8 LEU D C 1
ATOM 8255 O O . LEU D 1 8 ? 67.943 -40.036 -9.465 1.00 55.52 8 LEU D O 1
ATOM 8260 N N . LYS D 1 9 ? 67.836 -40.876 -7.386 1.00 54.08 9 LYS D N 1
ATOM 8261 C CA . LYS D 1 9 ? 66.745 -40.002 -6.990 1.00 51.30 9 LYS D CA 1
ATOM 8262 C C . LYS D 1 9 ? 67.309 -38.809 -6.267 1.00 48.21 9 LYS D C 1
ATOM 8263 O O . LYS D 1 9 ? 67.934 -38.961 -5.222 1.00 48.43 9 LYS D O 1
ATOM 8269 N N . ALA D 1 10 ? 67.125 -37.615 -6.833 1.00 45.11 10 ALA D N 1
ATOM 8270 C CA . ALA D 1 10 ? 67.690 -36.436 -6.214 1.00 43.34 10 ALA D CA 1
ATOM 8271 C C . ALA D 1 10 ? 66.642 -35.712 -5.417 1.00 44.84 10 ALA D C 1
ATOM 8272 O O . ALA D 1 10 ? 65.459 -35.714 -5.773 1.00 46.67 10 ALA D O 1
ATOM 8274 N N . ALA D 1 11 ? 67.082 -35.076 -4.336 1.00 44.46 11 ALA D N 1
ATOM 8275 C CA . ALA D 1 11 ? 66.284 -34.054 -3.692 1.00 42.94 11 ALA D CA 1
ATOM 8276 C C . ALA D 1 11 ? 66.823 -32.687 -4.072 1.00 40.12 11 ALA D C 1
ATOM 8277 O O . ALA D 1 11 ? 68.028 -32.438 -4.042 1.00 38.57 11 ALA D O 1
ATOM 8279 N N . ILE D 1 12 ? 65.934 -31.773 -4.452 1.00 38.92 12 ILE D N 1
ATOM 8280 C CA . ILE D 1 12 ? 66.364 -30.408 -4.731 1.00 37.90 12 ILE D CA 1
ATOM 8281 C C . ILE D 1 12 ? 65.856 -29.580 -3.590 1.00 38.67 12 ILE D C 1
ATOM 8282 O O . ILE D 1 12 ? 64.633 -29.410 -3.423 1.00 39.66 12 ILE D O 1
ATOM 8287 N N . LEU D 1 13 ? 66.780 -29.045 -2.803 1.00 38.48 13 LEU D N 1
ATOM 8288 C CA . LEU D 1 13 ? 66.407 -28.078 -1.785 1.00 38.04 13 LEU D CA 1
ATOM 8289 C C . LEU D 1 13 ? 66.166 -26.698 -2.409 1.00 36.82 13 LEU D C 1
ATOM 8290 O O . LEU D 1 13 ? 66.678 -26.394 -3.500 1.00 36.35 13 LEU D O 1
ATOM 8295 N N . GLY D 1 14 ? 65.373 -25.853 -1.744 1.00 35.63 14 GLY D N 1
ATOM 8296 C CA . GLY D 1 14 ? 65.049 -24.568 -2.331 1.00 33.35 14 GLY D CA 1
ATOM 8297 C C . GLY D 1 14 ? 64.518 -24.744 -3.759 1.00 31.76 14 GLY D C 1
ATOM 8298 O O . GLY D 1 14 ? 64.853 -23.958 -4.630 1.00 31.72 14 GLY D O 1
ATOM 8299 N N . ALA D 1 15 ? 63.677 -25.760 -3.967 1.00 32.67 15 ALA D N 1
ATOM 8300 C CA . ALA D 1 15 ? 63.201 -26.163 -5.317 1.00 32.56 15 ALA D CA 1
ATOM 8301 C C . ALA D 1 15 ? 62.511 -25.042 -6.068 1.00 32.75 15 ALA D C 1
ATOM 8302 O O . ALA D 1 15 ? 62.629 -24.958 -7.304 1.00 30.19 15 ALA D O 1
ATOM 8304 N N . THR D 1 16 ? 61.838 -24.146 -5.347 1.00 32.71 16 THR D N 1
ATOM 8305 C CA . THR D 1 16 ? 61.149 -23.055 -6.049 1.00 34.78 16 THR D CA 1
ATOM 8306 C C . THR D 1 16 ? 62.009 -21.824 -6.360 1.00 33.73 16 THR D C 1
ATOM 8307 O O . THR D 1 16 ? 61.580 -20.934 -7.067 1.00 34.06 16 THR D O 1
ATOM 8311 N N . GLY D 1 17 ? 63.237 -21.764 -5.842 1.00 33.69 17 GLY D N 1
ATOM 8312 C CA . GLY D 1 17 ? 64.111 -20.611 -6.100 1.00 28.76 17 GLY D CA 1
ATOM 8313 C C . GLY D 1 17 ? 64.666 -20.506 -7.533 1.00 28.65 17 GLY D C 1
ATOM 8314 O O . GLY D 1 17 ? 64.497 -21.434 -8.370 1.00 27.36 17 GLY D O 1
ATOM 8315 N N . LEU D 1 18 ? 65.361 -19.413 -7.808 1.00 25.53 18 LEU D N 1
ATOM 8316 C CA . LEU D 1 18 ? 65.967 -19.171 -9.158 1.00 25.89 18 LEU D CA 1
ATOM 8317 C C . LEU D 1 18 ? 67.024 -20.225 -9.561 1.00 25.83 18 LEU D C 1
ATOM 8318 O O . LEU D 1 18 ? 67.209 -20.505 -10.722 1.00 24.45 18 LEU D O 1
ATOM 8323 N N . VAL D 1 19 ? 67.650 -20.864 -8.569 1.00 26.60 19 VAL D N 1
ATOM 8324 C CA . VAL D 1 19 ? 68.566 -21.963 -8.856 1.00 25.27 19 VAL D CA 1
ATOM 8325 C C . VAL D 1 19 ? 67.787 -23.265 -8.894 1.00 27.10 19 VAL D C 1
ATOM 8326 O O . VAL D 1 19 ? 68.004 -24.117 -9.796 1.00 27.03 19 VAL D O 1
ATOM 8330 N N . GLY D 1 20 ? 66.903 -23.443 -7.905 1.00 25.84 20 GLY D N 1
ATOM 8331 C CA . GLY D 1 20 ? 65.994 -24.620 -7.857 1.00 27.05 20 GLY D CA 1
ATOM 8332 C C . GLY D 1 20 ? 65.289 -24.895 -9.183 1.00 26.42 20 GLY D C 1
ATOM 8333 O O . GLY D 1 20 ? 65.177 -26.048 -9.588 1.00 26.46 20 GLY D O 1
ATOM 8334 N N . ILE D 1 21 ? 64.798 -23.843 -9.848 1.00 25.94 21 ILE D N 1
ATOM 8335 C CA . ILE D 1 21 ? 64.037 -24.070 -11.095 1.00 26.80 21 ILE D CA 1
ATOM 8336 C C . ILE D 1 21 ? 64.933 -24.666 -12.187 1.00 25.37 21 ILE D C 1
ATOM 8337 O O . ILE D 1 21 ? 64.486 -25.479 -12.988 1.00 26.19 21 ILE D O 1
ATOM 8342 N N . GLU D 1 22 ? 66.214 -24.289 -12.173 1.00 25.43 22 GLU D N 1
ATOM 8343 C CA . GLU D 1 22 ? 67.141 -24.885 -13.131 1.00 25.47 22 GLU D CA 1
ATOM 8344 C C . GLU D 1 22 ? 67.431 -26.347 -12.832 1.00 26.88 22 GLU D C 1
ATOM 8345 O O . GLU D 1 22 ? 67.460 -27.164 -13.779 1.00 28.62 22 GLU D O 1
ATOM 8351 N N . TYR D 1 23 ? 67.635 -26.732 -11.559 1.00 26.45 23 TYR D N 1
ATOM 8352 C CA . TYR D 1 23 ? 67.652 -28.170 -11.276 1.00 28.25 23 TYR D CA 1
ATOM 8353 C C . TYR D 1 23 ? 66.428 -28.878 -11.795 1.00 29.77 23 TYR D C 1
ATOM 8354 O O . TYR D 1 23 ? 66.539 -29.966 -12.401 1.00 30.00 23 TYR D O 1
ATOM 8363 N N . VAL D 1 24 ? 65.244 -28.282 -11.557 1.00 28.88 24 VAL D N 1
ATOM 8364 C CA . VAL D 1 24 ? 63.999 -28.937 -11.986 1.00 29.13 24 VAL D CA 1
ATOM 8365 C C . VAL D 1 24 ? 63.982 -29.108 -13.509 1.00 28.03 24 VAL D C 1
ATOM 8366 O O . VAL D 1 24 ? 63.836 -30.229 -13.994 1.00 32.06 24 VAL D O 1
ATOM 8370 N N . ARG D 1 25 ? 64.169 -28.009 -14.239 1.00 27.59 25 ARG D N 1
ATOM 8371 C CA . ARG D 1 25 ? 64.249 -28.039 -15.709 1.00 27.65 25 ARG D CA 1
ATOM 8372 C C . ARG D 1 25 ? 65.271 -29.049 -16.266 1.00 28.00 25 ARG D C 1
ATOM 8373 O O . ARG D 1 25 ? 64.941 -29.872 -17.116 1.00 27.40 25 ARG D O 1
ATOM 8381 N N . MET D 1 26 ? 66.521 -28.967 -15.810 1.00 27.99 26 MET D N 1
ATOM 8382 C CA . MET D 1 26 ? 67.577 -29.896 -16.330 1.00 28.71 26 MET D CA 1
ATOM 8383 C C . MET D 1 26 ? 67.415 -31.345 -15.938 1.00 31.30 26 MET D C 1
ATOM 8384 O O . MET D 1 26 ? 67.549 -32.237 -16.806 1.00 31.99 26 MET D O 1
ATOM 8389 N N . LEU D 1 27 ? 67.110 -31.611 -14.667 1.00 31.35 27 LEU D N 1
ATOM 8390 C CA . LEU D 1 27 ? 66.951 -33.010 -14.194 1.00 33.20 27 LEU D CA 1
ATOM 8391 C C . LEU D 1 27 ? 65.755 -33.697 -14.841 1.00 35.77 27 LEU D C 1
ATOM 8392 O O . LEU D 1 27 ? 65.736 -34.935 -15.010 1.00 34.44 27 LEU D O 1
ATOM 8397 N N . SER D 1 28 ? 64.769 -32.893 -15.263 1.00 37.71 28 SER D N 1
ATOM 8398 C CA . SER D 1 28 ? 63.569 -33.458 -15.915 1.00 42.57 28 SER D CA 1
ATOM 8399 C C . SER D 1 28 ? 63.890 -34.234 -17.195 1.00 43.37 28 SER D C 1
ATOM 8400 O O . SER D 1 28 ? 63.174 -35.173 -17.563 1.00 43.10 28 SER D O 1
ATOM 8403 N N . ASN D 1 29 ? 64.968 -33.823 -17.852 1.00 42.98 29 ASN D N 1
ATOM 8404 C CA . ASN D 1 29 ? 65.430 -34.488 -19.050 1.00 47.42 29 ASN D CA 1
ATOM 8405 C C . ASN D 1 29 ? 66.753 -35.259 -18.892 1.00 48.30 29 ASN D C 1
ATOM 8406 O O . ASN D 1 29 ? 67.379 -35.609 -19.887 1.00 50.93 29 ASN D O 1
ATOM 8411 N N . HIS D 1 30 ? 67.185 -35.510 -17.659 1.00 45.18 30 HIS D N 1
ATOM 8412 C CA . HIS D 1 30 ? 68.504 -36.111 -17.439 1.00 42.31 30 HIS D CA 1
ATOM 8413 C C . HIS D 1 30 ? 68.418 -37.617 -17.666 1.00 43.38 30 HIS D C 1
ATOM 8414 O O . HIS D 1 30 ? 67.406 -38.243 -17.325 1.00 40.28 30 HIS D O 1
ATOM 8421 N N . PRO D 1 31 ? 69.455 -38.218 -18.248 1.00 43.30 31 PRO D N 1
ATOM 8422 C CA . PRO D 1 31 ? 69.390 -39.663 -18.536 1.00 45.37 31 PRO D CA 1
ATOM 8423 C C . PRO D 1 31 ? 69.153 -40.548 -17.290 1.00 45.03 31 PRO D C 1
ATOM 8424 O O . PRO D 1 31 ? 68.563 -41.625 -17.386 1.00 48.59 31 PRO D O 1
ATOM 8428 N N . TYR D 1 32 ? 69.625 -40.122 -16.123 1.00 43.15 32 TYR D N 1
ATOM 8429 C CA . TYR D 1 32 ? 69.635 -41.039 -14.982 1.00 45.41 32 TYR D CA 1
ATOM 8430 C C . TYR D 1 32 ? 69.525 -40.425 -13.586 1.00 46.70 32 TYR D C 1
ATOM 8431 O O . TYR D 1 32 ? 69.430 -41.160 -12.602 1.00 47.62 32 TYR D O 1
ATOM 8440 N N . ILE D 1 33 ? 69.525 -39.100 -13.481 1.00 43.20 33 ILE D N 1
ATOM 8441 C CA . ILE D 1 33 ? 69.244 -38.466 -12.194 1.00 45.04 33 ILE D CA 1
ATOM 8442 C C . ILE D 1 33 ? 67.848 -37.854 -12.252 1.00 44.91 33 ILE D C 1
ATOM 8443 O O . ILE D 1 33 ? 67.576 -37.003 -13.088 1.00 41.64 33 ILE D O 1
ATOM 8448 N N . LYS D 1 34 ? 66.966 -38.302 -11.368 1.00 47.35 34 LYS D N 1
ATOM 8449 C CA . LYS D 1 34 ? 65.587 -37.826 -11.407 1.00 48.65 34 LYS D CA 1
ATOM 8450 C C . LYS D 1 34 ? 65.297 -36.769 -10.330 1.00 45.74 34 LYS D C 1
ATOM 8451 O O . LYS D 1 34 ? 65.718 -36.919 -9.185 1.00 47.54 34 LYS D O 1
ATOM 8457 N N . PRO D 1 35 ? 64.567 -35.714 -10.675 1.00 43.14 35 PRO D N 1
ATOM 8458 C CA . PRO D 1 35 ? 64.101 -34.786 -9.644 1.00 42.22 35 PRO D CA 1
ATOM 8459 C C . PRO D 1 35 ? 62.956 -35.461 -8.853 1.00 44.65 35 PRO D C 1
ATOM 8460 O O . PRO D 1 35 ? 61.787 -35.230 -9.145 1.00 46.16 35 PRO D O 1
ATOM 8464 N N . ALA D 1 36 ? 63.299 -36.280 -7.853 1.00 45.24 36 ALA D N 1
ATOM 8465 C CA . ALA D 1 36 ? 62.317 -37.100 -7.150 1.00 44.66 36 ALA D CA 1
ATOM 8466 C C . ALA D 1 36 ? 61.652 -36.436 -5.940 1.00 45.24 36 ALA D C 1
ATOM 8467 O O . ALA D 1 36 ? 60.548 -36.833 -5.530 1.00 47.33 36 ALA D O 1
ATOM 8469 N N . TYR D 1 37 ? 62.327 -35.449 -5.356 1.00 44.54 37 TYR D N 1
ATOM 8470 C CA . TYR D 1 37 ? 61.908 -34.848 -4.080 1.00 44.72 37 TYR D CA 1
ATOM 8471 C C . TYR D 1 37 ? 62.171 -33.336 -4.108 1.00 42.90 37 TYR D C 1
ATOM 8472 O O . TYR D 1 37 ? 63.309 -32.859 -4.248 1.00 42.02 37 TYR D O 1
ATOM 8481 N N . LEU D 1 38 ? 61.102 -32.557 -3.983 1.00 44.31 38 LEU D N 1
ATOM 8482 C CA . LEU D 1 38 ? 61.191 -31.117 -4.133 1.00 41.42 38 LEU D CA 1
ATOM 8483 C C . LEU D 1 38 ? 60.981 -30.478 -2.763 1.00 43.51 38 LEU D C 1
ATOM 8484 O O . LEU D 1 38 ? 59.873 -30.541 -2.208 1.00 44.15 38 LEU D O 1
ATOM 8489 N N . ALA D 1 39 ? 62.031 -29.865 -2.213 1.00 41.64 39 ALA D N 1
ATOM 8490 C CA . ALA D 1 39 ? 61.954 -29.375 -0.836 1.00 44.43 39 ALA D CA 1
ATOM 8491 C C . ALA D 1 39 ? 61.802 -27.861 -0.707 1.00 42.85 39 ALA D C 1
ATOM 8492 O O . ALA D 1 39 ? 62.156 -27.090 -1.613 1.00 42.07 39 ALA D O 1
ATOM 8494 N N . GLY D 1 40 ? 61.186 -27.431 0.388 1.00 44.33 40 GLY D N 1
ATOM 8495 C CA . GLY D 1 40 ? 61.045 -26.006 0.664 1.00 43.18 40 GLY D CA 1
ATOM 8496 C C . GLY D 1 40 ? 60.854 -25.738 2.137 1.00 47.41 40 GLY D C 1
ATOM 8497 O O . GLY D 1 40 ? 61.108 -26.611 2.949 1.00 47.78 40 GLY D O 1
ATOM 8498 N N . LYS D 1 41 ? 60.410 -24.527 2.459 1.00 52.68 41 LYS D N 1
ATOM 8499 C CA . LYS D 1 41 ? 60.129 -24.105 3.833 1.00 62.29 41 LYS D CA 1
ATOM 8500 C C . LYS D 1 41 ? 58.727 -23.468 3.883 1.00 60.53 41 LYS D C 1
ATOM 8501 O O . LYS D 1 41 ? 57.754 -24.122 4.247 1.00 62.38 41 LYS D O 1
ATOM 8507 N N . GLY D 1 42 ? 58.646 -22.211 3.453 1.00 63.83 42 GLY D N 1
ATOM 8508 C CA . GLY D 1 42 ? 57.398 -21.447 3.420 1.00 66.07 42 GLY D CA 1
ATOM 8509 C C . GLY D 1 42 ? 56.264 -22.102 2.658 1.00 68.80 42 GLY D C 1
ATOM 8510 O O . GLY D 1 42 ? 55.125 -22.096 3.120 1.00 69.10 42 GLY D O 1
ATOM 8511 N N . SER D 1 43 ? 56.573 -22.690 1.504 1.00 69.30 43 SER D N 1
ATOM 8512 C CA . SER D 1 43 ? 55.546 -23.254 0.613 1.00 67.20 43 SER D CA 1
ATOM 8513 C C . SER D 1 43 ? 55.302 -24.761 0.780 1.00 66.87 43 SER D C 1
ATOM 8514 O O . SER D 1 43 ? 54.529 -25.354 0.014 1.00 67.70 43 SER D O 1
ATOM 8517 N N . VAL D 1 44 ? 55.934 -25.371 1.788 1.00 64.04 44 VAL D N 1
ATOM 8518 C CA . VAL D 1 44 ? 55.717 -26.783 2.120 1.00 58.26 44 VAL D CA 1
ATOM 8519 C C . VAL D 1 44 ? 54.218 -27.084 2.142 1.00 62.59 44 VAL D C 1
ATOM 8520 O O . VAL D 1 44 ? 53.438 -26.253 2.646 1.00 61.38 44 VAL D O 1
ATOM 8524 N N . GLY D 1 45 ? 53.830 -28.265 1.624 1.00 58.83 45 GLY D N 1
ATOM 8525 C CA . GLY D 1 45 ? 52.430 -28.651 1.446 1.00 59.22 45 GLY D CA 1
ATOM 8526 C C . GLY D 1 45 ? 51.752 -28.372 0.096 1.00 61.82 45 GLY D C 1
ATOM 8527 O O . GLY D 1 45 ? 50.843 -29.099 -0.288 1.00 65.35 45 GLY D O 1
ATOM 8528 N N . LYS D 1 46 ? 52.188 -27.330 -0.625 1.00 62.73 46 LYS D N 1
ATOM 8529 C CA . LYS D 1 46 ? 51.543 -26.853 -1.872 1.00 60.30 46 LYS D CA 1
ATOM 8530 C C . LYS D 1 46 ? 52.076 -27.473 -3.177 1.00 57.64 46 LYS D C 1
ATOM 8531 O O . LYS D 1 46 ? 53.252 -27.850 -3.238 1.00 54.14 46 LYS D O 1
ATOM 8537 N N . PRO D 1 47 ? 51.241 -27.541 -4.228 1.00 54.26 47 PRO D N 1
ATOM 8538 C CA . PRO D 1 47 ? 51.714 -28.060 -5.518 1.00 49.97 47 PRO D CA 1
ATOM 8539 C C . PRO D 1 47 ? 52.800 -27.158 -6.114 1.00 43.90 47 PRO D C 1
ATOM 8540 O O . PRO D 1 47 ? 52.612 -25.930 -6.191 1.00 40.38 47 PRO D O 1
ATOM 8544 N N . TYR D 1 48 ? 53.904 -27.769 -6.545 1.00 40.14 48 TYR D N 1
ATOM 8545 C CA . TYR D 1 48 ? 55.055 -27.015 -7.094 1.00 38.35 48 TYR D CA 1
ATOM 8546 C C . TYR D 1 48 ? 54.631 -26.025 -8.188 1.00 37.85 48 TYR D C 1
ATOM 8547 O O . TYR D 1 48 ? 55.009 -24.848 -8.165 1.00 34.28 48 TYR D O 1
ATOM 8556 N N . GLY D 1 49 ? 53.809 -26.525 -9.124 1.00 40.65 49 GLY D N 1
ATOM 8557 C CA . GLY D 1 49 ? 53.375 -25.748 -10.288 1.00 40.29 49 GLY D CA 1
ATOM 8558 C C . GLY D 1 49 ? 52.645 -24.467 -9.909 1.00 42.64 49 GLY D C 1
ATOM 8559 O O . GLY D 1 49 ? 52.815 -23.461 -10.570 1.00 44.38 49 GLY D O 1
ATOM 8560 N N . GLU D 1 50 ? 51.867 -24.509 -8.829 1.00 44.27 50 GLU D N 1
ATOM 8561 C CA . GLU D 1 50 ? 51.139 -23.344 -8.349 1.00 46.41 50 GLU D CA 1
ATOM 8562 C C . GLU D 1 50 ? 51.936 -22.294 -7.612 1.00 47.23 50 GLU D C 1
ATOM 8563 O O . GLU D 1 50 ? 51.556 -21.110 -7.617 1.00 49.63 50 GLU D O 1
ATOM 8569 N N . VAL D 1 51 ? 53.021 -22.676 -6.956 1.00 42.66 51 VAL D N 1
ATOM 8570 C CA . VAL D 1 51 ? 53.704 -21.648 -6.186 1.00 40.27 51 VAL D CA 1
ATOM 8571 C C . VAL D 1 51 ? 54.943 -21.102 -6.871 1.00 38.05 51 VAL D C 1
ATOM 8572 O O . VAL D 1 51 ? 55.322 -19.989 -6.591 1.00 36.36 51 VAL D O 1
ATOM 8576 N N . VAL D 1 52 ? 55.565 -21.877 -7.762 1.00 35.24 52 VAL D N 1
ATOM 8577 C CA . VAL D 1 52 ? 56.830 -21.453 -8.377 1.00 31.74 52 VAL D CA 1
ATOM 8578 C C . VAL D 1 52 ? 56.679 -20.221 -9.279 1.00 31.04 52 VAL D C 1
ATOM 8579 O O . VAL D 1 52 ? 55.649 -20.055 -9.939 1.00 29.90 52 VAL D O 1
ATOM 8583 N N . ARG D 1 53 ? 57.692 -19.362 -9.280 1.00 29.52 53 ARG D N 1
ATOM 8584 C CA . ARG D 1 53 ? 57.884 -18.366 -10.329 1.00 28.85 53 ARG D CA 1
ATOM 8585 C C . ARG D 1 53 ? 58.822 -19.026 -11.327 1.00 27.50 53 ARG D C 1
ATOM 8586 O O . ARG D 1 53 ? 60.040 -19.107 -11.107 1.00 26.03 53 ARG D O 1
ATOM 8594 N N . TRP D 1 54 ? 58.266 -19.456 -12.444 1.00 26.16 54 TRP D N 1
ATOM 8595 C CA . TRP D 1 54 ? 59.045 -20.166 -13.444 1.00 25.62 54 TRP D CA 1
ATOM 8596 C C . TRP D 1 54 ? 59.764 -19.142 -14.298 1.00 25.16 54 TRP D C 1
ATOM 8597 O O . TRP D 1 54 ? 59.428 -18.931 -15.463 1.00 26.07 54 TRP D O 1
ATOM 8608 N N . GLN D 1 55 ? 60.803 -18.539 -13.724 1.00 24.32 55 GLN D N 1
ATOM 8609 C CA . GLN D 1 55 ? 61.592 -17.491 -14.377 1.00 23.69 55 GLN D CA 1
ATOM 8610 C C . GLN D 1 55 ? 62.706 -18.073 -15.228 1.00 24.25 55 GLN D C 1
ATOM 8611 O O . GLN D 1 55 ? 63.912 -17.763 -15.053 1.00 24.66 55 GLN D O 1
ATOM 8617 N N . THR D 1 56 ? 62.319 -18.938 -16.155 1.00 23.97 56 THR D N 1
ATOM 8618 C CA . THR D 1 56 ? 63.321 -19.568 -16.989 1.00 25.43 56 THR D CA 1
ATOM 8619 C C . THR D 1 56 ? 62.672 -19.981 -18.286 1.00 26.80 56 THR D C 1
ATOM 8620 O O . THR D 1 56 ? 61.497 -19.720 -18.471 1.00 25.78 56 THR D O 1
ATOM 8624 N N . VAL D 1 57 ? 63.406 -20.708 -19.127 1.00 27.49 57 VAL D N 1
ATOM 8625 C CA . VAL D 1 57 ? 62.879 -21.113 -20.426 1.00 28.04 57 VAL D CA 1
ATOM 8626 C C . VAL D 1 57 ? 61.714 -22.146 -20.325 1.00 26.70 57 VAL D C 1
ATOM 8627 O O . VAL D 1 57 ? 61.648 -23.011 -19.422 1.00 25.70 57 VAL D O 1
ATOM 8631 N N . GLY D 1 58 ? 60.769 -22.034 -21.255 1.00 25.52 58 GLY D N 1
ATOM 8632 C CA . GLY D 1 58 ? 59.768 -23.057 -21.416 1.00 26.85 58 GLY D CA 1
ATOM 8633 C C . GLY D 1 58 ? 58.754 -22.976 -20.287 1.00 28.41 58 GLY D C 1
ATOM 8634 O O . GLY D 1 58 ? 58.452 -21.888 -19.814 1.00 25.42 58 GLY D O 1
ATOM 8635 N N . GLN D 1 59 ? 58.247 -24.131 -19.866 1.00 27.53 59 GLN D N 1
ATOM 8636 C CA . GLN D 1 59 ? 57.231 -24.188 -18.825 1.00 32.06 59 GLN D CA 1
ATOM 8637 C C . GLN D 1 59 ? 57.615 -25.207 -17.724 1.00 30.67 59 GLN D C 1
ATOM 8638 O O . GLN D 1 59 ? 58.460 -26.051 -17.948 1.00 29.97 59 GLN D O 1
ATOM 8644 N N . VAL D 1 60 ? 57.006 -25.127 -16.536 1.00 29.42 60 VAL D N 1
ATOM 8645 C CA . VAL D 1 60 ? 57.206 -26.174 -15.534 1.00 30.24 60 VAL D CA 1
ATOM 8646 C C . VAL D 1 60 ? 56.958 -27.565 -16.166 1.00 32.65 60 VAL D C 1
ATOM 8647 O O . VAL D 1 60 ? 55.891 -27.779 -16.741 1.00 33.28 60 VAL D O 1
ATOM 8651 N N . PRO D 1 61 ? 57.891 -28.514 -16.082 1.00 32.98 61 PRO D N 1
ATOM 8652 C CA . PRO D 1 61 ? 57.596 -29.847 -16.632 1.00 37.88 61 PRO D CA 1
ATOM 8653 C C . PRO D 1 61 ? 56.280 -30.435 -16.120 1.00 42.03 61 PRO D C 1
ATOM 8654 O O . PRO D 1 61 ? 55.989 -30.371 -14.915 1.00 42.90 61 PRO D O 1
ATOM 8658 N N . LYS D 1 62 ? 55.478 -30.968 -17.042 1.00 44.78 62 LYS D N 1
ATOM 8659 C CA . LYS D 1 62 ? 54.154 -31.547 -16.698 1.00 48.75 62 LYS D CA 1
ATOM 8660 C C . LYS D 1 62 ? 54.221 -32.625 -15.606 1.00 47.70 62 LYS D C 1
ATOM 8661 O O . LYS D 1 62 ? 53.384 -32.666 -14.731 1.00 44.96 62 LYS D O 1
ATOM 8667 N N . GLU D 1 63 ? 55.245 -33.463 -15.624 1.00 49.17 63 GLU D N 1
ATOM 8668 C CA . GLU D 1 63 ? 55.370 -34.483 -14.565 1.00 52.67 63 GLU D CA 1
ATOM 8669 C C . GLU D 1 63 ? 55.846 -33.900 -13.201 1.00 49.67 63 GLU D C 1
ATOM 8670 O O . GLU D 1 63 ? 55.868 -34.583 -12.195 1.00 46.59 63 GLU D O 1
ATOM 8676 N N . ILE D 1 64 ? 56.205 -32.625 -13.175 1.00 46.70 64 ILE D N 1
ATOM 8677 C CA . ILE D 1 64 ? 56.643 -31.984 -11.940 1.00 46.46 64 ILE D CA 1
ATOM 8678 C C . ILE D 1 64 ? 55.544 -31.090 -11.338 1.00 47.56 64 ILE D C 1
ATOM 8679 O O . ILE D 1 64 ? 55.500 -30.919 -10.125 1.00 47.85 64 ILE D O 1
ATOM 8684 N N . ALA D 1 65 ? 54.678 -30.506 -12.182 1.00 46.13 65 ALA D N 1
ATOM 8685 C CA . ALA D 1 65 ? 53.792 -29.397 -11.770 1.00 46.11 65 ALA D CA 1
ATOM 8686 C C . ALA D 1 65 ? 52.960 -29.704 -10.525 1.00 48.83 65 ALA D C 1
ATOM 8687 O O . ALA D 1 65 ? 52.746 -28.823 -9.664 1.00 47.64 65 ALA D O 1
ATOM 8689 N N . ASP D 1 66 ? 52.521 -30.954 -10.443 1.00 47.71 66 ASP D N 1
ATOM 8690 C CA . ASP D 1 66 ? 51.569 -31.402 -9.431 1.00 52.40 66 ASP D CA 1
ATOM 8691 C C . ASP D 1 66 ? 52.251 -32.039 -8.243 1.00 52.13 66 ASP D C 1
ATOM 8692 O O . ASP D 1 66 ? 51.604 -32.411 -7.269 1.00 53.18 66 ASP D O 1
ATOM 8697 N N . MET D 1 67 ? 53.568 -32.178 -8.327 1.00 50.09 67 MET D N 1
ATOM 8698 C CA . MET D 1 67 ? 54.334 -32.635 -7.189 1.00 50.52 67 MET D CA 1
ATOM 8699 C C . MET D 1 67 ? 54.238 -31.655 -6.034 1.00 48.13 67 MET D C 1
ATOM 8700 O O . MET D 1 67 ? 54.306 -30.431 -6.201 1.00 44.18 67 MET D O 1
ATOM 8705 N N . GLU D 1 68 ? 54.054 -32.221 -4.849 1.00 47.83 68 GLU D N 1
ATOM 8706 C CA . GLU D 1 68 ? 53.921 -31.432 -3.656 1.00 48.50 68 GLU D CA 1
ATOM 8707 C C . GLU D 1 68 ? 55.300 -31.079 -3.087 1.00 47.98 68 GLU D C 1
ATOM 8708 O O . GLU D 1 68 ? 56.184 -31.934 -3.027 1.00 51.63 68 GLU D O 1
ATOM 8714 N N . ILE D 1 69 ? 55.475 -29.813 -2.697 1.00 44.73 69 ILE D N 1
ATOM 8715 C CA . ILE D 1 69 ? 56.659 -29.352 -1.967 1.00 44.24 69 ILE D CA 1
ATOM 8716 C C . ILE D 1 69 ? 56.689 -30.010 -0.567 1.00 47.62 69 ILE D C 1
ATOM 8717 O O . ILE D 1 69 ? 55.673 -30.008 0.187 1.00 45.66 69 ILE D O 1
ATOM 8722 N N . LYS D 1 70 ? 57.833 -30.633 -0.258 1.00 46.42 70 LYS D N 1
ATOM 8723 C CA . LYS D 1 70 ? 57.963 -31.413 0.969 1.00 49.22 70 LYS D CA 1
ATOM 8724 C C . LYS D 1 70 ? 58.972 -30.781 1.911 1.00 48.72 70 LYS D C 1
ATOM 8725 O O . LYS D 1 70 ? 59.789 -29.988 1.502 1.00 47.09 70 LYS D O 1
ATOM 8731 N N . PRO D 1 71 ? 58.894 -31.122 3.196 1.00 53.10 71 PRO D N 1
ATOM 8732 C CA . PRO D 1 71 ? 59.781 -30.500 4.189 1.00 52.07 71 PRO D CA 1
ATOM 8733 C C . PRO D 1 71 ? 61.281 -30.774 3.900 1.00 50.10 71 PRO D C 1
ATOM 8734 O O . PRO D 1 71 ? 61.624 -31.861 3.402 1.00 50.29 71 PRO D O 1
ATOM 8738 N N . THR D 1 72 ? 62.143 -29.807 4.226 1.00 49.19 72 THR D N 1
ATOM 8739 C CA . THR D 1 72 ? 63.601 -29.991 4.155 1.00 50.27 72 THR D CA 1
ATOM 8740 C C . THR D 1 72 ? 64.056 -30.778 5.401 1.00 55.86 72 THR D C 1
ATOM 8741 O O . THR D 1 72 ? 64.583 -30.191 6.347 1.00 57.98 72 THR D O 1
ATOM 8745 N N . ASP D 1 73 ? 63.842 -32.094 5.399 1.00 54.57 73 ASP D N 1
ATOM 8746 C CA . ASP D 1 73 ? 64.128 -32.920 6.574 1.00 60.49 73 ASP D CA 1
ATOM 8747 C C . ASP D 1 73 ? 64.772 -34.276 6.215 1.00 60.44 73 ASP D C 1
ATOM 8748 O O . ASP D 1 73 ? 64.117 -35.135 5.618 1.00 61.10 73 ASP D O 1
ATOM 8753 N N . PRO D 1 74 ? 66.048 -34.460 6.574 1.00 61.69 74 PRO D N 1
ATOM 8754 C CA . PRO D 1 74 ? 66.717 -35.739 6.379 1.00 63.78 74 PRO D CA 1
ATOM 8755 C C . PRO D 1 74 ? 65.855 -36.992 6.653 1.00 65.96 74 PRO D C 1
ATOM 8756 O O . PRO D 1 74 ? 66.038 -38.008 5.970 1.00 64.35 74 PRO D O 1
ATOM 8760 N N . LYS D 1 75 ? 64.929 -36.936 7.617 1.00 69.28 75 LYS D N 1
ATOM 8761 C CA . LYS D 1 75 ? 64.173 -38.155 7.996 1.00 73.18 75 LYS D CA 1
ATOM 8762 C C . LYS D 1 75 ? 63.134 -38.617 6.968 1.00 71.50 75 LYS D C 1
ATOM 8763 O O . LYS D 1 75 ? 62.759 -39.786 6.939 1.00 70.52 75 LYS D O 1
ATOM 8769 N N . LEU D 1 76 ? 62.677 -37.699 6.123 1.00 69.88 76 LEU D N 1
ATOM 8770 C CA . LEU D 1 76 ? 61.672 -38.032 5.110 1.00 69.87 76 LEU D CA 1
ATOM 8771 C C . LEU D 1 76 ? 62.285 -38.557 3.820 1.00 68.92 76 LEU D C 1
ATOM 8772 O O . LEU D 1 76 ? 61.560 -38.830 2.864 1.00 69.45 76 LEU D O 1
ATOM 8777 N N . MET D 1 77 ? 63.611 -38.711 3.809 1.00 66.71 77 MET D N 1
ATOM 8778 C CA . MET D 1 77 ? 64.373 -38.853 2.577 1.00 62.42 77 MET D CA 1
ATOM 8779 C C . MET D 1 77 ? 65.136 -40.176 2.392 1.00 63.95 77 MET D C 1
ATOM 8780 O O . MET D 1 77 ? 66.140 -40.203 1.693 1.00 59.57 77 MET D O 1
ATOM 8785 N N . ASP D 1 78 ? 64.651 -41.260 3.007 1.00 63.83 78 ASP D N 1
ATOM 8786 C CA . ASP D 1 78 ? 65.251 -42.601 2.881 1.00 68.13 78 ASP D CA 1
ATOM 8787 C C . ASP D 1 78 ? 65.408 -43.015 1.448 1.00 66.52 78 ASP D C 1
ATOM 8788 O O . ASP D 1 78 ? 66.282 -43.807 1.110 1.00 69.12 78 ASP D O 1
ATOM 8793 N N . ASP D 1 79 ? 64.515 -42.493 0.624 1.00 65.14 79 ASP D N 1
ATOM 8794 C CA . ASP D 1 79 ? 64.401 -42.877 -0.760 1.00 65.17 79 ASP D CA 1
ATOM 8795 C C . ASP D 1 79 ? 65.329 -42.036 -1.657 1.00 59.89 79 ASP D C 1
ATOM 8796 O O . ASP D 1 79 ? 65.405 -42.272 -2.868 1.00 58.38 79 ASP D O 1
ATOM 8801 N N . VAL D 1 80 ? 66.041 -41.079 -1.061 1.00 56.31 80 VAL D N 1
ATOM 8802 C CA . VAL D 1 80 ? 66.804 -40.074 -1.818 1.00 53.90 80 VAL D CA 1
ATOM 8803 C C . VAL D 1 80 ? 68.293 -40.423 -1.922 1.00 54.13 80 VAL D C 1
ATOM 8804 O O . VAL D 1 80 ? 68.899 -40.838 -0.926 1.00 55.28 80 VAL D O 1
ATOM 8808 N N . ASP D 1 81 ? 68.868 -40.273 -3.119 1.00 50.69 81 ASP D N 1
ATOM 8809 C CA . ASP D 1 81 ? 70.266 -40.687 -3.350 1.00 50.93 81 ASP D CA 1
ATOM 8810 C C . ASP D 1 81 ? 71.255 -39.514 -3.385 1.00 48.97 81 ASP D C 1
ATOM 8811 O O . ASP D 1 81 ? 72.451 -39.705 -3.160 1.00 47.86 81 ASP D O 1
ATOM 8816 N N . ILE D 1 82 ? 70.772 -38.316 -3.715 1.00 46.48 82 ILE D N 1
ATOM 8817 C CA . ILE D 1 82 ? 71.643 -37.144 -3.831 1.00 45.83 82 ILE D CA 1
ATOM 8818 C C . ILE D 1 82 ? 70.869 -35.922 -3.360 1.00 43.97 82 ILE D C 1
ATOM 8819 O O . ILE D 1 82 ? 69.662 -35.842 -3.542 1.00 43.18 82 ILE D O 1
ATOM 8824 N N . ILE D 1 83 ? 71.558 -34.986 -2.741 1.00 43.27 83 ILE D N 1
ATOM 8825 C CA . ILE D 1 83 ? 70.938 -33.741 -2.348 1.00 42.60 83 ILE D CA 1
ATOM 8826 C C . ILE D 1 83 ? 71.585 -32.577 -3.091 1.00 40.20 83 ILE D C 1
ATOM 8827 O O . ILE D 1 83 ? 72.802 -32.378 -3.008 1.00 39.80 83 ILE D O 1
ATOM 8832 N N . PHE D 1 84 ? 70.782 -31.796 -3.821 1.00 38.53 84 PHE D N 1
ATOM 8833 C CA . PHE D 1 84 ? 71.278 -30.576 -4.405 1.00 37.33 84 PHE D CA 1
ATOM 8834 C C . PHE D 1 84 ? 70.812 -29.427 -3.509 1.00 38.33 84 PHE D C 1
ATOM 8835 O O . PHE D 1 84 ? 69.625 -29.312 -3.208 1.00 38.67 84 PHE D O 1
ATOM 8843 N N . SER D 1 85 ? 71.743 -28.580 -3.090 1.00 37.71 85 SER D N 1
ATOM 8844 C CA . SER D 1 85 ? 71.458 -27.588 -2.047 1.00 37.77 85 SER D CA 1
ATOM 8845 C C . SER D 1 85 ? 71.745 -26.131 -2.429 1.00 37.09 85 SER D C 1
ATOM 8846 O O . SER D 1 85 ? 72.862 -25.645 -2.196 1.00 38.46 85 SER D O 1
ATOM 8849 N N . PRO D 1 86 ? 70.755 -25.426 -2.994 1.00 36.64 86 PRO D N 1
ATOM 8850 C CA . PRO D 1 86 ? 70.899 -24.006 -3.268 1.00 36.28 86 PRO D CA 1
ATOM 8851 C C . PRO D 1 86 ? 70.128 -23.207 -2.214 1.00 40.68 86 PRO D C 1
ATOM 8852 O O . PRO D 1 86 ? 69.008 -22.714 -2.472 1.00 40.06 86 PRO D O 1
ATOM 8856 N N . LEU D 1 87 ? 70.709 -23.145 -1.023 1.00 40.79 87 LEU D N 1
ATOM 8857 C CA . LEU D 1 87 ? 70.050 -22.589 0.145 1.00 43.31 87 LEU D CA 1
ATOM 8858 C C . LEU D 1 87 ? 70.743 -21.272 0.470 1.00 41.58 87 LEU D C 1
ATOM 8859 O O . LEU D 1 87 ? 71.909 -21.103 0.111 1.00 40.72 87 LEU D O 1
ATOM 8864 N N . PRO D 1 88 ? 70.043 -20.342 1.134 1.00 44.55 88 PRO D N 1
ATOM 8865 C CA . PRO D 1 88 ? 70.610 -19.006 1.366 1.00 43.72 88 PRO D CA 1
ATOM 8866 C C . PRO D 1 88 ? 71.760 -19.083 2.353 1.00 42.33 88 PRO D C 1
ATOM 8867 O O . PRO D 1 88 ? 71.797 -19.982 3.173 1.00 42.83 88 PRO D O 1
ATOM 8871 N N . GLN D 1 89 ? 72.679 -18.138 2.265 1.00 42.39 89 GLN D N 1
ATOM 8872 C CA . GLN D 1 89 ? 73.846 -18.113 3.151 1.00 48.59 89 GLN D CA 1
ATOM 8873 C C . GLN D 1 89 ? 73.445 -17.972 4.626 1.00 49.74 89 GLN D C 1
ATOM 8874 O O . GLN D 1 89 ? 72.520 -17.250 4.953 1.00 56.01 89 GLN D O 1
ATOM 8880 N N . GLY D 1 90 ? 74.132 -18.668 5.511 1.00 47.27 90 GLY D N 1
ATOM 8881 C CA . GLY D 1 90 ? 73.730 -18.691 6.917 1.00 49.13 90 GLY D CA 1
ATOM 8882 C C . GLY D 1 90 ? 72.924 -19.948 7.153 1.00 48.60 90 GLY D C 1
ATOM 8883 O O . GLY D 1 90 ? 73.300 -20.794 7.951 1.00 52.24 90 GLY D O 1
ATOM 8884 N N . ALA D 1 91 ? 71.818 -20.103 6.424 1.00 47.81 91 ALA D N 1
ATOM 8885 C CA . ALA D 1 91 ? 70.948 -21.254 6.646 1.00 48.54 91 ALA D CA 1
ATOM 8886 C C . ALA D 1 91 ? 71.512 -22.563 6.048 1.00 47.55 91 ALA D C 1
ATOM 8887 O O . ALA D 1 91 ? 71.291 -23.619 6.604 1.00 46.47 91 ALA D O 1
ATOM 8889 N N . ALA D 1 92 ? 72.242 -22.477 4.925 1.00 44.76 92 ALA D N 1
ATOM 8890 C CA . ALA D 1 92 ? 72.784 -23.668 4.238 1.00 43.76 92 ALA D CA 1
ATOM 8891 C C . ALA D 1 92 ? 73.767 -24.489 5.065 1.00 46.11 92 ALA D C 1
ATOM 8892 O O . ALA D 1 92 ? 73.656 -25.718 5.141 1.00 50.19 92 ALA D O 1
ATOM 8894 N N . GLY D 1 93 ? 74.732 -23.796 5.676 1.00 47.42 93 GLY D N 1
ATOM 8895 C CA . GLY D 1 93 ? 75.836 -24.431 6.414 1.00 46.33 93 GLY D CA 1
ATOM 8896 C C . GLY D 1 93 ? 75.394 -25.618 7.229 1.00 49.49 93 GLY D C 1
ATOM 8897 O O . GLY D 1 93 ? 75.727 -26.770 6.908 1.00 49.24 93 GLY D O 1
ATOM 8898 N N . PRO D 1 94 ? 74.631 -25.344 8.288 1.00 51.07 94 PRO D N 1
ATOM 8899 C CA . PRO D 1 94 ? 74.229 -26.393 9.220 1.00 51.25 94 PRO D CA 1
ATOM 8900 C C . PRO D 1 94 ? 73.329 -27.461 8.586 1.00 50.36 94 PRO D C 1
ATOM 8901 O O . PRO D 1 94 ? 73.476 -28.628 8.895 1.00 49.63 94 PRO D O 1
ATOM 8905 N N . VAL D 1 95 ? 72.438 -27.068 7.671 1.00 48.78 95 VAL D N 1
ATOM 8906 C CA . VAL D 1 95 ? 71.543 -28.019 7.010 1.00 49.96 95 VAL D CA 1
ATOM 8907 C C . VAL D 1 95 ? 72.381 -29.011 6.187 1.00 48.29 95 VAL D C 1
ATOM 8908 O O . VAL D 1 95 ? 72.162 -30.211 6.238 1.00 51.74 95 VAL D O 1
ATOM 8912 N N . GLU D 1 96 ? 73.362 -28.500 5.443 1.00 46.72 96 GLU D N 1
ATOM 8913 C CA . GLU D 1 96 ? 74.183 -29.332 4.559 1.00 44.42 96 GLU D CA 1
ATOM 8914 C C . GLU D 1 96 ? 74.995 -30.293 5.391 1.00 46.36 96 GLU D C 1
ATOM 8915 O O . GLU D 1 96 ? 75.111 -31.473 5.058 1.00 47.50 96 GLU D O 1
ATOM 8921 N N . GLU D 1 97 ? 75.485 -29.810 6.521 1.00 47.50 97 GLU D N 1
ATOM 8922 C CA . GLU D 1 97 ? 76.067 -30.730 7.541 1.00 51.52 97 GLU D CA 1
ATOM 8923 C C . GLU D 1 97 ? 75.118 -31.835 8.054 1.00 53.36 97 GLU D C 1
ATOM 8924 O O . GLU D 1 97 ? 75.521 -33.006 8.167 1.00 53.55 97 GLU D O 1
ATOM 8930 N N . GLN D 1 98 ? 73.858 -31.490 8.338 1.00 53.86 98 GLN D N 1
ATOM 8931 C CA . GLN D 1 98 ? 72.907 -32.531 8.800 1.00 55.37 98 GLN D CA 1
ATOM 8932 C C . GLN D 1 98 ? 72.747 -33.624 7.726 1.00 54.16 98 GLN D C 1
ATOM 8933 O O . GLN D 1 98 ? 72.693 -34.800 8.059 1.00 53.27 98 GLN D O 1
ATOM 8939 N N . PHE D 1 99 ? 72.658 -33.237 6.435 1.00 50.34 99 PHE D N 1
ATOM 8940 C CA . PHE D 1 99 ? 72.518 -34.231 5.335 1.00 50.37 99 PHE D CA 1
ATOM 8941 C C . PHE D 1 99 ? 73.730 -35.164 5.147 1.00 51.05 99 PHE D C 1
ATOM 8942 O O . PHE D 1 99 ? 73.579 -36.399 5.073 1.00 54.45 99 PHE D O 1
ATOM 8950 N N . ALA D 1 100 ? 74.925 -34.580 5.124 1.00 50.20 100 ALA D N 1
ATOM 8951 C CA . ALA D 1 100 ? 76.161 -35.352 5.099 1.00 50.92 100 ALA D CA 1
ATOM 8952 C C . ALA D 1 100 ? 76.269 -36.326 6.304 1.00 54.06 100 ALA D C 1
ATOM 8953 O O . ALA D 1 100 ? 76.602 -37.504 6.128 1.00 55.37 100 ALA D O 1
ATOM 8955 N N . LYS D 1 101 ? 75.955 -35.840 7.504 1.00 56.37 101 LYS D N 1
ATOM 8956 C CA . LYS D 1 101 ? 75.886 -36.714 8.711 1.00 62.81 101 LYS D CA 1
ATOM 8957 C C . LYS D 1 101 ? 74.904 -37.868 8.561 1.00 64.31 101 LYS D C 1
ATOM 8958 O O . LYS D 1 101 ? 75.136 -38.957 9.087 1.00 65.31 101 LYS D O 1
ATOM 8964 N N . GLU D 1 102 ? 73.793 -37.641 7.851 1.00 65.64 102 GLU D N 1
ATOM 8965 C CA . GLU D 1 102 ? 72.835 -38.751 7.612 1.00 69.33 102 GLU D CA 1
ATOM 8966 C C . GLU D 1 102 ? 73.292 -39.688 6.465 1.00 70.47 102 GLU D C 1
ATOM 8967 O O . GLU D 1 102 ? 72.521 -40.538 6.008 1.00 71.59 102 GLU D O 1
ATOM 8973 N N . GLY D 1 103 ? 74.534 -39.509 5.983 1.00 67.41 103 GLY D N 1
ATOM 8974 C CA . GLY D 1 103 ? 75.069 -40.320 4.844 1.00 61.15 103 GLY D CA 1
ATOM 8975 C C . GLY D 1 103 ? 74.767 -39.825 3.409 1.00 55.37 103 GLY D C 1
ATOM 8976 O O . GLY D 1 103 ? 75.018 -40.560 2.462 1.00 52.45 103 GLY D O 1
ATOM 8977 N N . PHE D 1 104 ? 74.225 -38.607 3.235 1.00 53.42 104 PHE D N 1
ATOM 8978 C CA . PHE D 1 104 ? 73.896 -38.105 1.878 1.00 51.80 104 PHE D CA 1
ATOM 8979 C C . PHE D 1 104 ? 75.084 -37.419 1.195 1.00 50.46 104 PHE D C 1
ATOM 8980 O O . PHE D 1 104 ? 75.847 -36.708 1.847 1.00 51.16 104 PHE D O 1
ATOM 8988 N N . PRO D 1 105 ? 75.218 -37.611 -0.121 1.00 49.69 105 PRO D N 1
ATOM 8989 C CA . PRO D 1 105 ? 76.077 -36.736 -0.933 1.00 47.97 105 PRO D CA 1
ATOM 8990 C C . PRO D 1 105 ? 75.352 -35.417 -1.133 1.00 46.33 105 PRO D C 1
ATOM 8991 O O . PRO D 1 105 ? 74.236 -35.411 -1.616 1.00 47.64 105 PRO D O 1
ATOM 8995 N N . VAL D 1 106 ? 75.974 -34.312 -0.753 1.00 45.70 106 VAL D N 1
ATOM 8996 C CA . VAL D 1 106 ? 75.374 -33.014 -0.867 1.00 43.54 106 VAL D CA 1
ATOM 8997 C C . VAL D 1 106 ? 76.216 -32.177 -1.842 1.00 43.62 106 VAL D C 1
ATOM 8998 O O . VAL D 1 106 ? 77.402 -31.949 -1.585 1.00 43.23 106 VAL D O 1
ATOM 9002 N N . ILE D 1 107 ? 75.600 -31.762 -2.964 1.00 39.90 107 ILE D N 1
ATOM 9003 C CA . ILE D 1 107 ? 76.207 -30.835 -3.884 1.00 37.78 107 ILE D CA 1
ATOM 9004 C C . ILE D 1 107 ? 75.548 -29.488 -3.597 1.00 37.34 107 ILE D C 1
ATOM 9005 O O . ILE D 1 107 ? 74.342 -29.286 -3.870 1.00 37.28 107 ILE D O 1
ATOM 9010 N N . SER D 1 108 ? 76.337 -28.569 -3.039 1.00 35.30 108 SER D N 1
ATOM 9011 C CA . SER D 1 108 ? 75.819 -27.275 -2.599 1.00 34.47 108 SER D CA 1
ATOM 9012 C C . SER D 1 108 ? 76.178 -26.177 -3.541 1.00 33.41 108 SER D C 1
ATOM 9013 O O . SER D 1 108 ? 77.296 -26.172 -4.067 1.00 33.12 108 SER D O 1
ATOM 9016 N N . ASN D 1 109 ? 75.251 -25.223 -3.757 1.00 31.68 109 ASN D N 1
ATOM 9017 C CA . ASN D 1 109 ? 75.631 -23.952 -4.412 1.00 31.59 109 ASN D CA 1
ATOM 9018 C C . ASN D 1 109 ? 75.712 -22.777 -3.449 1.00 33.18 109 ASN D C 1
ATOM 9019 O O . ASN D 1 109 ? 75.885 -21.624 -3.878 1.00 33.17 109 ASN D O 1
ATOM 9024 N N . SER D 1 110 ? 75.563 -23.057 -2.156 1.00 36.55 110 SER D N 1
ATOM 9025 C CA . SER D 1 110 ? 75.588 -22.018 -1.141 1.00 37.82 110 SER D CA 1
ATOM 9026 C C . SER D 1 110 ? 77.040 -21.665 -0.771 1.00 40.70 110 SER D C 1
ATOM 9027 O O . SER D 1 110 ? 77.928 -22.531 -0.848 1.00 38.01 110 SER D O 1
ATOM 9030 N N . PRO D 1 111 ? 77.267 -20.432 -0.309 1.00 37.81 111 PRO D N 1
ATOM 9031 C CA . PRO D 1 111 ? 78.619 -19.965 -0.011 1.00 35.98 111 PRO D CA 1
ATOM 9032 C C . PRO D 1 111 ? 79.200 -20.576 1.256 1.00 37.27 111 PRO D C 1
ATOM 9033 O O . PRO D 1 111 ? 80.401 -20.449 1.485 1.00 35.20 111 PRO D O 1
ATOM 9037 N N . ASP D 1 112 ? 78.374 -21.239 2.058 1.00 39.18 112 ASP D N 1
ATOM 9038 C CA . ASP D 1 112 ? 78.731 -21.497 3.462 1.00 42.30 112 ASP D CA 1
ATOM 9039 C C . ASP D 1 112 ? 80.003 -22.327 3.618 1.00 42.76 112 ASP D C 1
ATOM 9040 O O . ASP D 1 112 ? 80.841 -22.022 4.483 1.00 44.41 112 ASP D O 1
ATOM 9045 N N . HIS D 1 113 ? 80.151 -23.371 2.812 1.00 40.00 113 HIS D N 1
ATOM 9046 C CA . HIS D 1 113 ? 81.286 -24.288 3.040 1.00 41.24 113 HIS D CA 1
ATOM 9047 C C . HIS D 1 113 ? 82.368 -24.117 1.993 1.00 40.22 113 HIS D C 1
ATOM 9048 O O . HIS D 1 113 ? 83.277 -24.947 1.931 1.00 41.39 113 HIS D O 1
ATOM 9055 N N . ARG D 1 114 ? 82.274 -23.045 1.202 1.00 37.73 114 ARG D N 1
ATOM 9056 C CA . ARG D 1 114 ? 83.154 -22.833 0.029 1.00 38.62 114 ARG D CA 1
ATOM 9057 C C . ARG D 1 114 ? 84.665 -22.784 0.360 1.00 39.99 114 ARG D C 1
ATOM 9058 O O . ARG D 1 114 ? 85.495 -23.093 -0.495 1.00 39.13 114 ARG D O 1
ATOM 9066 N N . PHE D 1 115 ? 84.985 -22.427 1.602 1.00 40.49 115 PHE D N 1
ATOM 9067 C CA . PHE D 1 115 ? 86.384 -22.233 2.049 1.00 43.04 115 PHE D CA 1
ATOM 9068 C C . PHE D 1 115 ? 86.812 -23.207 3.138 1.00 45.29 115 PHE D C 1
ATOM 9069 O O . PHE D 1 115 ? 87.944 -23.127 3.618 1.00 48.11 115 PHE D O 1
ATOM 9077 N N . ASP D 1 116 ? 85.947 -24.160 3.489 1.00 44.63 116 ASP D N 1
ATOM 9078 C CA . ASP D 1 116 ? 86.382 -25.267 4.331 1.00 46.23 116 ASP D CA 1
ATOM 9079 C C . ASP D 1 116 ? 87.465 -25.989 3.542 1.00 46.76 116 ASP D C 1
ATOM 9080 O O . ASP D 1 116 ? 87.231 -26.370 2.384 1.00 45.76 116 ASP D O 1
ATOM 9085 N N . PRO D 1 117 ? 88.652 -26.191 4.126 1.00 48.64 117 PRO D N 1
ATOM 9086 C CA . PRO D 1 117 ? 89.758 -26.698 3.305 1.00 48.75 117 PRO D CA 1
ATOM 9087 C C . PRO D 1 117 ? 89.573 -28.186 2.919 1.00 51.81 117 PRO D C 1
ATOM 9088 O O . PRO D 1 117 ? 90.227 -28.676 1.982 1.00 54.57 117 PRO D O 1
ATOM 9092 N N . ASP D 1 118 ? 88.673 -28.891 3.605 1.00 49.52 118 ASP D N 1
ATOM 9093 C CA . ASP D 1 118 ? 88.317 -30.265 3.225 1.00 50.22 118 ASP D CA 1
ATOM 9094 C C . ASP D 1 118 ? 87.073 -30.400 2.307 1.00 47.90 118 ASP D C 1
ATOM 9095 O O . ASP D 1 118 ? 86.633 -31.513 2.027 1.00 49.38 118 ASP D O 1
ATOM 9100 N N . VAL D 1 119 ? 86.515 -29.272 1.850 1.00 45.66 119 VAL D N 1
ATOM 9101 C CA . VAL D 1 119 ? 85.335 -29.252 0.947 1.00 41.82 119 VAL D CA 1
ATOM 9102 C C . VAL D 1 119 ? 85.737 -28.726 -0.437 1.00 40.59 119 VAL D C 1
ATOM 9103 O O . VAL D 1 119 ? 86.243 -27.598 -0.567 1.00 40.95 119 VAL D O 1
ATOM 9107 N N . PRO D 1 120 ? 85.539 -29.538 -1.474 1.00 40.78 120 PRO D N 1
ATOM 9108 C CA . PRO D 1 120 ? 85.863 -29.072 -2.828 1.00 38.37 120 PRO D CA 1
ATOM 9109 C C . PRO D 1 120 ? 85.057 -27.844 -3.202 1.00 37.72 120 PRO D C 1
ATOM 9110 O O . PRO D 1 120 ? 83.840 -27.781 -2.913 1.00 37.34 120 PRO D O 1
ATOM 9114 N N . LEU D 1 121 ? 85.739 -26.886 -3.834 1.00 36.46 121 LEU D N 1
ATOM 9115 C CA . LEU D 1 121 ? 85.141 -25.698 -4.393 1.00 36.12 121 LEU D CA 1
ATOM 9116 C C . LEU D 1 121 ? 85.285 -25.927 -5.888 1.00 37.36 121 LEU D C 1
ATOM 9117 O O . LEU D 1 121 ? 86.292 -25.538 -6.490 1.00 38.21 121 LEU D O 1
ATOM 9122 N N . LEU D 1 122 ? 84.295 -26.592 -6.479 1.00 36.09 122 LEU D N 1
ATOM 9123 C CA . LEU D 1 122 ? 84.545 -27.364 -7.705 1.00 35.13 122 LEU D CA 1
ATOM 9124 C C . LEU D 1 122 ? 84.024 -26.740 -9.003 1.00 35.31 122 LEU D C 1
ATOM 9125 O O . LEU D 1 122 ? 82.818 -26.449 -9.131 1.00 32.33 122 LEU D O 1
ATOM 9130 N N . VAL D 1 123 ? 84.937 -26.543 -9.962 1.00 34.50 123 VAL D N 1
ATOM 9131 C CA . VAL D 1 123 ? 84.568 -26.320 -11.360 1.00 33.01 123 VAL D CA 1
ATOM 9132 C C . VAL D 1 123 ? 85.106 -27.535 -12.131 1.00 34.06 123 VAL D C 1
ATOM 9133 O O . VAL D 1 123 ? 86.321 -27.709 -12.236 1.00 32.37 123 VAL D O 1
ATOM 9137 N N . PRO D 1 124 ? 84.222 -28.412 -12.622 1.00 35.25 124 PRO D N 1
ATOM 9138 C CA . PRO D 1 124 ? 84.687 -29.728 -13.057 1.00 36.13 124 PRO D CA 1
ATOM 9139 C C . PRO D 1 124 ? 85.761 -29.669 -14.148 1.00 35.54 124 PRO D C 1
ATOM 9140 O O . PRO D 1 124 ? 86.618 -30.541 -14.160 1.00 36.21 124 PRO D O 1
ATOM 9144 N N . GLU D 1 125 ? 85.761 -28.631 -14.998 1.00 32.77 125 GLU D N 1
ATOM 9145 C CA . GLU D 1 125 ? 86.759 -28.526 -16.071 1.00 35.00 125 GLU D CA 1
ATOM 9146 C C . GLU D 1 125 ? 88.110 -28.067 -15.531 1.00 37.05 125 GLU D C 1
ATOM 9147 O O . GLU D 1 125 ? 89.129 -28.324 -16.150 1.00 39.46 125 GLU D O 1
ATOM 9153 N N . LEU D 1 126 ? 88.102 -27.418 -14.369 1.00 35.08 126 LEU D N 1
ATOM 9154 C CA . LEU D 1 126 ? 89.301 -26.777 -13.840 1.00 34.30 126 LEU D CA 1
ATOM 9155 C C . LEU D 1 126 ? 90.016 -27.534 -12.758 1.00 35.96 126 LEU D C 1
ATOM 9156 O O . LEU D 1 126 ? 91.244 -27.625 -12.804 1.00 36.84 126 LEU D O 1
ATOM 9161 N N . ASN D 1 127 ? 89.295 -28.031 -11.753 1.00 34.74 127 ASN D N 1
ATOM 9162 C CA . ASN D 1 127 ? 89.980 -28.676 -10.625 1.00 36.95 127 ASN D CA 1
ATOM 9163 C C . ASN D 1 127 ? 89.353 -29.990 -10.236 1.00 39.06 127 ASN D C 1
ATOM 9164 O O . ASN D 1 127 ? 89.109 -30.228 -9.045 1.00 39.81 127 ASN D O 1
ATOM 9169 N N . PRO D 1 128 ? 89.092 -30.851 -11.221 1.00 40.69 128 PRO D N 1
ATOM 9170 C CA . PRO D 1 128 ? 88.349 -32.078 -10.951 1.00 42.52 128 PRO D CA 1
ATOM 9171 C C . PRO D 1 128 ? 89.007 -32.999 -9.900 1.00 45.55 128 PRO D C 1
ATOM 9172 O O . PRO D 1 128 ? 88.311 -33.789 -9.242 1.00 45.13 128 PRO D O 1
ATOM 9176 N N . HIS D 1 129 ? 90.319 -32.885 -9.729 1.00 46.86 129 HIS D N 1
ATOM 9177 C CA . HIS D 1 129 ? 91.042 -33.763 -8.809 1.00 50.90 129 HIS D CA 1
ATOM 9178 C C . HIS D 1 129 ? 90.741 -33.416 -7.362 1.00 48.97 129 HIS D C 1
ATOM 9179 O O . HIS D 1 129 ? 90.954 -34.236 -6.476 1.00 48.79 129 HIS D O 1
ATOM 9186 N N . THR D 1 130 ? 90.193 -32.222 -7.121 1.00 45.71 130 THR D N 1
ATOM 9187 C CA . THR D 1 130 ? 89.918 -31.831 -5.739 1.00 45.45 130 THR D CA 1
ATOM 9188 C C . THR D 1 130 ? 88.746 -32.587 -5.105 1.00 44.75 130 THR D C 1
ATOM 9189 O O . THR D 1 130 ? 88.546 -32.497 -3.892 1.00 44.31 130 THR D O 1
ATOM 9193 N N . ILE D 1 131 ? 88.008 -33.363 -5.902 1.00 42.84 131 ILE D N 1
ATOM 9194 C CA . ILE D 1 131 ? 87.067 -34.308 -5.295 1.00 44.33 131 ILE D CA 1
ATOM 9195 C C . ILE D 1 131 ? 87.740 -35.265 -4.288 1.00 47.72 131 ILE D C 1
ATOM 9196 O O . ILE D 1 131 ? 87.065 -35.793 -3.416 1.00 49.75 131 ILE D O 1
ATOM 9201 N N . SER D 1 132 ? 89.054 -35.482 -4.417 1.00 49.98 132 SER D N 1
ATOM 9202 C CA . SER D 1 132 ? 89.848 -36.299 -3.476 1.00 54.21 132 SER D CA 1
ATOM 9203 C C . SER D 1 132 ? 89.729 -35.869 -2.011 1.00 54.95 132 SER D C 1
ATOM 9204 O O . SER D 1 132 ? 89.896 -36.680 -1.088 1.00 56.21 132 SER D O 1
ATOM 9207 N N . LEU D 1 133 ? 89.464 -34.579 -1.827 1.00 53.06 133 LEU D N 1
ATOM 9208 C CA . LEU D 1 133 ? 89.256 -33.977 -0.515 1.00 53.45 133 LEU D CA 1
ATOM 9209 C C . LEU D 1 133 ? 88.133 -34.641 0.297 1.00 54.84 133 LEU D C 1
ATOM 9210 O O . LEU D 1 133 ? 88.185 -34.618 1.560 1.00 58.88 133 LEU D O 1
ATOM 9215 N N . ILE D 1 134 ? 87.133 -35.219 -0.432 1.00 52.72 134 ILE D N 1
ATOM 9216 C CA . ILE D 1 134 ? 86.058 -35.972 0.227 1.00 53.63 134 ILE D CA 1
ATOM 9217 C C . ILE D 1 134 ? 86.554 -37.064 1.151 1.00 57.43 134 ILE D C 1
ATOM 9218 O O . ILE D 1 134 ? 85.968 -37.272 2.213 1.00 60.15 134 ILE D O 1
ATOM 9223 N N . ASP D 1 135 ? 87.632 -37.752 0.780 1.00 60.08 135 ASP D N 1
ATOM 9224 C CA . ASP D 1 135 ? 88.104 -38.851 1.616 1.00 63.86 135 ASP D CA 1
ATOM 9225 C C . ASP D 1 135 ? 88.563 -38.370 2.994 1.00 66.27 135 ASP D C 1
ATOM 9226 O O . ASP D 1 135 ? 88.208 -39.109 4.097 1.00 70.88 135 ASP D O 1
ATOM 9231 N N . GLU D 1 136 ? 89.321 -37.187 2.972 1.00 66.02 136 GLU D N 1
ATOM 9232 C CA . GLU D 1 136 ? 89.795 -36.705 4.302 1.00 65.42 136 GLU D CA 1
ATOM 9233 C C . GLU D 1 136 ? 88.588 -36.147 5.031 1.00 62.45 136 GLU D C 1
ATOM 9234 O O . GLU D 1 136 ? 88.446 -36.304 6.253 1.00 64.20 136 GLU D O 1
ATOM 9240 N N . GLN D 1 137 ? 87.680 -35.538 4.251 1.00 60.11 137 GLN D N 1
ATOM 9241 C CA . GLN D 1 137 ? 86.489 -34.929 4.813 1.00 57.51 137 GLN D CA 1
ATOM 9242 C C . GLN D 1 137 ? 85.690 -35.967 5.635 1.00 61.44 137 GLN D C 1
ATOM 9243 O O . GLN D 1 137 ? 85.397 -35.737 6.813 1.00 64.38 137 GLN D O 1
ATOM 9249 N N . ARG D 1 138 ? 85.406 -37.139 5.046 1.00 62.19 138 ARG D N 1
ATOM 9250 C CA . ARG D 1 138 ? 84.586 -38.142 5.698 1.00 64.10 138 ARG D CA 1
ATOM 9251 C C . ARG D 1 138 ? 85.285 -38.606 6.973 1.00 69.00 138 ARG D C 1
ATOM 9252 O O . ARG D 1 138 ? 84.641 -38.783 8.012 1.00 69.14 138 ARG D O 1
ATOM 9260 N N . LYS D 1 139 ? 86.603 -38.798 6.892 1.00 70.66 139 LYS D N 1
ATOM 9261 C CA . LYS D 1 139 ? 87.375 -39.269 8.058 1.00 74.19 139 LYS D CA 1
ATOM 9262 C C . LYS D 1 139 ? 87.364 -38.238 9.207 1.00 73.52 139 LYS D C 1
ATOM 9263 O O . LYS D 1 139 ? 86.931 -38.562 10.326 1.00 74.56 139 LYS D O 1
ATOM 9269 N N . ARG D 1 140 ? 87.784 -37.005 8.916 1.00 69.97 140 ARG D N 1
ATOM 9270 C CA . ARG D 1 140 ? 87.892 -35.973 9.932 1.00 72.81 140 ARG D CA 1
ATOM 9271 C C . ARG D 1 140 ? 86.537 -35.529 10.467 1.00 73.54 140 ARG D C 1
ATOM 9272 O O . ARG D 1 140 ? 86.389 -35.323 11.663 1.00 76.14 140 ARG D O 1
ATOM 9280 N N . ARG D 1 141 ? 85.537 -35.376 9.599 1.00 71.91 141 ARG D N 1
ATOM 9281 C CA . ARG D 1 141 ? 84.218 -34.969 10.085 1.00 70.50 141 ARG D CA 1
ATOM 9282 C C . ARG D 1 141 ? 83.474 -36.131 10.738 1.00 72.86 141 ARG D C 1
ATOM 9283 O O . ARG D 1 141 ? 82.534 -35.920 11.494 1.00 74.37 141 ARG D O 1
ATOM 9291 N N . GLU D 1 142 ? 83.912 -37.351 10.446 1.00 75.57 142 GLU D N 1
ATOM 9292 C CA . GLU D 1 142 ? 83.219 -38.580 10.892 1.00 78.84 142 GLU D CA 1
ATOM 9293 C C . GLU D 1 142 ? 81.773 -38.627 10.344 1.00 78.14 142 GLU D C 1
ATOM 9294 O O . GLU D 1 142 ? 80.810 -38.853 11.069 1.00 81.96 142 GLU D O 1
ATOM 9300 N N . TRP D 1 143 ? 81.627 -38.382 9.046 1.00 74.80 143 TRP D N 1
ATOM 9301 C CA . TRP D 1 143 ? 80.343 -38.621 8.422 1.00 74.84 143 TRP D CA 1
ATOM 9302 C C . TRP D 1 143 ? 80.499 -39.523 7.125 1.00 77.48 143 TRP D C 1
ATOM 9303 O O . TRP D 1 143 ? 81.554 -39.657 6.589 1.00 82.44 143 TRP D O 1
ATOM 9314 N N . LYS D 1 144 ? 79.459 -40.279 6.874 1.00 72.56 144 LYS D N 1
ATOM 9315 C CA . LYS D 1 144 ? 79.394 -41.190 5.689 1.00 66.26 144 LYS D CA 1
ATOM 9316 C C . LYS D 1 144 ? 79.112 -40.426 4.392 1.00 61.26 144 LYS D C 1
ATOM 9317 O O . LYS D 1 144 ? 79.553 -40.830 3.325 1.00 59.50 144 LYS D O 1
ATOM 9323 N N . GLY D 1 145 ? 78.374 -39.325 4.487 1.00 59.51 145 GLY D N 1
ATOM 9324 C CA . GLY D 1 145 ? 78.078 -38.528 3.296 1.00 57.01 145 GLY D CA 1
ATOM 9325 C C . GLY D 1 145 ? 79.241 -37.586 3.005 1.00 55.85 145 GLY D C 1
ATOM 9326 O O . GLY D 1 145 ? 80.384 -37.852 3.414 1.00 59.24 145 GLY D O 1
ATOM 9327 N N . PHE D 1 146 ? 78.949 -36.490 2.316 1.00 52.11 146 PHE D N 1
ATOM 9328 C CA . PHE D 1 146 ? 79.930 -35.425 2.073 1.00 49.99 146 PHE D CA 1
ATOM 9329 C C . PHE D 1 146 ? 79.263 -34.168 1.568 1.00 47.91 146 PHE D C 1
ATOM 9330 O O . PHE D 1 146 ? 78.104 -34.223 1.159 1.00 45.75 146 PHE D O 1
ATOM 9338 N N . ILE D 1 147 ? 80.018 -33.061 1.600 1.00 46.29 147 ILE D N 1
ATOM 9339 C CA . ILE D 1 147 ? 79.667 -31.782 0.995 1.00 43.66 147 ILE D CA 1
ATOM 9340 C C . ILE D 1 147 ? 80.685 -31.405 -0.126 1.00 43.06 147 ILE D C 1
ATOM 9341 O O . ILE D 1 147 ? 81.920 -31.534 0.057 1.00 43.88 147 ILE D O 1
ATOM 9346 N N . VAL D 1 148 ? 80.159 -30.987 -1.276 1.00 39.80 148 VAL D N 1
ATOM 9347 C CA . VAL D 1 148 ? 80.951 -30.395 -2.355 1.00 38.11 148 VAL D CA 1
ATOM 9348 C C . VAL D 1 148 ? 80.251 -29.084 -2.671 1.00 37.24 148 VAL D C 1
ATOM 9349 O O . VAL D 1 148 ? 79.032 -29.048 -2.743 1.00 35.94 148 VAL D O 1
ATOM 9353 N N . THR D 1 149 ? 81.004 -27.997 -2.843 1.00 36.77 149 THR D N 1
ATOM 9354 C CA . THR D 1 149 ? 80.387 -26.739 -3.235 1.00 37.68 149 THR D CA 1
ATOM 9355 C C . THR D 1 149 ? 80.733 -26.390 -4.689 1.00 36.14 149 THR D C 1
ATOM 9356 O O . THR D 1 149 ? 81.724 -26.894 -5.225 1.00 33.48 149 THR D O 1
ATOM 9360 N N . THR D 1 150 ? 79.892 -25.549 -5.315 1.00 34.67 150 THR D N 1
ATOM 9361 C CA . THR D 1 150 ? 80.246 -24.943 -6.596 1.00 34.25 150 THR D CA 1
ATOM 9362 C C . THR D 1 150 ? 80.505 -23.450 -6.282 1.00 32.73 150 THR D C 1
ATOM 9363 O O . THR D 1 150 ? 79.921 -22.925 -5.332 1.00 31.66 150 THR D O 1
ATOM 9367 N N . PRO D 1 151 ? 81.348 -22.768 -7.050 1.00 30.71 151 PRO D N 1
ATOM 9368 C CA . PRO D 1 151 ? 81.742 -21.398 -6.681 1.00 28.50 151 PRO D CA 1
ATOM 9369 C C . PRO D 1 151 ? 80.699 -20.325 -7.014 1.00 28.77 151 PRO D C 1
ATOM 9370 O O . PRO D 1 151 ? 79.820 -20.555 -7.865 1.00 27.83 151 PRO D O 1
ATOM 9374 N N . LEU D 1 152 ? 80.843 -19.152 -6.391 1.00 28.47 152 LEU D N 1
ATOM 9375 C CA . LEU D 1 152 ? 80.079 -17.943 -6.786 1.00 28.91 152 LEU D CA 1
ATOM 9376 C C . LEU D 1 152 ? 80.042 -17.856 -8.334 1.00 28.24 152 LEU D C 1
ATOM 9377 O O . LEU D 1 152 ? 81.095 -17.952 -8.981 1.00 24.72 152 LEU D O 1
ATOM 9382 N N . CYS D 1 153 ? 78.860 -17.656 -8.935 1.00 26.58 153 CYS D N 1
ATOM 9383 C CA A CYS D 1 153 ? 78.747 -17.597 -10.391 0.70 27.38 153 CYS D CA 1
ATOM 9384 C CA B CYS D 1 153 ? 78.787 -17.612 -10.402 0.30 27.01 153 CYS D CA 1
ATOM 9385 C C . CYS D 1 153 ? 79.688 -16.535 -10.987 1.00 28.20 153 CYS D C 1
ATOM 9386 O O . CYS D 1 153 ? 80.395 -16.778 -11.999 1.00 25.30 153 CYS D O 1
ATOM 9391 N N . THR D 1 154 ? 79.711 -15.363 -10.355 1.00 27.69 154 THR D N 1
ATOM 9392 C CA . THR D 1 154 ? 80.624 -14.273 -10.799 1.00 27.19 154 THR D CA 1
ATOM 9393 C C . THR D 1 154 ? 82.095 -14.749 -10.867 1.00 28.28 154 THR D C 1
ATOM 9394 O O . THR D 1 154 ? 82.840 -14.448 -11.820 1.00 26.76 154 THR D O 1
ATOM 9398 N N . ALA D 1 155 ? 82.492 -15.523 -9.875 1.00 25.41 155 ALA D N 1
ATOM 9399 C CA . ALA D 1 155 ? 83.846 -16.025 -9.826 1.00 26.50 155 ALA D CA 1
ATOM 9400 C C . ALA D 1 155 ? 84.062 -17.020 -10.945 1.00 27.20 155 ALA D C 1
ATOM 9401 O O . ALA D 1 155 ? 85.159 -17.084 -11.486 1.00 28.60 155 ALA D O 1
ATOM 9403 N N . GLN D 1 156 ? 83.053 -17.837 -11.275 1.00 26.50 156 GLN D N 1
ATOM 9404 C CA . GLN D 1 156 ? 83.199 -18.852 -12.323 1.00 24.63 156 GLN D CA 1
ATOM 9405 C C . GLN D 1 156 ? 83.375 -18.155 -13.690 1.00 26.62 156 GLN D C 1
ATOM 9406 O O . GLN D 1 156 ? 84.121 -18.642 -14.517 1.00 25.51 156 GLN D O 1
ATOM 9412 N N . GLY D 1 157 ? 82.663 -17.034 -13.911 1.00 24.11 157 GLY D N 1
ATOM 9413 C CA . GLY D 1 157 ? 82.650 -16.287 -15.200 1.00 24.00 157 GLY D CA 1
ATOM 9414 C C . GLY D 1 157 ? 84.082 -15.803 -15.505 1.00 24.61 157 GLY D C 1
ATOM 9415 O O . GLY D 1 157 ? 84.498 -15.671 -16.659 1.00 23.92 157 GLY D O 1
ATOM 9416 N N . ALA D 1 158 ? 84.831 -15.528 -14.445 1.00 23.82 158 ALA D N 1
ATOM 9417 C CA . ALA D 1 158 ? 86.197 -15.083 -14.574 1.00 24.96 158 ALA D CA 1
ATOM 9418 C C . ALA D 1 158 ? 87.164 -16.273 -14.503 1.00 26.22 158 ALA D C 1
ATOM 9419 O O . ALA D 1 158 ? 88.136 -16.318 -15.285 1.00 28.19 158 ALA D O 1
ATOM 9421 N N . ALA D 1 159 ? 86.933 -17.216 -13.568 1.00 25.83 159 ALA D N 1
ATOM 9422 C CA . ALA D 1 159 ? 87.931 -18.249 -13.285 1.00 26.11 159 ALA D CA 1
ATOM 9423 C C . ALA D 1 159 ? 87.996 -19.256 -14.425 1.00 27.64 159 ALA D C 1
ATOM 9424 O O . ALA D 1 159 ? 89.053 -19.808 -14.685 1.00 27.23 159 ALA D O 1
ATOM 9426 N N . ILE D 1 160 ? 86.899 -19.472 -15.138 1.00 24.38 160 ILE D N 1
ATOM 9427 C CA . ILE D 1 160 ? 86.997 -20.430 -16.253 1.00 25.99 160 ILE D CA 1
ATOM 9428 C C . ILE D 1 160 ? 87.985 -19.975 -17.351 1.00 25.20 160 ILE D C 1
ATOM 9429 O O . ILE D 1 160 ? 88.988 -20.681 -17.643 1.00 25.66 160 ILE D O 1
ATOM 9434 N N . PRO D 1 161 ? 87.782 -18.785 -17.915 1.00 24.83 161 PRO D N 1
ATOM 9435 C CA . PRO D 1 161 ? 88.764 -18.314 -18.910 1.00 23.79 161 PRO D CA 1
ATOM 9436 C C . PRO D 1 161 ? 90.133 -18.037 -18.235 1.00 25.20 161 PRO D C 1
ATOM 9437 O O . PRO D 1 161 ? 91.177 -18.380 -18.786 1.00 25.14 161 PRO D O 1
ATOM 9441 N N . LEU D 1 162 ? 90.132 -17.414 -17.062 1.00 25.97 162 LEU D N 1
ATOM 9442 C CA . LEU D 1 162 ? 91.430 -17.139 -16.402 1.00 26.96 162 LEU D CA 1
ATOM 9443 C C . LEU D 1 162 ? 92.179 -18.428 -16.105 1.00 28.74 162 LEU D C 1
ATOM 9444 O O . LEU D 1 162 ? 93.401 -18.483 -16.183 1.00 31.14 162 LEU D O 1
ATOM 9449 N N . GLY D 1 163 ? 91.468 -19.480 -15.736 1.00 29.29 163 GLY D N 1
ATOM 9450 C CA . GLY D 1 163 ? 92.161 -20.736 -15.394 1.00 29.90 163 GLY D CA 1
ATOM 9451 C C . GLY D 1 163 ? 92.716 -21.386 -16.648 1.00 31.14 163 GLY D C 1
ATOM 9452 O O . GLY D 1 163 ? 93.802 -21.965 -16.631 1.00 32.36 163 GLY D O 1
ATOM 9453 N N . ALA D 1 164 ? 91.989 -21.292 -17.764 1.00 29.04 164 ALA D N 1
ATOM 9454 C CA . ALA D 1 164 ? 92.510 -21.849 -19.037 1.00 29.94 164 ALA D CA 1
ATOM 9455 C C . ALA D 1 164 ? 93.773 -21.119 -19.465 1.00 30.26 164 ALA D C 1
ATOM 9456 O O . ALA D 1 164 ? 94.699 -21.726 -20.030 1.00 33.10 164 ALA D O 1
ATOM 9458 N N . ILE D 1 165 ? 93.794 -19.801 -19.224 1.00 29.80 165 ILE D N 1
ATOM 9459 C CA . ILE D 1 165 ? 94.990 -18.963 -19.539 1.00 30.54 165 ILE D CA 1
ATOM 9460 C C . ILE D 1 165 ? 96.162 -19.273 -18.593 1.00 30.41 165 ILE D C 1
ATOM 9461 O O . ILE D 1 165 ? 97.292 -19.521 -19.035 1.00 31.51 165 ILE D O 1
ATOM 9466 N N . PHE D 1 166 ? 95.881 -19.251 -17.289 1.00 31.11 166 PHE D N 1
ATOM 9467 C CA . PHE D 1 166 ? 96.908 -19.476 -16.230 1.00 33.04 166 PHE D CA 1
ATOM 9468 C C . PHE D 1 166 ? 97.614 -20.813 -16.362 1.00 35.57 166 PHE D C 1
ATOM 9469 O O . PHE D 1 166 ? 98.802 -20.973 -15.988 1.00 36.90 166 PHE D O 1
ATOM 9477 N N . LYS D 1 167 ? 96.887 -21.789 -16.907 1.00 35.36 167 LYS D N 1
ATOM 9478 C CA . LYS D 1 167 ? 97.434 -23.125 -17.130 1.00 37.29 167 LYS D CA 1
ATOM 9479 C C . LYS D 1 167 ? 98.618 -23.088 -18.119 1.00 39.00 167 LYS D C 1
ATOM 9480 O O . LYS D 1 167 ? 99.565 -23.855 -17.964 1.00 39.06 167 LYS D O 1
ATOM 9486 N N . ASP D 1 168 ? 98.579 -22.172 -19.093 1.00 38.35 168 ASP D N 1
ATOM 9487 C CA . ASP D 1 168 ? 99.518 -22.196 -20.225 1.00 38.77 168 ASP D CA 1
ATOM 9488 C C . ASP D 1 168 ? 100.358 -20.921 -20.448 1.00 38.99 168 ASP D C 1
ATOM 9489 O O . ASP D 1 168 ? 101.235 -20.913 -21.312 1.00 37.21 168 ASP D O 1
ATOM 9494 N N . TYR D 1 169 ? 100.073 -19.865 -19.681 1.00 35.50 169 TYR D N 1
ATOM 9495 C CA . TYR D 1 169 ? 100.714 -18.539 -19.842 1.00 36.46 169 TYR D CA 1
ATOM 9496 C C . TYR D 1 169 ? 101.210 -17.980 -18.516 1.00 35.65 169 TYR D C 1
ATOM 9497 O O . TYR D 1 169 ? 100.703 -18.355 -17.438 1.00 35.05 169 TYR D O 1
ATOM 9506 N N . LYS D 1 170 ? 102.181 -17.069 -18.599 1.00 34.53 170 LYS D N 1
ATOM 9507 C CA . LYS D 1 170 ? 102.663 -16.374 -17.401 1.00 34.56 170 LYS D CA 1
ATOM 9508 C C . LYS D 1 170 ? 101.791 -15.219 -16.971 1.00 33.01 170 LYS D C 1
ATOM 9509 O O . LYS D 1 170 ? 102.231 -14.053 -16.916 1.00 32.44 170 LYS D O 1
ATOM 9515 N N . MET D 1 171 ? 100.526 -15.531 -16.681 1.00 31.20 171 MET D N 1
ATOM 9516 C CA . MET D 1 171 ? 99.556 -14.511 -16.318 1.00 30.38 171 MET D CA 1
ATOM 9517 C C . MET D 1 171 ? 99.925 -13.903 -14.953 1.00 31.27 171 MET D C 1
ATOM 9518 O O . MET D 1 171 ? 100.112 -14.631 -13.994 1.00 32.23 171 MET D O 1
ATOM 9523 N N . ASP D 1 172 ? 99.998 -12.584 -14.832 1.00 31.01 172 ASP D N 1
ATOM 9524 C CA . ASP D 1 172 ? 100.328 -12.011 -13.503 1.00 32.33 172 ASP D CA 1
ATOM 9525 C C . ASP D 1 172 ? 99.322 -11.005 -12.948 1.00 31.71 172 ASP D C 1
ATOM 9526 O O . ASP D 1 172 ? 99.547 -10.399 -11.903 1.00 32.94 172 ASP D O 1
ATOM 9531 N N . GLY D 1 173 ? 98.225 -10.819 -13.660 1.00 30.30 173 GLY D N 1
ATOM 9532 C CA . GLY D 1 173 ? 97.162 -9.943 -13.199 1.00 29.23 173 GLY D CA 1
ATOM 9533 C C . GLY D 1 173 ? 95.922 -10.104 -14.075 1.00 28.27 173 GLY D C 1
ATOM 9534 O O . GLY D 1 173 ? 96.029 -10.461 -15.269 1.00 27.79 173 GLY D O 1
ATOM 9535 N N . ALA D 1 174 ? 94.760 -9.828 -13.473 1.00 25.74 174 ALA D N 1
ATOM 9536 C CA . ALA D 1 174 ? 93.465 -9.739 -14.172 1.00 24.61 174 ALA D CA 1
ATOM 9537 C C . ALA D 1 174 ? 92.605 -8.703 -13.431 1.00 25.17 174 ALA D C 1
ATOM 9538 O O . ALA D 1 174 ? 92.440 -8.762 -12.190 1.00 26.83 174 ALA D O 1
ATOM 9540 N N . PHE D 1 175 ? 92.101 -7.717 -14.171 1.00 24.16 175 PHE D N 1
ATOM 9541 C CA . PHE D 1 175 ? 91.434 -6.580 -13.584 1.00 23.47 175 PHE D CA 1
ATOM 9542 C C . PHE D 1 175 ? 90.065 -6.557 -14.240 1.00 24.63 175 PHE D C 1
ATOM 9543 O O . PHE D 1 175 ? 89.929 -6.365 -15.445 1.00 21.95 175 PHE D O 1
ATOM 9551 N N . ILE D 1 176 ? 89.080 -6.846 -13.408 1.00 21.77 176 ILE D N 1
ATOM 9552 C CA . ILE D 1 176 ? 87.766 -7.294 -13.878 1.00 22.76 176 ILE D CA 1
ATOM 9553 C C . ILE D 1 176 ? 86.679 -6.272 -13.551 1.00 21.65 176 ILE D C 1
ATOM 9554 O O . ILE D 1 176 ? 86.633 -5.706 -12.425 1.00 19.37 176 ILE D O 1
ATOM 9559 N N . THR D 1 177 ? 85.779 -6.082 -14.521 1.00 21.80 177 THR D N 1
ATOM 9560 C CA . THR D 1 177 ? 84.575 -5.306 -14.261 1.00 20.46 177 THR D CA 1
ATOM 9561 C C . THR D 1 177 ? 83.379 -6.216 -14.581 1.00 21.30 177 THR D C 1
ATOM 9562 O O . THR D 1 177 ? 83.357 -6.818 -15.669 1.00 20.05 177 THR D O 1
ATOM 9566 N N . THR D 1 178 ? 82.396 -6.296 -13.686 1.00 19.23 178 THR D N 1
ATOM 9567 C CA . THR D 1 178 ? 81.259 -7.173 -13.953 1.00 20.41 178 THR D CA 1
ATOM 9568 C C . THR D 1 178 ? 79.970 -6.398 -14.034 1.00 21.34 178 THR D C 1
ATOM 9569 O O . THR D 1 178 ? 79.833 -5.325 -13.448 1.00 17.32 178 THR D O 1
ATOM 9573 N N . ILE D 1 179 ? 79.053 -6.931 -14.862 1.00 19.11 179 ILE D N 1
ATOM 9574 C CA . ILE D 1 179 ? 77.760 -6.288 -15.077 1.00 19.09 179 ILE D CA 1
ATOM 9575 C C . ILE D 1 179 ? 76.778 -7.469 -14.984 1.00 18.56 179 ILE D C 1
ATOM 9576 O O . ILE D 1 179 ? 76.663 -8.249 -15.924 1.00 19.91 179 ILE D O 1
ATOM 9581 N N . GLN D 1 180 ? 76.235 -7.674 -13.780 1.00 17.44 180 GLN D N 1
ATOM 9582 C CA . GLN D 1 180 ? 75.562 -8.940 -13.444 1.00 19.05 180 GLN D CA 1
ATOM 9583 C C . GLN D 1 180 ? 74.051 -8.806 -13.535 1.00 18.44 180 GLN D C 1
ATOM 9584 O O . GLN D 1 180 ? 73.527 -7.676 -13.408 1.00 19.44 180 GLN D O 1
ATOM 9590 N N . SER D 1 181 ? 73.366 -9.957 -13.645 1.00 19.23 181 SER D N 1
ATOM 9591 C CA . SER D 1 181 ? 71.913 -9.962 -13.786 1.00 19.08 181 SER D CA 1
ATOM 9592 C C . SER D 1 181 ? 71.201 -10.027 -12.431 1.00 21.48 181 SER D C 1
ATOM 9593 O O . SER D 1 181 ? 71.827 -10.300 -11.383 1.00 22.46 181 SER D O 1
ATOM 9596 N N . LEU D 1 182 ? 69.896 -9.762 -12.476 1.00 19.07 182 LEU D N 1
ATOM 9597 C CA . LEU D 1 182 ? 69.019 -9.730 -11.307 1.00 20.75 182 LEU D CA 1
ATOM 9598 C C . LEU D 1 182 ? 68.838 -11.093 -10.651 1.00 19.85 182 LEU D C 1
ATOM 9599 O O . LEU D 1 182 ? 68.795 -11.183 -9.424 1.00 21.82 182 LEU D O 1
ATOM 9604 N N . SER D 1 183 ? 68.761 -12.170 -11.458 1.00 21.33 183 SER D N 1
ATOM 9605 C CA . SER D 1 183 ? 68.461 -13.487 -10.852 1.00 21.20 183 SER D CA 1
ATOM 9606 C C . SER D 1 183 ? 69.548 -13.946 -9.891 1.00 23.40 183 SER D C 1
ATOM 9607 O O . SER D 1 183 ? 69.289 -14.809 -9.044 1.00 23.03 183 SER D O 1
ATOM 9610 N N . GLY D 1 184 ? 70.773 -13.445 -10.066 1.00 23.17 184 GLY D N 1
ATOM 9611 C CA . GLY D 1 184 ? 71.863 -13.836 -9.143 1.00 24.38 184 GLY D CA 1
ATOM 9612 C C . GLY D 1 184 ? 71.597 -13.460 -7.694 1.00 30.15 184 GLY D C 1
ATOM 9613 O O . GLY D 1 184 ? 72.205 -14.048 -6.766 1.00 30.92 184 GLY D O 1
ATOM 9614 N N . ALA D 1 185 ? 70.699 -12.486 -7.473 1.00 27.69 185 ALA D N 1
ATOM 9615 C CA . ALA D 1 185 ? 70.359 -12.080 -6.086 1.00 27.27 185 ALA D CA 1
ATOM 9616 C C . ALA D 1 185 ? 69.176 -12.825 -5.563 1.00 26.70 185 ALA D C 1
ATOM 9617 O O . ALA D 1 185 ? 68.719 -12.569 -4.438 1.00 27.45 185 ALA D O 1
ATOM 9619 N N . GLY D 1 186 ? 68.583 -13.699 -6.368 1.00 27.79 186 GLY D N 1
ATOM 9620 C CA . GLY D 1 186 ? 67.410 -14.405 -5.841 1.00 26.73 186 GLY D CA 1
ATOM 9621 C C . GLY D 1 186 ? 66.107 -13.581 -5.856 1.00 27.26 186 GLY D C 1
ATOM 9622 O O . GLY D 1 186 ? 66.002 -12.571 -6.561 1.00 25.78 186 GLY D O 1
ATOM 9623 N N . TYR D 1 187 ? 65.106 -14.048 -5.139 1.00 27.03 187 TYR D N 1
ATOM 9624 C CA . TYR D 1 187 ? 63.804 -13.341 -5.085 1.00 26.97 187 TYR D CA 1
ATOM 9625 C C . TYR D 1 187 ? 63.365 -13.270 -3.623 1.00 28.22 187 TYR D C 1
ATOM 9626 O O . TYR D 1 187 ? 63.359 -14.282 -2.945 1.00 29.73 187 TYR D O 1
ATOM 9635 N N . PRO D 1 188 ? 62.950 -12.086 -3.109 1.00 30.22 188 PRO D N 1
ATOM 9636 C CA . PRO D 1 188 ? 62.645 -10.812 -3.780 1.00 28.49 188 PRO D CA 1
ATOM 9637 C C . PRO D 1 188 ? 63.876 -10.129 -4.300 1.00 28.69 188 PRO D C 1
ATOM 9638 O O . PRO D 1 188 ? 63.773 -9.342 -5.262 1.00 26.58 188 PRO D O 1
ATOM 9642 N N . GLY D 1 189 ? 65.046 -10.466 -3.737 1.00 26.93 189 GLY D N 1
ATOM 9643 C CA . GLY D 1 189 ? 66.325 -10.066 -4.341 1.00 25.02 189 GLY D CA 1
ATOM 9644 C C . GLY D 1 189 ? 66.402 -8.543 -4.437 1.00 23.75 189 GLY D C 1
ATOM 9645 O O . GLY D 1 189 ? 66.116 -7.834 -3.471 1.00 24.78 189 GLY D O 1
ATOM 9646 N N . ILE D 1 190 ? 66.792 -8.060 -5.608 1.00 20.93 190 ILE D N 1
ATOM 9647 C CA . ILE D 1 190 ? 67.122 -6.656 -5.845 1.00 21.53 190 ILE D CA 1
ATOM 9648 C C . ILE D 1 190 ? 65.840 -5.843 -6.074 1.00 21.15 190 ILE D C 1
ATOM 9649 O O . ILE D 1 190 ? 65.063 -6.189 -6.960 1.00 19.45 190 ILE D O 1
ATOM 9654 N N . PRO D 1 191 ? 65.647 -4.789 -5.281 1.00 21.92 191 PRO D N 1
ATOM 9655 C CA . PRO D 1 191 ? 64.511 -3.872 -5.506 1.00 21.94 191 PRO D CA 1
ATOM 9656 C C . PRO D 1 191 ? 64.502 -3.275 -6.926 1.00 18.99 191 PRO D C 1
ATOM 9657 O O . PRO D 1 191 ? 65.525 -2.841 -7.443 1.00 18.63 191 PRO D O 1
ATOM 9661 N N . SER D 1 192 ? 63.294 -3.166 -7.510 1.00 17.30 192 SER D N 1
ATOM 9662 C CA . SER D 1 192 ? 63.217 -2.550 -8.872 1.00 16.59 192 SER D CA 1
ATOM 9663 C C . SER D 1 192 ? 63.867 -1.163 -8.910 1.00 15.67 192 SER D C 1
ATOM 9664 O O . SER D 1 192 ? 64.506 -0.810 -9.885 1.00 17.70 192 SER D O 1
ATOM 9667 N N . LEU D 1 193 ? 63.651 -0.345 -7.867 1.00 18.42 193 LEU D N 1
ATOM 9668 C CA . LEU D 1 193 ? 64.126 1.083 -7.872 1.00 18.23 193 LEU D CA 1
ATOM 9669 C C . LEU D 1 193 ? 65.634 1.169 -7.838 1.00 21.25 193 LEU D C 1
ATOM 9670 O O . LEU D 1 193 ? 66.246 2.191 -8.228 1.00 23.16 193 LEU D O 1
ATOM 9675 N N . ASP D 1 194 ? 66.289 0.065 -7.462 1.00 20.19 194 ASP D N 1
ATOM 9676 C CA . ASP D 1 194 ? 67.760 0.065 -7.572 1.00 19.45 194 ASP D CA 1
ATOM 9677 C C . ASP D 1 194 ? 68.317 -0.070 -8.988 1.00 20.77 194 ASP D C 1
ATOM 9678 O O . ASP D 1 194 ? 69.493 0.273 -9.218 1.00 20.57 194 ASP D O 1
ATOM 9683 N N . VAL D 1 195 ? 67.535 -0.594 -9.923 1.00 19.31 195 VAL D N 1
ATOM 9684 C CA . VAL D 1 195 ? 68.097 -0.873 -11.230 1.00 16.99 195 VAL D CA 1
ATOM 9685 C C . VAL D 1 195 ? 67.415 -0.229 -12.386 1.00 18.54 195 VAL D C 1
ATOM 9686 O O . VAL D 1 195 ? 67.954 -0.311 -13.513 1.00 21.78 195 VAL D O 1
ATOM 9690 N N . VAL D 1 196 ? 66.197 0.309 -12.190 1.00 20.32 196 VAL D N 1
ATOM 9691 C CA . VAL D 1 196 ? 65.556 1.005 -13.333 1.00 19.76 196 VAL D CA 1
ATOM 9692 C C . VAL D 1 196 ? 66.314 2.345 -13.559 1.00 19.88 196 VAL D C 1
ATOM 9693 O O . VAL D 1 196 ? 66.402 3.142 -12.631 1.00 20.86 196 VAL D O 1
ATOM 9697 N N . ASP D 1 197 ? 66.820 2.589 -14.781 1.00 18.92 197 ASP D N 1
ATOM 9698 C CA . ASP D 1 197 ? 67.580 3.813 -15.088 1.00 17.50 197 ASP D CA 1
ATOM 9699 C C . ASP D 1 197 ? 68.738 3.997 -14.055 1.00 18.41 197 ASP D C 1
ATOM 9700 O O . ASP D 1 197 ? 69.000 5.132 -13.561 1.00 19.65 197 ASP D O 1
ATOM 9705 N N . ASN D 1 198 ? 69.428 2.893 -13.706 1.00 17.10 198 ASN D N 1
ATOM 9706 C CA . ASN D 1 198 ? 70.500 2.982 -12.690 1.00 17.77 198 ASN D CA 1
ATOM 9707 C C . ASN D 1 198 ? 71.483 1.825 -12.880 1.00 18.70 198 ASN D C 1
ATOM 9708 O O . ASN D 1 198 ? 71.196 0.908 -13.662 1.00 18.39 198 ASN D O 1
ATOM 9713 N N . ILE D 1 199 ? 72.688 1.904 -12.251 1.00 17.55 199 ILE D N 1
ATOM 9714 C CA . ILE D 1 199 ? 73.574 0.752 -12.217 1.00 16.88 199 ILE D CA 1
ATOM 9715 C C . ILE D 1 199 ? 73.863 0.577 -10.760 1.00 20.29 199 ILE D C 1
ATOM 9716 O O . ILE D 1 199 ? 74.275 1.555 -10.123 1.00 22.34 199 ILE D O 1
ATOM 9721 N N . LEU D 1 200 ? 73.729 -0.653 -10.208 1.00 20.45 200 LEU D N 1
ATOM 9722 C CA . LEU D 1 200 ? 73.892 -0.817 -8.797 1.00 19.61 200 LEU D CA 1
ATOM 9723 C C . LEU D 1 200 ? 75.302 -1.444 -8.467 1.00 19.81 200 LEU D C 1
ATOM 9724 O O . LEU D 1 200 ? 75.512 -2.636 -8.776 1.00 19.50 200 LEU D O 1
ATOM 9729 N N . PRO D 1 201 ? 76.245 -0.681 -7.882 1.00 21.46 201 PRO D N 1
ATOM 9730 C CA . PRO D 1 201 ? 77.547 -1.300 -7.517 1.00 19.82 201 PRO D CA 1
ATOM 9731 C C . PRO D 1 201 ? 77.312 -2.215 -6.321 1.00 20.52 201 PRO D C 1
ATOM 9732 O O . PRO D 1 201 ? 76.480 -1.913 -5.449 1.00 20.52 201 PRO D O 1
ATOM 9736 N N . LEU D 1 202 ? 77.985 -3.372 -6.288 1.00 21.18 202 LEU D N 1
ATOM 9737 C CA . LEU D 1 202 ? 77.743 -4.353 -5.163 1.00 22.33 202 LEU D CA 1
ATOM 9738 C C . LEU D 1 202 ? 78.589 -4.105 -3.934 1.00 24.77 202 LEU D C 1
ATOM 9739 O O . LEU D 1 202 ? 78.277 -4.573 -2.818 1.00 25.26 202 LEU D O 1
ATOM 9744 N N . GLY D 1 203 ? 79.678 -3.369 -4.121 1.00 24.87 203 GLY D N 1
ATOM 9745 C CA . GLY D 1 203 ? 80.432 -2.895 -2.954 1.00 22.26 203 GLY D CA 1
ATOM 9746 C C . GLY D 1 203 ? 81.744 -3.697 -2.715 1.00 22.89 203 GLY D C 1
ATOM 9747 O O . GLY D 1 203 ? 82.087 -4.664 -3.430 1.00 21.21 203 GLY D O 1
ATOM 9748 N N . ASP D 1 204 ? 82.463 -3.255 -1.721 1.00 23.62 204 ASP D N 1
ATOM 9749 C CA . ASP D 1 204 ? 83.812 -3.766 -1.490 1.00 27.25 204 ASP D CA 1
ATOM 9750 C C . ASP D 1 204 ? 83.759 -5.240 -1.069 1.00 27.79 204 ASP D C 1
ATOM 9751 O O . ASP D 1 204 ? 84.650 -6.017 -1.418 1.00 28.58 204 ASP D O 1
ATOM 9756 N N . GLY D 1 205 ? 82.799 -5.577 -0.202 1.00 27.59 205 GLY D N 1
ATOM 9757 C CA . GLY D 1 205 ? 82.683 -6.945 0.285 1.00 29.19 205 GLY D CA 1
ATOM 9758 C C . GLY D 1 205 ? 82.504 -7.947 -0.849 1.00 28.01 205 GLY D C 1
ATOM 9759 O O . GLY D 1 205 ? 83.094 -9.046 -0.824 1.00 26.57 205 GLY D O 1
ATOM 9760 N N . TYR D 1 206 ? 81.660 -7.594 -1.811 1.00 24.47 206 TYR D N 1
ATOM 9761 C CA . TYR D 1 206 ? 81.329 -8.501 -2.895 1.00 26.12 206 TYR D CA 1
ATOM 9762 C C . TYR D 1 206 ? 82.535 -8.571 -3.846 1.00 27.30 206 TYR D C 1
ATOM 9763 O O . TYR D 1 206 ? 82.871 -9.663 -4.307 1.00 26.50 206 TYR D O 1
ATOM 9772 N N . ASP D 1 207 ? 83.152 -7.428 -4.151 1.00 26.25 207 ASP D N 1
ATOM 9773 C CA . ASP D 1 207 ? 84.392 -7.443 -4.973 1.00 25.40 207 ASP D CA 1
ATOM 9774 C C . ASP D 1 207 ? 85.429 -8.417 -4.346 1.00 27.07 207 ASP D C 1
ATOM 9775 O O . ASP D 1 207 ? 86.099 -9.189 -5.052 1.00 26.25 207 ASP D O 1
ATOM 9780 N N . ALA D 1 208 ? 85.621 -8.314 -3.030 1.00 27.18 208 ALA D N 1
ATOM 9781 C CA . ALA D 1 208 ? 86.618 -9.169 -2.331 1.00 31.51 208 ALA D CA 1
ATOM 9782 C C . ALA D 1 208 ? 86.263 -10.649 -2.302 1.00 33.20 208 ALA D C 1
ATOM 9783 O O . ALA D 1 208 ? 87.155 -11.517 -2.447 1.00 32.58 208 ALA D O 1
ATOM 9785 N N . LYS D 1 209 ? 84.985 -10.973 -2.075 1.00 32.56 209 LYS D N 1
ATOM 9786 C CA . LYS D 1 209 ? 84.666 -12.396 -2.004 1.00 32.37 209 LYS D CA 1
ATOM 9787 C C . LYS D 1 209 ? 84.852 -13.002 -3.383 1.00 29.40 209 LYS D C 1
ATOM 9788 O O . LYS D 1 209 ? 85.263 -14.187 -3.508 1.00 29.58 209 LYS D O 1
ATOM 9794 N N . THR D 1 210 ? 84.650 -12.163 -4.404 1.00 26.62 210 THR D N 1
ATOM 9795 C CA . THR D 1 210 ? 84.788 -12.633 -5.785 1.00 25.91 210 THR D CA 1
ATOM 9796 C C . THR D 1 210 ? 86.229 -13.067 -6.048 1.00 28.49 210 THR D C 1
ATOM 9797 O O . THR D 1 210 ? 86.467 -14.187 -6.539 1.00 27.97 210 THR D O 1
ATOM 9801 N N . ILE D 1 211 ? 87.186 -12.208 -5.717 1.00 27.31 211 ILE D N 1
ATOM 9802 C CA . ILE D 1 211 ? 88.581 -12.559 -6.007 1.00 28.32 211 ILE D CA 1
ATOM 9803 C C . ILE D 1 211 ? 89.094 -13.610 -5.053 1.00 29.00 211 ILE D C 1
ATOM 9804 O O . ILE D 1 211 ? 89.938 -14.415 -5.452 1.00 29.09 211 ILE D O 1
ATOM 9809 N N . LYS D 1 212 ? 88.563 -13.643 -3.819 1.00 27.90 212 LYS D N 1
ATOM 9810 C CA . LYS D 1 212 ? 88.927 -14.698 -2.865 1.00 31.19 212 LYS D CA 1
ATOM 9811 C C . LYS D 1 212 ? 88.605 -16.100 -3.418 1.00 31.26 212 LYS D C 1
ATOM 9812 O O . LYS D 1 212 ? 89.437 -17.029 -3.300 1.00 30.28 212 LYS D O 1
ATOM 9818 N N . GLU D 1 213 ? 87.421 -16.241 -4.039 1.00 29.19 213 GLU D N 1
ATOM 9819 C CA . GLU D 1 213 ? 87.020 -17.496 -4.646 1.00 30.89 213 GLU D CA 1
ATOM 9820 C C . GLU D 1 213 ? 87.849 -17.801 -5.888 1.00 30.55 213 GLU D C 1
ATOM 9821 O O . GLU D 1 213 ? 88.229 -18.963 -6.110 1.00 28.91 213 GLU D O 1
ATOM 9827 N N . ILE D 1 214 ? 88.085 -16.778 -6.724 1.00 28.78 214 ILE D N 1
ATOM 9828 C CA . ILE D 1 214 ? 88.948 -16.972 -7.899 1.00 28.84 214 ILE D CA 1
ATOM 9829 C C . ILE D 1 214 ? 90.357 -17.502 -7.497 1.00 31.14 214 ILE D C 1
ATOM 9830 O O . ILE D 1 214 ? 90.891 -18.447 -8.120 1.00 32.26 214 ILE D O 1
ATOM 9835 N N . PHE D 1 215 ? 90.959 -16.926 -6.453 1.00 30.89 215 PHE D N 1
ATOM 9836 C CA . PHE D 1 215 ? 92.276 -17.398 -6.028 1.00 32.38 215 PHE D CA 1
ATOM 9837 C C . PHE D 1 215 ? 92.231 -18.842 -5.604 1.00 34.99 215 PHE D C 1
ATOM 9838 O O . PHE D 1 215 ? 93.158 -19.605 -5.916 1.00 36.57 215 PHE D O 1
ATOM 9846 N N . ARG D 1 216 ? 91.172 -19.258 -4.902 1.00 34.33 216 ARG D N 1
ATOM 9847 C CA . ARG D 1 216 ? 91.173 -20.654 -4.435 1.00 35.12 216 ARG D CA 1
ATOM 9848 C C . ARG D 1 216 ? 91.119 -21.611 -5.636 1.00 35.02 216 ARG D C 1
ATOM 9849 O O . ARG D 1 216 ? 91.865 -22.601 -5.673 1.00 34.64 216 ARG D O 1
ATOM 9857 N N . ILE D 1 217 ? 90.227 -21.307 -6.586 1.00 33.78 217 ILE D N 1
ATOM 9858 C CA . ILE D 1 217 ? 90.099 -22.065 -7.819 1.00 33.86 217 ILE D CA 1
ATOM 9859 C C . ILE D 1 217 ? 91.433 -22.143 -8.568 1.00 33.25 217 ILE D C 1
ATOM 9860 O O . ILE D 1 217 ? 91.897 -23.231 -8.851 1.00 35.02 217 ILE D O 1
ATOM 9865 N N . LEU D 1 218 ? 92.016 -20.994 -8.879 1.00 32.93 218 LEU D N 1
ATOM 9866 C CA . LEU D 1 218 ? 93.310 -20.929 -9.572 1.00 35.26 218 LEU D CA 1
ATOM 9867 C C . LEU D 1 218 ? 94.410 -21.660 -8.865 1.00 36.97 218 LEU D C 1
ATOM 9868 O O . LEU D 1 218 ? 95.278 -22.299 -9.505 1.00 37.63 218 LEU D O 1
ATOM 9873 N N . SER D 1 219 ? 94.408 -21.606 -7.540 1.00 38.17 219 SER D N 1
ATOM 9874 C CA . SER D 1 219 ? 95.437 -22.352 -6.802 1.00 40.72 219 SER D CA 1
ATOM 9875 C C . SER D 1 219 ? 95.291 -23.859 -6.978 1.00 42.50 219 SER D C 1
ATOM 9876 O O . SER D 1 219 ? 96.230 -24.567 -6.727 1.00 41.63 219 SER D O 1
ATOM 9879 N N . GLU D 1 220 ? 94.129 -24.339 -7.422 1.00 41.53 220 GLU D N 1
ATOM 9880 C CA . GLU D 1 220 ? 93.933 -25.792 -7.586 1.00 42.36 220 GLU D CA 1
ATOM 9881 C C . GLU D 1 220 ? 94.009 -26.225 -9.050 1.00 42.08 220 GLU D C 1
ATOM 9882 O O . GLU D 1 220 ? 93.745 -27.387 -9.376 1.00 42.75 220 GLU D O 1
ATOM 9888 N N . VAL D 1 221 ? 94.379 -25.304 -9.935 1.00 38.91 221 VAL D N 1
ATOM 9889 C CA . VAL D 1 221 ? 94.576 -25.666 -11.331 1.00 38.07 221 VAL D CA 1
ATOM 9890 C C . VAL D 1 221 ? 95.994 -26.244 -11.523 1.00 42.25 221 VAL D C 1
ATOM 9891 O O . VAL D 1 221 ? 96.977 -25.647 -11.062 1.00 41.18 221 VAL D O 1
ATOM 9895 N N . LYS D 1 222 ? 96.076 -27.428 -12.148 1.00 43.87 222 LYS D N 1
ATOM 9896 C CA . LYS D 1 222 ? 97.334 -28.062 -12.526 1.00 45.51 222 LYS D CA 1
ATOM 9897 C C . LYS D 1 222 ? 97.897 -27.359 -13.762 1.00 45.00 222 LYS D C 1
ATOM 9898 O O . LYS D 1 222 ? 97.293 -27.393 -14.826 1.00 44.13 222 LYS D O 1
ATOM 9904 N N . ARG D 1 223 ? 99.051 -26.708 -13.632 1.00 43.61 223 ARG D N 1
ATOM 9905 C CA . ARG D 1 223 ? 99.524 -25.822 -14.702 1.00 42.16 223 ARG D CA 1
ATOM 9906 C C . ARG D 1 223 ? 100.576 -26.527 -15.590 1.00 43.20 223 ARG D C 1
ATOM 9907 O O . ARG D 1 223 ? 101.231 -27.466 -15.160 1.00 44.08 223 ARG D O 1
ATOM 9915 N N . ASN D 1 224 ? 100.758 -26.033 -16.810 1.00 42.77 224 ASN D N 1
ATOM 9916 C CA . ASN D 1 224 ? 101.849 -26.470 -17.667 1.00 45.22 224 ASN D CA 1
ATOM 9917 C C . ASN D 1 224 ? 103.100 -25.584 -17.636 1.00 46.48 224 ASN D C 1
ATOM 9918 O O . ASN D 1 224 ? 104.109 -25.940 -18.217 1.00 45.70 224 ASN D O 1
ATOM 9923 N N . VAL D 1 225 ? 103.003 -24.432 -16.980 1.00 47.38 225 VAL D N 1
ATOM 9924 C CA . VAL D 1 225 ? 104.113 -23.464 -16.801 1.00 49.88 225 VAL D CA 1
ATOM 9925 C C . VAL D 1 225 ? 104.166 -23.156 -15.304 1.00 51.05 225 VAL D C 1
ATOM 9926 O O . VAL D 1 225 ? 103.200 -23.430 -14.599 1.00 52.94 225 VAL D O 1
ATOM 9930 N N . ASP D 1 226 ? 105.261 -22.593 -14.796 1.00 50.20 226 ASP D N 1
ATOM 9931 C CA . ASP D 1 226 ? 105.368 -22.426 -13.347 1.00 51.06 226 ASP D CA 1
ATOM 9932 C C . ASP D 1 226 ? 105.636 -20.986 -12.894 1.00 49.38 226 ASP D C 1
ATOM 9933 O O . ASP D 1 226 ? 105.935 -20.770 -11.718 1.00 51.57 226 ASP D O 1
ATOM 9938 N N . GLU D 1 227 ? 105.556 -20.026 -13.820 1.00 44.89 227 GLU D N 1
ATOM 9939 C CA . GLU D 1 227 ? 105.650 -18.588 -13.503 1.00 45.24 227 GLU D CA 1
ATOM 9940 C C . GLU D 1 227 ? 104.393 -17.829 -13.949 1.00 41.34 227 GLU D C 1
ATOM 9941 O O . GLU D 1 227 ? 103.761 -18.255 -14.915 1.00 39.69 227 GLU D O 1
ATOM 9947 N N . PRO D 1 228 ? 104.024 -16.729 -13.237 1.00 39.74 228 PRO D N 1
ATOM 9948 C CA . PRO D 1 228 ? 104.621 -16.472 -11.922 1.00 41.61 228 PRO D CA 1
ATOM 9949 C C . PRO D 1 228 ? 103.938 -17.419 -10.910 1.00 41.74 228 PRO D C 1
ATOM 9950 O O . PRO D 1 228 ? 103.096 -18.245 -11.304 1.00 40.55 228 PRO D O 1
ATOM 9954 N N . LYS D 1 229 ? 104.297 -17.315 -9.642 1.00 41.61 229 LYS D N 1
ATOM 9955 C CA . LYS D 1 229 ? 103.604 -18.047 -8.589 1.00 41.42 229 LYS D CA 1
ATOM 9956 C C . LYS D 1 229 ? 102.264 -17.361 -8.341 1.00 39.66 229 LYS D C 1
ATOM 9957 O O . LYS D 1 229 ? 102.190 -16.142 -8.376 1.00 37.59 229 LYS D O 1
ATOM 9963 N N . LEU D 1 230 ? 101.222 -18.144 -8.053 1.00 39.01 230 LEU D N 1
ATOM 9964 C CA . LEU D 1 230 ? 99.903 -17.561 -7.781 1.00 39.34 230 LEU D CA 1
ATOM 9965 C C . LEU D 1 230 ? 99.944 -16.445 -6.727 1.00 40.45 230 LEU D C 1
ATOM 9966 O O . LEU D 1 230 ? 99.203 -15.471 -6.842 1.00 38.89 230 LEU D O 1
ATOM 9971 N N . GLU D 1 231 ? 100.818 -16.559 -5.717 1.00 42.64 231 GLU D N 1
ATOM 9972 C CA . GLU D 1 231 ? 100.966 -15.476 -4.708 1.00 46.79 231 GLU D CA 1
ATOM 9973 C C . GLU D 1 231 ? 101.390 -14.157 -5.295 1.00 44.78 231 GLU D C 1
ATOM 9974 O O . GLU D 1 231 ? 101.237 -13.126 -4.670 1.00 46.83 231 GLU D O 1
ATOM 9980 N N . ASP D 1 232 ? 101.997 -14.199 -6.467 1.00 43.97 232 ASP D N 1
ATOM 9981 C CA . ASP D 1 232 ? 102.437 -12.985 -7.098 1.00 41.52 232 ASP D CA 1
ATOM 9982 C C . ASP D 1 232 ? 101.447 -12.487 -8.158 1.00 39.38 232 ASP D C 1
ATOM 9983 O O . ASP D 1 232 ? 101.724 -11.490 -8.793 1.00 40.14 232 ASP D O 1
ATOM 9988 N N . VAL D 1 233 ? 100.290 -13.134 -8.326 1.00 36.07 233 VAL D N 1
ATOM 9989 C CA . VAL D 1 233 ? 99.314 -12.641 -9.308 1.00 34.15 233 VAL D CA 1
ATOM 9990 C C . VAL D 1 233 ? 98.405 -11.556 -8.686 1.00 34.74 233 VAL D C 1
ATOM 9991 O O . VAL D 1 233 ? 97.923 -11.737 -7.577 1.00 33.00 233 VAL D O 1
ATOM 9995 N N . SER D 1 234 ? 98.153 -10.446 -9.389 1.00 33.23 234 SER D N 1
ATOM 9996 C CA . SER D 1 234 ? 97.279 -9.426 -8.822 1.00 32.70 234 SER D CA 1
ATOM 9997 C C . SER D 1 234 ? 95.859 -9.533 -9.444 1.00 30.68 234 SER D C 1
ATOM 9998 O O . SER D 1 234 ? 95.680 -9.472 -10.672 1.00 30.35 234 SER D O 1
ATOM 10001 N N . LEU D 1 235 ? 94.852 -9.752 -8.605 1.00 29.53 235 LEU D N 1
ATOM 10002 C CA . LEU D 1 235 ? 93.464 -9.829 -9.106 1.00 27.79 235 LEU D CA 1
ATOM 10003 C C . LEU D 1 235 ? 92.646 -8.695 -8.493 1.00 27.65 235 LEU D C 1
ATOM 10004 O O . LEU D 1 235 ? 92.840 -8.371 -7.323 1.00 27.76 235 LEU D O 1
ATOM 10009 N N . ALA D 1 236 ? 91.743 -8.101 -9.273 1.00 23.94 236 ALA D N 1
ATOM 10010 C CA . ALA D 1 236 ? 90.786 -7.140 -8.732 1.00 24.94 236 ALA D CA 1
ATOM 10011 C C . ALA D 1 236 ? 89.464 -7.219 -9.515 1.00 24.81 236 ALA D C 1
ATOM 10012 O O . ALA D 1 236 ? 89.458 -7.502 -10.746 1.00 25.14 236 ALA D O 1
ATOM 10014 N N . ALA D 1 237 ? 88.358 -6.939 -8.828 1.00 22.49 237 ALA D N 1
ATOM 10015 C CA . ALA D 1 237 ? 87.049 -6.907 -9.448 1.00 21.15 237 ALA D CA 1
ATOM 10016 C C . ALA D 1 237 ? 86.300 -5.656 -8.955 1.00 21.82 237 ALA D C 1
ATOM 10017 O O . ALA D 1 237 ? 86.438 -5.250 -7.779 1.00 23.08 237 ALA D O 1
ATOM 10019 N N . THR D 1 238 ? 85.473 -5.117 -9.845 1.00 20.15 238 THR D N 1
ATOM 10020 C CA . THR D 1 238 ? 84.525 -4.014 -9.558 1.00 20.90 238 THR D CA 1
ATOM 10021 C C . THR D 1 238 ? 83.179 -4.554 -10.099 1.00 19.21 238 THR D C 1
ATOM 10022 O O . THR D 1 238 ? 83.006 -4.704 -11.335 1.00 19.70 238 THR D O 1
ATOM 10026 N N . THR D 1 239 ? 82.279 -4.900 -9.168 1.00 19.32 239 THR D N 1
ATOM 10027 C CA . THR D 1 239 ? 81.041 -5.665 -9.493 1.00 18.50 239 THR D CA 1
ATOM 10028 C C . THR D 1 239 ? 79.795 -4.826 -9.455 1.00 19.75 239 THR D C 1
ATOM 10029 O O . THR D 1 239 ? 79.712 -3.906 -8.678 1.00 19.91 239 THR D O 1
ATOM 10033 N N . HIS D 1 240 ? 78.807 -5.197 -10.257 1.00 17.82 240 HIS D N 1
ATOM 10034 C CA . HIS D 1 240 ? 77.574 -4.366 -10.402 1.00 19.30 240 HIS D CA 1
ATOM 10035 C C . HIS D 1 240 ? 76.439 -5.250 -10.841 1.00 18.69 240 HIS D C 1
ATOM 10036 O O . HIS D 1 240 ? 76.684 -6.288 -11.462 1.00 18.98 240 HIS D O 1
ATOM 10043 N N . ARG D 1 241 ? 75.206 -4.829 -10.535 1.00 19.34 241 ARG D N 1
ATOM 10044 C CA . ARG D 1 241 ? 74.013 -5.437 -11.148 1.00 20.90 241 ARG D CA 1
ATOM 10045 C C . ARG D 1 241 ? 73.234 -4.412 -11.962 1.00 17.58 241 ARG D C 1
ATOM 10046 O O . ARG D 1 241 ? 73.221 -3.198 -11.628 1.00 18.78 241 ARG D O 1
ATOM 10054 N N . ILE D 1 242 ? 72.610 -4.876 -13.039 1.00 17.65 242 ILE D N 1
ATOM 10055 C CA . ILE D 1 242 ? 71.679 -4.065 -13.855 1.00 16.87 242 ILE D CA 1
ATOM 10056 C C . ILE D 1 242 ? 70.422 -4.911 -14.128 1.00 21.31 242 ILE D C 1
ATOM 10057 O O . ILE D 1 242 ? 70.332 -6.073 -13.649 1.00 20.16 242 ILE D O 1
ATOM 10062 N N . ALA D 1 243 ? 69.471 -4.325 -14.887 1.00 17.48 243 ALA D N 1
ATOM 10063 C CA . ALA D 1 243 ? 68.180 -4.917 -15.064 1.00 19.78 243 ALA D CA 1
ATOM 10064 C C . ALA D 1 243 ? 68.187 -6.019 -16.177 1.00 21.22 243 ALA D C 1
ATOM 10065 O O . ALA D 1 243 ? 67.356 -6.019 -17.080 1.00 22.71 243 ALA D O 1
ATOM 10067 N N . THR D 1 244 ? 69.142 -6.934 -16.137 1.00 19.32 244 THR D N 1
ATOM 10068 C CA . THR D 1 244 ? 69.094 -8.082 -17.074 1.00 19.08 244 THR D CA 1
ATOM 10069 C C . THR D 1 244 ? 68.550 -9.231 -16.190 1.00 20.54 244 THR D C 1
ATOM 10070 O O . THR D 1 244 ? 68.767 -9.236 -14.967 1.00 19.93 244 THR D O 1
ATOM 10074 N N . ILE D 1 245 ? 67.878 -10.215 -16.809 1.00 19.20 245 ILE D N 1
ATOM 10075 C CA . ILE D 1 245 ? 67.268 -11.296 -16.061 1.00 18.44 245 ILE D CA 1
ATOM 10076 C C . ILE D 1 245 ? 68.256 -12.411 -15.675 1.00 19.06 245 ILE D C 1
ATOM 10077 O O . ILE D 1 245 ? 68.409 -12.708 -14.478 1.00 18.20 245 ILE D O 1
ATOM 10082 N N . HIS D 1 246 ? 68.951 -12.968 -16.674 1.00 17.75 246 HIS D N 1
ATOM 10083 C CA . HIS D 1 246 ? 70.053 -13.939 -16.454 1.00 19.59 246 HIS D CA 1
ATOM 10084 C C . HIS D 1 246 ? 71.251 -13.525 -17.264 1.00 19.38 246 HIS D C 1
ATOM 10085 O O . HIS D 1 246 ? 71.097 -12.850 -18.337 1.00 19.57 246 HIS D O 1
ATOM 10092 N N . GLY D 1 247 ? 72.447 -13.932 -16.783 1.00 19.33 247 GLY D N 1
ATOM 10093 C CA . GLY D 1 247 ? 73.663 -13.748 -17.575 1.00 21.55 247 GLY D CA 1
ATOM 10094 C C . GLY D 1 247 ? 74.553 -12.710 -16.917 1.00 23.01 247 GLY D C 1
ATOM 10095 O O . GLY D 1 247 ? 74.132 -11.577 -16.694 1.00 23.09 247 GLY D O 1
ATOM 10096 N N . HIS D 1 248 ? 75.759 -13.121 -16.548 1.00 21.80 248 HIS D N 1
ATOM 10097 C CA . HIS D 1 248 ? 76.684 -12.172 -15.926 1.00 22.20 248 HIS D CA 1
ATOM 10098 C C . HIS D 1 248 ? 77.740 -11.864 -16.993 1.00 21.43 248 HIS D C 1
ATOM 10099 O O . HIS D 1 248 ? 78.381 -12.751 -17.526 1.00 21.28 248 HIS D O 1
ATOM 10106 N N . TYR D 1 249 ? 77.941 -10.594 -17.269 1.00 18.43 249 TYR D N 1
ATOM 10107 C CA . TYR D 1 249 ? 78.891 -10.184 -18.274 1.00 18.80 249 TYR D CA 1
ATOM 10108 C C . TYR D 1 249 ? 80.143 -9.586 -17.583 1.00 18.86 249 TYR D C 1
ATOM 10109 O O . TYR D 1 249 ? 79.991 -8.781 -16.637 1.00 19.75 249 TYR D O 1
ATOM 10118 N N . GLU D 1 250 ? 81.363 -9.983 -17.999 1.00 18.88 250 GLU D N 1
ATOM 10119 C CA . GLU D 1 250 ? 82.596 -9.461 -17.360 1.00 18.65 250 GLU D CA 1
ATOM 10120 C C . GLU D 1 250 ? 83.558 -8.991 -18.416 1.00 20.12 250 GLU D C 1
ATOM 10121 O O . GLU D 1 250 ? 83.609 -9.591 -19.506 1.00 21.20 250 GLU D O 1
ATOM 10127 N N . VAL D 1 251 ? 84.247 -7.857 -18.127 1.00 21.34 251 VAL D N 1
ATOM 10128 C CA . VAL D 1 251 ? 85.335 -7.359 -18.976 1.00 18.21 251 VAL D CA 1
ATOM 10129 C C . VAL D 1 251 ? 86.591 -7.648 -18.165 1.00 21.81 251 VAL D C 1
ATOM 10130 O O . VAL D 1 251 ? 86.659 -7.322 -16.970 1.00 19.79 251 VAL D O 1
ATOM 10134 N N . LEU D 1 252 ? 87.550 -8.315 -18.807 1.00 19.59 252 LEU D N 1
ATOM 10135 C CA . LEU D 1 252 ? 88.812 -8.647 -18.128 1.00 22.38 252 LEU D CA 1
ATOM 10136 C C . LEU D 1 252 ? 89.965 -8.047 -18.889 1.00 23.12 252 LEU D C 1
ATOM 10137 O O . LEU D 1 252 ? 90.160 -8.356 -20.094 1.00 22.76 252 LEU D O 1
ATOM 10142 N N . TYR D 1 253 ? 90.787 -7.260 -18.181 1.00 22.77 253 TYR D N 1
ATOM 10143 C CA . TYR D 1 253 ? 92.103 -6.921 -18.674 1.00 22.74 253 TYR D CA 1
ATOM 10144 C C . TYR D 1 253 ? 93.116 -7.848 -17.988 1.00 24.39 253 TYR D C 1
ATOM 10145 O O . TYR D 1 253 ? 93.193 -7.877 -16.734 1.00 25.54 253 TYR D O 1
ATOM 10154 N N . VAL D 1 254 ? 93.846 -8.606 -18.788 1.00 22.99 254 VAL D N 1
ATOM 10155 C CA . VAL D 1 254 ? 94.723 -9.661 -18.305 1.00 24.43 254 VAL D CA 1
ATOM 10156 C C . VAL D 1 254 ? 96.160 -9.331 -18.675 1.00 27.01 254 VAL D C 1
ATOM 10157 O O . VAL D 1 254 ? 96.503 -9.113 -19.876 1.00 27.77 254 VAL D O 1
ATOM 10161 N N . SER D 1 255 ? 97.009 -9.269 -17.640 1.00 30.63 255 SER D N 1
ATOM 10162 C CA . SER D 1 255 ? 98.432 -8.948 -17.826 1.00 30.94 255 SER D CA 1
ATOM 10163 C C . SER D 1 255 ? 99.330 -10.164 -17.708 1.00 31.46 255 SER D C 1
ATOM 10164 O O . SER D 1 255 ? 98.944 -11.175 -17.091 1.00 30.73 255 SER D O 1
ATOM 10167 N N . PHE D 1 256 ? 100.515 -10.074 -18.306 1.00 31.15 256 PHE D N 1
ATOM 10168 C CA . PHE D 1 256 ? 101.424 -11.209 -18.375 1.00 32.46 256 PHE D CA 1
ATOM 10169 C C . PHE D 1 256 ? 102.815 -10.752 -17.995 1.00 35.95 256 PHE D C 1
ATOM 10170 O O . PHE D 1 256 ? 103.122 -9.580 -18.139 1.00 34.69 256 PHE D O 1
ATOM 10178 N N . LYS D 1 257 ? 103.641 -11.667 -17.488 1.00 37.97 257 LYS D N 1
ATOM 10179 C CA . LYS D 1 257 ? 105.012 -11.337 -17.079 1.00 42.14 257 LYS D CA 1
ATOM 10180 C C . LYS D 1 257 ? 105.904 -11.128 -18.286 1.00 45.06 257 LYS D C 1
ATOM 10181 O O . LYS D 1 257 ? 106.976 -10.531 -18.177 1.00 47.17 257 LYS D O 1
ATOM 10187 N N . GLU D 1 258 ? 105.525 -11.692 -19.423 1.00 40.10 258 GLU D N 1
ATOM 10188 C CA . GLU D 1 258 ? 106.352 -11.565 -20.602 1.00 41.41 258 GLU D CA 1
ATOM 10189 C C . GLU D 1 258 ? 105.449 -11.386 -21.797 1.00 39.54 258 GLU D C 1
ATOM 10190 O O . GLU D 1 258 ? 104.214 -11.550 -21.708 1.00 33.81 258 GLU D O 1
ATOM 10196 N N . GLU D 1 259 ? 106.060 -11.039 -22.918 1.00 40.29 259 GLU D N 1
ATOM 10197 C CA . GLU D 1 259 ? 105.306 -10.769 -24.123 1.00 41.25 259 GLU D CA 1
ATOM 10198 C C . GLU D 1 259 ? 104.431 -11.991 -24.466 1.00 40.40 259 GLU D C 1
ATOM 10199 O O . GLU D 1 259 ? 104.906 -13.127 -24.422 1.00 38.88 259 GLU D O 1
ATOM 10205 N N . THR D 1 260 ? 103.153 -11.749 -24.756 1.00 39.51 260 THR D N 1
ATOM 10206 C CA . THR D 1 260 ? 102.146 -12.785 -24.935 1.00 37.23 260 THR D CA 1
ATOM 10207 C C . THR D 1 260 ? 101.161 -12.346 -26.024 1.00 36.38 260 THR D C 1
ATOM 10208 O O . THR D 1 260 ? 100.607 -11.229 -25.958 1.00 33.53 260 THR D O 1
ATOM 10212 N N . ALA D 1 261 ? 100.903 -13.237 -26.994 1.00 36.14 261 ALA D N 1
ATOM 10213 C CA . ALA D 1 261 ? 100.072 -12.882 -28.159 1.00 36.99 261 ALA D CA 1
ATOM 10214 C C . ALA D 1 261 ? 98.589 -13.160 -27.921 1.00 34.98 261 ALA D C 1
ATOM 10215 O O . ALA D 1 261 ? 98.222 -14.276 -27.525 1.00 35.31 261 ALA D O 1
ATOM 10217 N N . ALA D 1 262 ? 97.743 -12.187 -28.230 1.00 32.05 262 ALA D N 1
ATOM 10218 C CA . ALA D 1 262 ? 96.298 -12.388 -28.081 1.00 32.84 262 ALA D CA 1
ATOM 10219 C C . ALA D 1 262 ? 95.783 -13.549 -28.879 1.00 31.43 262 ALA D C 1
ATOM 10220 O O . ALA D 1 262 ? 94.895 -14.262 -28.421 1.00 31.74 262 ALA D O 1
ATOM 10222 N N . GLU D 1 263 ? 96.326 -13.728 -30.077 1.00 34.07 263 GLU D N 1
ATOM 10223 C CA . GLU D 1 263 ? 95.847 -14.776 -30.967 1.00 34.71 263 GLU D CA 1
ATOM 10224 C C . GLU D 1 263 ? 96.183 -16.164 -30.395 1.00 36.88 263 GLU D C 1
ATOM 10225 O O . GLU D 1 263 ? 95.400 -17.128 -30.550 1.00 32.43 263 GLU D O 1
ATOM 10231 N N . LYS D 1 264 ? 97.376 -16.276 -29.787 1.00 34.96 264 LYS D N 1
ATOM 10232 C CA . LYS D 1 264 ? 97.756 -17.502 -29.109 1.00 35.61 264 LYS D CA 1
ATOM 10233 C C . LYS D 1 264 ? 96.804 -17.797 -27.955 1.00 33.17 264 LYS D C 1
ATOM 10234 O O . LYS D 1 264 ? 96.303 -18.944 -27.848 1.00 32.95 264 LYS D O 1
ATOM 10240 N N . VAL D 1 265 ? 96.494 -16.773 -27.150 1.00 30.36 265 VAL D N 1
ATOM 10241 C CA . VAL D 1 265 ? 95.577 -16.942 -26.013 1.00 29.28 265 VAL D CA 1
ATOM 10242 C C . VAL D 1 265 ? 94.181 -17.310 -26.511 1.00 30.69 265 VAL D C 1
ATOM 10243 O O . VAL D 1 265 ? 93.562 -18.206 -25.964 1.00 29.94 265 VAL D O 1
ATOM 10247 N N . LYS D 1 266 ? 93.721 -16.637 -27.565 1.00 29.58 266 LYS D N 1
ATOM 10248 C CA . LYS D 1 266 ? 92.450 -16.972 -28.215 1.00 30.95 266 LYS D CA 1
ATOM 10249 C C . LYS D 1 266 ? 92.368 -18.459 -28.588 1.00 30.77 266 LYS D C 1
ATOM 10250 O O . LYS D 1 266 ? 91.390 -19.142 -28.241 1.00 29.44 266 LYS D O 1
ATOM 10256 N N . GLU D 1 267 ? 93.410 -18.987 -29.219 1.00 31.47 267 GLU D N 1
ATOM 10257 C CA . GLU D 1 267 ? 93.409 -20.416 -29.578 1.00 35.11 267 GLU D CA 1
ATOM 10258 C C . GLU D 1 267 ? 93.353 -21.345 -28.388 1.00 35.61 267 GLU D C 1
ATOM 10259 O O . GLU D 1 267 ? 92.665 -22.375 -28.429 1.00 34.65 267 GLU D O 1
ATOM 10265 N N . THR D 1 268 ? 94.130 -21.015 -27.353 1.00 34.01 268 THR D N 1
ATOM 10266 C CA . THR D 1 268 ? 94.028 -21.706 -26.043 1.00 32.70 268 THR D CA 1
ATOM 10267 C C . THR D 1 268 ? 92.606 -21.752 -25.500 1.00 30.13 268 THR D C 1
ATOM 10268 O O . THR D 1 268 ? 92.124 -22.801 -25.085 1.00 29.77 268 THR D O 1
ATOM 10272 N N . LEU D 1 269 ? 91.929 -20.603 -25.493 1.00 28.45 269 LEU D N 1
ATOM 10273 C CA . LEU D 1 269 ? 90.538 -20.571 -25.087 1.00 30.55 269 LEU D CA 1
ATOM 10274 C C . LEU D 1 269 ? 89.641 -21.422 -25.971 1.00 30.99 269 LEU D C 1
ATOM 10275 O O . LEU D 1 269 ? 88.788 -22.171 -25.440 1.00 32.21 269 LEU D O 1
ATOM 10280 N N . GLU D 1 270 ? 89.801 -21.303 -27.288 1.00 30.17 270 GLU D N 1
ATOM 10281 C CA . GLU D 1 270 ? 88.985 -22.118 -28.205 1.00 33.03 270 GLU D CA 1
ATOM 10282 C C . GLU D 1 270 ? 89.148 -23.577 -27.951 1.00 35.29 270 GLU D C 1
ATOM 10283 O O . GLU D 1 270 ? 88.223 -24.340 -28.123 1.00 33.77 270 GLU D O 1
ATOM 10289 N N . ASN D 1 271 ? 90.354 -23.974 -27.580 1.00 37.07 271 ASN D N 1
ATOM 10290 C CA . ASN D 1 271 ? 90.676 -25.375 -27.443 1.00 36.36 271 ASN D CA 1
ATOM 10291 C C . ASN D 1 271 ? 90.475 -25.908 -26.026 1.00 36.54 271 ASN D C 1
ATOM 10292 O O . ASN D 1 271 ? 90.824 -27.050 -25.742 1.00 35.65 271 ASN D O 1
ATOM 10297 N N . PHE D 1 272 ? 89.965 -25.086 -25.120 1.00 32.59 272 PHE D N 1
ATOM 10298 C CA . PHE D 1 272 ? 89.926 -25.524 -23.758 1.00 33.28 272 PHE D CA 1
ATOM 10299 C C . PHE D 1 272 ? 88.989 -26.751 -23.576 1.00 33.92 272 PHE D C 1
ATOM 10300 O O . PHE D 1 272 ? 87.868 -26.792 -24.075 1.00 32.45 272 PHE D O 1
ATOM 10308 N N . ARG D 1 273 ? 89.454 -27.752 -22.854 1.00 34.63 273 ARG D N 1
ATOM 10309 C CA . ARG D 1 273 ? 88.565 -28.872 -22.453 1.00 39.51 273 ARG D CA 1
ATOM 10310 C C . ARG D 1 273 ? 89.181 -29.522 -21.240 1.00 41.22 273 ARG D C 1
ATOM 10311 O O . ARG D 1 273 ? 90.380 -29.356 -21.002 1.00 40.88 273 ARG D O 1
ATOM 10319 N N . GLY D 1 274 ? 88.375 -30.268 -20.488 1.00 39.82 274 GLY D N 1
ATOM 10320 C CA . GLY D 1 274 ? 88.874 -30.943 -19.296 1.00 39.79 274 GLY D CA 1
ATOM 10321 C C . GLY D 1 274 ? 88.291 -32.328 -19.150 1.00 38.91 274 GLY D C 1
ATOM 10322 O O . GLY D 1 274 ? 87.796 -32.917 -20.113 1.00 39.86 274 GLY D O 1
ATOM 10323 N N . GLU D 1 275 ? 88.360 -32.855 -17.939 1.00 38.93 275 GLU D N 1
ATOM 10324 C CA . GLU D 1 275 ? 87.926 -34.231 -17.683 1.00 42.48 275 GLU D CA 1
ATOM 10325 C C . GLU D 1 275 ? 86.447 -34.470 -18.047 1.00 40.50 275 GLU D C 1
ATOM 10326 O O . GLU D 1 275 ? 86.104 -35.532 -18.557 1.00 43.03 275 GLU D O 1
ATOM 10332 N N . PRO D 1 276 ? 85.570 -33.502 -17.759 1.00 38.61 276 PRO D N 1
ATOM 10333 C CA . PRO D 1 276 ? 84.145 -33.699 -18.060 1.00 37.34 276 PRO D CA 1
ATOM 10334 C C . PRO D 1 276 ? 83.922 -34.044 -19.549 1.00 37.01 276 PRO D C 1
ATOM 10335 O O . PRO D 1 276 ? 83.110 -34.917 -19.873 1.00 38.91 276 PRO D O 1
ATOM 10339 N N . GLN D 1 277 ? 84.620 -33.328 -20.431 1.00 34.81 277 GLN D N 1
ATOM 10340 C CA . GLN D 1 277 ? 84.610 -33.600 -21.856 1.00 35.96 277 GLN D CA 1
ATOM 10341 C C . GLN D 1 277 ? 85.289 -34.969 -22.141 1.00 38.77 277 GLN D C 1
ATOM 10342 O O . GLN D 1 277 ? 84.709 -35.819 -22.840 1.00 39.68 277 GLN D O 1
ATOM 10348 N N . ASP D 1 278 ? 86.479 -35.210 -21.586 1.00 40.54 278 ASP D N 1
ATOM 10349 C CA . ASP D 1 278 ? 87.141 -36.498 -21.839 1.00 44.07 278 ASP D CA 1
ATOM 10350 C C . ASP D 1 278 ? 86.251 -37.675 -21.428 1.00 44.44 278 ASP D C 1
ATOM 10351 O O . ASP D 1 278 ? 86.191 -38.680 -22.136 1.00 46.27 278 ASP D O 1
ATOM 10356 N N . LEU D 1 279 ? 85.545 -37.529 -20.306 1.00 45.66 279 LEU D N 1
ATOM 10357 C CA . LEU D 1 279 ? 84.654 -38.577 -19.748 1.00 45.86 279 LEU D CA 1
ATOM 10358 C C . LEU D 1 279 ? 83.277 -38.599 -20.396 1.00 46.45 279 LEU D C 1
ATOM 10359 O O . LEU D 1 279 ? 82.465 -39.482 -20.113 1.00 45.80 279 LEU D O 1
ATOM 10364 N N . LYS D 1 280 ? 83.010 -37.628 -21.265 1.00 45.98 280 LYS D N 1
ATOM 10365 C CA . LYS D 1 280 ? 81.740 -37.583 -21.961 1.00 45.51 280 LYS D CA 1
ATOM 10366 C C . LYS D 1 280 ? 80.549 -37.530 -20.978 1.00 44.56 280 LYS D C 1
ATOM 10367 O O . LYS D 1 280 ? 79.548 -38.249 -21.167 1.00 43.10 280 LYS D O 1
ATOM 10373 N N . LEU D 1 281 ? 80.662 -36.735 -19.911 1.00 39.40 281 LEU D N 1
ATOM 10374 C CA . LEU D 1 281 ? 79.569 -36.637 -18.947 1.00 38.24 281 LEU D CA 1
ATOM 10375 C C . LEU D 1 281 ? 78.339 -36.014 -19.609 1.00 37.39 281 LEU D C 1
ATOM 10376 O O . LEU D 1 281 ? 78.488 -35.108 -20.451 1.00 37.54 281 LEU D O 1
ATOM 10381 N N . PRO D 1 282 ? 77.135 -36.443 -19.233 1.00 38.50 282 PRO D N 1
ATOM 10382 C CA . PRO D 1 282 ? 75.942 -35.956 -19.941 1.00 38.10 282 PRO D CA 1
ATOM 10383 C C . PRO D 1 282 ? 75.825 -34.433 -19.981 1.00 38.79 282 PRO D C 1
ATOM 10384 O O . PRO D 1 282 ? 75.374 -33.866 -20.989 1.00 39.34 282 PRO D O 1
ATOM 10388 N N . THR D 1 283 ? 76.251 -33.761 -18.912 1.00 35.45 283 THR D N 1
ATOM 10389 C CA . THR D 1 283 ? 75.995 -32.330 -18.817 1.00 33.66 283 THR D CA 1
ATOM 10390 C C . THR D 1 283 ? 77.243 -31.483 -19.147 1.00 32.70 283 THR D C 1
ATOM 10391 O O . THR D 1 283 ? 77.209 -30.251 -19.038 1.00 33.85 283 THR D O 1
ATOM 10395 N N . ALA D 1 284 ? 78.306 -32.148 -19.617 1.00 32.95 284 ALA D N 1
ATOM 10396 C CA . ALA D 1 284 ? 79.547 -31.480 -20.034 1.00 32.35 284 ALA D CA 1
ATOM 10397 C C . ALA D 1 284 ? 79.362 -30.889 -21.423 1.00 32.31 284 ALA D C 1
ATOM 10398 O O . ALA D 1 284 ? 79.110 -31.618 -22.371 1.00 34.13 284 ALA D O 1
ATOM 10400 N N . PRO D 1 285 ? 79.515 -29.583 -21.558 1.00 31.99 285 PRO D N 1
ATOM 10401 C CA . PRO D 1 285 ? 79.411 -28.998 -22.896 1.00 32.94 285 PRO D CA 1
ATOM 10402 C C . PRO D 1 285 ? 80.569 -29.479 -23.759 1.00 32.68 285 PRO D C 1
ATOM 10403 O O . PRO D 1 285 ? 81.632 -29.784 -23.226 1.00 31.50 285 PRO D O 1
ATOM 10407 N N . SER D 1 286 ? 80.355 -29.562 -25.072 1.00 33.53 286 SER D N 1
ATOM 10408 C CA . SER D 1 286 ? 81.435 -29.881 -26.032 1.00 37.09 286 SER D CA 1
ATOM 10409 C C . SER D 1 286 ? 82.516 -28.823 -25.945 1.00 34.99 286 SER D C 1
ATOM 10410 O O . SER D 1 286 ? 83.699 -29.099 -26.062 1.00 34.01 286 SER D O 1
ATOM 10413 N N . LYS D 1 287 ? 82.075 -27.595 -25.792 1.00 30.70 287 LYS D N 1
ATOM 10414 C CA . LYS D 1 287 ? 82.962 -26.440 -25.782 1.00 30.60 287 LYS D CA 1
ATOM 10415 C C . LYS D 1 287 ? 82.672 -25.664 -24.520 1.00 28.18 287 LYS D C 1
ATOM 10416 O O . LYS D 1 287 ? 81.796 -24.758 -24.525 1.00 28.91 287 LYS D O 1
ATOM 10422 N N . PRO D 1 288 ? 83.385 -25.987 -23.426 1.00 27.34 288 PRO D N 1
ATOM 10423 C CA . PRO D 1 288 ? 83.113 -25.270 -22.176 1.00 26.85 288 PRO D CA 1
ATOM 10424 C C . PRO D 1 288 ? 83.468 -23.806 -22.281 1.00 25.65 288 PRO D C 1
ATOM 10425 O O . PRO D 1 288 ? 82.929 -23.016 -21.531 1.00 26.10 288 PRO D O 1
ATOM 10429 N N . ILE D 1 289 ? 84.365 -23.428 -23.206 1.00 27.42 289 ILE D N 1
ATOM 10430 C CA . ILE D 1 289 ? 84.521 -22.000 -23.572 1.00 26.21 289 ILE D CA 1
ATOM 10431 C C . ILE D 1 289 ? 84.231 -21.898 -25.085 1.00 26.85 289 ILE D C 1
ATOM 10432 O O . ILE D 1 289 ? 84.861 -22.571 -25.914 1.00 26.27 289 ILE D O 1
ATOM 10437 N N . ILE D 1 290 ? 83.267 -21.054 -25.438 1.00 25.34 290 ILE D N 1
ATOM 10438 C CA . ILE D 1 290 ? 82.962 -20.779 -26.831 1.00 26.07 290 ILE D CA 1
ATOM 10439 C C . ILE D 1 290 ? 83.527 -19.388 -27.088 1.00 25.80 290 ILE D C 1
ATOM 10440 O O . ILE D 1 290 ? 83.288 -18.492 -26.296 1.00 26.92 290 ILE D O 1
ATOM 10445 N N . VAL D 1 291 ? 84.273 -19.208 -28.181 1.00 24.53 291 VAL D N 1
ATOM 10446 C CA . VAL D 1 291 ? 84.869 -17.898 -28.492 1.00 24.49 291 VAL D CA 1
ATOM 10447 C C . VAL D 1 291 ? 84.155 -17.298 -29.700 1.00 25.82 291 VAL D C 1
ATOM 10448 O O . VAL D 1 291 ? 84.078 -17.927 -30.735 1.00 26.20 291 VAL D O 1
ATOM 10452 N N . MET D 1 292 ? 83.659 -16.074 -29.561 1.00 23.38 292 MET D N 1
ATOM 10453 C CA . MET D 1 292 ? 83.017 -15.368 -30.648 1.00 24.26 292 MET D CA 1
ATOM 10454 C C . MET D 1 292 ? 83.965 -14.326 -31.294 1.00 25.08 292 MET D C 1
ATOM 10455 O O . MET D 1 292 ? 84.760 -13.672 -30.602 1.00 25.03 292 MET D O 1
ATOM 10460 N N . ASN D 1 293 ? 83.843 -14.150 -32.601 1.00 26.50 293 ASN D N 1
ATOM 10461 C CA . ASN D 1 293 ? 84.731 -13.225 -33.289 1.00 27.48 293 ASN D CA 1
ATOM 10462 C C . ASN D 1 293 ? 84.196 -11.823 -33.517 1.00 26.63 293 ASN D C 1
ATOM 10463 O O . ASN D 1 293 ? 84.954 -10.946 -33.837 1.00 24.28 293 ASN D O 1
ATOM 10468 N N . GLU D 1 294 ? 82.885 -11.635 -33.477 1.00 24.42 294 GLU D N 1
ATOM 10469 C CA . GLU D 1 294 ? 82.301 -10.293 -33.788 1.00 28.03 294 GLU D CA 1
ATOM 10470 C C . GLU D 1 294 ? 82.564 -9.275 -32.698 1.00 25.08 294 GLU D C 1
ATOM 10471 O O . GLU D 1 294 ? 82.556 -9.622 -31.509 1.00 25.35 294 GLU D O 1
ATOM 10477 N N . ASP D 1 295 ? 82.859 -8.025 -33.079 1.00 25.26 295 ASP D N 1
ATOM 10478 C CA . ASP D 1 295 ? 83.245 -7.027 -32.055 1.00 24.80 295 ASP D CA 1
ATOM 10479 C C . ASP D 1 295 ? 82.024 -6.519 -31.337 1.00 22.80 295 ASP D C 1
ATOM 10480 O O . ASP D 1 295 ? 82.148 -5.667 -30.454 1.00 23.34 295 ASP D O 1
ATOM 10485 N N . THR D 1 296 ? 80.831 -7.108 -31.601 1.00 23.08 296 THR D N 1
ATOM 10486 C CA . THR D 1 296 ? 79.699 -6.724 -30.716 1.00 21.94 296 THR D CA 1
ATOM 10487 C C . THR D 1 296 ? 79.145 -7.970 -29.965 1.00 22.75 296 THR D C 1
ATOM 10488 O O . THR D 1 296 ? 77.993 -7.942 -29.517 1.00 21.96 296 THR D O 1
ATOM 10492 N N . ARG D 1 297 ? 79.934 -9.057 -29.892 1.00 21.87 297 ARG D N 1
ATOM 10493 C CA . ARG D 1 297 ? 79.485 -10.301 -29.228 1.00 21.85 297 ARG D CA 1
ATOM 10494 C C . ARG D 1 297 ? 80.567 -10.725 -28.239 1.00 22.79 297 ARG D C 1
ATOM 10495 O O . ARG D 1 297 ? 81.728 -10.402 -28.451 1.00 25.61 297 ARG D O 1
ATOM 10503 N N . PRO D 1 298 ? 80.204 -11.452 -27.151 1.00 22.82 298 PRO D N 1
ATOM 10504 C CA . PRO D 1 298 ? 78.829 -11.893 -26.851 1.00 21.22 298 PRO D CA 1
ATOM 10505 C C . PRO D 1 298 ? 77.921 -10.736 -26.324 1.00 21.19 298 PRO D C 1
ATOM 10506 O O . PRO D 1 298 ? 78.372 -9.673 -25.844 1.00 19.22 298 PRO D O 1
ATOM 10510 N N . GLN D 1 299 ? 76.631 -10.968 -26.435 1.00 19.50 299 GLN D N 1
ATOM 10511 C CA . GLN D 1 299 ? 75.609 -10.071 -25.854 1.00 19.10 299 GLN D CA 1
ATOM 10512 C C . GLN D 1 299 ? 74.795 -10.971 -24.894 1.00 19.83 299 GLN D C 1
ATOM 10513 O O . GLN D 1 299 ? 74.516 -12.141 -25.195 1.00 20.70 299 GLN D O 1
ATOM 10519 N N . VAL D 1 300 ? 74.436 -10.420 -23.754 1.00 19.05 300 VAL D N 1
ATOM 10520 C CA . VAL D 1 300 ? 73.723 -11.140 -22.718 1.00 18.14 300 VAL D CA 1
ATOM 10521 C C . VAL D 1 300 ? 72.535 -11.879 -23.316 1.00 19.12 300 VAL D C 1
ATOM 10522 O O . VAL D 1 300 ? 72.400 -13.112 -23.116 1.00 21.24 300 VAL D O 1
ATOM 10526 N N . TYR D 1 301 ? 71.641 -11.168 -24.025 1.00 18.74 301 TYR D N 1
ATOM 10527 C CA . TYR D 1 301 ? 70.369 -11.794 -24.359 1.00 17.54 301 TYR D CA 1
ATOM 10528 C C . TYR D 1 301 ? 70.594 -12.947 -25.312 1.00 19.62 301 TYR D C 1
ATOM 10529 O O . TYR D 1 301 ? 69.912 -13.987 -25.247 1.00 21.21 301 TYR D O 1
ATOM 10538 N N . PHE D 1 302 ? 71.525 -12.751 -26.250 1.00 18.86 302 PHE D N 1
ATOM 10539 C CA . PHE D 1 302 ? 71.644 -13.660 -27.409 1.00 20.99 302 PHE D CA 1
ATOM 10540 C C . PHE D 1 302 ? 72.556 -14.843 -27.144 1.00 21.37 302 PHE D C 1
ATOM 10541 O O . PHE D 1 302 ? 72.448 -15.865 -27.819 1.00 22.00 302 PHE D O 1
ATOM 10549 N N . ASP D 1 303 ? 73.472 -14.688 -26.178 1.00 19.96 303 ASP D N 1
ATOM 10550 C CA . ASP D 1 303 ? 74.496 -15.719 -25.989 1.00 22.49 303 ASP D CA 1
ATOM 10551 C C . ASP D 1 303 ? 74.474 -16.446 -24.661 1.00 22.60 303 ASP D C 1
ATOM 10552 O O . ASP D 1 303 ? 75.280 -17.355 -24.432 1.00 22.81 303 ASP D O 1
ATOM 10557 N N . ARG D 1 304 ? 73.547 -16.074 -23.793 1.00 20.43 304 ARG D N 1
ATOM 10558 C CA . ARG D 1 304 ? 73.469 -16.766 -22.479 1.00 20.04 304 ARG D CA 1
ATOM 10559 C C . ARG D 1 304 ? 72.931 -18.176 -22.540 1.00 22.12 304 ARG D C 1
ATOM 10560 O O . ARG D 1 304 ? 73.085 -18.904 -21.571 1.00 22.96 304 ARG D O 1
ATOM 10568 N N . TRP D 1 305 ? 72.330 -18.569 -23.670 1.00 23.52 305 TRP D N 1
ATOM 10569 C CA . TRP D 1 305 ? 71.883 -19.963 -23.854 1.00 26.44 305 TRP D CA 1
ATOM 10570 C C . TRP D 1 305 ? 72.669 -20.702 -24.917 1.00 29.66 305 TRP D C 1
ATOM 10571 O O . TRP D 1 305 ? 72.141 -21.641 -25.533 1.00 29.53 305 TRP D O 1
ATOM 10582 N N . ALA D 1 306 ? 73.909 -20.273 -25.156 1.00 27.97 306 ALA D N 1
ATOM 10583 C CA . ALA D 1 306 ? 74.695 -20.856 -26.244 1.00 32.75 306 ALA D CA 1
ATOM 10584 C C . ALA D 1 306 ? 75.149 -22.272 -25.912 1.00 31.69 306 ALA D C 1
ATOM 10585 O O . ALA D 1 306 ? 75.217 -22.684 -24.718 1.00 31.35 306 ALA D O 1
ATOM 10587 N N . GLY D 1 307 ? 75.489 -23.013 -26.972 1.00 34.50 307 GLY D N 1
ATOM 10588 C CA . GLY D 1 307 ? 76.195 -24.291 -26.808 1.00 36.44 307 GLY D CA 1
ATOM 10589 C C . GLY D 1 307 ? 75.291 -25.519 -26.927 1.00 32.23 307 GLY D C 1
ATOM 10590 O O . GLY D 1 307 ? 74.061 -25.419 -26.853 1.00 32.55 307 GLY D O 1
ATOM 10591 N N . ASP D 1 308 ? 75.901 -26.683 -27.112 1.00 32.14 308 ASP D N 1
ATOM 10592 C CA . ASP D 1 308 ? 75.121 -27.909 -27.251 1.00 33.29 308 ASP D CA 1
ATOM 10593 C C . ASP D 1 308 ? 74.403 -28.290 -25.959 1.00 33.12 308 ASP D C 1
ATOM 10594 O O . ASP D 1 308 ? 73.369 -28.933 -26.002 1.00 31.81 308 ASP D O 1
ATOM 10599 N N . ILE D 1 309 ? 74.921 -27.852 -24.813 1.00 34.90 309 ILE D N 1
ATOM 10600 C CA . ILE D 1 309 ? 74.181 -27.991 -23.550 1.00 33.29 309 ILE D CA 1
ATOM 10601 C C . ILE D 1 309 ? 73.839 -26.543 -23.129 1.00 33.51 309 ILE D C 1
ATOM 10602 O O . ILE D 1 309 ? 74.705 -25.802 -22.584 1.00 32.13 309 ILE D O 1
ATOM 10607 N N . PRO D 1 310 ? 72.609 -26.106 -23.427 1.00 31.14 310 PRO D N 1
ATOM 10608 C CA . PRO D 1 310 ? 72.362 -24.672 -23.382 1.00 28.27 310 PRO D CA 1
ATOM 10609 C C . PRO D 1 310 ? 72.603 -24.103 -21.993 1.00 27.15 310 PRO D C 1
ATOM 10610 O O . PRO D 1 310 ? 72.061 -24.612 -20.982 1.00 25.41 310 PRO D O 1
ATOM 10614 N N . GLY D 1 311 ? 73.426 -23.054 -21.950 1.00 24.26 311 GLY D N 1
ATOM 10615 C CA . GLY D 1 311 ? 73.700 -22.326 -20.693 1.00 24.87 311 GLY D CA 1
ATOM 10616 C C . GLY D 1 311 ? 74.946 -22.889 -19.937 1.00 25.78 311 GLY D C 1
ATOM 10617 O O . GLY D 1 311 ? 75.369 -22.321 -18.896 1.00 22.46 311 GLY D O 1
ATOM 10618 N N . MET D 1 312 ? 75.518 -23.992 -20.434 1.00 24.65 312 MET D N 1
ATOM 10619 C CA . MET D 1 312 ? 76.695 -24.571 -19.743 1.00 24.91 312 MET D CA 1
ATOM 10620 C C . MET D 1 312 ? 78.060 -24.081 -20.274 1.00 25.81 312 MET D C 1
ATOM 10621 O O . MET D 1 312 ? 79.099 -24.455 -19.725 1.00 26.37 312 MET D O 1
ATOM 10626 N N . SER D 1 313 ? 78.078 -23.303 -21.346 1.00 25.88 313 SER D N 1
ATOM 10627 C CA . SER D 1 313 ? 79.348 -22.815 -21.880 1.00 26.41 313 SER D CA 1
ATOM 10628 C C . SER D 1 313 ? 79.557 -21.389 -21.412 1.00 23.81 313 SER D C 1
ATOM 10629 O O . SER D 1 313 ? 78.644 -20.559 -21.466 1.00 25.10 313 SER D O 1
ATOM 10632 N N . VAL D 1 314 ? 80.783 -21.064 -21.040 1.00 24.72 314 VAL D N 1
ATOM 10633 C CA . VAL D 1 314 ? 81.159 -19.650 -20.887 1.00 23.62 314 VAL D CA 1
ATOM 10634 C C . VAL D 1 314 ? 81.500 -19.112 -22.285 1.00 27.12 314 VAL D C 1
ATOM 10635 O O . VAL D 1 314 ? 82.276 -19.763 -23.028 1.00 27.44 314 VAL D O 1
ATOM 10639 N N . VAL D 1 315 ? 80.981 -17.923 -22.630 1.00 21.45 315 VAL D N 1
ATOM 10640 C CA . VAL D 1 315 ? 81.141 -17.441 -23.979 1.00 20.14 315 VAL D CA 1
ATOM 10641 C C . VAL D 1 315 ? 82.046 -16.237 -23.843 1.00 21.36 315 VAL D C 1
ATOM 10642 O O . VAL D 1 315 ? 81.724 -15.299 -23.103 1.00 21.52 315 VAL D O 1
ATOM 10646 N N . VAL D 1 316 ? 83.177 -16.285 -24.550 1.00 22.66 316 VAL D N 1
ATOM 10647 C CA . VAL D 1 316 ? 84.170 -15.234 -24.469 1.00 22.31 316 VAL D CA 1
ATOM 10648 C C . VAL D 1 316 ? 84.234 -14.520 -25.820 1.00 23.81 316 VAL D C 1
ATOM 10649 O O . VAL D 1 316 ? 83.932 -15.119 -26.885 1.00 24.15 316 VAL D O 1
ATOM 10653 N N . GLY D 1 317 ? 84.610 -13.240 -25.798 1.00 21.64 317 GLY D N 1
ATOM 10654 C CA . GLY D 1 317 ? 84.809 -12.569 -27.060 1.00 20.77 317 GLY D CA 1
ATOM 10655 C C . GLY D 1 317 ? 85.758 -11.404 -26.902 1.00 21.79 317 GLY D C 1
ATOM 10656 O O . GLY D 1 317 ? 86.319 -11.195 -25.817 1.00 21.53 317 GLY D O 1
ATOM 10657 N N . ARG D 1 318 ? 85.887 -10.624 -27.983 1.00 20.41 318 ARG D N 1
ATOM 10658 C CA . ARG D 1 318 ? 86.556 -9.322 -27.958 1.00 20.35 318 ARG D CA 1
ATOM 10659 C C . ARG D 1 318 ? 88.082 -9.463 -27.703 1.00 23.33 318 ARG D C 1
ATOM 10660 O O . ARG D 1 318 ? 88.730 -8.496 -27.259 1.00 22.79 318 ARG D O 1
ATOM 10668 N N . LEU D 1 319 ? 88.648 -10.648 -27.955 1.00 23.94 319 LEU D N 1
ATOM 10669 C CA . LEU D 1 319 ? 90.086 -10.873 -27.671 1.00 27.70 319 LEU D CA 1
ATOM 10670 C C . LEU D 1 319 ? 90.883 -9.841 -28.382 1.00 27.43 319 LEU D C 1
ATOM 10671 O O . LEU D 1 319 ? 90.801 -9.761 -29.600 1.00 28.00 319 LEU D O 1
ATOM 10676 N N . LYS D 1 320 ? 91.702 -9.089 -27.648 1.00 26.06 320 LYS D N 1
ATOM 10677 C CA . LYS D 1 320 ? 92.457 -8.011 -28.310 1.00 27.39 320 LYS D CA 1
ATOM 10678 C C . LYS D 1 320 ? 93.746 -7.750 -27.576 1.00 26.92 320 LYS D C 1
ATOM 10679 O O . LYS D 1 320 ? 93.757 -7.700 -26.317 1.00 26.69 320 LYS D O 1
ATOM 10685 N N . GLN D 1 321 ? 94.811 -7.548 -28.345 1.00 28.28 321 GLN D N 1
ATOM 10686 C CA . GLN D 1 321 ? 96.083 -7.016 -27.810 1.00 29.33 321 GLN D CA 1
ATOM 10687 C C . GLN D 1 321 ? 95.916 -5.584 -27.360 1.00 29.80 321 GLN D C 1
ATOM 10688 O O . GLN D 1 321 ? 95.558 -4.716 -28.175 1.00 34.73 321 GLN D O 1
ATOM 10694 N N . VAL D 1 322 ? 96.223 -5.317 -26.090 1.00 25.31 322 VAL D N 1
ATOM 10695 C CA . VAL D 1 322 ? 96.216 -3.940 -25.576 1.00 24.75 322 VAL D CA 1
ATOM 10696 C C . VAL D 1 322 ? 97.699 -3.428 -25.639 1.00 27.13 322 VAL D C 1
ATOM 10697 O O . VAL D 1 322 ? 97.984 -2.336 -26.164 1.00 28.69 322 VAL D O 1
ATOM 10701 N N . ASN D 1 323 ? 98.635 -4.220 -25.110 1.00 27.15 323 ASN D N 1
ATOM 10702 C CA . ASN D 1 323 ? 100.096 -3.929 -25.248 1.00 28.88 323 ASN D CA 1
ATOM 10703 C C . ASN D 1 323 ? 100.802 -5.273 -25.270 1.00 31.02 323 ASN D C 1
ATOM 10704 O O . ASN D 1 323 ? 100.116 -6.303 -25.239 1.00 28.11 323 ASN D O 1
ATOM 10709 N N . LYS D 1 324 ? 102.140 -5.320 -25.369 1.00 31.47 324 LYS D N 1
ATOM 10710 C CA . LYS D 1 324 ? 102.759 -6.616 -25.536 1.00 34.01 324 LYS D CA 1
ATOM 10711 C C . LYS D 1 324 ? 102.464 -7.564 -24.388 1.00 32.94 324 LYS D C 1
ATOM 10712 O O . LYS D 1 324 ? 102.557 -8.809 -24.550 1.00 33.52 324 LYS D O 1
ATOM 10718 N N . ARG D 1 325 ? 102.155 -6.992 -23.235 1.00 32.34 325 ARG D N 1
ATOM 10719 C CA . ARG D 1 325 ? 101.923 -7.810 -22.044 1.00 33.19 325 ARG D CA 1
ATOM 10720 C C . ARG D 1 325 ? 100.538 -7.688 -21.444 1.00 31.28 325 ARG D C 1
ATOM 10721 O O . ARG D 1 325 ? 100.357 -7.934 -20.240 1.00 29.75 325 ARG D O 1
ATOM 10729 N N . MET D 1 326 ? 99.548 -7.316 -22.259 1.00 30.47 326 MET D N 1
ATOM 10730 C CA . MET D 1 326 ? 98.199 -7.049 -21.741 1.00 28.96 326 MET D CA 1
ATOM 10731 C C . MET D 1 326 ? 97.210 -7.368 -22.868 1.00 26.81 326 MET D C 1
ATOM 10732 O O . MET D 1 326 ? 97.413 -6.954 -24.020 1.00 26.58 326 MET D O 1
ATOM 10737 N N . ILE D 1 327 ? 96.207 -8.162 -22.544 1.00 24.99 327 ILE D N 1
ATOM 10738 C CA . ILE D 1 327 ? 95.085 -8.420 -23.488 1.00 25.82 327 ILE D CA 1
ATOM 10739 C C . ILE D 1 327 ? 93.755 -8.055 -22.837 1.00 25.41 327 ILE D C 1
ATOM 10740 O O . ILE D 1 327 ? 93.655 -7.995 -21.585 1.00 26.75 327 ILE D O 1
ATOM 10745 N N . ARG D 1 328 ? 92.734 -7.827 -23.670 1.00 22.41 328 ARG D N 1
ATOM 10746 C CA . ARG D 1 328 ? 91.387 -7.517 -23.175 1.00 22.47 328 ARG D CA 1
ATOM 10747 C C . ARG D 1 328 ? 90.490 -8.658 -23.684 1.00 21.82 328 ARG D C 1
ATOM 10748 O O . ARG D 1 328 ? 90.640 -9.107 -24.847 1.00 22.81 328 ARG D O 1
ATOM 10756 N N . LEU D 1 329 ? 89.608 -9.163 -22.824 1.00 21.56 329 LEU D N 1
ATOM 10757 C CA . LEU D 1 329 ? 88.575 -10.095 -23.294 1.00 23.40 329 LEU D CA 1
ATOM 10758 C C . LEU D 1 329 ? 87.319 -9.858 -22.477 1.00 20.48 329 LEU D C 1
ATOM 10759 O O . LEU D 1 329 ? 87.340 -9.125 -21.465 1.00 21.70 329 LEU D O 1
ATOM 10764 N N . VAL D 1 330 ? 86.213 -10.439 -22.938 1.00 22.77 330 VAL D N 1
ATOM 10765 C CA . VAL D 1 330 ? 84.968 -10.382 -22.186 1.00 19.58 330 VAL D CA 1
ATOM 10766 C C . VAL D 1 330 ? 84.447 -11.794 -22.052 1.00 21.38 330 VAL D C 1
ATOM 10767 O O . VAL D 1 330 ? 84.754 -12.644 -22.893 1.00 21.03 330 VAL D O 1
ATOM 10771 N N . SER D 1 331 ? 83.675 -12.073 -20.998 1.00 19.46 331 SER D N 1
ATOM 10772 C CA . SER D 1 331 ? 83.091 -13.438 -20.855 1.00 20.68 331 SER D CA 1
ATOM 10773 C C . SER D 1 331 ? 81.681 -13.248 -20.386 1.00 21.84 331 SER D C 1
ATOM 10774 O O . SER D 1 331 ? 81.343 -12.251 -19.733 1.00 23.89 331 SER D O 1
ATOM 10777 N N . LEU D 1 332 ? 80.851 -14.217 -20.725 1.00 20.66 332 LEU D N 1
ATOM 10778 C CA . LEU D 1 332 ? 79.481 -14.187 -20.322 1.00 20.12 332 LEU D CA 1
ATOM 10779 C C . LEU D 1 332 ? 79.165 -15.569 -19.807 1.00 20.54 332 LEU D C 1
ATOM 10780 O O . LEU D 1 332 ? 79.478 -16.565 -20.480 1.00 20.19 332 LEU D O 1
ATOM 10785 N N . ILE D 1 333 ? 78.589 -15.639 -18.609 1.00 20.61 333 ILE D N 1
ATOM 10786 C CA . ILE D 1 333 ? 78.222 -16.943 -18.032 1.00 22.29 333 ILE D CA 1
ATOM 10787 C C . ILE D 1 333 ? 76.702 -16.917 -17.773 1.00 22.30 333 ILE D C 1
ATOM 10788 O O . ILE D 1 333 ? 76.174 -15.902 -17.358 1.00 19.06 333 ILE D O 1
ATOM 10793 N N . HIS D 1 334 ? 76.001 -18.014 -18.029 1.00 21.25 334 HIS D N 1
ATOM 10794 C CA . HIS D 1 334 ? 74.633 -18.130 -17.513 1.00 21.74 334 HIS D CA 1
ATOM 10795 C C . HIS D 1 334 ? 74.713 -18.450 -15.999 1.00 22.55 334 HIS D C 1
ATOM 10796 O O . HIS D 1 334 ? 75.167 -19.525 -15.576 1.00 23.07 334 HIS D O 1
ATOM 10803 N N . ASN D 1 335 ? 74.254 -17.514 -15.189 1.00 21.14 335 ASN D N 1
ATOM 10804 C CA . ASN D 1 335 ? 74.564 -17.582 -13.741 1.00 21.50 335 ASN D CA 1
ATOM 10805 C C . ASN D 1 335 ? 73.850 -18.654 -12.960 1.00 22.95 335 ASN D C 1
ATOM 10806 O O . ASN D 1 335 ? 74.324 -19.089 -11.907 1.00 23.33 335 ASN D O 1
ATOM 10811 N N . THR D 1 336 ? 72.706 -19.126 -13.442 1.00 23.43 336 THR D N 1
ATOM 10812 C CA . THR D 1 336 ? 72.013 -20.194 -12.690 1.00 22.92 336 THR D CA 1
ATOM 10813 C C . THR D 1 336 ? 72.167 -21.550 -13.371 1.00 23.95 336 THR D C 1
ATOM 10814 O O . THR D 1 336 ? 71.851 -22.567 -12.774 1.00 23.87 336 THR D O 1
ATOM 10818 N N . VAL D 1 337 ? 72.646 -21.567 -14.625 1.00 23.34 337 VAL D N 1
ATOM 10819 C CA . VAL D 1 337 ? 72.976 -22.854 -15.301 1.00 23.58 337 VAL D CA 1
ATOM 10820 C C . VAL D 1 337 ? 74.439 -23.199 -14.988 1.00 25.29 337 VAL D C 1
ATOM 10821 O O . VAL D 1 337 ? 74.717 -23.705 -13.899 1.00 25.44 337 VAL D O 1
ATOM 10825 N N . ARG D 1 338 ? 75.380 -22.868 -15.876 1.00 24.43 338 ARG D N 1
ATOM 10826 C CA . ARG D 1 338 ? 76.808 -23.124 -15.524 1.00 25.49 338 ARG D CA 1
ATOM 10827 C C . ARG D 1 338 ? 77.144 -22.590 -14.105 1.00 24.58 338 ARG D C 1
ATOM 10828 O O . ARG D 1 338 ? 77.834 -23.272 -13.306 1.00 25.64 338 ARG D O 1
ATOM 10836 N N . GLY D 1 339 ? 76.651 -21.387 -13.796 1.00 22.90 339 GLY D N 1
ATOM 10837 C CA . GLY D 1 339 ? 76.999 -20.704 -12.537 1.00 24.08 339 GLY D CA 1
ATOM 10838 C C . GLY D 1 339 ? 76.404 -21.313 -11.276 1.00 25.02 339 GLY D C 1
ATOM 10839 O O . GLY D 1 339 ? 76.732 -20.882 -10.158 1.00 27.03 339 GLY D O 1
ATOM 10840 N N . ALA D 1 340 ? 75.477 -22.257 -11.445 1.00 26.55 340 ALA D N 1
ATOM 10841 C CA . ALA D 1 340 ? 74.839 -22.905 -10.304 1.00 27.17 340 ALA D CA 1
ATOM 10842 C C . ALA D 1 340 ? 74.407 -24.349 -10.559 1.00 28.29 340 ALA D C 1
ATOM 10843 O O . ALA D 1 340 ? 75.217 -25.274 -10.441 1.00 29.91 340 ALA D O 1
ATOM 10845 N N . ALA D 1 341 ? 73.132 -24.545 -10.917 1.00 27.83 341 ALA D N 1
ATOM 10846 C CA . ALA D 1 341 ? 72.550 -25.883 -11.044 1.00 27.09 341 ALA D CA 1
ATOM 10847 C C . ALA D 1 341 ? 73.265 -26.763 -12.062 1.00 27.13 341 ALA D C 1
ATOM 10848 O O . ALA D 1 341 ? 73.456 -27.946 -11.822 1.00 27.11 341 ALA D O 1
ATOM 10850 N N . GLY D 1 342 ? 73.614 -26.170 -13.203 1.00 26.98 342 GLY D N 1
ATOM 10851 C CA . GLY D 1 342 ? 74.186 -26.926 -14.311 1.00 27.83 342 GLY D CA 1
ATOM 10852 C C . GLY D 1 342 ? 75.552 -27.457 -13.913 1.00 27.60 342 GLY D C 1
ATOM 10853 O O . GLY D 1 342 ? 75.849 -28.635 -14.090 1.00 27.73 342 GLY D O 1
ATOM 10854 N N . GLY D 1 343 ? 76.387 -26.581 -13.382 1.00 29.36 343 GLY D N 1
ATOM 10855 C CA . GLY D 1 343 ? 77.673 -27.014 -12.823 1.00 29.76 343 GLY D CA 1
ATOM 10856 C C . GLY D 1 343 ? 77.526 -28.046 -11.686 1.00 30.93 343 GLY D C 1
ATOM 10857 O O . GLY D 1 343 ? 78.380 -28.948 -11.539 1.00 30.85 343 GLY D O 1
ATOM 10858 N N . GLY D 1 344 ? 76.471 -27.881 -10.868 1.00 30.54 344 GLY D N 1
ATOM 10859 C CA . GLY D 1 344 ? 76.120 -28.798 -9.759 1.00 30.77 344 GLY D CA 1
ATOM 10860 C C . GLY D 1 344 ? 75.773 -30.191 -10.272 1.00 31.42 344 GLY D C 1
ATOM 10861 O O . GLY D 1 344 ? 76.274 -31.197 -9.750 1.00 31.25 344 GLY D O 1
ATOM 10862 N N . ILE D 1 345 ? 74.931 -30.247 -11.311 1.00 31.07 345 ILE D N 1
ATOM 10863 C CA . ILE D 1 345 ? 74.590 -31.528 -11.960 1.00 32.30 345 ILE D CA 1
ATOM 10864 C C . ILE D 1 345 ? 75.876 -32.166 -12.578 1.00 33.25 345 ILE D C 1
ATOM 10865 O O . ILE D 1 345 ? 76.122 -33.356 -12.452 1.00 34.77 345 ILE D O 1
ATOM 10870 N N . LEU D 1 346 ? 76.679 -31.336 -13.225 1.00 32.39 346 LEU D N 1
ATOM 10871 C CA . LEU D 1 346 ? 77.937 -31.814 -13.821 1.00 33.66 346 LEU D CA 1
ATOM 10872 C C . LEU D 1 346 ? 78.847 -32.378 -12.734 1.00 33.81 346 LEU D C 1
ATOM 10873 O O . LEU D 1 346 ? 79.447 -33.457 -12.908 1.00 36.78 346 LEU D O 1
ATOM 10878 N N . ALA D 1 347 ? 78.968 -31.654 -11.621 1.00 32.70 347 ALA D N 1
ATOM 10879 C CA . ALA D 1 347 ? 79.721 -32.169 -10.444 1.00 36.19 347 ALA D CA 1
ATOM 10880 C C . ALA D 1 347 ? 79.221 -33.570 -10.008 1.00 38.63 347 ALA D C 1
ATOM 10881 O O . ALA D 1 347 ? 80.007 -34.523 -9.804 1.00 38.68 347 ALA D O 1
ATOM 10883 N N . ALA D 1 348 ? 77.896 -33.692 -9.886 1.00 38.27 348 ALA D N 1
ATOM 10884 C CA . ALA D 1 348 ? 77.258 -34.964 -9.542 1.00 39.08 348 ALA D CA 1
ATOM 10885 C C . ALA D 1 348 ? 77.688 -36.050 -10.511 1.00 38.61 348 ALA D C 1
ATOM 10886 O O . ALA D 1 348 ? 78.074 -37.122 -10.086 1.00 39.97 348 ALA D O 1
ATOM 10888 N N . GLU D 1 349 ? 77.641 -35.762 -11.816 1.00 37.21 349 GLU D N 1
ATOM 10889 C CA . GLU D 1 349 ? 78.010 -36.789 -12.822 1.00 38.65 349 GLU D CA 1
ATOM 10890 C C . GLU D 1 349 ? 79.458 -37.235 -12.646 1.00 39.31 349 GLU D C 1
ATOM 10891 O O . GLU D 1 349 ? 79.770 -38.411 -12.733 1.00 40.97 349 GLU D O 1
ATOM 10897 N N . LEU D 1 350 ? 80.340 -36.261 -12.437 1.00 40.16 350 LEU D N 1
ATOM 10898 C CA . LEU D 1 350 ? 81.734 -36.548 -12.165 1.00 39.90 350 LEU D CA 1
ATOM 10899 C C . LEU D 1 350 ? 81.869 -37.381 -10.892 1.00 40.72 350 LEU D C 1
ATOM 10900 O O . LEU D 1 350 ? 82.592 -38.381 -10.883 1.00 42.18 350 LEU D O 1
ATOM 10905 N N . LEU D 1 351 ? 81.180 -36.977 -9.824 1.00 41.24 351 LEU D N 1
ATOM 10906 C CA . LEU D 1 351 ? 81.227 -37.736 -8.561 1.00 42.18 351 LEU D CA 1
ATOM 10907 C C . LEU D 1 351 ? 80.690 -39.153 -8.683 1.00 44.97 351 LEU D C 1
ATOM 10908 O O . LEU D 1 351 ? 81.221 -40.073 -8.039 1.00 45.73 351 LEU D O 1
ATOM 10913 N N . VAL D 1 352 ? 79.669 -39.347 -9.518 1.00 44.85 352 VAL D N 1
ATOM 10914 C CA . VAL D 1 352 ? 79.154 -40.704 -9.789 1.00 46.25 352 VAL D CA 1
ATOM 10915 C C . VAL D 1 352 ? 80.187 -41.476 -10.604 1.00 48.44 352 VAL D C 1
ATOM 10916 O O . VAL D 1 352 ? 80.500 -42.645 -10.286 1.00 50.49 352 VAL D O 1
ATOM 10920 N N . GLU D 1 353 ? 80.714 -40.842 -11.649 1.00 47.19 353 GLU D N 1
ATOM 10921 C CA . GLU D 1 353 ? 81.681 -41.481 -12.551 1.00 50.74 353 GLU D CA 1
ATOM 10922 C C . GLU D 1 353 ? 82.934 -41.897 -11.786 1.00 51.57 353 GLU D C 1
ATOM 10923 O O . GLU D 1 353 ? 83.483 -42.952 -12.046 1.00 52.51 353 GLU D O 1
ATOM 10929 N N . LYS D 1 354 ? 83.394 -41.069 -10.848 1.00 51.08 354 LYS D N 1
ATOM 10930 C CA . LYS D 1 354 ? 84.598 -41.406 -10.060 1.00 53.03 354 LYS D CA 1
ATOM 10931 C C . LYS D 1 354 ? 84.269 -42.302 -8.861 1.00 54.48 354 LYS D C 1
ATOM 10932 O O . LYS D 1 354 ? 85.149 -42.662 -8.093 1.00 55.90 354 LYS D O 1
ATOM 10938 N N . GLY D 1 355 ? 82.999 -42.683 -8.718 1.00 53.15 355 GLY D N 1
ATOM 10939 C CA . GLY D 1 355 ? 82.608 -43.678 -7.723 1.00 55.37 355 GLY D CA 1
ATOM 10940 C C . GLY D 1 355 ? 82.399 -43.162 -6.304 1.00 55.99 355 GLY D C 1
ATOM 10941 O O . GLY D 1 355 ? 82.393 -43.944 -5.364 1.00 57.23 355 GLY D O 1
ATOM 10942 N N . TYR D 1 356 ? 82.210 -41.856 -6.145 1.00 53.59 356 TYR D N 1
ATOM 10943 C CA . TYR D 1 356 ? 81.917 -41.265 -4.839 1.00 55.28 356 TYR D CA 1
ATOM 10944 C C . TYR D 1 356 ? 80.435 -41.341 -4.519 1.00 56.22 356 TYR D C 1
ATOM 10945 O O . TYR D 1 356 ? 80.042 -41.275 -3.357 1.00 56.54 356 TYR D O 1
ATOM 10954 N N . ILE D 1 357 ? 79.622 -41.415 -5.571 1.00 55.39 357 ILE D N 1
ATOM 10955 C CA . ILE D 1 357 ? 78.185 -41.636 -5.448 1.00 56.22 357 ILE D CA 1
ATOM 10956 C C . ILE D 1 357 ? 77.895 -42.971 -6.125 1.00 58.95 357 ILE D C 1
ATOM 10957 O O . ILE D 1 357 ? 78.282 -43.169 -7.278 1.00 58.09 357 ILE D O 1
ATOM 10962 N N . GLU D 1 358 ? 77.238 -43.883 -5.405 1.00 64.97 358 GLU D N 1
ATOM 10963 C CA . GLU D 1 358 ? 76.910 -45.216 -5.924 1.00 75.54 358 GLU D CA 1
ATOM 10964 C C . GLU D 1 358 ? 75.711 -45.139 -6.878 1.00 81.45 358 GLU D C 1
ATOM 10965 O O . GLU D 1 358 ? 75.332 -44.052 -7.290 1.00 81.76 358 GLU D O 1
ATOM 10971 N N . LYS D 1 359 ? 75.111 -46.267 -7.253 1.00 92.04 359 LYS D N 1
ATOM 10972 C CA . LYS D 1 359 ? 73.917 -46.209 -8.127 1.00 93.89 359 LYS D CA 1
ATOM 10973 C C . LYS D 1 359 ? 72.749 -47.089 -7.655 1.00 91.84 359 LYS D C 1
ATOM 10974 O O . LYS D 1 359 ? 72.940 -48.245 -7.274 1.00 97.64 359 LYS D O 1
#

InterPro domains:
  IPR000534 Semialdehyde dehydrogenase, NAD-binding [PF01118] (9-132)
  IPR000534 Semialdehyde dehydrogenase, NAD-binding [SM00859] (9-134)
  IPR005676 Aspartate-semialdehyde dehydrogenase, peptidoglycan lacking [TIGR00978] (8-352)
  IPR012280 Semialdehyde dehydrogenase, dimerisation domain [PF02774] (163-337)
  IPR036291 NAD(P)-binding domain superfamily [SSF51735] (8-180)
  IPR051823 Aspartate-semialdehyde dehydrogenase-related [PTHR46718] (7-357)

B-factor: mean 34.98, std 14.77, range [13.13, 122.0]

CATH classification: 3.40.50.720 (+1 more: 3.30.360.10)

Secondary structure (DSSP, 8-state):
--EEEEETTTTSTTHHHHHHHHTT-SSEEEEEEEESTTTTSBHHHH----SSS---HHHHTPBPEE--GGG-TT--EEEE-PPTTTHHHHHHHHHHTT-EEEE-SSTTTT-TTS-B--TTT-GGGGGHHHHHHHHHT-SSEEEE---HHHHHHHHHHHHHHHHS-EEEEEEEEEB-GGGG-SS-SBHHHHTT--EE--HHHHHHHHHHHHHHHTTS--SS--S-GGG-EEEEE-EE-S-SS-EEEEEEEEESS---HHHHHHHHHT---HHHHTT-TT--S-SEEEE-STT---HHHHTT-TTTTT-SEEEEEEEEEETTEEEEEEEE-TTIIIIIHHHHHHHHHHHHTTSS--/--EEEEETTTTSTTHHHHHHHHTT-SSEEEEEEEESTTTTSBHHHH----SSS---TTTTTSBPEE--GGG-TT--EEEE---TTTHHHHHHHHHHTT-EEEE-SSTTTT-TTS-B--TTT-GGGGGHHHHHHHHHT-SSEEEE---HHHHHHHHHHHHHHHHS-EEEEEEEEEB-GGGG-SS-SBGGGTTT--EE--HHHHHHHHHHHHHHHHTSPPSS--S-GGG-EEEEE-EE-S-SS-EEEEEEEEESS---HHHHHHHHHT---HHHHTT-TT--S-SEEE--STT---HHHHTT-TTTTT-SEEEEEEEEEETTEEEEEEEE-TTIIIIIHHHHHHHHHHHHTTSS--/-EEEEETTTTSHHHHHHHHHHHT-SSEEEEEEEESTTTTSBHHHH----SSS---HHHHTSBPEE--GGG-TT-SEEEE-PPTTTHHHHHHHHHHTT-EEEE-SSTTTT-TTS-B--TTT-GGGGGHHHHHHHHTT-SSEEEE---HHHHHHHHHHHHHHHHS-EEEEEEEEEB-GGGG-SS-SBGGGTTT--EE--HHHHHHHHHHHHHHHHTS--SS--S-GGG-EEEEE-EE-S-SS-EEEEEEEEESS---HHHHHHHHHH---HHHHTT-TT--S-SEEE--STT---HHHHTT-TTTTT-SEEEEEEEEEETTEEEEEEEE-TTIIIIIHHHHHHHHHHHHTTSS--/-PEEEEETTTTSTTHHHHHHHHHT-SSEEEEEEEESTTTTSBHHHH----SSS---HHHHTPBPEE--GGG-TT--EEEE---TTTHHHHHHHHHHTT-EEEE-SGGGTT-TTS-B--TTT-GGGGGHHHHHHHHHT-SSEEEE---HHHHHHHHHHHHHHHHS-EEEEEEEEEB-GGGG-SS-SBHHHHTT--EE--HHHHHHHHHHHHHHHHTS--S---S-GGG-EEEEE-EE-S-SS-EEEEEEEEESS---HHHHHHHHHT---HHHHTT-TT--S-SEEEE-STT---HHHHTT-TTTTT-SEEEEEEEEEETTEEEEEEEE-TTIIIIIHHHHHHHHHHHHTTSS--

Radius of gyration: 33.02 Å; Cα contacts (8 Å, |Δi|>4): 3569; chains: 4; bounding box: 87×89×86 Å